Protein 4HGZ (pdb70)

Solvent-accessible surface area: 59975 Å² total; per-residue (Å²): 198,70,50,59,100,11,14,75,28,133,27,8,143,53,1,1,106,4,0,24,78,60,11,70,109,139,24,0,2,5,11,19,4,15,43,2,63,2,0,10,17,0,3,61,84,57,13,71,0,20,0,6,22,65,48,100,97,93,0,73,114,0,113,121,81,15,94,91,50,123,59,4,148,65,5,56,37,25,93,10,95,25,20,162,73,121,40,44,165,73,95,2,3,0,0,2,2,6,86,11,18,2,0,68,31,88,12,27,100,77,0,11,61,2,0,80,39,4,79,90,16,17,28,131,77,4,14,0,2,0,9,0,4,0,7,19,15,36,157,49,48,54,26,59,53,26,26,9,29,11,22,57,126,86,10,0,0,1,57,0,10,64,15,61,14,41,52,2,41,20,19,2,5,21,0,15,1,36,51,75,11,31,2,127,7,64,80,87,149,17,12,0,0,22,9,23,1,0,34,7,0,0,85,59,0,19,1,54,66,58,65,47,25,19,34,8,99,125,138,203,29,64,29,88,15,134,44,0,0,0,0,0,116,53,51,149,185,47,15,147,58,1,0,105,2,1,22,74,54,0,90,104,148,25,0,1,5,5,18,0,16,47,1,144,3,0,13,18,0,2,68,79,54,10,64,0,21,0,0,22,68,52,114,97,92,1,81,110,0,126,125,85,15,95,89,47,118,47,6,128,43,7,55,33,26,93,21,88,22,20,166,27,136,41,47,161,64,89,1,12,0,0,2,1,6,110,13,16,1,0,72,35,93,12,25,96,76,0,11,51,0,0,79,34,3,77,84,12,20,28,134,74,5,16,0,2,0,13,0,6,0,7,19,14,34,161,51,43,57,26,54,56,25,26,10,64,68,25,84,115,83,10,0,37,0,49,0,13,69,18,60,14,40,51,2,44,18,21,1,7,46,0,23,1,38,57,77,9,31,2,123,8,89,77,87,153,12,13,1,0,26,10,22,2,0,31,6,0,0,79,56,0,22,0,47,64,63,63,48,24,20,34,10,97,117,86,157,31,68,23,88,13,138,42,0,0,0,2,0,114,59,51,69,168,81,129,80,54,59,102,16,14,49,27,138,26,8,123,52,0,0,104,2,0,26,80,52,1,71,120,100,13,0,0,6,9,32,4,15,19,1,62,2,0,12,16,0,1,62,73,56,11,72,0,22,0,5,20,82,34,101,99,85,0,71,92,0,116,122,76,15,94,92,49,121,48,4,134,46,9,53,37,24,70,18,69,23,68,171,53,132,36,43,160,67,86,1,2,0,0,2,2,7,89,12,32,3,0,72,66,94,12,27,100,87,0,11,68,10,0,82,44,0,75,94,20,17,36,138,65,5,13,0,2,0,10,0,7,0,9,18,16,41,158,50,48,63,24,67,55,26,27,10,29,9,24,54,121,85,10,0,5,0,49,0,12,72,16,59,17,43,53,1,44,16,17,2,5,24,0,18,2,37,56,76,9,32,1,115,8,68,78,86,149,15,13,2,0,24,11,20,0,0,31,7,0,0,82,56,0,20,1,60,65,55,66,45,24,18,34,7,98,112,112,190,33,45,26,88,12,139,43,0,0,0,1,0,109,51,54,143,212,93,50,62,106,13,13,75,31,134,23,9,187,48,1,0,106,1,1,21,79,59,19,77,119,109,18,0,0,7,9,33,2,22,44,3,64,0,0,15,26,0,3,84,77,62,18,69,0,24,0,5,34,76,34,110,97,69,1,81,114,0,116,122,82,19,92,90,50,118,48,6,127,43,7,52,36,24,62,17,72,26,65,183,50,133,35,51,160,73,81,1,4,0,0,3,2,7,83,11,34,3,0,76,60,90,11,26,102,84,0,12,65,6,0,81,48,0,74,87,20,17,33,136,63,4,10,0,1,0,10,0,5,0,7,18,14,38,162,49,45,53,25,58,54,23,27,10,30,13,23,58,119,83,8,0,1,1,50,0,12,67,16,63,13,41,48,1,39,19,20,2,4,16,0,15,1,38,55,85,10,37,4,124,5,62,82,86,144,20,10,1,0,21,9,23,0,0,31,9,0,0,81,60,0,20,2,66,65,59,72,49,26,19,32,8,100,119,90,163,29,65,28,86,15,133,42,0,0,0,2,0,114,51,108,201,100,46,62,102,14,15,70,27,135,27,7,102,56,1,0,98,1,0,25,77,53,16,60,118,126,16,0,0,5,9,30,4,14,38,1,71,2,0,12,23,0,2,71,75,53,22,67,0,22,0,5,28,75,48,91,99,93,0,76,104,0,105,126,87,15,94,92,51,115,50,5,132,40,6,55,36,25,79,20,66,21,72,171,49,135,39,42,161,68,81,1,2,0,0,2,1,9,88,11,36,3,0,75,55,86,13,26,99,89,0,11,68,7,0,81,47,0,77,96,19,15,30,133,73,4,12,0,2,0,8,0,5,0,9,17,16,38,157,55,47,53,27,60,56,26,26,11,30,9,24,57,119,85,8,0,1,1,49,0,12,65,14,63,18,44,49,2,43,20,18,2,4,18,0,16,1,37,61,84,11,32,4,122,6,70,75,89,146,17,11,2,0,25,11,21,0,0,32,5,0,0,82,57,0,20,1,57,66,65,63,47,28,17,32,8,100,118,132,196,30,44,25,88,14,138,43,0,0,0,1,0,117,51,53,145,156,53,60,102,13,15,88,27,134,26,8,148,53,1,0,107,2,0,24,74,58,0,77,111,139,24,0,1,6,9,20,3,18,43,1,69,2,0,12,19,0,1,68,84,55,16,69,0,21,0,4,22,70,48,99,94,101,1,73,116,0,117,127,87,14,97,90,46,120,49,5,139,49,6,58,36,28,90,11,86,33,22,162,63,122,39,48,163,71,104,3,4,0,0,1,1,6,84,11,18,2,0,66,30,91,14,29,100,78,0,12,54,3,0,81,38,2,75,86,13,19,35,129,67,6,12,0,2,0,10,0,4,0,9,19,14,39,161,50,46,58,26,57,54,27,27,9,28,11,24,56,123,86,9,0,1,1,48,0,16,69,19,61,16,44,51,1,40,21,20,2,5,16,0,18,1,37,69,75,14,33,5,128,4,66,78,86,147,19,11,2,0,23,9,22,1,0,32,6,0,0,84,57,0,18,1,69,68,58,69,47,23,18,32,8,101,120,136,188,32,71,26,89,15,136,43,0,0,0,1,0,110,54,100

Organism: NCBI:txid36816

B-factor: mean 63.18, std 28.17, range [2.0, 191.21]

GO terms:
  GO:0008170 N-methyltransferase activity (F, IDA)

CATH classification: 3.40.50.150 (+1 more: 2.20.25.570)

InterPro domains:
  IPR029063 S-adenosyl-L-methionine-dependent methyltransferase superfamily [G3DSA:3.40.50.150] (1-256)
  IPR029063 S-adenosyl-L-methionine-dependent methyltransferase superfamily [SSF53335] (11-249)
  IPR041698 Methyltransferase domain 25 [PF13649] (46-144)

Structure (mmCIF, N/CA/C/O backbone):
data_4HGZ
#
_entry.id   4HGZ
#
_cell.length_a   168.020
_cell.length_b   244.550
_cell.length_c   117.850
_cell.angle_alpha   90.00
_cell.angle_beta   90.00
_cell.angle_gamma   90.00
#
_symmetry.space_group_name_H-M   'C 2 2 21'
#
loop_
_entity.id
_entity.type
_entity.pdbx_description
1 polymer CcbJ
2 non-polymer 'SULFATE ION'
3 non-polymer 1,2-ETHANEDIOL
4 non-polymer 'LITHIUM ION'
5 water water
#
loop_
_atom_site.group_PDB
_atom_site.id
_atom_site.type_symbol
_atom_site.label_atom_id
_atom_site.label_alt_id
_atom_site.label_comp_id
_atom_site.label_asym_id
_atom_site.label_entity_id
_atom_site.label_seq_id
_atom_site.pdbx_PDB_ins_code
_atom_site.Cartn_x
_atom_site.Cartn_y
_atom_site.Cartn_z
_atom_site.occupancy
_atom_site.B_iso_or_equiv
_atom_site.auth_seq_id
_atom_site.auth_comp_id
_atom_site.auth_asym_id
_atom_site.auth_atom_id
_atom_site.pdbx_PDB_model_num
ATOM 1 N N . GLU A 1 39 ? 49.109 -105.011 78.559 1.00 78.74 19 GLU A N 1
ATOM 2 C CA . GLU A 1 39 ? 48.581 -103.895 79.405 1.00 100.21 19 GLU A CA 1
ATOM 3 C C . GLU A 1 39 ? 47.939 -102.761 78.575 1.00 100.84 19 GLU A C 1
ATOM 4 O O . GLU A 1 39 ? 46.741 -102.509 78.684 1.00 95.46 19 GLU A O 1
ATOM 10 N N . TRP A 1 40 ? 48.737 -102.090 77.745 1.00 99.68 20 TRP A N 1
ATOM 11 C CA . TRP A 1 40 ? 48.263 -100.936 76.969 1.00 90.81 20 TRP A CA 1
ATOM 12 C C . TRP A 1 40 ? 48.026 -101.222 75.487 1.00 81.57 20 TRP A C 1
ATOM 13 O O . TRP A 1 40 ? 48.643 -102.115 74.909 1.00 83.65 20 TRP A O 1
ATOM 24 N N . PRO A 1 41 ? 47.169 -100.408 74.857 1.00 74.99 21 PRO A N 1
ATOM 25 C CA . PRO A 1 41 ? 46.790 -100.522 73.450 1.00 74.31 21 PRO A CA 1
ATOM 26 C C . PRO A 1 41 ? 47.902 -100.145 72.456 1.00 75.32 21 PRO A C 1
ATOM 27 O O . PRO A 1 41 ? 48.711 -99.250 72.723 1.00 69.48 21 PRO A O 1
ATOM 31 N N . GLY A 1 42 ? 47.929 -100.848 71.324 1.00 72.49 22 GLY A N 1
ATOM 32 C CA . GLY A 1 42 ? 48.745 -100.489 70.165 1.00 55.42 22 GLY A CA 1
ATOM 33 C C . GLY A 1 42 ? 50.205 -100.203 70.427 1.00 54.72 22 GLY A C 1
ATOM 34 O O . GLY A 1 42 ? 50.865 -100.951 71.133 1.00 62.04 22 GLY A O 1
ATOM 35 N N . ASP A 1 43 ? 50.716 -99.119 69.844 1.00 62.14 23 ASP A N 1
ATOM 36 C CA . ASP A 1 43 ? 52.144 -98.809 69.941 1.00 68.13 23 ASP A CA 1
ATOM 37 C C . ASP A 1 43 ? 52.546 -98.405 71.351 1.00 65.59 23 ASP A C 1
ATOM 38 O O . ASP A 1 43 ? 53.731 -98.282 71.637 1.00 57.94 23 ASP A O 1
ATOM 43 N N . ALA A 1 44 ? 51.552 -98.175 72.210 1.00 72.38 24 ALA A N 1
ATOM 44 C CA . ALA A 1 44 ? 51.776 -97.824 73.612 1.00 59.88 24 ALA A CA 1
ATOM 45 C C . ALA A 1 44 ? 52.143 -99.060 74.424 1.00 63.80 24 ALA A C 1
ATOM 46 O O . ALA A 1 44 ? 52.969 -98.992 75.330 1.00 72.49 24 ALA A O 1
ATOM 48 N N . GLY A 1 45 ? 51.514 -100.186 74.105 1.00 66.50 25 GLY A N 1
ATOM 49 C CA . GLY A 1 45 ? 51.839 -101.452 74.745 1.00 74.58 25 GLY A CA 1
ATOM 50 C C . GLY A 1 45 ? 53.225 -101.911 74.336 1.00 77.68 25 GLY A C 1
ATOM 51 O O . GLY A 1 45 ? 53.938 -101.195 73.627 1.00 74.35 25 GLY A O 1
ATOM 52 N N . PRO A 1 46 ? 53.624 -103.111 74.781 1.00 83.62 26 PRO A N 1
ATOM 53 C CA . PRO A 1 46 ? 54.930 -103.636 74.387 1.00 81.82 26 PRO A CA 1
ATOM 54 C C . PRO A 1 46 ? 54.856 -104.224 72.980 1.00 79.14 26 PRO A C 1
ATOM 55 O O . PRO A 1 46 ? 53.766 -104.555 72.506 1.00 83.51 26 PRO A O 1
ATOM 59 N N . PRO A 1 47 ? 56.009 -104.365 72.315 1.00 74.21 27 PRO A N 1
ATOM 60 C CA . PRO A 1 47 ? 56.015 -104.850 70.932 1.00 70.85 27 PRO A CA 1
ATOM 61 C C . PRO A 1 47 ? 55.334 -106.213 70.824 1.00 74.24 27 PRO A C 1
ATOM 62 O O . PRO A 1 47 ? 55.475 -107.049 71.720 1.00 72.45 27 PRO A O 1
ATOM 66 N N . PRO A 1 48 ? 54.601 -106.439 69.727 1.00 77.13 28 PRO A N 1
ATOM 67 C CA . PRO A 1 48 ? 53.771 -107.626 69.576 1.00 76.59 28 PRO A CA 1
ATOM 68 C C . PRO A 1 48 ? 54.506 -108.851 69.016 1.00 73.36 28 PRO A C 1
ATOM 69 O O . PRO A 1 48 ? 53.880 -109.688 68.372 1.00 80.34 28 PRO A O 1
ATOM 73 N N . ASP A 1 49 ? 55.809 -108.968 69.254 1.00 60.40 29 ASP A N 1
ATOM 74 C CA . ASP A 1 49 ? 56.575 -110.053 68.649 1.00 59.20 29 ASP A CA 1
ATOM 75 C C . ASP A 1 49 ? 56.965 -111.169 69.627 1.00 55.94 29 ASP A C 1
ATOM 76 O O . ASP A 1 49 ? 57.902 -111.934 69.374 1.00 45.96 29 ASP A O 1
ATOM 81 N N . GLY A 1 50 ? 56.224 -111.278 70.725 1.00 49.80 30 GLY A N 1
ATOM 82 C CA . GLY A 1 50 ? 56.438 -112.361 71.694 1.00 50.54 30 GLY A CA 1
ATOM 83 C C . GLY A 1 50 ? 56.552 -113.763 71.103 1.00 46.30 30 GLY A C 1
ATOM 84 O O . GLY A 1 50 ? 57.586 -114.427 71.237 1.00 44.50 30 GLY A O 1
ATOM 85 N N . ARG A 1 51 ? 55.490 -114.225 70.454 1.00 48.13 31 ARG A N 1
ATOM 86 C CA . ARG A 1 51 ? 55.517 -115.527 69.796 1.00 51.06 31 ARG A CA 1
ATOM 87 C C . ARG A 1 51 ? 56.762 -115.675 68.932 1.00 54.16 31 ARG A C 1
ATOM 88 O O . ARG A 1 51 ? 57.439 -116.705 68.964 1.00 59.28 31 ARG A O 1
ATOM 96 N N . GLU A 1 52 ? 57.049 -114.642 68.145 1.00 52.33 32 GLU A N 1
ATOM 97 C CA . GLU A 1 52 ? 58.097 -114.721 67.135 1.00 47.68 32 GLU A CA 1
ATOM 98 C C . GLU A 1 52 ? 59.466 -114.782 67.781 1.00 48.99 32 GLU A C 1
ATOM 99 O O . GLU A 1 52 ? 60.357 -115.482 67.301 1.00 52.37 32 GLU A O 1
ATOM 105 N N . ALA A 1 53 ? 59.631 -114.044 68.873 1.00 44.63 33 ALA A N 1
ATOM 106 C CA . ALA A 1 53 ? 60.877 -114.081 69.608 1.00 43.19 33 ALA A CA 1
ATOM 107 C C . ALA A 1 53 ? 61.047 -115.481 70.178 1.00 46.24 33 ALA A C 1
ATOM 108 O O . ALA A 1 53 ? 62.146 -116.047 70.140 1.00 47.96 33 ALA A O 1
ATOM 110 N N . ALA A 1 54 ? 59.952 -116.043 70.688 1.00 45.19 34 ALA A N 1
ATOM 111 C CA . ALA A 1 54 ? 59.980 -117.395 71.255 1.00 45.54 34 ALA A CA 1
ATOM 112 C C . ALA A 1 54 ? 60.411 -118.414 70.209 1.00 46.88 34 ALA A C 1
ATOM 113 O O . ALA A 1 54 ? 61.288 -119.239 70.467 1.00 51.42 34 ALA A O 1
ATOM 115 N N . LEU A 1 55 ? 59.807 -118.355 69.024 1.00 45.98 35 LEU A N 1
ATOM 116 C CA . LEU A 1 55 ? 60.166 -119.293 67.965 1.00 48.63 35 LEU A CA 1
ATOM 117 C C . LEU A 1 55 ? 61.641 -119.156 67.618 1.00 50.13 35 LEU A C 1
ATOM 118 O O . LEU A 1 55 ? 62.346 -120.152 67.433 1.00 52.11 35 LEU A O 1
ATOM 123 N N . PHE A 1 56 ? 62.108 -117.916 67.541 1.00 43.26 36 PHE A N 1
ATOM 124 C CA . PHE A 1 56 ? 63.493 -117.650 67.188 1.00 43.57 36 PHE A CA 1
ATOM 125 C C . PHE A 1 56 ? 64.415 -118.271 68.217 1.00 46.43 36 PHE A C 1
ATOM 126 O O . PHE A 1 56 ? 65.370 -118.969 67.865 1.00 51.15 36 PHE A O 1
ATOM 134 N N . VAL A 1 57 ? 64.119 -118.026 69.490 1.00 44.42 37 VAL A N 1
ATOM 135 C CA . VAL A 1 57 ? 64.950 -118.544 70.569 1.00 46.92 37 VAL A CA 1
ATOM 136 C C . VAL A 1 57 ? 64.900 -120.071 70.656 1.00 48.99 37 VAL A C 1
ATOM 137 O O . VAL A 1 57 ? 65.938 -120.734 70.775 1.00 50.99 37 VAL A O 1
ATOM 141 N N . ALA A 1 58 ? 63.698 -120.629 70.587 1.00 45.21 38 ALA A N 1
ATOM 142 C CA . ALA A 1 58 ? 63.543 -122.083 70.659 1.00 46.66 38 ALA A CA 1
ATOM 143 C C . ALA A 1 58 ? 64.320 -122.776 69.539 1.00 50.10 38 ALA A C 1
ATOM 144 O O . ALA A 1 58 ? 64.866 -123.860 69.734 1.00 52.70 38 ALA A O 1
ATOM 146 N N . ALA A 1 59 ? 64.385 -122.151 68.368 1.00 49.99 39 ALA A N 1
ATOM 147 C CA . ALA A 1 59 ? 65.141 -122.745 67.267 1.00 54.52 39 ALA A CA 1
ATOM 148 C C . ALA A 1 59 ? 66.621 -122.881 67.634 1.00 56.50 39 ALA A C 1
ATOM 149 O O . ALA A 1 59 ? 67.309 -123.774 67.145 1.00 63.60 39 ALA A O 1
ATOM 151 N N . LEU A 1 60 ? 67.102 -121.991 68.499 1.00 55.01 40 LEU A N 1
ATOM 152 C CA . LEU A 1 60 ? 68.500 -121.998 68.916 1.00 51.37 40 LEU A CA 1
ATOM 153 C C . LEU A 1 60 ? 68.700 -122.778 70.219 1.00 57.48 40 LEU A C 1
ATOM 154 O O . LEU A 1 60 ? 69.827 -123.105 70.590 1.00 58.65 40 LEU A O 1
ATOM 159 N N . ALA A 1 61 ? 67.606 -123.051 70.923 1.00 51.23 41 ALA A N 1
ATOM 160 C CA . ALA A 1 61 ? 67.679 -123.761 72.191 1.00 54.02 41 ALA A CA 1
ATOM 161 C C . ALA A 1 61 ? 67.643 -125.267 71.939 1.00 64.51 41 ALA A C 1
ATOM 162 O O . ALA A 1 61 ? 66.709 -125.777 71.325 1.00 78.32 41 ALA A O 1
ATOM 164 N N . ALA A 1 62 ? 68.644 -125.995 72.406 1.00 61.74 42 ALA A N 1
ATOM 165 C CA . ALA A 1 62 ? 68.715 -127.402 72.041 1.00 73.28 42 ALA A CA 1
ATOM 166 C C . ALA A 1 62 ? 67.940 -128.297 73.006 1.00 73.50 42 ALA A C 1
ATOM 167 O O . ALA A 1 62 ? 68.474 -129.287 73.508 1.00 73.47 42 ALA A O 1
ATOM 169 N N . ALA A 1 63 ? 66.679 -127.958 73.255 1.00 71.64 43 ALA A N 1
ATOM 170 C CA . ALA A 1 63 ? 65.898 -128.660 74.275 1.00 77.28 43 ALA A CA 1
ATOM 171 C C . ALA A 1 63 ? 66.575 -128.523 75.641 1.00 72.92 43 ALA A C 1
ATOM 172 O O . ALA A 1 63 ? 66.213 -129.208 76.601 1.00 68.73 43 ALA A O 1
ATOM 174 N N . ARG A 1 64 ? 67.575 -127.647 75.708 1.00 73.15 44 ARG A N 1
ATOM 175 C CA . ARG A 1 64 ? 68.198 -127.275 76.975 1.00 69.43 44 ARG A CA 1
ATOM 176 C C . ARG A 1 64 ? 67.639 -125.925 77.413 1.00 60.09 44 ARG A C 1
ATOM 177 O O . ARG A 1 64 ? 66.886 -125.304 76.664 1.00 51.65 44 ARG A O 1
ATOM 185 N N . PRO A 1 65 ? 67.983 -125.483 78.635 1.00 57.41 45 PRO A N 1
ATOM 186 C CA . PRO A 1 65 ? 67.360 -124.310 79.251 1.00 51.52 45 PRO A CA 1
ATOM 187 C C . PRO A 1 65 ? 67.895 -123.006 78.696 1.00 51.13 45 PRO A C 1
ATOM 188 O O . PRO A 1 65 ? 69.056 -122.935 78.297 1.00 56.75 45 PRO A O 1
ATOM 192 N N . VAL A 1 66 ? 67.052 -121.979 78.686 1.00 49.19 46 VAL A N 1
ATOM 193 C CA . VAL A 1 66 ? 67.469 -120.657 78.240 1.00 46.32 46 VAL A CA 1
ATOM 194 C C . VAL A 1 66 ? 67.297 -119.640 79.355 1.00 47.26 46 VAL A C 1
ATOM 195 O O . VAL A 1 66 ? 66.424 -119.785 80.201 1.00 50.17 46 VAL A O 1
ATOM 199 N N . LEU A 1 67 ? 68.131 -118.605 79.338 1.00 47.37 47 LEU A N 1
ATOM 200 C CA . LEU A 1 67 ? 68.074 -117.541 80.328 1.00 43.29 47 LEU A CA 1
ATOM 201 C C . LEU A 1 67 ? 67.643 -116.228 79.680 1.00 45.04 47 LEU A C 1
ATOM 202 O O . LEU A 1 67 ? 68.299 -115.745 78.756 1.00 48.80 47 LEU A O 1
ATOM 207 N N . GLU A 1 68 ? 66.541 -115.652 80.158 1.00 43.48 48 GLU A N 1
ATOM 208 C CA . GLU A 1 68 ? 66.100 -114.367 79.654 1.00 40.20 48 GLU A CA 1
ATOM 209 C C . GLU A 1 68 ? 66.429 -113.272 80.652 1.00 43.67 48 GLU A C 1
ATOM 210 O O . GLU A 1 68 ? 65.954 -113.307 81.779 1.00 51.23 48 GLU A O 1
ATOM 216 N N . LEU A 1 69 ? 67.255 -112.313 80.235 1.00 43.29 49 LEU A N 1
ATOM 217 C CA . LEU A 1 69 ? 67.528 -111.119 81.028 1.00 44.73 49 LEU A CA 1
ATOM 218 C C . LEU A 1 69 ? 66.395 -110.128 80.812 1.00 46.49 49 LEU A C 1
ATOM 219 O O . LEU A 1 69 ? 65.996 -109.885 79.676 1.00 51.06 49 LEU A O 1
ATOM 224 N N . GLY A 1 70 ? 65.874 -109.561 81.895 1.00 47.67 50 GLY A N 1
ATOM 225 C CA . GLY A 1 70 ? 64.729 -108.662 81.796 1.00 40.88 50 GLY A CA 1
ATOM 226 C C . GLY A 1 70 ? 63.476 -109.413 81.402 1.00 43.98 50 GLY A C 1
ATOM 227 O O . GLY A 1 70 ? 62.774 -109.025 80.476 1.00 49.76 50 GLY A O 1
ATOM 228 N N . VAL A 1 71 ? 63.197 -110.496 82.118 1.00 50.45 51 VAL A N 1
ATOM 229 C CA . VAL A 1 71 ? 62.052 -111.349 81.832 1.00 41.04 51 VAL A CA 1
ATOM 230 C C . VAL A 1 71 ? 60.729 -110.616 81.984 1.00 42.94 51 VAL A C 1
ATOM 231 O O . VAL A 1 71 ? 59.731 -111.026 81.404 1.00 53.71 51 VAL A O 1
ATOM 235 N N . GLY A 1 72 ? 60.714 -109.545 82.772 1.00 44.96 52 GLY A N 1
ATOM 236 C CA . GLY A 1 72 ? 59.513 -108.725 82.920 1.00 44.49 52 GLY A CA 1
ATOM 237 C C . GLY A 1 72 ? 58.289 -109.498 83.380 1.00 51.15 52 GLY A C 1
ATOM 238 O O . GLY A 1 72 ? 58.281 -110.054 84.475 1.00 56.01 52 GLY A O 1
ATOM 239 N N . THR A 1 73 ? 57.249 -109.532 82.549 1.00 53.12 53 THR A N 1
ATOM 240 C CA . THR A 1 73 ? 56.013 -110.255 82.878 1.00 54.98 53 THR A CA 1
ATOM 241 C C . THR A 1 73 ? 55.834 -111.508 82.026 1.00 49.50 53 THR A C 1
ATOM 242 O O . THR A 1 73 ? 54.751 -112.087 81.970 1.00 49.82 53 THR A O 1
ATOM 246 N N . GLY A 1 74 ? 56.896 -111.906 81.342 1.00 44.82 54 GLY A N 1
ATOM 247 C CA . GLY A 1 74 ? 56.882 -113.141 80.581 1.00 46.60 54 GLY A CA 1
ATOM 248 C C . GLY A 1 74 ? 56.293 -113.007 79.192 1.00 48.16 54 GLY A C 1
ATOM 249 O O . GLY A 1 74 ? 55.793 -113.980 78.635 1.00 57.43 54 GLY A O 1
ATOM 250 N N . ARG A 1 75 ? 56.361 -111.809 78.622 1.00 49.17 55 ARG A N 1
ATOM 251 C CA . ARG A 1 75 ? 55.866 -111.578 77.271 1.00 48.46 55 ARG A CA 1
ATOM 252 C C . ARG A 1 75 ? 56.506 -112.562 76.301 1.00 49.52 55 ARG A C 1
ATOM 253 O O . ARG A 1 75 ? 55.859 -113.011 75.349 1.00 52.26 55 ARG A O 1
ATOM 261 N N . VAL A 1 76 ? 57.774 -112.889 76.550 1.00 43.10 56 VAL A N 1
ATOM 262 C CA . VAL A 1 76 ? 58.486 -113.895 75.764 1.00 40.69 56 VAL A CA 1
ATOM 263 C C . VAL A 1 76 ? 58.575 -115.246 76.469 1.00 48.46 56 VAL A C 1
ATOM 264 O O . VAL A 1 76 ? 58.435 -116.297 75.829 1.00 51.90 56 VAL A O 1
ATOM 268 N N . ALA A 1 77 ? 58.820 -115.217 77.779 1.00 49.55 57 ALA A N 1
ATOM 269 C CA . ALA A 1 77 ? 59.003 -116.448 78.557 1.00 46.76 57 ALA A CA 1
ATOM 270 C C . ALA A 1 77 ? 57.832 -117.412 78.398 1.00 51.08 57 ALA A C 1
ATOM 271 O O . ALA A 1 77 ? 58.022 -118.586 78.072 1.00 53.67 57 ALA A O 1
ATOM 273 N N . PHE A 1 78 ? 56.620 -116.922 78.619 1.00 46.97 58 PHE A N 1
ATOM 274 C CA . PHE A 1 78 ? 55.463 -117.805 78.551 1.00 51.89 58 PHE A CA 1
ATOM 275 C C . PHE A 1 78 ? 55.303 -118.435 77.173 1.00 50.57 58 PHE A C 1
ATOM 276 O O . PHE A 1 78 ? 55.187 -119.656 77.055 1.00 55.88 58 PHE A O 1
ATOM 284 N N . PRO A 1 79 ? 55.302 -117.607 76.127 1.00 47.48 59 PRO A N 1
ATOM 285 C CA . PRO A 1 79 ? 55.313 -118.156 74.780 1.00 51.42 59 PRO A CA 1
ATOM 286 C C . PRO A 1 79 ? 56.378 -119.245 74.638 1.00 48.80 59 PRO A C 1
ATOM 287 O O . PRO A 1 79 ? 56.139 -120.263 73.988 1.00 53.18 59 PRO A O 1
ATOM 291 N N . LEU A 1 80 ? 57.537 -119.042 75.254 1.00 42.14 60 LEU A N 1
ATOM 292 C CA . LEU A 1 80 ? 58.590 -120.047 75.220 1.00 41.56 60 LEU A CA 1
ATOM 293 C C . LEU A 1 80 ? 58.144 -121.286 75.964 1.00 45.88 60 LEU A C 1
ATOM 294 O O . LEU A 1 80 ? 58.419 -122.407 75.546 1.00 54.13 60 LEU A O 1
ATOM 299 N N . ALA A 1 81 ? 57.463 -121.089 77.084 1.00 46.38 61 ALA A N 1
ATOM 300 C CA . ALA A 1 81 ? 56.959 -122.222 77.841 1.00 46.90 61 ALA A CA 1
ATOM 301 C C . ALA A 1 81 ? 55.981 -123.018 76.983 1.00 50.62 61 ALA A C 1
ATOM 302 O O . ALA A 1 81 ? 56.021 -124.243 76.963 1.00 53.61 61 ALA A O 1
ATOM 304 N N . ASP A 1 82 ? 55.115 -122.310 76.261 1.00 53.12 62 ASP A N 1
ATOM 305 C CA . ASP A 1 82 ? 54.156 -122.948 75.363 1.00 51.73 62 ASP A CA 1
ATOM 306 C C . ASP A 1 82 ? 54.849 -123.867 74.350 1.00 51.92 62 ASP A C 1
ATOM 307 O O . ASP A 1 82 ? 54.232 -124.791 73.823 1.00 53.51 62 ASP A O 1
ATOM 312 N N . LEU A 1 83 ? 56.125 -123.607 74.077 1.00 46.85 63 LEU A N 1
ATOM 313 C CA . LEU A 1 83 ? 56.869 -124.378 73.087 1.00 47.41 63 LEU A CA 1
ATOM 314 C C . LEU A 1 83 ? 57.643 -125.531 73.735 1.00 54.49 63 LEU A C 1
ATOM 315 O O . LEU A 1 83 ? 58.310 -126.315 73.058 1.00 55.39 63 LEU A O 1
ATOM 320 N N . GLY A 1 84 ? 57.545 -125.641 75.050 1.00 50.22 64 GLY A N 1
ATOM 321 C CA . GLY A 1 84 ? 58.205 -126.726 75.739 1.00 49.74 64 GLY A CA 1
ATOM 322 C C . GLY A 1 84 ? 59.605 -126.373 76.186 1.00 49.54 64 GLY A C 1
ATOM 323 O O . GLY A 1 84 ? 60.396 -127.251 76.541 1.00 59.04 64 GLY A O 1
ATOM 324 N N . VAL A 1 85 ? 59.914 -125.086 76.190 1.00 47.34 65 VAL A N 1
ATOM 325 C CA . VAL A 1 85 ? 61.256 -124.646 76.545 1.00 47.46 65 VAL A CA 1
ATOM 326 C C . VAL A 1 85 ? 61.335 -124.129 77.981 1.00 46.48 65 VAL A C 1
ATOM 327 O O . VAL A 1 85 ? 60.531 -123.302 78.393 1.00 50.23 65 VAL A O 1
ATOM 331 N N . GLU A 1 86 ? 62.296 -124.638 78.744 1.00 47.65 66 GLU A N 1
ATOM 332 C CA . GLU A 1 86 ? 62.513 -124.169 80.107 1.00 51.44 66 GLU A CA 1
ATOM 333 C C . GLU A 1 86 ? 63.140 -122.776 80.068 1.00 53.42 66 GLU A C 1
ATOM 334 O O . GLU A 1 86 ? 64.165 -122.572 79.410 1.00 50.46 66 GLU A O 1
ATOM 340 N N . VAL A 1 87 ? 62.523 -121.825 80.766 1.00 49.32 67 VAL A N 1
ATOM 341 C CA . VAL A 1 87 ? 63.041 -120.464 80.815 1.00 43.76 67 VAL A CA 1
ATOM 342 C C . VAL A 1 87 ? 63.364 -120.046 82.235 1.00 47.53 67 VAL A C 1
ATOM 343 O O . VAL A 1 87 ? 62.502 -120.086 83.116 1.00 52.54 67 VAL A O 1
ATOM 347 N N . HIS A 1 88 ? 64.605 -119.627 82.455 1.00 49.87 68 HIS A N 1
ATOM 348 C CA . HIS A 1 88 ? 64.991 -118.991 83.712 1.00 47.14 68 HIS A CA 1
ATOM 349 C C . HIS A 1 88 ? 65.008 -117.493 83.465 1.00 49.56 68 HIS A C 1
ATOM 350 O O . HIS A 1 88 ? 65.871 -116.999 82.744 1.00 56.72 68 HIS A O 1
ATOM 357 N N . GLY A 1 89 ? 64.046 -116.779 84.044 1.00 44.70 69 GLY A N 1
ATOM 358 C CA . GLY A 1 89 ? 63.887 -115.350 83.805 1.00 42.44 69 GLY A CA 1
ATOM 359 C C . GLY A 1 89 ? 64.431 -114.502 84.934 1.00 52.20 69 GLY A C 1
ATOM 360 O O . GLY A 1 89 ? 64.122 -114.735 86.107 1.00 54.90 69 GLY A O 1
ATOM 361 N N . VAL A 1 90 ? 65.236 -113.503 84.578 1.00 56.09 70 VAL A N 1
ATOM 362 C CA . VAL A 1 90 ? 65.893 -112.638 85.562 1.00 53.53 70 VAL A CA 1
ATOM 363 C C . VAL A 1 90 ? 65.313 -111.226 85.565 1.00 55.33 70 VAL A C 1
ATOM 364 O O . VAL A 1 90 ? 65.164 -110.605 84.511 1.00 54.99 70 VAL A O 1
ATOM 368 N N . GLU A 1 91 ? 64.982 -110.735 86.754 1.00 57.78 71 GLU A N 1
ATOM 369 C CA . GLU A 1 91 ? 64.642 -109.330 86.969 1.00 64.70 71 GLU A CA 1
ATOM 370 C C . GLU A 1 91 ? 65.428 -108.798 88.165 1.00 73.51 71 GLU A C 1
ATOM 371 O O . GLU A 1 91 ? 65.970 -109.571 88.954 1.00 79.18 71 GLU A O 1
ATOM 377 N N . SER A 1 92 ? 65.486 -107.478 88.301 1.00 82.52 72 SER A N 1
ATOM 378 C CA . SER A 1 92 ? 66.200 -106.865 89.416 1.00 90.67 72 SER A CA 1
ATOM 379 C C . SER A 1 92 ? 65.225 -106.539 90.532 1.00 91.22 72 SER A C 1
ATOM 380 O O . SER A 1 92 ? 65.594 -106.542 91.701 1.00 84.63 72 SER A O 1
ATOM 383 N N . SER A 1 93 ? 63.978 -106.266 90.156 1.00 94.66 73 SER A N 1
ATOM 384 C CA . SER A 1 93 ? 62.954 -105.846 91.114 1.00 105.57 73 SER A CA 1
ATOM 385 C C . SER A 1 93 ? 62.016 -106.975 91.544 1.00 106.87 73 SER A C 1
ATOM 386 O O . SER A 1 93 ? 61.256 -107.508 90.730 1.00 103.41 73 SER A O 1
ATOM 389 N N . GLU A 1 94 ? 62.070 -107.322 92.831 1.00 109.01 74 GLU A N 1
ATOM 390 C CA . GLU A 1 94 ? 61.190 -108.337 93.407 1.00 111.16 74 GLU A CA 1
ATOM 391 C C . GLU A 1 94 ? 59.734 -108.080 93.012 1.00 113.56 74 GLU A C 1
ATOM 392 O O . GLU A 1 94 ? 59.010 -109.012 92.658 1.00 112.98 74 GLU A O 1
ATOM 398 N N . PRO A 1 95 ? 59.297 -106.812 93.080 1.00 116.87 75 PRO A N 1
ATOM 399 C CA . PRO A 1 95 ? 57.963 -106.456 92.617 1.00 115.60 75 PRO A CA 1
ATOM 400 C C . PRO A 1 95 ? 57.566 -107.190 91.335 1.00 106.20 75 PRO A C 1
ATOM 401 O O . PRO A 1 95 ? 56.637 -107.996 91.352 1.00 105.86 75 PRO A O 1
ATOM 405 N N . MET A 1 96 ? 58.261 -106.919 90.234 1.00 102.35 76 MET A N 1
ATOM 406 C CA . MET A 1 96 ? 57.901 -107.523 88.948 1.00 96.99 76 MET A CA 1
ATOM 407 C C . MET A 1 96 ? 57.974 -109.049 88.952 1.00 90.69 76 MET A C 1
ATOM 408 O O . MET A 1 96 ? 57.160 -109.718 88.316 1.00 87.16 76 MET A O 1
ATOM 413 N N . LEU A 1 97 ? 58.948 -109.597 89.668 1.00 83.97 77 LEU A N 1
ATOM 414 C CA . LEU A 1 97 ? 59.044 -111.041 89.805 1.00 82.46 77 LEU A CA 1
ATOM 415 C C . LEU A 1 97 ? 57.779 -111.625 90.420 1.00 88.22 77 LEU A C 1
ATOM 416 O O . LEU A 1 97 ? 57.287 -112.657 89.965 1.00 88.64 77 LEU A O 1
ATOM 421 N N . ASP A 1 98 ? 57.259 -110.966 91.452 1.00 90.50 78 ASP A N 1
ATOM 422 C CA . ASP A 1 98 ? 56.035 -111.416 92.101 1.00 92.40 78 ASP A CA 1
ATOM 423 C C . ASP A 1 98 ? 54.891 -111.510 91.102 1.00 91.10 78 ASP A C 1
ATOM 424 O O . ASP A 1 98 ? 54.153 -112.498 91.084 1.00 94.10 78 ASP A O 1
ATOM 429 N N . LYS A 1 99 ? 54.746 -110.482 90.273 1.00 83.05 79 LYS A N 1
ATOM 430 C CA . LYS A 1 99 ? 53.670 -110.451 89.294 1.00 87.29 79 LYS A CA 1
ATOM 431 C C . LYS A 1 99 ? 53.887 -111.563 88.276 1.00 81.30 79 LYS A C 1
ATOM 432 O O . LYS A 1 99 ? 52.930 -112.162 87.776 1.00 84.51 79 LYS A O 1
ATOM 438 N N . LEU A 1 100 ? 55.153 -111.839 87.975 1.00 76.01 80 LEU A N 1
ATOM 439 C CA . LEU A 1 100 ? 55.508 -112.982 87.138 1.00 70.13 80 LEU A CA 1
ATOM 440 C C . LEU A 1 100 ? 55.091 -114.294 87.811 1.00 71.21 80 LEU A C 1
ATOM 441 O O . LEU A 1 100 ? 54.481 -115.158 87.179 1.00 66.01 80 LEU A O 1
ATOM 446 N N . ARG A 1 101 ? 55.422 -114.427 89.095 1.00 71.38 81 ARG A N 1
ATOM 447 C CA . ARG A 1 101 ? 55.097 -115.624 89.852 1.00 75.34 81 ARG A CA 1
ATOM 448 C C . ARG A 1 101 ? 53.598 -115.841 89.870 1.00 78.04 81 ARG A C 1
ATOM 449 O O . ARG A 1 101 ? 53.125 -116.963 90.075 1.00 79.03 81 ARG A O 1
ATOM 457 N N . GLU A 1 102 ? 52.849 -114.770 89.645 1.00 77.45 82 GLU A N 1
ATOM 458 C CA . GLU A 1 102 ? 51.401 -114.859 89.743 1.00 85.55 82 GLU A CA 1
ATOM 459 C C . GLU A 1 102 ? 50.781 -115.321 88.431 1.00 81.85 82 GLU A C 1
ATOM 460 O O . GLU A 1 102 ? 49.881 -116.166 88.427 1.00 83.91 82 GLU A O 1
ATOM 466 N N . LYS A 1 103 ? 51.263 -114.772 87.321 1.00 75.87 83 LYS A N 1
ATOM 467 C CA . LYS A 1 103 ? 50.794 -115.211 86.013 1.00 76.54 83 LYS A CA 1
ATOM 468 C C . LYS A 1 103 ? 51.229 -116.641 85.761 1.00 74.22 83 LYS A C 1
ATOM 469 O O . LYS A 1 103 ? 50.506 -117.418 85.142 1.00 80.01 83 LYS A O 1
ATOM 475 N N . ALA A 1 104 ? 52.415 -116.983 86.254 1.00 72.38 84 ALA A N 1
ATOM 476 C CA . ALA A 1 104 ? 52.917 -118.345 86.162 1.00 66.09 84 ALA A CA 1
ATOM 477 C C . ALA A 1 104 ? 51.920 -119.310 86.794 1.00 70.39 84 ALA A C 1
ATOM 478 O O . ALA A 1 104 ? 51.557 -120.321 86.195 1.00 77.05 84 ALA A O 1
ATOM 480 N N . ALA A 1 105 ? 51.467 -118.992 88.000 1.00 71.32 85 ALA A N 1
ATOM 481 C CA . ALA A 1 105 ? 50.564 -119.884 88.717 1.00 76.13 85 ALA A CA 1
ATOM 482 C C . ALA A 1 105 ? 49.219 -120.029 88.016 1.00 77.60 85 ALA A C 1
ATOM 483 O O . ALA A 1 105 ? 48.477 -120.970 88.281 1.00 84.03 85 ALA A O 1
ATOM 485 N N . ALA A 1 106 ? 48.910 -119.109 87.110 1.00 79.63 86 ALA A N 1
ATOM 486 C CA . ALA A 1 106 ? 47.632 -119.151 86.403 1.00 82.53 86 ALA A CA 1
ATOM 487 C C . ALA A 1 106 ? 47.788 -119.523 84.930 1.00 78.15 86 ALA A C 1
ATOM 488 O O . ALA A 1 106 ? 46.826 -119.474 84.165 1.00 78.36 86 ALA A O 1
ATOM 490 N N . HIS A 1 107 ? 49.002 -119.896 84.542 1.00 73.19 87 HIS A N 1
ATOM 491 C CA . HIS A 1 107 ? 49.308 -120.227 83.158 1.00 68.46 87 HIS A CA 1
ATOM 492 C C . HIS A 1 107 ? 49.467 -121.744 83.034 1.00 73.21 87 HIS A C 1
ATOM 493 O O . HIS A 1 107 ? 50.054 -122.382 83.909 1.00 73.46 87 HIS A O 1
ATOM 500 N N . PRO A 1 108 ? 48.930 -122.329 81.950 1.00 76.23 88 PRO A N 1
ATOM 501 C CA . PRO A 1 108 ? 48.941 -123.783 81.743 1.00 71.31 88 PRO A CA 1
ATOM 502 C C . PRO A 1 108 ? 50.357 -124.337 81.683 1.00 66.23 88 PRO A C 1
ATOM 503 O O . PRO A 1 108 ? 50.584 -125.520 81.951 1.00 68.73 88 PRO A O 1
ATOM 507 N N . ASN A 1 109 ? 51.308 -123.490 81.326 1.00 58.04 89 ASN A N 1
ATOM 508 C CA . ASN A 1 109 ? 52.682 -123.940 81.245 1.00 57.48 89 ASN A CA 1
ATOM 509 C C . ASN A 1 109 ? 53.629 -123.072 82.053 1.00 54.15 89 ASN A C 1
ATOM 510 O O . ASN A 1 109 ? 54.805 -122.951 81.720 1.00 48.19 89 ASN A O 1
ATOM 515 N N . GLY A 1 110 ? 53.106 -122.497 83.132 1.00 53.87 90 GLY A N 1
ATOM 516 C CA . GLY A 1 110 ? 53.871 -121.599 83.985 1.00 53.62 90 GLY A CA 1
ATOM 517 C C . GLY A 1 110 ? 55.012 -122.254 84.740 1.00 56.21 90 GLY A C 1
ATOM 518 O O . GLY A 1 110 ? 55.971 -121.595 85.138 1.00 59.10 90 GLY A O 1
ATOM 519 N N . ASN A 1 111 ? 54.921 -123.556 84.947 1.00 57.32 91 ASN A N 1
ATOM 520 C CA . ASN A 1 111 ? 55.955 -124.235 85.703 1.00 58.65 91 ASN A CA 1
ATOM 521 C C . ASN A 1 111 ? 57.308 -124.290 85.002 1.00 60.03 91 ASN A C 1
ATOM 522 O O . ASN A 1 111 ? 58.327 -124.534 85.650 1.00 56.60 91 ASN A O 1
ATOM 527 N N . LEU A 1 112 ? 57.311 -124.050 83.686 1.00 55.36 92 LEU A N 1
ATOM 528 C CA . LEU A 1 112 ? 58.544 -124.073 82.895 1.00 54.30 92 LEU A CA 1
ATOM 529 C C . LEU A 1 112 ? 59.297 -122.763 82.993 1.00 53.84 92 LEU A C 1
ATOM 530 O O . LEU A 1 112 ? 60.412 -122.640 82.482 1.00 55.71 92 LEU A O 1
ATOM 535 N N . VAL A 1 113 ? 58.675 -121.781 83.634 1.00 54.16 93 VAL A N 1
ATOM 536 C CA . VAL A 1 113 ? 59.261 -120.458 83.757 1.00 51.07 93 VAL A CA 1
ATOM 537 C C . VAL A 1 113 ? 59.803 -120.251 85.153 1.00 53.41 93 VAL A C 1
ATOM 538 O O . VAL A 1 113 ? 59.051 -120.012 86.091 1.00 58.20 93 VAL A O 1
ATOM 542 N N . VAL A 1 114 ? 61.118 -120.337 85.283 1.00 52.50 94 VAL A N 1
ATOM 543 C CA . VAL A 1 114 ? 61.762 -120.175 86.571 1.00 55.06 94 VAL A CA 1
ATOM 544 C C . VAL A 1 114 ? 62.188 -118.717 86.807 1.00 60.05 94 VAL A C 1
ATOM 545 O O . VAL A 1 114 ? 63.037 -118.177 86.100 1.00 55.62 94 VAL A O 1
ATOM 549 N N . PRO A 1 115 ? 61.580 -118.070 87.803 1.00 62.82 95 PRO A N 1
ATOM 550 C CA . PRO A 1 115 ? 61.950 -116.712 88.167 1.00 58.95 95 PRO A CA 1
ATOM 551 C C . PRO A 1 115 ? 63.251 -116.673 88.959 1.00 59.47 95 PRO A C 1
ATOM 552 O O . PRO A 1 115 ? 63.367 -117.328 89.978 1.00 68.06 95 PRO A O 1
ATOM 556 N N . VAL A 1 116 ? 64.215 -115.890 88.496 1.00 66.07 96 VAL A N 1
ATOM 557 C CA . VAL A 1 116 ? 65.470 -115.703 89.209 1.00 66.78 96 VAL A CA 1
ATOM 558 C C . VAL A 1 116 ? 65.649 -114.238 89.559 1.00 73.09 96 VAL A C 1
ATOM 559 O O . VAL A 1 116 ? 65.448 -113.365 88.716 1.00 72.62 96 VAL A O 1
ATOM 563 N N . LEU A 1 117 ? 66.045 -113.970 90.797 1.00 82.04 97 LEU A N 1
ATOM 564 C CA . LEU A 1 117 ? 66.319 -112.606 91.237 1.00 87.22 97 LEU A CA 1
ATOM 565 C C . LEU A 1 117 ? 67.820 -112.308 91.222 1.00 91.90 97 LEU A C 1
ATOM 566 O O . LEU A 1 117 ? 68.593 -112.959 91.932 1.00 89.37 97 LEU A O 1
ATOM 571 N N . GLY A 1 118 ? 68.230 -111.330 90.409 1.00 93.06 98 GLY A N 1
ATOM 572 C CA . GLY A 1 118 ? 69.641 -110.937 90.334 1.00 94.61 98 GLY A CA 1
ATOM 573 C C . GLY A 1 118 ? 69.982 -109.705 89.504 1.00 90.43 98 GLY A C 1
ATOM 574 O O . GLY A 1 118 ? 69.102 -108.959 89.069 1.00 86.41 98 GLY A O 1
ATOM 575 N N . ASN A 1 119 ? 71.278 -109.495 89.297 1.00 86.96 99 ASN A N 1
ATOM 576 C CA . ASN A 1 119 ? 71.772 -108.381 88.500 1.00 86.65 99 ASN A CA 1
ATOM 577 C C . ASN A 1 119 ? 72.388 -108.815 87.168 1.00 85.09 99 ASN A C 1
ATOM 578 O O . ASN A 1 119 ? 73.277 -109.679 87.133 1.00 72.51 99 ASN A O 1
ATOM 583 N N . PHE A 1 120 ? 71.920 -108.190 86.085 1.00 86.59 100 PHE A N 1
ATOM 584 C CA . PHE A 1 120 ? 72.323 -108.542 84.721 1.00 89.84 100 PHE A CA 1
ATOM 585 C C . PHE A 1 120 ? 73.827 -108.715 84.564 1.00 96.68 100 PHE A C 1
ATOM 586 O O . PHE A 1 120 ? 74.284 -109.676 83.941 1.00 101.75 100 PHE A O 1
ATOM 594 N N . ALA A 1 121 ? 74.591 -107.771 85.109 1.00 99.80 101 ALA A N 1
ATOM 595 C CA . ALA A 1 121 ? 76.050 -107.828 85.029 1.00 105.92 101 ALA A CA 1
ATOM 596 C C . ALA A 1 121 ? 76.661 -108.811 86.034 1.00 110.41 101 ALA A C 1
ATOM 597 O O . ALA A 1 121 ? 77.534 -109.609 85.682 1.00 106.74 101 ALA A O 1
ATOM 599 N N . LYS A 1 122 ? 76.196 -108.754 87.280 1.00 116.20 102 LYS A N 1
ATOM 600 C CA . LYS A 1 122 ? 76.777 -109.564 88.349 1.00 122.56 102 LYS A CA 1
ATOM 601 C C . LYS A 1 122 ? 75.733 -110.408 89.074 1.00 124.84 102 LYS A C 1
ATOM 602 O O . LYS A 1 122 ? 74.764 -109.878 89.621 1.00 128.19 102 LYS A O 1
ATOM 608 N N . LEU A 1 123 ? 75.939 -111.721 89.081 1.00 125.00 103 LEU A N 1
ATOM 609 C CA . LEU A 1 123 ? 75.126 -112.615 89.902 1.00 120.78 103 LEU A CA 1
ATOM 610 C C . LEU A 1 123 ? 75.585 -114.066 89.817 1.00 116.41 103 LEU A C 1
ATOM 611 O O . LEU A 1 123 ? 76.233 -114.476 88.851 1.00 111.91 103 LEU A O 1
ATOM 616 N N . ASP A 1 124 ? 75.217 -114.842 90.831 1.00 108.85 104 ASP A N 1
ATOM 617 C CA . ASP A 1 124 ? 75.718 -116.197 90.981 1.00 106.13 104 ASP A CA 1
ATOM 618 C C . ASP A 1 124 ? 74.672 -117.257 90.634 1.00 101.06 104 ASP A C 1
ATOM 619 O O . ASP A 1 124 ? 73.750 -117.524 91.411 1.00 101.33 104 ASP A O 1
ATOM 624 N N . LEU A 1 125 ? 74.822 -117.866 89.464 1.00 89.14 105 LEU A N 1
ATOM 625 C CA . LEU A 1 125 ? 73.981 -118.991 89.096 1.00 84.28 105 LEU A CA 1
ATOM 626 C C . LEU A 1 125 ? 74.795 -120.276 89.154 1.00 92.20 105 LEU A C 1
ATOM 627 O O . LEU A 1 125 ? 74.344 -121.339 88.723 1.00 95.25 105 LEU A O 1
ATOM 632 N N . GLY A 1 126 ? 76.000 -120.170 89.699 1.00 95.29 106 GLY A N 1
ATOM 633 C CA . GLY A 1 126 ? 76.848 -121.332 89.893 1.00 98.11 106 GLY A CA 1
ATOM 634 C C . GLY A 1 126 ? 77.114 -122.113 88.624 1.00 94.82 106 GLY A C 1
ATOM 635 O O . GLY A 1 126 ? 77.498 -121.552 87.602 1.00 91.12 106 GLY A O 1
ATOM 636 N N . GLU A 1 127 ? 76.902 -123.421 88.690 1.00 98.85 107 GLU A N 1
ATOM 637 C CA . GLU A 1 127 ? 77.333 -124.315 87.624 1.00 95.77 107 GLU A CA 1
ATOM 638 C C . GLU A 1 127 ? 76.306 -124.456 86.503 1.00 84.46 107 GLU A C 1
ATOM 639 O O . GLU A 1 127 ? 76.571 -125.080 85.480 1.00 83.17 107 GLU A O 1
ATOM 645 N N . GLN A 1 128 ? 75.135 -123.867 86.693 1.00 73.66 108 GLN A N 1
ATOM 646 C CA . GLN A 1 128 ? 74.103 -123.931 85.670 1.00 71.91 108 GLN A CA 1
ATOM 647 C C . GLN A 1 128 ? 74.551 -123.215 84.384 1.00 72.03 108 GLN A C 1
ATOM 648 O O . GLN A 1 128 ? 75.055 -122.096 84.435 1.00 72.79 108 GLN A O 1
ATOM 654 N N . ARG A 1 129 ? 74.379 -123.873 83.240 1.00 67.31 109 ARG A N 1
ATOM 655 C CA . ARG A 1 129 ? 74.730 -123.294 81.940 1.00 60.35 109 ARG A CA 1
ATOM 656 C C . ARG A 1 129 ? 73.498 -123.248 81.044 1.00 57.33 109 ARG A C 1
ATOM 657 O O . ARG A 1 129 ? 72.477 -123.859 81.359 1.00 58.46 109 ARG A O 1
ATOM 665 N N . TYR A 1 130 ? 73.596 -122.542 79.920 1.00 54.67 110 TYR A N 1
ATOM 666 C CA . TYR A 1 130 ? 72.440 -122.333 79.035 1.00 49.98 110 TYR A CA 1
ATOM 667 C C . TYR A 1 130 ? 72.769 -122.456 77.553 1.00 49.99 110 TYR A C 1
ATOM 668 O O . TYR A 1 130 ? 73.860 -122.101 77.114 1.00 55.68 110 TYR A O 1
ATOM 677 N N . SER A 1 131 ? 71.818 -122.949 76.775 1.00 46.30 111 SER A N 1
ATOM 678 C CA . SER A 1 131 ? 72.012 -122.993 75.335 1.00 50.90 111 SER A CA 1
ATOM 679 C C . SER A 1 131 ? 71.858 -121.594 74.742 1.00 47.93 111 SER A C 1
ATOM 680 O O . SER A 1 131 ? 72.577 -121.223 73.818 1.00 54.86 111 SER A O 1
ATOM 683 N N . VAL A 1 132 ? 70.928 -120.816 75.289 1.00 48.05 112 VAL A N 1
ATOM 684 C CA . VAL A 1 132 ? 70.713 -119.437 74.838 1.00 47.61 112 VAL A CA 1
ATOM 685 C C . VAL A 1 132 ? 70.584 -118.459 76.004 1.00 46.32 112 VAL A C 1
ATOM 686 O O . VAL A 1 132 ? 69.866 -118.718 76.967 1.00 48.51 112 VAL A O 1
ATOM 690 N N . VAL A 1 133 ? 71.284 -117.336 75.916 1.00 44.77 113 VAL A N 1
ATOM 691 C CA . VAL A 1 133 ? 71.043 -116.228 76.833 1.00 43.74 113 VAL A CA 1
ATOM 692 C C . VAL A 1 133 ? 70.561 -115.047 76.013 1.00 47.38 113 VAL A C 1
ATOM 693 O O . VAL A 1 133 ? 71.221 -114.660 75.043 1.00 53.56 113 VAL A O 1
ATOM 697 N N . PHE A 1 134 ? 69.414 -114.475 76.375 1.00 44.82 114 PHE A N 1
ATOM 698 C CA . PHE A 1 134 ? 68.875 -113.377 75.572 1.00 43.96 114 PHE A CA 1
ATOM 699 C C . PHE A 1 134 ? 68.287 -112.195 76.330 1.00 43.24 114 PHE A C 1
ATOM 700 O O . PHE A 1 134 ? 67.796 -112.320 77.448 1.00 50.38 114 PHE A O 1
ATOM 708 N N . ALA A 1 135 ? 68.353 -111.041 75.680 1.00 40.13 115 ALA A N 1
ATOM 709 C CA . ALA A 1 135 ? 67.765 -109.819 76.176 1.00 40.34 115 ALA A CA 1
ATOM 710 C C . ALA A 1 135 ? 66.972 -109.198 75.035 1.00 41.52 115 ALA A C 1
ATOM 711 O O . ALA A 1 135 ? 67.536 -108.771 74.030 1.00 46.35 115 ALA A O 1
ATOM 713 N N . ALA A 1 136 ? 65.656 -109.169 75.189 1.00 43.74 116 ALA A N 1
ATOM 714 C CA . ALA A 1 136 ? 64.785 -108.625 74.173 1.00 31.03 116 ALA A CA 1
ATOM 715 C C . ALA A 1 136 ? 64.459 -107.150 74.415 1.00 36.89 116 ALA A C 1
ATOM 716 O O . ALA A 1 136 ? 64.894 -106.533 75.386 1.00 34.94 116 ALA A O 1
ATOM 718 N N . PHE A 1 137 ? 63.684 -106.591 73.500 1.00 44.28 117 PHE A N 1
ATOM 719 C CA . PHE A 1 137 ? 63.342 -105.179 73.522 1.00 41.91 117 PHE A CA 1
ATOM 720 C C . PHE A 1 137 ? 64.232 -104.314 74.415 1.00 37.26 117 PHE A C 1
ATOM 721 O O . PHE A 1 137 ? 63.791 -103.810 75.440 1.00 41.47 117 PHE A O 1
ATOM 729 N N . ASN A 1 138 ? 65.478 -104.125 74.000 1.00 31.61 118 ASN A N 1
ATOM 730 C CA . ASN A 1 138 ? 66.328 -103.097 74.584 1.00 30.02 118 ASN A CA 1
ATOM 731 C C . ASN A 1 138 ? 66.843 -103.360 75.991 1.00 40.92 118 ASN A C 1
ATOM 732 O O . ASN A 1 138 ? 67.430 -102.469 76.617 1.00 49.79 118 ASN A O 1
ATOM 737 N N . THR A 1 139 ? 66.629 -104.568 76.500 1.00 37.80 119 THR A N 1
ATOM 738 C CA . THR A 1 139 ? 67.034 -104.856 77.861 1.00 41.35 119 THR A CA 1
ATOM 739 C C . THR A 1 139 ? 68.506 -104.532 78.117 1.00 40.48 119 THR A C 1
ATOM 740 O O . THR A 1 139 ? 68.840 -103.897 79.113 1.00 44.36 119 THR A O 1
ATOM 744 N N . LEU A 1 140 ? 69.375 -104.929 77.199 1.00 38.74 120 LEU A N 1
ATOM 745 C CA . LEU A 1 140 ? 70.797 -104.648 77.343 1.00 37.09 120 LEU A CA 1
ATOM 746 C C . LEU A 1 140 ? 71.047 -103.167 77.509 1.00 37.69 120 LEU A C 1
ATOM 747 O O . LEU A 1 140 ? 71.992 -102.772 78.195 1.00 45.47 120 LEU A O 1
ATOM 752 N N . PHE A 1 141 ? 70.210 -102.339 76.884 1.00 38.50 121 PHE A N 1
ATOM 753 C CA . PHE A 1 141 ? 70.452 -100.895 76.924 1.00 38.20 121 PHE A CA 1
ATOM 754 C C . PHE A 1 141 ? 69.883 -100.290 78.191 1.00 41.82 121 PHE A C 1
ATOM 755 O O . PHE A 1 141 ? 69.943 -99.077 78.399 1.00 46.64 121 PHE A O 1
ATOM 763 N N . CYS A 1 142 ? 69.336 -101.138 79.051 1.00 42.46 122 CYS A N 1
ATOM 764 C CA . CYS A 1 142 ? 68.851 -100.654 80.338 1.00 46.14 122 CYS A CA 1
ATOM 765 C C . CYS A 1 142 ? 69.991 -100.419 81.305 1.00 42.11 122 CYS A C 1
ATOM 766 O O . CYS A 1 142 ? 69.859 -99.641 82.232 1.00 46.33 122 CYS A O 1
ATOM 769 N N . LEU A 1 143 ? 71.120 -101.073 81.044 1.00 39.45 123 LEU A N 1
ATOM 770 C CA . LEU A 1 143 ? 72.378 -100.814 81.746 1.00 43.18 123 LEU A CA 1
ATOM 771 C C . LEU A 1 143 ? 73.006 -99.518 81.237 1.00 41.07 123 LEU A C 1
ATOM 772 O O . LEU A 1 143 ? 73.332 -99.397 80.057 1.00 42.93 123 LEU A O 1
ATOM 777 N N . LEU A 1 144 ? 73.190 -98.553 82.124 1.00 39.25 124 LEU A N 1
ATOM 778 C CA . LEU A 1 144 ? 73.489 -97.202 81.664 1.00 43.42 124 LEU A CA 1
ATOM 779 C C . LEU A 1 144 ? 74.960 -96.899 81.424 1.00 43.78 124 LEU A C 1
ATOM 780 O O . LEU A 1 144 ? 75.451 -95.867 81.862 1.00 53.75 124 LEU A O 1
ATOM 785 N N . GLY A 1 145 ? 75.655 -97.770 80.702 1.00 44.03 125 GLY A N 1
ATOM 786 C CA . GLY A 1 145 ? 77.020 -97.465 80.306 1.00 37.93 125 GLY A CA 1
ATOM 787 C C . GLY A 1 145 ? 77.670 -98.574 79.508 1.00 41.59 125 GLY A C 1
ATOM 788 O O . GLY A 1 145 ? 77.291 -99.733 79.616 1.00 48.03 125 GLY A O 1
ATOM 789 N N . GLN A 1 146 ? 78.663 -98.212 78.707 1.00 42.28 126 GLN A N 1
ATOM 790 C CA . GLN A 1 146 ? 79.383 -99.177 77.900 1.00 41.40 126 GLN A CA 1
ATOM 791 C C . GLN A 1 146 ? 79.989 -100.247 78.810 1.00 44.50 126 GLN A C 1
ATOM 792 O O . GLN A 1 146 ? 79.900 -101.447 78.532 1.00 44.77 126 GLN A O 1
ATOM 798 N N . ASP A 1 147 ? 80.598 -99.802 79.904 1.00 42.06 127 ASP A N 1
ATOM 799 C CA . ASP A 1 147 ? 81.224 -100.710 80.845 1.00 45.42 127 ASP A CA 1
ATOM 800 C C . ASP A 1 147 ? 80.256 -101.763 81.373 1.00 44.41 127 ASP A C 1
ATOM 801 O O . ASP A 1 147 ? 80.561 -102.955 81.338 1.00 46.90 127 ASP A O 1
ATOM 806 N N . GLU A 1 148 ? 79.094 -101.337 81.858 1.00 43.00 128 GLU A N 1
ATOM 807 C CA . GLU A 1 148 ? 78.152 -102.297 82.442 1.00 45.82 128 GLU A CA 1
ATOM 808 C C . GLU A 1 148 ? 77.609 -103.216 81.362 1.00 44.95 128 GLU A C 1
ATOM 809 O O . GLU A 1 148 ? 77.265 -104.360 81.631 1.00 47.84 128 GLU A O 1
ATOM 815 N N . GLN A 1 149 ? 77.538 -102.719 80.134 1.00 39.99 129 GLN A N 1
ATOM 816 C CA . GLN A 1 149 ? 77.032 -103.542 79.036 1.00 43.44 129 GLN A CA 1
ATOM 817 C C . GLN A 1 149 ? 78.019 -104.641 78.635 1.00 45.05 129 GLN A C 1
ATOM 818 O O . GLN A 1 149 ? 77.629 -105.786 78.385 1.00 47.94 129 GLN A O 1
ATOM 824 N N . ILE A 1 150 ? 79.297 -104.288 78.581 1.00 40.21 130 ILE A N 1
ATOM 825 C CA . ILE A 1 150 ? 80.326 -105.276 78.334 1.00 42.44 130 ILE A CA 1
ATOM 826 C C . ILE A 1 150 ? 80.287 -106.327 79.447 1.00 48.01 130 ILE A C 1
ATOM 827 O O . ILE A 1 150 ? 80.161 -107.520 79.180 1.00 49.15 130 ILE A O 1
ATOM 832 N N . ASP A 1 151 ? 80.370 -105.884 80.695 1.00 41.74 131 ASP A N 1
ATOM 833 C CA . ASP A 1 151 ? 80.291 -106.808 81.821 1.00 46.08 131 ASP A CA 1
ATOM 834 C C . ASP A 1 151 ? 79.126 -107.780 81.674 1.00 46.07 131 ASP A C 1
ATOM 835 O O . ASP A 1 151 ? 79.286 -108.987 81.863 1.00 53.13 131 ASP A O 1
ATOM 840 N N . CYS A 1 152 ? 77.952 -107.260 81.340 1.00 42.28 132 CYS A N 1
ATOM 841 C CA . CYS A 1 152 ? 76.783 -108.115 81.204 1.00 42.00 132 CYS A CA 1
ATOM 842 C C . CYS A 1 152 ? 76.968 -109.118 80.069 1.00 45.55 132 CYS A C 1
ATOM 843 O O . CYS A 1 152 ? 76.674 -110.311 80.228 1.00 46.41 132 CYS A O 1
ATOM 846 N N . MET A 1 153 ? 77.464 -108.641 78.929 1.00 36.34 133 MET A N 1
ATOM 847 C CA . MET A 1 153 ? 77.762 -109.535 77.816 1.00 39.12 133 MET A CA 1
ATOM 848 C C . MET A 1 153 ? 78.737 -110.627 78.237 1.00 45.51 133 MET A C 1
ATOM 849 O O . MET A 1 153 ? 78.597 -111.786 77.845 1.00 54.31 133 MET A O 1
ATOM 854 N N . ARG A 1 154 ? 79.730 -110.262 79.038 1.00 49.72 134 ARG A N 1
ATOM 855 C CA . ARG A 1 154 ? 80.702 -111.238 79.508 1.00 47.79 134 ARG A CA 1
ATOM 856 C C . ARG A 1 154 ? 80.054 -112.294 80.421 1.00 51.20 134 ARG A C 1
ATOM 857 O O . ARG A 1 154 ? 80.205 -113.494 80.186 1.00 58.77 134 ARG A O 1
ATOM 865 N N . GLN A 1 155 ? 79.341 -111.860 81.460 1.00 46.75 135 GLN A N 1
ATOM 866 C CA . GLN A 1 155 ? 78.613 -112.809 82.300 1.00 48.95 135 GLN A CA 1
ATOM 867 C C . GLN A 1 155 ? 77.807 -113.740 81.409 1.00 50.87 135 GLN A C 1
ATOM 868 O O . GLN A 1 155 ? 77.799 -114.953 81.609 1.00 57.09 135 GLN A O 1
ATOM 874 N N . ALA A 1 156 ? 77.125 -113.174 80.416 1.00 47.66 136 ALA A N 1
ATOM 875 C CA . ALA A 1 156 ? 76.330 -114.002 79.535 1.00 46.50 136 ALA A CA 1
ATOM 876 C C . ALA A 1 156 ? 77.228 -115.051 78.868 1.00 51.35 136 ALA A C 1
ATOM 877 O O . ALA A 1 156 ? 76.930 -116.253 78.890 1.00 49.17 136 ALA A O 1
ATOM 879 N N . ARG A 1 157 ? 78.336 -114.596 78.288 1.00 47.77 137 ARG A N 1
ATOM 880 C CA . ARG A 1 157 ? 79.230 -115.512 77.606 1.00 52.41 137 ARG A CA 1
ATOM 881 C C . ARG A 1 157 ? 79.575 -116.669 78.531 1.00 53.72 137 ARG A C 1
ATOM 882 O O . ARG A 1 157 ? 79.513 -117.835 78.132 1.00 57.63 137 ARG A O 1
ATOM 890 N N . GLU A 1 158 ? 79.922 -116.346 79.771 1.00 43.25 138 GLU A N 1
ATOM 891 C CA . GLU A 1 158 ? 80.373 -117.374 80.704 1.00 58.39 138 GLU A CA 1
ATOM 892 C C . GLU A 1 158 ? 79.268 -118.345 81.128 1.00 57.11 138 GLU A C 1
ATOM 893 O O . GLU A 1 158 ? 79.560 -119.439 81.604 1.00 67.27 138 GLU A O 1
ATOM 899 N N . LEU A 1 159 ? 78.010 -117.951 80.942 1.00 54.67 139 LEU A N 1
ATOM 900 C CA . LEU A 1 159 ? 76.886 -118.821 81.274 1.00 57.45 139 LEU A CA 1
ATOM 901 C C . LEU A 1 159 ? 76.472 -119.715 80.103 1.00 58.99 139 LEU A C 1
ATOM 902 O O . LEU A 1 159 ? 75.621 -120.598 80.252 1.00 54.95 139 LEU A O 1
ATOM 907 N N . LEU A 1 160 ? 77.075 -119.486 78.942 1.00 53.38 140 LEU A N 1
ATOM 908 C CA . LEU A 1 160 ? 76.758 -120.278 77.764 1.00 55.26 140 LEU A CA 1
ATOM 909 C C . LEU A 1 160 ? 77.414 -121.654 77.798 1.00 61.67 140 LEU A C 1
ATOM 910 O O . LEU A 1 160 ? 78.547 -121.803 78.251 1.00 65.10 140 LEU A O 1
ATOM 915 N N . GLU A 1 161 ? 76.696 -122.658 77.308 1.00 59.34 141 GLU A N 1
ATOM 916 C CA . GLU A 1 161 ? 77.279 -123.969 77.096 1.00 64.10 141 GLU A CA 1
ATOM 917 C C . GLU A 1 161 ? 78.085 -123.958 75.800 1.00 63.87 141 GLU A C 1
ATOM 918 O O . GLU A 1 161 ? 78.075 -122.968 75.073 1.00 69.70 141 GLU A O 1
ATOM 924 N N . PRO A 1 162 ? 78.798 -125.055 75.504 1.00 71.78 142 PRO A N 1
ATOM 925 C CA . PRO A 1 162 ? 79.521 -125.111 74.234 1.00 69.23 142 PRO A CA 1
ATOM 926 C C . PRO A 1 162 ? 78.575 -124.893 73.057 1.00 66.58 142 PRO A C 1
ATOM 927 O O . PRO A 1 162 ? 77.511 -125.507 73.000 1.00 66.26 142 PRO A O 1
ATOM 931 N N . GLY A 1 163 ? 78.953 -124.010 72.136 1.00 61.97 143 GLY A N 1
ATOM 932 C CA . GLY A 1 163 ? 78.099 -123.688 70.985 1.00 61.94 143 GLY A CA 1
ATOM 933 C C . GLY A 1 163 ? 76.847 -122.883 71.310 1.00 63.15 143 GLY A C 1
ATOM 934 O O . GLY A 1 163 ? 75.989 -122.680 70.447 1.00 66.03 143 GLY A O 1
ATOM 935 N N . GLY A 1 164 ? 76.736 -122.426 72.556 1.00 59.48 144 GLY A N 1
ATOM 936 C CA . GLY A 1 164 ? 75.588 -121.643 72.979 1.00 51.69 144 GLY A CA 1
ATOM 937 C C . GLY A 1 164 ? 75.639 -120.260 72.366 1.00 55.39 144 GLY A C 1
ATOM 938 O O . GLY A 1 164 ? 76.714 -119.785 72.008 1.00 58.66 144 GLY A O 1
ATOM 939 N N . THR A 1 165 ? 74.483 -119.613 72.251 1.00 50.34 145 THR A N 1
ATOM 940 C CA . THR A 1 165 ? 74.397 -118.279 71.661 1.00 49.45 145 THR A CA 1
ATOM 941 C C . THR A 1 165 ? 73.860 -117.229 72.640 1.00 46.75 145 THR A C 1
ATOM 942 O O . THR A 1 165 ? 73.095 -117.551 73.556 1.00 44.92 145 THR A O 1
ATOM 946 N N . PHE A 1 166 ? 74.270 -115.978 72.429 1.00 41.79 146 PHE A N 1
ATOM 947 C CA . PHE A 1 166 ? 73.763 -114.826 73.180 1.00 41.98 146 PHE A CA 1
ATOM 948 C C . PHE A 1 166 ? 73.045 -113.908 72.198 1.00 43.42 146 PHE A C 1
ATOM 949 O O . PHE A 1 166 ? 73.627 -113.459 71.208 1.00 44.11 146 PHE A O 1
ATOM 957 N N . VAL A 1 167 ? 71.774 -113.644 72.469 1.00 42.33 147 VAL A N 1
ATOM 958 C CA . VAL A 1 167 ? 70.913 -112.979 71.507 1.00 39.83 147 VAL A CA 1
ATOM 959 C C . VAL A 1 167 ? 70.373 -111.699 72.092 1.00 42.91 147 VAL A C 1
ATOM 960 O O . VAL A 1 167 ? 69.823 -111.719 73.192 1.00 46.37 147 VAL A O 1
ATOM 964 N N . VAL A 1 168 ? 70.525 -110.593 71.365 1.00 41.63 148 VAL A N 1
ATOM 965 C CA . VAL A 1 168 ? 69.965 -109.310 71.807 1.00 40.94 148 VAL A CA 1
ATOM 966 C C . VAL A 1 168 ? 69.143 -108.625 70.732 1.00 39.61 148 VAL A C 1
ATOM 967 O O . VAL A 1 168 ? 69.418 -108.729 69.527 1.00 41.93 148 VAL A O 1
ATOM 971 N N . GLN A 1 169 ? 68.132 -107.911 71.192 1.00 36.03 149 GLN A N 1
ATOM 972 C CA . GLN A 1 169 ? 67.314 -107.098 70.336 1.00 32.36 149 GLN A CA 1
ATOM 973 C C . GLN A 1 169 ? 67.440 -105.655 70.806 1.00 39.50 149 GLN A C 1
ATOM 974 O O . GLN A 1 169 ? 67.052 -105.329 71.935 1.00 45.74 149 GLN A O 1
ATOM 980 N N . CYS A 1 170 ? 67.963 -104.797 69.931 1.00 39.93 150 CYS A N 1
ATOM 981 C CA . CYS A 1 170 ? 68.293 -103.418 70.290 1.00 45.71 150 CYS A CA 1
ATOM 982 C C . CYS A 1 170 ? 67.844 -102.390 69.263 1.00 42.86 150 CYS A C 1
ATOM 983 O O . CYS A 1 170 ? 67.879 -102.642 68.059 1.00 46.12 150 CYS A O 1
ATOM 986 N N . LEU A 1 171 ? 67.451 -101.216 69.739 1.00 31.57 151 LEU A N 1
ATOM 987 C CA . LEU A 1 171 ? 67.159 -100.130 68.834 1.00 36.81 151 LEU A CA 1
ATOM 988 C C . LEU A 1 171 ? 68.409 -99.849 68.010 1.00 31.79 151 LEU A C 1
ATOM 989 O O . LEU A 1 171 ? 69.521 -99.921 68.512 1.00 37.30 151 LEU A O 1
ATOM 994 N N . ASN A 1 172 ? 68.217 -99.560 66.733 1.00 38.09 152 ASN A N 1
ATOM 995 C CA . ASN A 1 172 ? 69.316 -99.277 65.824 1.00 32.17 152 ASN A CA 1
ATOM 996 C C . ASN A 1 172 ? 69.321 -97.788 65.491 1.00 38.83 152 ASN A C 1
ATOM 997 O O . ASN A 1 172 ? 68.503 -97.318 64.697 1.00 44.73 152 ASN A O 1
ATOM 1002 N N . PRO A 1 173 ? 70.236 -97.030 66.104 1.00 40.84 153 PRO A N 1
ATOM 1003 C CA . PRO A 1 173 ? 70.201 -95.556 66.032 1.00 38.30 153 PRO A CA 1
ATOM 1004 C C . PRO A 1 173 ? 70.055 -94.979 64.602 1.00 35.51 153 PRO A C 1
ATOM 1005 O O . PRO A 1 173 ? 69.138 -94.207 64.350 1.00 45.24 153 PRO A O 1
ATOM 1009 N N . ALA A 1 174 ? 70.922 -95.354 63.674 1.00 35.03 154 ALA A N 1
ATOM 1010 C CA . ALA A 1 174 ? 70.754 -94.900 62.293 1.00 43.41 154 ALA A CA 1
ATOM 1011 C C . ALA A 1 174 ? 69.293 -94.960 61.833 1.00 51.64 154 ALA A C 1
ATOM 1012 O O . ALA A 1 174 ? 68.739 -93.965 61.346 1.00 66.68 154 ALA A O 1
ATOM 1014 N N . GLY A 1 175 ? 68.664 -96.120 61.988 1.00 50.56 155 GLY A N 1
ATOM 1015 C CA . GLY A 1 175 ? 67.308 -96.304 61.476 1.00 44.41 155 GLY A CA 1
ATOM 1016 C C . GLY A 1 175 ? 66.260 -95.576 62.288 1.00 40.44 155 GLY A C 1
ATOM 1017 O O . GLY A 1 175 ? 65.138 -95.378 61.833 1.00 57.07 155 GLY A O 1
ATOM 1018 N N . GLN A 1 176 ? 66.622 -95.181 63.501 1.00 42.68 156 GLN A N 1
ATOM 1019 C CA . GLN A 1 176 ? 65.668 -94.585 64.422 1.00 43.43 156 GLN A CA 1
ATOM 1020 C C . GLN A 1 176 ? 65.620 -93.063 64.240 1.00 47.33 156 GLN A C 1
ATOM 1021 O O . GLN A 1 176 ? 64.693 -92.393 64.707 1.00 48.77 156 GLN A O 1
ATOM 1027 N N . ARG A 1 177 ? 66.624 -92.527 63.554 1.00 55.58 157 ARG A N 1
ATOM 1028 C CA . ARG A 1 177 ? 66.685 -91.096 63.261 1.00 67.67 157 ARG A CA 1
ATOM 1029 C C . ARG A 1 177 ? 66.306 -90.266 64.478 1.00 60.92 157 ARG A C 1
ATOM 1030 O O . ARG A 1 177 ? 65.311 -89.550 64.463 1.00 62.19 157 ARG A O 1
ATOM 1038 N N . LEU A 1 178 ? 67.116 -90.370 65.525 1.00 53.86 158 LEU A N 1
ATOM 1039 C CA . LEU A 1 178 ? 66.887 -89.652 66.768 1.00 41.57 158 LEU A CA 1
ATOM 1040 C C . LEU A 1 178 ? 67.371 -88.217 66.680 1.00 48.72 158 LEU A C 1
ATOM 1041 O O . LEU A 1 178 ? 68.556 -87.958 66.478 1.00 57.90 158 LEU A O 1
ATOM 1046 N N . ALA A 1 179 ? 66.457 -87.280 66.860 1.00 50.38 159 ALA A N 1
ATOM 1047 C CA . ALA A 1 179 ? 66.824 -85.882 66.925 1.00 45.04 159 ALA A CA 1
ATOM 1048 C C . ALA A 1 179 ? 67.737 -85.608 68.122 1.00 45.26 159 ALA A C 1
ATOM 1049 O O . ALA A 1 179 ? 67.647 -86.255 69.159 1.00 46.18 159 ALA A O 1
ATOM 1051 N N . THR A 1 180 ? 68.623 -84.638 67.974 1.00 52.11 160 THR A N 1
ATOM 1052 C CA . THR A 1 180 ? 69.430 -84.220 69.095 1.00 53.17 160 THR A CA 1
ATOM 1053 C C . THR A 1 180 ? 68.563 -83.428 70.054 1.00 51.65 160 THR A C 1
ATOM 1054 O O . THR A 1 180 ? 67.637 -82.719 69.642 1.00 58.29 160 THR A O 1
ATOM 1058 N N . GLY A 1 181 ? 68.860 -83.543 71.338 1.00 47.25 161 GLY A N 1
ATOM 1059 C CA . GLY A 1 181 ? 68.166 -82.736 72.320 1.00 39.39 161 GLY A CA 1
ATOM 1060 C C . GLY A 1 181 ? 66.796 -83.294 72.632 1.00 44.50 161 GLY A C 1
ATOM 1061 O O . GLY A 1 181 ? 66.580 -84.513 72.631 1.00 36.67 161 GLY A O 1
ATOM 1062 N N . ASN A 1 182 ? 65.859 -82.393 72.888 1.00 41.85 162 ASN A N 1
ATOM 1063 C CA . ASN A 1 182 ? 64.576 -82.781 73.430 1.00 36.52 162 ASN A CA 1
ATOM 1064 C C . ASN A 1 182 ? 63.526 -82.983 72.341 1.00 36.65 162 ASN A C 1
ATOM 1065 O O . ASN A 1 182 ? 63.536 -82.292 71.332 1.00 43.62 162 ASN A O 1
ATOM 1070 N N . THR A 1 183 ? 62.617 -83.929 72.544 1.00 34.41 163 THR A N 1
ATOM 1071 C CA . THR A 1 183 ? 61.481 -84.090 71.638 1.00 34.44 163 THR A CA 1
ATOM 1072 C C . THR A 1 183 ? 60.190 -84.432 72.376 1.00 37.21 163 THR A C 1
ATOM 1073 O O . THR A 1 183 ? 60.207 -84.807 73.553 1.00 39.48 163 THR A O 1
ATOM 1077 N N . PHE A 1 184 ? 59.070 -84.306 71.671 1.00 36.48 164 PHE A N 1
ATOM 1078 C CA . PHE A 1 184 ? 57.760 -84.659 72.215 1.00 32.42 164 PHE A CA 1
ATOM 1079 C C . PHE A 1 184 ? 56.931 -85.261 71.106 1.00 33.11 164 PHE A C 1
ATOM 1080 O O . PHE A 1 184 ? 56.884 -84.729 69.992 1.00 33.50 164 PHE A O 1
ATOM 1088 N N . GLY A 1 185 ? 56.267 -86.366 71.405 1.00 25.22 165 GLY A N 1
ATOM 1089 C CA . GLY A 1 185 ? 55.607 -87.128 70.360 1.00 26.49 165 GLY A CA 1
ATOM 1090 C C . GLY A 1 185 ? 54.362 -87.837 70.839 1.00 34.03 165 GLY A C 1
ATOM 1091 O O . GLY A 1 185 ? 54.144 -88.002 72.044 1.00 33.66 165 GLY A O 1
ATOM 1092 N N . THR A 1 186 ? 53.537 -88.242 69.881 1.00 33.55 166 THR A N 1
ATOM 1093 C CA . THR A 1 186 ? 52.354 -89.009 70.170 1.00 27.13 166 THR A CA 1
ATOM 1094 C C . THR A 1 186 ? 52.702 -90.462 70.004 1.00 30.00 166 THR A C 1
ATOM 1095 O O . THR A 1 186 ? 53.148 -90.866 68.939 1.00 29.79 166 THR A O 1
ATOM 1099 N N . VAL A 1 187 ? 52.478 -91.261 71.036 1.00 34.78 167 VAL A N 1
ATOM 1100 C CA . VAL A 1 187 ? 52.761 -92.685 70.915 1.00 36.95 167 VAL A CA 1
ATOM 1101 C C . VAL A 1 187 ? 51.536 -93.461 70.446 1.00 38.79 167 VAL A C 1
ATOM 1102 O O . VAL A 1 187 ? 51.636 -94.304 69.570 1.00 42.69 167 VAL A O 1
ATOM 1106 N N . GLU A 1 188 ? 50.383 -93.188 71.045 1.00 38.17 168 GLU A N 1
ATOM 1107 C CA . GLU A 1 188 ? 49.176 -93.926 70.700 1.00 35.46 168 GLU A CA 1
ATOM 1108 C C . GLU A 1 188 ? 47.923 -93.198 71.147 1.00 40.18 168 GLU A C 1
ATOM 1109 O O . GLU A 1 188 ? 47.969 -92.386 72.080 1.00 38.12 168 GLU A O 1
ATOM 1115 N N . LEU A 1 189 ? 46.802 -93.497 70.491 1.00 36.59 169 LEU A N 1
ATOM 1116 C CA . LEU A 1 189 ? 45.518 -92.903 70.879 1.00 41.81 169 LEU A CA 1
ATOM 1117 C C . LEU A 1 189 ? 44.533 -93.962 71.327 1.00 43.17 169 LEU A C 1
ATOM 1118 O O . LEU A 1 189 ? 44.571 -95.095 70.841 1.00 50.45 169 LEU A O 1
ATOM 1123 N N . GLU A 1 190 ? 43.640 -93.566 72.236 1.00 44.92 170 GLU A N 1
ATOM 1124 C CA . GLU A 1 190 ? 42.544 -94.395 72.727 1.00 38.64 170 GLU A CA 1
ATOM 1125 C C . GLU A 1 190 ? 41.326 -93.498 72.797 1.00 47.18 170 GLU A C 1
ATOM 1126 O O . GLU A 1 190 ? 41.448 -92.274 72.784 1.00 43.29 170 GLU A O 1
ATOM 1132 N N . ASP A 1 191 ? 40.152 -94.095 72.932 1.00 49.48 171 ASP A N 1
ATOM 1133 C CA . ASP A 1 191 ? 38.925 -93.314 72.990 1.00 61.80 171 ASP A CA 1
ATOM 1134 C C . ASP A 1 191 ? 38.912 -92.344 74.169 1.00 55.75 171 ASP A C 1
ATOM 1135 O O . ASP A 1 191 ? 38.348 -91.256 74.083 1.00 57.53 171 ASP A O 1
ATOM 1140 N N . THR A 1 192 ? 39.520 -92.733 75.280 1.00 56.03 172 THR A N 1
ATOM 1141 C CA . THR A 1 192 ? 39.409 -91.913 76.481 1.00 53.00 172 THR A CA 1
ATOM 1142 C C . THR A 1 192 ? 40.747 -91.497 77.066 1.00 52.93 172 THR A C 1
ATOM 1143 O O . THR A 1 192 ? 40.802 -90.963 78.168 1.00 50.62 172 THR A O 1
ATOM 1147 N N . ALA A 1 193 ? 41.822 -91.717 76.319 1.00 49.92 173 ALA A N 1
ATOM 1148 C CA . ALA A 1 193 ? 43.144 -91.341 76.794 1.00 49.80 173 ALA A CA 1
ATOM 1149 C C . ALA A 1 193 ? 44.132 -91.291 75.639 1.00 43.85 173 ALA A C 1
ATOM 1150 O O . ALA A 1 193 ? 43.917 -91.930 74.611 1.00 48.21 173 ALA A O 1
ATOM 1152 N N . VAL A 1 194 ? 45.212 -90.536 75.823 1.00 35.63 174 VAL A N 1
ATOM 1153 C CA . VAL A 1 194 ? 46.273 -90.440 74.824 1.00 41.72 174 VAL A CA 1
ATOM 1154 C C . VAL A 1 194 ? 47.606 -90.736 75.478 1.00 42.16 174 VAL A C 1
ATOM 1155 O O . VAL A 1 194 ? 47.845 -90.348 76.629 1.00 41.16 174 VAL A O 1
ATOM 1159 N N . HIS A 1 195 ? 48.460 -91.431 74.732 1.00 39.26 175 HIS A N 1
ATOM 1160 C CA . HIS A 1 195 ? 49.810 -91.768 75.158 1.00 34.05 175 HIS A CA 1
ATOM 1161 C C . HIS A 1 195 ? 50.820 -90.923 74.393 1.00 39.99 175 HIS A C 1
ATOM 1162 O O . HIS A 1 195 ? 50.899 -90.985 73.152 1.00 42.31 175 HIS A O 1
ATOM 1169 N N . LEU A 1 196 ? 51.593 -90.138 75.133 1.00 38.67 176 LEU A N 1
ATOM 1170 C CA . LEU A 1 196 ? 52.603 -89.283 74.534 1.00 36.68 176 LEU A CA 1
ATOM 1171 C C . LEU A 1 196 ? 53.969 -89.605 75.123 1.00 39.44 176 LEU A C 1
ATOM 1172 O O . LEU A 1 196 ? 54.072 -90.280 76.149 1.00 39.63 176 LEU A O 1
ATOM 1177 N N . GLU A 1 197 ? 55.020 -89.103 74.485 1.00 41.63 177 GLU A N 1
ATOM 1178 C CA . GLU A 1 197 ? 56.368 -89.342 74.970 1.00 38.06 177 GLU A CA 1
ATOM 1179 C C . GLU A 1 197 ? 57.175 -88.063 74.963 1.00 35.79 177 GLU A C 1
ATOM 1180 O O . GLU A 1 197 ? 57.248 -87.377 73.950 1.00 43.93 177 GLU A O 1
ATOM 1186 N N . ALA A 1 198 ? 57.782 -87.751 76.100 1.00 34.30 178 ALA A N 1
ATOM 1187 C CA . ALA A 1 198 ? 58.661 -86.606 76.221 1.00 36.97 178 ALA A CA 1
ATOM 1188 C C . ALA A 1 198 ? 60.057 -87.147 76.476 1.00 41.13 178 ALA A C 1
ATOM 1189 O O . ALA A 1 198 ? 60.274 -87.852 77.465 1.00 45.06 178 ALA A O 1
ATOM 1191 N N . SER A 1 199 ? 61.012 -86.837 75.600 1.00 34.60 179 SER A N 1
ATOM 1192 C CA . SER A 1 199 ? 62.344 -87.407 75.789 1.00 42.00 179 SER A CA 1
ATOM 1193 C C . SER A 1 199 ? 63.482 -86.406 75.657 1.00 34.85 179 SER A C 1
ATOM 1194 O O . SER A 1 199 ? 63.323 -85.336 75.060 1.00 44.01 179 SER A O 1
ATOM 1197 N N . LYS A 1 200 ? 64.613 -86.767 76.261 1.00 33.75 180 LYS A N 1
ATOM 1198 C CA . LYS A 1 200 ? 65.859 -86.028 76.171 1.00 34.71 180 LYS A CA 1
ATOM 1199 C C . LYS A 1 200 ? 66.917 -86.961 75.594 1.00 36.25 180 LYS A C 1
ATOM 1200 O O . LYS A 1 200 ? 67.220 -87.999 76.175 1.00 41.43 180 LYS A O 1
ATOM 1206 N N . HIS A 1 201 ? 67.478 -86.601 74.449 1.00 38.37 181 HIS A N 1
ATOM 1207 C CA . HIS A 1 201 ? 68.507 -87.424 73.833 1.00 34.79 181 HIS A CA 1
ATOM 1208 C C . HIS A 1 201 ? 69.842 -86.732 73.864 1.00 40.77 181 HIS A C 1
ATOM 1209 O O . HIS A 1 201 ? 69.984 -85.627 73.338 1.00 47.03 181 HIS A O 1
ATOM 1216 N N . ASP A 1 202 ? 70.821 -87.393 74.475 1.00 44.46 182 ASP A N 1
ATOM 1217 C CA . ASP A 1 202 ? 72.202 -86.908 74.489 1.00 46.27 182 ASP A CA 1
ATOM 1218 C C . ASP A 1 202 ? 73.065 -87.788 73.575 1.00 44.69 182 ASP A C 1
ATOM 1219 O O . ASP A 1 202 ? 73.530 -88.861 73.979 1.00 49.59 182 ASP A O 1
ATOM 1224 N N . PRO A 1 203 ? 73.292 -87.330 72.340 1.00 43.17 183 PRO A N 1
ATOM 1225 C CA . PRO A 1 203 ? 73.873 -88.201 71.328 1.00 41.26 183 PRO A CA 1
ATOM 1226 C C . PRO A 1 203 ? 75.351 -88.463 71.602 1.00 42.04 183 PRO A C 1
ATOM 1227 O O . PRO A 1 203 ? 75.971 -89.290 70.931 1.00 46.08 183 PRO A O 1
ATOM 1231 N N . LEU A 1 204 ? 75.904 -87.764 72.586 1.00 41.63 184 LEU A N 1
ATOM 1232 C CA . LEU A 1 204 ? 77.312 -87.919 72.935 1.00 44.07 184 LEU A CA 1
ATOM 1233 C C . LEU A 1 204 ? 77.507 -88.987 74.021 1.00 40.47 184 LEU A C 1
ATOM 1234 O O . LEU A 1 204 ? 78.319 -89.900 73.883 1.00 48.57 184 LEU A O 1
ATOM 1239 N N . ALA A 1 205 ? 76.750 -88.873 75.098 1.00 42.57 185 ALA A N 1
ATOM 1240 C CA . ALA A 1 205 ? 76.691 -89.932 76.090 1.00 40.48 185 ALA A CA 1
ATOM 1241 C C . ALA A 1 205 ? 75.872 -91.113 75.548 1.00 41.20 185 ALA A C 1
ATOM 1242 O O . ALA A 1 205 ? 75.769 -92.156 76.183 1.00 47.19 185 ALA A O 1
ATOM 1244 N N . GLN A 1 206 ? 75.269 -90.930 74.379 1.00 36.08 186 GLN A N 1
ATOM 1245 C CA . GLN A 1 206 ? 74.408 -91.957 73.798 1.00 36.59 186 GLN A CA 1
ATOM 1246 C C . GLN A 1 206 ? 73.322 -92.436 74.756 1.00 37.42 186 GLN A C 1
ATOM 1247 O O . GLN A 1 206 ? 73.095 -93.636 74.899 1.00 39.97 186 GLN A O 1
ATOM 1253 N N . THR A 1 207 ? 72.635 -91.492 75.394 1.00 33.85 187 THR A N 1
ATOM 1254 C CA . THR A 1 207 ? 71.541 -91.840 76.296 1.00 34.81 187 THR A CA 1
ATOM 1255 C C . THR A 1 207 ? 70.218 -91.263 75.847 1.00 37.05 187 THR A C 1
ATOM 1256 O O . THR A 1 207 ? 70.162 -90.253 75.147 1.00 42.66 187 THR A O 1
ATOM 1260 N N . LEU A 1 208 ? 69.153 -91.925 76.272 1.00 39.23 188 LEU A N 1
ATOM 1261 C CA . LEU A 1 208 ? 67.804 -91.460 76.058 1.00 36.47 188 LEU A CA 1
ATOM 1262 C C . LEU A 1 208 ? 67.102 -91.457 77.406 1.00 38.24 188 LEU A C 1
ATOM 1263 O O . LEU A 1 208 ? 67.126 -92.442 78.144 1.00 45.77 188 LEU A O 1
ATOM 1268 N N . SER A 1 209 ? 66.482 -90.340 77.737 1.00 39.46 189 SER A N 1
ATOM 1269 C CA . SER A 1 209 ? 65.781 -90.240 78.996 1.00 42.28 189 SER A CA 1
ATOM 1270 C C . SER A 1 209 ? 64.364 -89.740 78.715 1.00 43.61 189 SER A C 1
ATOM 1271 O O . SER A 1 209 ? 64.160 -88.615 78.256 1.00 40.53 189 SER A O 1
ATOM 1274 N N . ALA A 1 210 ? 63.382 -90.593 78.976 1.00 45.05 190 ALA A N 1
ATOM 1275 C CA . ALA A 1 210 ? 62.013 -90.298 78.557 1.00 46.05 190 ALA A CA 1
ATOM 1276 C C . ALA A 1 210 ? 60.984 -90.474 79.666 1.00 43.50 190 ALA A C 1
ATOM 1277 O O . ALA A 1 210 ? 61.235 -91.146 80.664 1.00 48.86 190 ALA A O 1
ATOM 1279 N N . HIS A 1 211 ? 59.831 -89.848 79.473 1.00 40.36 191 HIS A N 1
ATOM 1280 C CA . HIS A 1 211 ? 58.626 -90.199 80.203 1.00 41.40 191 HIS A CA 1
ATOM 1281 C C . HIS A 1 211 ? 57.609 -90.689 79.189 1.00 42.51 191 HIS A C 1
ATOM 1282 O O . HIS A 1 211 ? 57.351 -90.018 78.192 1.00 39.73 191 HIS A O 1
ATOM 1289 N N . HIS A 1 212 ? 57.061 -91.874 79.419 1.00 40.48 192 HIS A N 1
ATOM 1290 C CA . HIS A 1 212 ? 55.831 -92.244 78.762 1.00 39.10 192 HIS A CA 1
ATOM 1291 C C . HIS A 1 212 ? 54.722 -91.563 79.562 1.00 38.90 192 HIS A C 1
ATOM 1292 O O . HIS A 1 212 ? 54.636 -91.738 80.781 1.00 44.26 192 HIS A O 1
ATOM 1299 N N . ILE A 1 213 ? 53.893 -90.782 78.876 1.00 34.58 193 ILE A N 1
ATOM 1300 C CA . ILE A 1 213 ? 52.821 -89.992 79.489 1.00 35.08 193 ILE A CA 1
ATOM 1301 C C . ILE A 1 213 ? 51.446 -90.479 79.026 1.00 36.52 193 ILE A C 1
ATOM 1302 O O . ILE A 1 213 ? 51.218 -90.637 77.824 1.00 45.57 193 ILE A O 1
ATOM 1307 N N . VAL A 1 214 ? 50.534 -90.717 79.965 1.00 38.20 194 VAL A N 1
ATOM 1308 C CA . VAL A 1 214 ? 49.148 -91.064 79.627 1.00 36.07 194 VAL A CA 1
ATOM 1309 C C . VAL A 1 214 ? 48.229 -89.983 80.164 1.00 43.14 194 VAL A C 1
ATOM 1310 O O . VAL A 1 214 ? 48.083 -89.846 81.385 1.00 46.58 194 VAL A O 1
ATOM 1314 N N . LEU A 1 215 ? 47.611 -89.214 79.270 1.00 41.59 195 LEU A N 1
ATOM 1315 C CA . LEU A 1 215 ? 46.600 -88.242 79.692 1.00 38.84 195 LEU A CA 1
ATOM 1316 C C . LEU A 1 215 ? 45.213 -88.860 79.560 1.00 43.04 195 LEU A C 1
ATOM 1317 O O . LEU A 1 215 ? 44.918 -89.515 78.551 1.00 46.44 195 LEU A O 1
ATOM 1322 N N . SER A 1 216 ? 44.364 -88.663 80.571 1.00 43.30 196 SER A N 1
ATOM 1323 C CA . SER A 1 216 ? 43.005 -89.240 80.532 1.00 45.84 196 SER A CA 1
ATOM 1324 C C . SER A 1 216 ? 41.859 -88.223 80.552 1.00 42.92 196 SER A C 1
ATOM 1325 O O . SER A 1 216 ? 41.956 -87.149 81.159 1.00 44.47 196 SER A O 1
ATOM 1328 N N . GLU A 1 217 ? 40.769 -88.586 79.881 1.00 50.77 197 GLU A N 1
ATOM 1329 C CA . GLU A 1 217 ? 39.569 -87.763 79.854 1.00 57.51 197 GLU A CA 1
ATOM 1330 C C . GLU A 1 217 ? 39.192 -87.302 81.265 1.00 58.78 197 GLU A C 1
ATOM 1331 O O . GLU A 1 217 ? 38.741 -86.184 81.470 1.00 62.02 197 GLU A O 1
ATOM 1337 N N . GLY A 1 218 ? 39.394 -88.147 82.257 1.00 54.08 198 GLY A N 1
ATOM 1338 C CA . GLY A 1 218 ? 39.177 -87.669 83.616 1.00 72.29 198 GLY A CA 1
ATOM 1339 C C . GLY A 1 218 ? 39.867 -86.328 83.856 1.00 70.44 198 GLY A C 1
ATOM 1340 O O . GLY A 1 218 ? 39.230 -85.325 84.189 1.00 64.58 198 GLY A O 1
ATOM 1341 N N . GLY A 1 219 ? 41.181 -86.317 83.658 1.00 67.52 199 GLY A N 1
ATOM 1342 C CA . GLY A 1 219 ? 42.029 -85.200 84.050 1.00 53.44 199 GLY A CA 1
ATOM 1343 C C . GLY A 1 219 ? 43.238 -85.822 84.726 1.00 59.08 199 GLY A C 1
ATOM 1344 O O . GLY A 1 219 ? 44.120 -85.127 85.230 1.00 55.76 199 GLY A O 1
ATOM 1345 N N . GLY A 1 220 ? 43.262 -87.152 84.748 1.00 52.56 200 GLY A N 1
ATOM 1346 C CA . GLY A 1 220 ? 44.378 -87.877 85.310 1.00 41.43 200 GLY A CA 1
ATOM 1347 C C . GLY A 1 220 ? 45.601 -87.824 84.411 1.00 53.57 200 GLY A C 1
ATOM 1348 O O . GLY A 1 220 ? 45.493 -87.783 83.176 1.00 47.18 200 GLY A O 1
ATOM 1349 N N . ILE A 1 221 ? 46.769 -87.833 85.046 1.00 45.35 201 ILE A N 1
ATOM 1350 C CA . ILE A 1 221 ? 48.033 -87.850 84.353 1.00 43.04 201 ILE A CA 1
ATOM 1351 C C . ILE A 1 221 ? 48.945 -88.890 85.005 1.00 48.29 201 ILE A C 1
ATOM 1352 O O . ILE A 1 221 ? 49.203 -88.828 86.206 1.00 45.14 201 ILE A O 1
ATOM 1357 N N . ARG A 1 222 ? 49.437 -89.837 84.211 1.00 46.88 202 ARG A N 1
ATOM 1358 C CA . ARG A 1 222 ? 50.374 -90.843 84.701 1.00 45.82 202 ARG A CA 1
ATOM 1359 C C . ARG A 1 222 ? 51.704 -90.730 83.959 1.00 46.08 202 ARG A C 1
ATOM 1360 O O . ARG A 1 222 ? 51.744 -90.673 82.728 1.00 51.99 202 ARG A O 1
ATOM 1368 N N . LEU A 1 223 ? 52.796 -90.690 84.708 1.00 44.24 203 LEU A N 1
ATOM 1369 C CA . LEU A 1 223 ? 54.109 -90.564 84.098 1.00 44.56 203 LEU A CA 1
ATOM 1370 C C . LEU A 1 223 ? 54.887 -91.840 84.353 1.00 45.97 203 LEU A C 1
ATOM 1371 O O . LEU A 1 223 ? 54.892 -92.340 85.468 1.00 57.54 203 LEU A O 1
ATOM 1376 N N . PHE A 1 224 ? 55.543 -92.363 83.327 1.00 47.97 204 PHE A N 1
ATOM 1377 C CA . PHE A 1 224 ? 56.352 -93.568 83.475 1.00 48.07 204 PHE A CA 1
ATOM 1378 C C . PHE A 1 224 ? 57.759 -93.343 82.924 1.00 48.32 204 PHE A C 1
ATOM 1379 O O . PHE A 1 224 ? 57.988 -93.441 81.724 1.00 48.72 204 PHE A O 1
ATOM 1387 N N . PRO A 1 225 ? 58.712 -93.034 83.804 1.00 55.41 205 PRO A N 1
ATOM 1388 C CA . PRO A 1 225 ? 60.079 -92.706 83.377 1.00 49.91 205 PRO A CA 1
ATOM 1389 C C . PRO A 1 225 ? 60.870 -93.904 82.872 1.00 47.40 205 PRO A C 1
ATOM 1390 O O . PRO A 1 225 ? 60.567 -95.042 83.204 1.00 55.51 205 PRO A O 1
ATOM 1394 N N . TYR A 1 226 ? 61.885 -93.647 82.067 1.00 45.99 206 TYR A N 1
ATOM 1395 C CA . TYR A 1 226 ? 62.813 -94.693 81.697 1.00 40.48 206 TYR A CA 1
ATOM 1396 C C . TYR A 1 226 ? 64.039 -94.105 81.025 1.00 39.63 206 TYR A C 1
ATOM 1397 O O . TYR A 1 226 ? 63.966 -93.041 80.403 1.00 44.30 206 TYR A O 1
ATOM 1406 N N . ARG A 1 227 ? 65.164 -94.794 81.188 1.00 42.49 207 ARG A N 1
ATOM 1407 C CA . ARG A 1 227 ? 66.445 -94.384 80.634 1.00 39.94 207 ARG A CA 1
ATOM 1408 C C . ARG A 1 227 ? 67.046 -95.497 79.778 1.00 41.28 207 ARG A C 1
ATOM 1409 O O . ARG A 1 227 ? 66.839 -96.668 80.042 1.00 43.11 207 ARG A O 1
ATOM 1417 N N . LEU A 1 228 ? 67.802 -95.127 78.753 1.00 42.77 208 LEU A N 1
ATOM 1418 C CA . LEU A 1 228 ? 68.530 -96.102 77.966 1.00 39.23 208 LEU A CA 1
ATOM 1419 C C . LEU A 1 228 ? 69.896 -95.537 77.653 1.00 40.47 208 LEU A C 1
ATOM 1420 O O . LEU A 1 228 ? 70.043 -94.320 77.547 1.00 43.65 208 LEU A O 1
ATOM 1425 N N . ARG A 1 229 ? 70.894 -96.410 77.527 1.00 33.59 209 ARG A N 1
ATOM 1426 C CA . ARG A 1 229 ? 72.124 -96.037 76.849 1.00 38.77 209 ARG A CA 1
ATOM 1427 C C . ARG A 1 229 ? 72.273 -96.953 75.679 1.00 35.43 209 ARG A C 1
ATOM 1428 O O . ARG A 1 229 ? 72.377 -98.161 75.870 1.00 39.94 209 ARG A O 1
ATOM 1436 N N . TYR A 1 230 ? 72.298 -96.405 74.468 1.00 34.24 210 TYR A N 1
ATOM 1437 C CA . TYR A 1 230 ? 72.366 -97.282 73.305 1.00 35.88 210 TYR A CA 1
ATOM 1438 C C . TYR A 1 230 ? 73.785 -97.406 72.802 1.00 40.90 210 TYR A C 1
ATOM 1439 O O . TYR A 1 230 ? 74.670 -96.649 73.197 1.00 31.10 210 TYR A O 1
ATOM 1448 N N . ALA A 1 231 ? 74.003 -98.391 71.942 1.00 39.84 211 ALA A N 1
ATOM 1449 C CA . ALA A 1 231 ? 75.275 -98.515 71.259 1.00 37.21 211 ALA A CA 1
ATOM 1450 C C . ALA A 1 231 ? 74.989 -98.672 69.789 1.00 27.98 211 ALA A C 1
ATOM 1451 O O . ALA A 1 231 ? 74.008 -99.301 69.406 1.00 35.45 211 ALA A O 1
ATOM 1453 N N . TYR A 1 232 ? 75.838 -98.084 68.964 1.00 33.49 212 TYR A N 1
ATOM 1454 C CA . TYR A 1 232 ? 75.792 -98.349 67.537 1.00 37.39 212 TYR A CA 1
ATOM 1455 C C . TYR A 1 232 ? 76.266 -99.784 67.289 1.00 36.59 212 TYR A C 1
ATOM 1456 O O . TYR A 1 232 ? 77.020 -100.349 68.076 1.00 36.99 212 TYR A O 1
ATOM 1465 N N . PRO A 1 233 ? 75.817 -100.381 66.192 1.00 40.02 213 PRO A N 1
ATOM 1466 C CA . PRO A 1 233 ? 76.229 -101.733 65.820 1.00 37.78 213 PRO A CA 1
ATOM 1467 C C . PRO A 1 233 ? 77.749 -101.960 65.832 1.00 41.05 213 PRO A C 1
ATOM 1468 O O . PRO A 1 233 ? 78.223 -102.923 66.429 1.00 40.75 213 PRO A O 1
ATOM 1472 N N . ALA A 1 234 ? 78.520 -101.091 65.197 1.00 37.58 214 ALA A N 1
ATOM 1473 C CA . ALA A 1 234 ? 79.965 -101.311 65.175 1.00 33.10 214 ALA A CA 1
ATOM 1474 C C . ALA A 1 234 ? 80.578 -101.268 66.574 1.00 37.42 214 ALA A C 1
ATOM 1475 O O . ALA A 1 234 ? 81.546 -101.969 66.850 1.00 48.65 214 ALA A O 1
ATOM 1477 N N . GLU A 1 235 ? 80.034 -100.420 67.441 1.00 40.43 215 GLU A N 1
ATOM 1478 C CA . GLU A 1 235 ? 80.500 -100.327 68.814 1.00 36.35 215 GLU A CA 1
ATOM 1479 C C . GLU A 1 235 ? 80.108 -101.610 69.539 1.00 38.60 215 GLU A C 1
ATOM 1480 O O . GLU A 1 235 ? 80.915 -102.237 70.227 1.00 37.14 215 GLU A O 1
ATOM 1486 N N . LEU A 1 236 ? 78.852 -101.994 69.361 1.00 34.41 216 LEU A N 1
ATOM 1487 C CA . LEU A 1 236 ? 78.309 -103.196 69.968 1.00 36.61 216 LEU A CA 1
ATOM 1488 C C . LEU A 1 236 ? 79.148 -104.439 69.652 1.00 44.21 216 LEU A C 1
ATOM 1489 O O . LEU A 1 236 ? 79.446 -105.230 70.540 1.00 47.20 216 LEU A O 1
ATOM 1494 N N . ASP A 1 237 ? 79.529 -104.615 68.392 1.00 37.77 217 ASP A N 1
ATOM 1495 C CA . ASP A 1 237 ? 80.274 -105.807 68.003 1.00 38.38 217 ASP A CA 1
ATOM 1496 C C . ASP A 1 237 ? 81.657 -105.801 68.636 1.00 46.28 217 ASP A C 1
ATOM 1497 O O . ASP A 1 237 ? 82.239 -106.869 68.916 1.00 47.26 217 ASP A O 1
ATOM 1502 N N . LEU A 1 238 ? 82.189 -104.600 68.851 1.00 34.59 218 LEU A N 1
ATOM 1503 C CA . LEU A 1 238 ? 83.508 -104.480 69.438 1.00 37.40 218 LEU A CA 1
ATOM 1504 C C . LEU A 1 238 ? 83.402 -104.786 70.924 1.00 41.06 218 LEU A C 1
ATOM 1505 O O . LEU A 1 238 ? 84.265 -105.449 71.488 1.00 49.36 218 LEU A O 1
ATOM 1510 N N . MET A 1 239 ? 82.327 -104.314 71.545 1.00 34.66 219 MET A N 1
ATOM 1511 C CA . MET A 1 239 ? 82.026 -104.640 72.932 1.00 41.47 219 MET A CA 1
ATOM 1512 C C . MET A 1 239 ? 81.942 -106.153 73.115 1.00 45.68 219 MET A C 1
ATOM 1513 O O . MET A 1 239 ? 82.576 -106.720 74.000 1.00 50.13 219 MET A O 1
ATOM 1518 N N . ALA A 1 240 ? 81.164 -106.800 72.256 1.00 45.76 220 ALA A N 1
ATOM 1519 C CA . ALA A 1 240 ? 81.048 -108.249 72.262 1.00 44.26 220 ALA A CA 1
ATOM 1520 C C . ALA A 1 240 ? 82.421 -108.913 72.158 1.00 47.45 220 ALA A C 1
ATOM 1521 O O . ALA A 1 240 ? 82.714 -109.872 72.872 1.00 47.62 220 ALA A O 1
ATOM 1523 N N . ASN A 1 241 ? 83.257 -108.409 71.255 1.00 42.58 221 ASN A N 1
ATOM 1524 C CA . ASN A 1 241 ? 84.603 -108.948 71.110 1.00 47.02 221 ASN A CA 1
ATOM 1525 C C . ASN A 1 241 ? 85.377 -108.853 72.420 1.00 48.12 221 ASN A C 1
ATOM 1526 O O . ASN A 1 241 ? 86.061 -109.789 72.824 1.00 45.93 221 ASN A O 1
ATOM 1531 N N . VAL A 1 242 ? 85.268 -107.705 73.076 1.00 46.35 222 VAL A N 1
ATOM 1532 C CA . VAL A 1 242 ? 85.993 -107.474 74.306 1.00 46.58 222 VAL A CA 1
ATOM 1533 C C . VAL A 1 242 ? 85.473 -108.422 75.378 1.00 47.08 222 VAL A C 1
ATOM 1534 O O . VAL A 1 242 ? 86.185 -108.754 76.322 1.00 53.95 222 VAL A O 1
ATOM 1538 N N . ALA A 1 243 ? 84.238 -108.878 75.199 1.00 45.83 223 ALA A N 1
ATOM 1539 C CA . ALA A 1 243 ? 83.593 -109.771 76.156 1.00 48.19 223 ALA A CA 1
ATOM 1540 C C . ALA A 1 243 ? 83.728 -111.246 75.778 1.00 48.21 223 ALA A C 1
ATOM 1541 O O . ALA A 1 243 ? 83.168 -112.114 76.451 1.00 51.56 223 ALA A O 1
ATOM 1543 N N . GLY A 1 244 ? 84.451 -111.525 74.697 1.00 43.75 224 GLY A N 1
ATOM 1544 C CA . GLY A 1 244 ? 84.657 -112.903 74.246 1.00 43.69 224 GLY A CA 1
ATOM 1545 C C . GLY A 1 244 ? 83.613 -113.455 73.283 1.00 53.03 224 GLY A C 1
ATOM 1546 O O . GLY A 1 244 ? 83.550 -114.659 73.057 1.00 54.47 224 GLY A O 1
ATOM 1547 N N . LEU A 1 245 ? 82.788 -112.585 72.705 1.00 50.29 225 LEU A N 1
ATOM 1548 C CA . LEU A 1 245 ? 81.781 -113.039 71.746 1.00 47.24 225 LEU A CA 1
ATOM 1549 C C . LEU A 1 245 ? 82.119 -112.609 70.323 1.00 48.93 225 LEU A C 1
ATOM 1550 O O . LEU A 1 245 ? 82.823 -111.623 70.110 1.00 52.91 225 LEU A O 1
ATOM 1555 N N . GLU A 1 246 ? 81.622 -113.354 69.345 1.00 49.89 226 GLU A N 1
ATOM 1556 C CA . GLU A 1 246 ? 81.703 -112.908 67.959 1.00 53.21 226 GLU A CA 1
ATOM 1557 C C . GLU A 1 246 ? 80.332 -112.972 67.316 1.00 49.19 226 GLU A C 1
ATOM 1558 O O . GLU A 1 246 ? 79.556 -113.887 67.589 1.00 59.76 226 GLU A O 1
ATOM 1564 N N . LEU A 1 247 ? 80.034 -111.990 66.473 1.00 50.80 227 LEU A N 1
ATOM 1565 C CA . LEU A 1 247 ? 78.749 -111.932 65.796 1.00 48.04 227 LEU A CA 1
ATOM 1566 C C . LEU A 1 247 ? 78.631 -113.058 64.789 1.00 47.03 227 LEU A C 1
ATOM 1567 O O . LEU A 1 247 ? 79.548 -113.289 64.009 1.00 44.84 227 LEU A O 1
ATOM 1572 N N . VAL A 1 248 ? 77.507 -113.765 64.805 1.00 45.26 228 VAL A N 1
ATOM 1573 C CA . VAL A 1 248 ? 77.289 -114.810 63.807 1.00 52.10 228 VAL A CA 1
ATOM 1574 C C . VAL A 1 248 ? 76.123 -114.487 62.881 1.00 50.03 228 VAL A C 1
ATOM 1575 O O . VAL A 1 248 ? 76.129 -114.887 61.728 1.00 52.32 228 VAL A O 1
ATOM 1579 N N . GLU A 1 249 ? 75.120 -113.771 63.378 1.00 48.83 229 GLU A N 1
ATOM 1580 C CA . GLU A 1 249 ? 74.060 -113.298 62.494 1.00 51.34 229 GLU A CA 1
ATOM 1581 C C . GLU A 1 249 ? 73.376 -112.040 63.015 1.00 47.32 229 GLU A C 1
ATOM 1582 O O . GLU A 1 249 ? 73.385 -111.783 64.222 1.00 55.14 229 GLU A O 1
ATOM 1588 N N . ARG A 1 250 ? 72.840 -111.234 62.096 1.00 45.08 230 ARG A N 1
ATOM 1589 C CA . ARG A 1 250 ? 72.097 -110.022 62.459 1.00 41.67 230 ARG A CA 1
ATOM 1590 C C . ARG A 1 250 ? 70.857 -109.842 61.591 1.00 45.78 230 ARG A C 1
ATOM 1591 O O . ARG A 1 250 ? 70.939 -109.900 60.372 1.00 48.05 230 ARG A O 1
ATOM 1599 N N . HIS A 1 251 ? 69.712 -109.613 62.218 1.00 45.19 231 HIS A N 1
ATOM 1600 C CA . HIS A 1 251 ? 68.478 -109.419 61.475 1.00 39.74 231 HIS A CA 1
ATOM 1601 C C . HIS A 1 251 ? 67.798 -108.131 61.903 1.00 44.52 231 HIS A C 1
ATOM 1602 O O . HIS A 1 251 ? 68.222 -107.473 62.858 1.00 48.78 231 HIS A O 1
ATOM 1609 N N . ALA A 1 252 ? 66.725 -107.782 61.209 1.00 43.37 232 ALA A N 1
ATOM 1610 C CA . ALA A 1 252 ? 65.937 -106.623 61.587 1.00 45.27 232 ALA A CA 1
ATOM 1611 C C . ALA A 1 252 ? 65.007 -106.991 62.735 1.00 41.09 232 ALA A C 1
ATOM 1612 O O . ALA A 1 252 ? 64.764 -106.201 63.643 1.00 52.18 232 ALA A O 1
ATOM 1614 N N . ASP A 1 253 ? 64.484 -108.203 62.687 1.00 33.45 233 ASP A N 1
ATOM 1615 C CA . ASP A 1 253 ? 63.514 -108.634 63.674 1.00 45.01 233 ASP A CA 1
ATOM 1616 C C . ASP A 1 253 ? 63.640 -110.136 63.885 1.00 40.32 233 ASP A C 1
ATOM 1617 O O . ASP A 1 253 ? 64.507 -110.765 63.290 1.00 43.67 233 ASP A O 1
ATOM 1622 N N . PHE A 1 254 ? 62.784 -110.708 64.729 1.00 48.43 234 PHE A N 1
ATOM 1623 C CA . PHE A 1 254 ? 62.832 -112.154 65.020 1.00 45.14 234 PHE A CA 1
ATOM 1624 C C . PHE A 1 254 ? 62.247 -113.014 63.916 1.00 47.74 234 PHE A C 1
ATOM 1625 O O . PHE A 1 254 ? 62.160 -114.236 64.052 1.00 51.76 234 PHE A O 1
ATOM 1633 N N . GLU A 1 255 ? 61.827 -112.382 62.826 1.00 50.08 235 GLU A N 1
ATOM 1634 C CA . GLU A 1 255 ? 61.356 -113.147 61.678 1.00 48.88 235 GLU A CA 1
ATOM 1635 C C . GLU A 1 255 ? 62.445 -113.211 60.614 1.00 47.03 235 GLU A C 1
ATOM 1636 O O . GLU A 1 255 ? 62.221 -113.692 59.513 1.00 46.21 235 GLU A O 1
ATOM 1642 N N . ARG A 1 256 ? 63.627 -112.712 60.963 1.00 42.64 236 ARG A N 1
ATOM 1643 C CA . ARG A 1 256 ? 64.802 -112.790 60.099 1.00 50.39 236 ARG A CA 1
ATOM 1644 C C . ARG A 1 256 ? 64.732 -111.922 58.836 1.00 54.46 236 ARG A C 1
ATOM 1645 O O . ARG A 1 256 ? 65.322 -112.272 57.814 1.00 53.06 236 ARG A O 1
ATOM 1653 N N . ARG A 1 257 ? 64.027 -110.796 58.904 1.00 49.04 237 ARG A N 1
ATOM 1654 C CA . ARG A 1 257 ? 64.027 -109.862 57.779 1.00 50.27 237 ARG A CA 1
ATOM 1655 C C . ARG A 1 257 ? 65.385 -109.200 57.660 1.00 48.58 237 ARG A C 1
ATOM 1656 O O . ARG A 1 257 ? 66.103 -109.077 58.650 1.00 51.33 237 ARG A O 1
ATOM 1664 N N . ARG A 1 258 ? 65.738 -108.784 56.447 1.00 50.09 238 ARG A N 1
ATOM 1665 C CA . ARG A 1 258 ? 67.050 -108.210 56.194 1.00 55.61 238 ARG A CA 1
ATOM 1666 C C . ARG A 1 258 ? 67.303 -106.999 57.072 1.00 53.20 238 ARG A C 1
ATOM 1667 O O . ARG A 1 258 ? 66.438 -106.146 57.233 1.00 57.70 238 ARG A O 1
ATOM 1675 N N . PHE A 1 259 ? 68.499 -106.931 57.636 1.00 49.79 239 PHE A N 1
ATOM 1676 C CA . PHE A 1 259 ? 68.914 -105.768 58.393 1.00 47.59 239 PHE A CA 1
ATOM 1677 C C . PHE A 1 259 ? 69.604 -104.751 57.495 1.00 51.31 239 PHE A C 1
ATOM 1678 O O . PHE A 1 259 ? 70.491 -105.107 56.727 1.00 51.19 239 PHE A O 1
ATOM 1686 N N . ASP A 1 260 ? 69.198 -103.488 57.594 1.00 50.12 240 ASP A N 1
ATOM 1687 C CA . ASP A 1 260 ? 69.934 -102.411 56.939 1.00 52.64 240 ASP A CA 1
ATOM 1688 C C . ASP A 1 260 ? 69.786 -101.080 57.667 1.00 53.95 240 ASP A C 1
ATOM 1689 O O . ASP A 1 260 ? 69.164 -100.991 58.735 1.00 51.14 240 ASP A O 1
ATOM 1694 N N . ALA A 1 261 ? 70.359 -100.044 57.070 1.00 55.46 241 ALA A N 1
ATOM 1695 C CA . ALA A 1 261 ? 70.480 -98.753 57.726 1.00 49.06 241 ALA A CA 1
ATOM 1696 C C . ALA A 1 261 ? 69.141 -98.196 58.182 1.00 49.07 241 ALA A C 1
ATOM 1697 O O . ALA A 1 261 ? 69.082 -97.368 59.084 1.00 59.74 241 ALA A O 1
ATOM 1699 N N . SER A 1 262 ? 68.061 -98.649 57.565 1.00 48.51 242 SER A N 1
ATOM 1700 C CA . SER A 1 262 ? 66.750 -98.082 57.860 1.00 51.25 242 SER A CA 1
ATOM 1701 C C . SER A 1 262 ? 65.926 -98.932 58.827 1.00 47.66 242 SER A C 1
ATOM 1702 O O . SER A 1 262 ? 64.790 -98.585 59.142 1.00 56.48 242 SER A O 1
ATOM 1705 N N . SER A 1 263 ? 66.487 -100.043 59.290 1.00 37.75 243 SER A N 1
ATOM 1706 C CA . SER A 1 263 ? 65.821 -100.865 60.297 1.00 32.32 243 SER A CA 1
ATOM 1707 C C . SER A 1 263 ? 65.802 -100.130 61.642 1.00 43.11 243 SER A C 1
ATOM 1708 O O . SER A 1 263 ? 66.846 -99.662 62.126 1.00 41.09 243 SER A O 1
ATOM 1711 N N . ARG A 1 264 ? 64.621 -100.012 62.245 1.00 42.57 244 ARG A N 1
ATOM 1712 C CA . ARG A 1 264 ? 64.524 -99.369 63.554 1.00 40.43 244 ARG A CA 1
ATOM 1713 C C . ARG A 1 264 ? 65.180 -100.216 64.645 1.00 37.42 244 ARG A C 1
ATOM 1714 O O . ARG A 1 264 ? 65.608 -99.686 65.663 1.00 42.99 244 ARG A O 1
ATOM 1722 N N . TYR A 1 265 ? 65.267 -101.527 64.424 1.00 37.69 245 TYR A N 1
ATOM 1723 C CA . TYR A 1 265 ? 65.886 -102.455 65.397 1.00 35.96 245 TYR A CA 1
ATOM 1724 C C . TYR A 1 265 ? 66.793 -103.494 64.736 1.00 32.64 245 TYR A C 1
ATOM 1725 O O . TYR A 1 265 ? 66.719 -103.717 63.528 1.00 47.26 245 TYR A O 1
ATOM 1734 N N . HIS A 1 266 ? 67.667 -104.110 65.523 1.00 37.63 246 HIS A N 1
ATOM 1735 C CA . HIS A 1 266 ? 68.327 -105.341 65.087 1.00 39.80 246 HIS A CA 1
ATOM 1736 C C . HIS A 1 266 ? 68.190 -106.447 66.122 1.00 39.55 246 HIS A C 1
ATOM 1737 O O . HIS A 1 266 ? 68.041 -106.178 67.321 1.00 36.58 246 HIS A O 1
ATOM 1744 N N . VAL A 1 267 ? 68.166 -107.683 65.628 1.00 38.78 247 VAL A N 1
ATOM 1745 C CA . VAL A 1 267 ? 68.292 -108.870 66.455 1.00 38.05 247 VAL A CA 1
ATOM 1746 C C . VAL A 1 267 ? 69.648 -109.474 66.121 1.00 41.29 247 VAL A C 1
ATOM 1747 O O . VAL A 1 267 ? 69.886 -109.922 64.986 1.00 44.96 247 VAL A O 1
ATOM 1751 N N . SER A 1 268 ? 70.553 -109.457 67.088 1.00 33.39 248 SER A N 1
ATOM 1752 C CA . SER A 1 268 ? 71.906 -109.940 66.839 1.00 37.19 248 SER A CA 1
ATOM 1753 C C . SER A 1 268 ? 72.154 -111.233 67.591 1.00 43.22 248 SER A C 1
ATOM 1754 O O . SER A 1 268 ? 71.696 -111.399 68.732 1.00 46.09 248 SER A O 1
ATOM 1757 N N . VAL A 1 269 ? 72.882 -112.144 66.949 1.00 41.33 249 VAL A N 1
ATOM 1758 C CA . VAL A 1 269 ? 73.214 -113.428 67.552 1.00 39.89 249 VAL A CA 1
ATOM 1759 C C . VAL A 1 269 ? 74.722 -113.586 67.692 1.00 43.98 249 VAL A C 1
ATOM 1760 O O . VAL A 1 269 ? 75.457 -113.552 66.695 1.00 44.55 249 VAL A O 1
ATOM 1764 N N . TYR A 1 270 ? 75.178 -113.749 68.932 1.00 42.33 250 TYR A N 1
ATOM 1765 C CA . TYR A 1 270 ? 76.602 -113.932 69.215 1.00 41.27 250 TYR A CA 1
ATOM 1766 C C . TYR A 1 270 ? 76.888 -115.338 69.720 1.00 46.51 250 TYR A C 1
ATOM 1767 O O . TYR A 1 270 ? 76.025 -115.995 70.308 1.00 50.62 250 TYR A O 1
ATOM 1776 N N . ARG A 1 271 ? 78.109 -115.796 69.490 1.00 45.89 251 ARG A N 1
ATOM 1777 C CA . ARG A 1 271 ? 78.581 -117.025 70.098 1.00 46.16 251 ARG A CA 1
ATOM 1778 C C . ARG A 1 271 ? 79.993 -116.768 70.630 1.00 47.37 251 ARG A C 1
ATOM 1779 O O . ARG A 1 271 ? 80.674 -115.859 70.164 1.00 56.16 251 ARG A O 1
ATOM 1787 N N . ALA A 1 272 ? 80.427 -117.571 71.599 1.00 58.65 252 ALA A N 1
ATOM 1788 C CA . ALA A 1 272 ? 81.772 -117.458 72.171 1.00 56.52 252 ALA A CA 1
ATOM 1789 C C . ALA A 1 272 ? 82.866 -117.588 71.107 1.00 59.52 252 ALA A C 1
ATOM 1790 O O . ALA A 1 272 ? 82.814 -118.481 70.254 1.00 64.06 252 ALA A O 1
ATOM 1792 N N . ALA A 1 273 ? 83.864 -116.709 71.189 1.00 61.73 253 ALA A N 1
ATOM 1793 C CA . ALA A 1 273 ? 84.908 -116.595 70.174 1.00 66.41 253 ALA A CA 1
ATOM 1794 C C . ALA A 1 273 ? 85.910 -117.748 70.166 1.00 79.14 253 ALA A C 1
ATOM 1795 O O . ALA A 1 273 ? 86.075 -118.458 71.161 1.00 79.07 253 ALA A O 1
ATOM 1797 N N . ALA A 1 274 ? 86.587 -117.913 69.031 1.00 95.64 254 ALA A N 1
ATOM 1798 C CA . ALA A 1 274 ? 87.655 -118.905 68.892 1.00 105.79 254 ALA A CA 1
ATOM 1799 C C . ALA A 1 274 ? 88.442 -119.073 70.192 1.00 104.54 254 ALA A C 1
ATOM 1800 O O . ALA A 1 274 ? 88.358 -120.109 70.852 1.00 102.89 254 ALA A O 1
ATOM 1802 N N . PRO B 1 48 ? 36.617 -69.800 61.977 1.00 53.59 28 PRO B N 1
ATOM 1803 C CA . PRO B 1 48 ? 35.978 -68.498 62.276 1.00 53.13 28 PRO B CA 1
ATOM 1804 C C . PRO B 1 48 ? 35.488 -67.778 61.001 1.00 52.47 28 PRO B C 1
ATOM 1805 O O . PRO B 1 48 ? 35.401 -66.533 60.972 1.00 57.79 28 PRO B O 1
ATOM 1809 N N . ASP B 1 49 ? 35.192 -68.543 59.956 1.00 90.93 29 ASP B N 1
ATOM 1810 C CA . ASP B 1 49 ? 34.735 -67.936 58.717 1.00 87.49 29 ASP B CA 1
ATOM 1811 C C . ASP B 1 49 ? 33.235 -68.144 58.499 1.00 83.20 29 ASP B C 1
ATOM 1812 O O . ASP B 1 49 ? 32.730 -67.990 57.379 1.00 73.56 29 ASP B O 1
ATOM 1817 N N . GLY B 1 50 ? 32.529 -68.482 59.579 1.00 80.31 30 GLY B N 1
ATOM 1818 C CA . GLY B 1 50 ? 31.088 -68.721 59.510 1.00 75.14 30 GLY B CA 1
ATOM 1819 C C . GLY B 1 50 ? 30.391 -67.739 58.586 1.00 71.37 30 GLY B C 1
ATOM 1820 O O . GLY B 1 50 ? 29.843 -68.127 57.556 1.00 67.11 30 GLY B O 1
ATOM 1821 N N . ARG B 1 51 ? 30.409 -66.466 58.966 1.00 73.21 31 ARG B N 1
ATOM 1822 C CA . ARG B 1 51 ? 29.912 -65.391 58.118 1.00 77.30 31 ARG B CA 1
ATOM 1823 C C . ARG B 1 51 ? 30.374 -65.555 56.671 1.00 78.07 31 ARG B C 1
ATOM 1824 O O . ARG B 1 51 ? 29.558 -65.587 55.747 1.00 80.81 31 ARG B O 1
ATOM 1832 N N . GLU B 1 52 ? 31.689 -65.648 56.476 1.00 75.98 32 GLU B N 1
ATOM 1833 C CA . GLU B 1 52 ? 32.254 -65.648 55.128 1.00 69.25 32 GLU B CA 1
ATOM 1834 C C . GLU B 1 52 ? 31.788 -66.821 54.279 1.00 65.06 32 GLU B C 1
ATOM 1835 O O . GLU B 1 52 ? 31.547 -66.667 53.085 1.00 66.67 32 GLU B O 1
ATOM 1841 N N . ALA B 1 53 ? 31.675 -67.993 54.895 1.00 59.24 33 ALA B N 1
ATOM 1842 C CA . ALA B 1 53 ? 31.140 -69.157 54.208 1.00 55.95 33 ALA B CA 1
ATOM 1843 C C . ALA B 1 53 ? 29.699 -68.886 53.790 1.00 59.53 33 ALA B C 1
ATOM 1844 O O . ALA B 1 53 ? 29.271 -69.261 52.693 1.00 59.15 33 ALA B O 1
ATOM 1846 N N . ALA B 1 54 ? 28.961 -68.222 54.673 1.00 60.87 34 ALA B N 1
ATOM 1847 C CA . ALA B 1 54 ? 27.584 -67.858 54.404 1.00 59.49 34 ALA B CA 1
ATOM 1848 C C . ALA B 1 54 ? 27.502 -66.896 53.233 1.00 59.32 34 ALA B C 1
ATOM 1849 O O . ALA B 1 54 ? 26.692 -67.081 52.333 1.00 60.91 34 ALA B O 1
ATOM 1851 N N . LEU B 1 55 ? 28.332 -65.860 53.250 1.00 62.35 35 LEU B N 1
ATOM 1852 C CA . LEU B 1 55 ? 28.365 -64.919 52.141 1.00 65.27 35 LEU B CA 1
ATOM 1853 C C . LEU B 1 55 ? 28.680 -65.652 50.837 1.00 65.38 35 LEU B C 1
ATOM 1854 O O . LEU B 1 55 ? 28.082 -65.378 49.791 1.00 61.20 35 LEU B O 1
ATOM 1859 N N . PHE B 1 56 ? 29.621 -66.590 50.910 1.00 54.90 36 PHE B N 1
ATOM 1860 C CA . PHE B 1 56 ? 30.041 -67.327 49.741 1.00 52.39 36 PHE B CA 1
ATOM 1861 C C . PHE B 1 56 ? 28.863 -68.116 49.198 1.00 54.01 36 PHE B C 1
ATOM 1862 O O . PHE B 1 56 ? 28.503 -67.987 48.031 1.00 60.37 36 PHE B O 1
ATOM 1870 N N . VAL B 1 57 ? 28.259 -68.928 50.053 1.00 51.86 37 VAL B N 1
ATOM 1871 C CA . VAL B 1 57 ? 27.120 -69.735 49.645 1.00 53.14 37 VAL B CA 1
ATOM 1872 C C . VAL B 1 57 ? 25.923 -68.891 49.216 1.00 55.09 37 VAL B C 1
ATOM 1873 O O . VAL B 1 57 ? 25.258 -69.194 48.232 1.00 57.92 37 VAL B O 1
ATOM 1877 N N . ALA B 1 58 ? 25.651 -67.835 49.965 1.00 54.45 38 ALA B N 1
ATOM 1878 C CA . ALA B 1 58 ? 24.552 -66.937 49.646 1.00 55.99 38 ALA B CA 1
ATOM 1879 C C . ALA B 1 58 ? 24.710 -66.344 48.251 1.00 56.90 38 ALA B C 1
ATOM 1880 O O . ALA B 1 58 ? 23.735 -66.178 47.537 1.00 61.51 38 ALA B O 1
ATOM 1882 N N . ALA B 1 59 ? 25.938 -66.025 47.863 1.00 59.85 39 ALA B N 1
ATOM 1883 C CA . ALA B 1 59 ? 26.160 -65.390 46.573 1.00 61.32 39 ALA B CA 1
ATOM 1884 C C . ALA B 1 59 ? 25.833 -66.369 45.462 1.00 62.77 39 ALA B C 1
ATOM 1885 O O . ALA B 1 59 ? 25.455 -65.966 44.359 1.00 70.87 39 ALA B O 1
ATOM 1887 N N . LEU B 1 60 ? 25.958 -67.657 45.760 1.00 56.86 40 LEU B N 1
ATOM 1888 C CA . LEU B 1 60 ? 25.670 -68.684 44.773 1.00 51.91 40 LEU B CA 1
ATOM 1889 C C . LEU B 1 60 ? 24.208 -69.112 44.802 1.00 56.93 40 LEU B C 1
ATOM 1890 O O . LEU B 1 60 ? 23.721 -69.680 43.834 1.00 60.69 40 LEU B O 1
ATOM 1895 N N . ALA B 1 61 ? 23.507 -68.835 45.901 1.00 51.92 41 ALA B N 1
ATOM 1896 C CA . ALA B 1 61 ? 22.174 -69.412 46.126 1.00 52.75 41 ALA B CA 1
ATOM 1897 C C . ALA B 1 61 ? 21.002 -68.635 45.529 1.00 63.13 41 ALA B C 1
ATOM 1898 O O . ALA B 1 61 ? 19.887 -69.154 45.463 1.00 71.17 41 ALA B O 1
ATOM 1900 N N . ALA B 1 62 ? 21.235 -67.402 45.097 1.00 64.66 42 ALA B N 1
ATOM 1901 C CA . ALA B 1 62 ? 20.136 -66.569 44.637 1.00 74.01 42 ALA B CA 1
ATOM 1902 C C . ALA B 1 62 ? 19.031 -66.559 45.691 1.00 75.60 42 ALA B C 1
ATOM 1903 O O . ALA B 1 62 ? 19.278 -66.255 46.855 1.00 72.30 42 ALA B O 1
ATOM 1905 N N . ALA B 1 63 ? 17.813 -66.898 45.288 1.00 76.28 43 ALA B N 1
ATOM 1906 C CA . ALA B 1 63 ? 16.689 -66.891 46.219 1.00 80.03 43 ALA B CA 1
ATOM 1907 C C . ALA B 1 63 ? 16.093 -68.276 46.378 1.00 71.31 43 ALA B C 1
ATOM 1908 O O . ALA B 1 63 ? 14.962 -68.427 46.821 1.00 73.11 43 ALA B O 1
ATOM 1910 N N . ARG B 1 64 ? 16.858 -69.290 46.011 1.00 69.22 44 ARG B N 1
ATOM 1911 C CA . ARG B 1 64 ? 16.419 -70.653 46.225 1.00 67.90 44 ARG B CA 1
ATOM 1912 C C . ARG B 1 64 ? 17.152 -71.309 47.405 1.00 69.62 44 ARG B C 1
ATOM 1913 O O . ARG B 1 64 ? 18.158 -70.783 47.908 1.00 54.93 44 ARG B O 1
ATOM 1921 N N . PRO B 1 65 ? 16.633 -72.457 47.860 1.00 64.23 45 PRO B N 1
ATOM 1922 C CA . PRO B 1 65 ? 17.108 -73.119 49.070 1.00 62.22 45 PRO B CA 1
ATOM 1923 C C . PRO B 1 65 ? 18.417 -73.859 48.852 1.00 58.43 45 PRO B C 1
ATOM 1924 O O . PRO B 1 65 ? 18.700 -74.309 47.741 1.00 55.55 45 PRO B O 1
ATOM 1928 N N . VAL B 1 66 ? 19.202 -73.971 49.919 1.00 54.03 46 VAL B N 1
ATOM 1929 C CA . VAL B 1 66 ? 20.462 -74.679 49.886 1.00 50.94 46 VAL B CA 1
ATOM 1930 C C . VAL B 1 66 ? 20.445 -75.838 50.876 1.00 56.27 46 VAL B C 1
ATOM 1931 O O . VAL B 1 66 ? 19.630 -75.861 51.801 1.00 61.54 46 VAL B O 1
ATOM 1935 N N . LEU B 1 67 ? 21.351 -76.795 50.688 1.00 53.17 47 LEU B N 1
ATOM 1936 C CA . LEU B 1 67 ? 21.416 -77.972 51.554 1.00 51.22 47 LEU B CA 1
ATOM 1937 C C . LEU B 1 67 ? 22.790 -78.118 52.182 1.00 49.06 47 LEU B C 1
ATOM 1938 O O . LEU B 1 67 ? 23.747 -78.405 51.476 1.00 54.31 47 LEU B O 1
ATOM 1943 N N . GLU B 1 68 ? 22.900 -77.916 53.496 1.00 50.40 48 GLU B N 1
ATOM 1944 C CA . GLU B 1 68 ? 24.191 -78.094 54.161 1.00 50.99 48 GLU B CA 1
ATOM 1945 C C . GLU B 1 68 ? 24.368 -79.488 54.721 1.00 52.81 48 GLU B C 1
ATOM 1946 O O . GLU B 1 68 ? 23.616 -79.914 55.593 1.00 59.76 48 GLU B O 1
ATOM 1952 N N . LEU B 1 69 ? 25.371 -80.197 54.213 1.00 52.44 49 LEU B N 1
ATOM 1953 C CA . LEU B 1 69 ? 25.765 -81.468 54.799 1.00 54.27 49 LEU B CA 1
ATOM 1954 C C . LEU B 1 69 ? 26.555 -81.180 56.063 1.00 56.12 49 LEU B C 1
ATOM 1955 O O . LEU B 1 69 ? 27.475 -80.357 56.062 1.00 56.20 49 LEU B O 1
ATOM 1960 N N . GLY B 1 70 ? 26.186 -81.849 57.146 1.00 59.58 50 GLY B N 1
ATOM 1961 C CA . GLY B 1 70 ? 26.876 -81.663 58.406 1.00 59.63 50 GLY B CA 1
ATOM 1962 C C . GLY B 1 70 ? 26.595 -80.297 58.983 1.00 61.35 50 GLY B C 1
ATOM 1963 O O . GLY B 1 70 ? 27.516 -79.562 59.340 1.00 64.00 50 GLY B O 1
ATOM 1964 N N . VAL B 1 71 ? 25.315 -79.945 59.048 1.00 61.49 51 VAL B N 1
ATOM 1965 C CA . VAL B 1 71 ? 24.906 -78.740 59.733 1.00 60.54 51 VAL B CA 1
ATOM 1966 C C . VAL B 1 71 ? 25.306 -79.044 61.154 1.00 71.32 51 VAL B C 1
ATOM 1967 O O . VAL B 1 71 ? 25.171 -80.178 61.607 1.00 85.46 51 VAL B O 1
ATOM 1971 N N . GLY B 1 72 ? 25.845 -78.072 61.868 1.00 75.30 52 GLY B N 1
ATOM 1972 C CA . GLY B 1 72 ? 26.326 -78.379 63.213 1.00 77.31 52 GLY B CA 1
ATOM 1973 C C . GLY B 1 72 ? 25.343 -77.883 64.241 1.00 83.27 52 GLY B C 1
ATOM 1974 O O . GLY B 1 72 ? 24.186 -78.298 64.270 1.00 82.33 52 GLY B O 1
ATOM 1975 N N . THR B 1 73 ? 25.826 -76.996 65.098 1.00 88.76 53 THR B N 1
ATOM 1976 C CA . THR B 1 73 ? 24.968 -76.156 65.897 1.00 94.88 53 THR B CA 1
ATOM 1977 C C . THR B 1 73 ? 24.588 -74.994 64.993 1.00 89.17 53 THR B C 1
ATOM 1978 O O . THR B 1 73 ? 24.099 -73.959 65.452 1.00 90.87 53 THR B O 1
ATOM 1982 N N . GLY B 1 74 ? 24.859 -75.175 63.702 1.00 76.74 54 GLY B N 1
ATOM 1983 C CA . GLY B 1 74 ? 24.506 -74.205 62.677 1.00 78.11 54 GLY B CA 1
ATOM 1984 C C . GLY B 1 74 ? 25.429 -73.008 62.571 1.00 76.53 54 GLY B C 1
ATOM 1985 O O . GLY B 1 74 ? 24.966 -71.879 62.426 1.00 82.19 54 GLY B O 1
ATOM 1986 N N . ARG B 1 75 ? 26.737 -73.233 62.618 1.00 77.25 55 ARG B N 1
ATOM 1987 C CA . ARG B 1 75 ? 27.645 -72.097 62.557 1.00 79.67 55 ARG B CA 1
ATOM 1988 C C . ARG B 1 75 ? 27.689 -71.463 61.170 1.00 75.29 55 ARG B C 1
ATOM 1989 O O . ARG B 1 75 ? 28.105 -70.314 61.026 1.00 79.12 55 ARG B O 1
ATOM 1997 N N . VAL B 1 76 ? 27.251 -72.207 60.158 1.00 67.59 56 VAL B N 1
ATOM 1998 C CA . VAL B 1 76 ? 27.104 -71.654 58.821 1.00 60.78 56 VAL B CA 1
ATOM 1999 C C . VAL B 1 76 ? 25.635 -71.341 58.559 1.00 70.29 56 VAL B C 1
ATOM 2000 O O . VAL B 1 76 ? 25.299 -70.277 58.033 1.00 76.05 56 VAL B O 1
ATOM 2004 N N . ALA B 1 77 ? 24.761 -72.264 58.949 1.00 71.93 57 ALA B N 1
ATOM 2005 C CA . ALA B 1 77 ? 23.321 -72.124 58.704 1.00 70.49 57 ALA B CA 1
ATOM 2006 C C . ALA B 1 77 ? 22.717 -70.791 59.174 1.00 74.93 57 ALA B C 1
ATOM 2007 O O . ALA B 1 77 ? 21.988 -70.132 58.427 1.00 77.55 57 ALA B O 1
ATOM 2009 N N . PHE B 1 78 ? 23.014 -70.392 60.403 1.00 72.64 58 PHE B N 1
ATOM 2010 C CA . PHE B 1 78 ? 22.399 -69.184 60.946 1.00 81.94 58 PHE B CA 1
ATOM 2011 C C . PHE B 1 78 ? 22.824 -67.894 60.251 1.00 81.82 58 PHE B C 1
ATOM 2012 O O . PHE B 1 78 ? 21.976 -67.070 59.902 1.00 85.27 58 PHE B O 1
ATOM 2020 N N . PRO B 1 79 ? 24.136 -67.706 60.057 1.00 80.82 59 PRO B N 1
ATOM 2021 C CA . PRO B 1 79 ? 24.567 -66.556 59.279 1.00 80.08 59 PRO B CA 1
ATOM 2022 C C . PRO B 1 79 ? 23.902 -66.565 57.900 1.00 73.80 59 PRO B C 1
ATOM 2023 O O . PRO B 1 79 ? 23.658 -65.504 57.329 1.00 74.61 59 PRO B O 1
ATOM 2027 N N . LEU B 1 80 ? 23.601 -67.754 57.383 1.00 62.98 60 LEU B N 1
ATOM 2028 C CA . LEU B 1 80 ? 22.871 -67.876 56.122 1.00 64.18 60 LEU B CA 1
ATOM 2029 C C . LEU B 1 80 ? 21.458 -67.317 56.245 1.00 69.40 60 LEU B C 1
ATOM 2030 O O . LEU B 1 80 ? 21.019 -66.518 55.416 1.00 74.25 60 LEU B O 1
ATOM 2035 N N . ALA B 1 81 ? 20.747 -67.749 57.279 1.00 69.74 61 ALA B N 1
ATOM 2036 C CA . ALA B 1 81 ? 19.415 -67.238 57.553 1.00 70.84 61 ALA B CA 1
ATOM 2037 C C . ALA B 1 81 ? 19.426 -65.712 57.672 1.00 78.40 61 ALA B C 1
ATOM 2038 O O . ALA B 1 81 ? 18.626 -65.023 57.038 1.00 79.50 61 ALA B O 1
ATOM 2040 N N . ASP B 1 82 ? 20.332 -65.185 58.490 1.00 83.53 62 ASP B N 1
ATOM 2041 C CA . ASP B 1 82 ? 20.468 -63.739 58.630 1.00 83.84 62 ASP B CA 1
ATOM 2042 C C . ASP B 1 82 ? 20.654 -63.082 57.263 1.00 79.78 62 ASP B C 1
ATOM 2043 O O . ASP B 1 82 ? 20.452 -61.885 57.114 1.00 83.72 62 ASP B O 1
ATOM 2048 N N . LEU B 1 83 ? 21.053 -63.860 56.265 1.00 71.57 63 LEU B N 1
ATOM 2049 C CA . LEU B 1 83 ? 21.188 -63.318 54.918 1.00 74.67 63 LEU B CA 1
ATOM 2050 C C . LEU B 1 83 ? 19.933 -63.587 54.093 1.00 75.97 63 LEU B C 1
ATOM 2051 O O . LEU B 1 83 ? 19.865 -63.228 52.918 1.00 75.44 63 LEU B O 1
ATOM 2056 N N . GLY B 1 84 ? 18.946 -64.224 54.717 1.00 72.93 64 GLY B N 1
ATOM 2057 C CA . GLY B 1 84 ? 17.677 -64.507 54.062 1.00 74.87 64 GLY B CA 1
ATOM 2058 C C . GLY B 1 84 ? 17.665 -65.799 53.269 1.00 70.83 64 GLY B C 1
ATOM 2059 O O . GLY B 1 84 ? 16.734 -66.057 52.513 1.00 78.45 64 GLY B O 1
ATOM 2060 N N . VAL B 1 85 ? 18.696 -66.617 53.440 1.00 68.87 65 VAL B N 1
ATOM 2061 C CA . VAL B 1 85 ? 18.789 -67.884 52.723 1.00 61.48 65 VAL B CA 1
ATOM 2062 C C . VAL B 1 85 ? 18.154 -69.020 53.514 1.00 63.61 65 VAL B C 1
ATOM 2063 O O . VAL B 1 85 ? 18.348 -69.138 54.719 1.00 68.78 65 VAL B O 1
ATOM 2067 N N . GLU B 1 86 ? 17.377 -69.847 52.829 1.00 64.05 66 GLU B N 1
ATOM 2068 C CA . GLU B 1 86 ? 16.721 -70.974 53.468 1.00 67.80 66 GLU B CA 1
ATOM 2069 C C . GLU B 1 86 ? 17.678 -72.151 53.453 1.00 67.16 66 GLU B C 1
ATOM 2070 O O . GLU B 1 86 ? 18.118 -72.586 52.390 1.00 67.99 66 GLU B O 1
ATOM 2076 N N . VAL B 1 87 ? 18.011 -72.659 54.633 1.00 66.76 67 VAL B N 1
ATOM 2077 C CA . VAL B 1 87 ? 18.980 -73.739 54.741 1.00 62.20 67 VAL B CA 1
ATOM 2078 C C . VAL B 1 87 ? 18.333 -75.014 55.235 1.00 64.05 67 VAL B C 1
ATOM 2079 O O . VAL B 1 87 ? 17.744 -75.040 56.311 1.00 71.87 67 VAL B O 1
ATOM 2083 N N . HIS B 1 88 ? 18.450 -76.073 54.445 1.00 63.94 68 HIS B N 1
ATOM 2084 C CA . HIS B 1 88 ? 18.085 -77.406 54.899 1.00 63.62 68 HIS B CA 1
ATOM 2085 C C . HIS B 1 88 ? 19.370 -78.072 55.371 1.00 65.39 68 HIS B C 1
ATOM 2086 O O . HIS B 1 88 ? 20.301 -78.248 54.587 1.00 66.86 68 HIS B O 1
ATOM 2093 N N . GLY B 1 89 ? 19.427 -78.428 56.650 1.00 62.99 69 GLY B N 1
ATOM 2094 C CA . GLY B 1 89 ? 20.649 -78.960 57.234 1.00 63.04 69 GLY B CA 1
ATOM 2095 C C . GLY B 1 89 ? 20.560 -80.422 57.619 1.00 69.03 69 GLY B C 1
ATOM 2096 O O . GLY B 1 89 ? 19.695 -80.812 58.391 1.00 73.28 69 GLY B O 1
ATOM 2097 N N . VAL B 1 90 ? 21.474 -81.229 57.089 1.00 68.72 70 VAL B N 1
ATOM 2098 C CA . VAL B 1 90 ? 21.476 -82.665 57.359 1.00 70.82 70 VAL B CA 1
ATOM 2099 C C . VAL B 1 90 ? 22.437 -83.058 58.480 1.00 75.48 70 VAL B C 1
ATOM 2100 O O . VAL B 1 90 ? 23.482 -82.433 58.669 1.00 71.92 70 VAL B O 1
ATOM 2104 N N . GLU B 1 91 ? 22.067 -84.101 59.219 1.00 83.08 71 GLU B N 1
ATOM 2105 C CA . GLU B 1 91 ? 22.902 -84.653 60.282 1.00 89.72 71 GLU B CA 1
ATOM 2106 C C . GLU B 1 91 ? 22.414 -86.057 60.635 1.00 100.86 71 GLU B C 1
ATOM 2107 O O . GLU B 1 91 ? 21.267 -86.414 60.357 1.00 102.51 71 GLU B O 1
ATOM 2113 N N . SER B 1 92 ? 23.290 -86.853 61.239 1.00 110.59 72 SER B N 1
ATOM 2114 C CA . SER B 1 92 ? 22.959 -88.234 61.576 1.00 119.77 72 SER B CA 1
ATOM 2115 C C . SER B 1 92 ? 22.724 -88.409 63.069 1.00 126.54 72 SER B C 1
ATOM 2116 O O . SER B 1 92 ? 22.095 -89.374 63.494 1.00 123.01 72 SER B O 1
ATOM 2119 N N . SER B 1 93 ? 23.230 -87.467 63.856 1.00 130.79 73 SER B N 1
ATOM 2120 C CA . SER B 1 93 ? 23.066 -87.497 65.304 1.00 143.12 73 SER B CA 1
ATOM 2121 C C . SER B 1 93 ? 21.816 -86.737 65.736 1.00 147.48 73 SER B C 1
ATOM 2122 O O . SER B 1 93 ? 21.774 -85.508 65.658 1.00 143.91 73 SER B O 1
ATOM 2125 N N . GLU B 1 94 ? 20.804 -87.471 66.193 1.00 153.91 74 GLU B N 1
ATOM 2126 C CA . GLU B 1 94 ? 19.566 -86.858 66.668 1.00 157.52 74 GLU B CA 1
ATOM 2127 C C . GLU B 1 94 ? 19.812 -85.847 67.781 1.00 162.49 74 GLU B C 1
ATOM 2128 O O . GLU B 1 94 ? 19.036 -84.906 67.953 1.00 163.03 74 GLU B O 1
ATOM 2134 N N . PRO B 1 95 ? 20.886 -86.053 68.555 1.00 166.56 75 PRO B N 1
ATOM 2135 C CA . PRO B 1 95 ? 21.282 -85.138 69.623 1.00 168.81 75 PRO B CA 1
ATOM 2136 C C . PRO B 1 95 ? 21.718 -83.768 69.100 1.00 156.44 75 PRO B C 1
ATOM 2137 O O . PRO B 1 95 ? 21.209 -82.741 69.552 1.00 154.13 75 PRO B O 1
ATOM 2141 N N . MET B 1 96 ? 22.651 -83.751 68.154 1.00 148.70 76 MET B N 1
ATOM 2142 C CA . MET B 1 96 ? 23.182 -82.489 67.650 1.00 140.70 76 MET B CA 1
ATOM 2143 C C . MET B 1 96 ? 22.122 -81.685 66.893 1.00 133.53 76 MET B C 1
ATOM 2144 O O . MET B 1 96 ? 22.193 -80.456 66.822 1.00 128.95 76 MET B O 1
ATOM 2149 N N . LEU B 1 97 ? 21.138 -82.383 66.334 1.00 127.07 77 LEU B N 1
ATOM 2150 C CA . LEU B 1 97 ? 20.001 -81.722 65.703 1.00 122.28 77 LEU B CA 1
ATOM 2151 C C . LEU B 1 97 ? 19.205 -80.919 66.724 1.00 130.51 77 LEU B C 1
ATOM 2152 O O . LEU B 1 97 ? 18.757 -79.807 66.442 1.00 128.02 77 LEU B O 1
ATOM 2157 N N . ASP B 1 98 ? 19.032 -81.491 67.913 1.00 138.54 78 ASP B N 1
ATOM 2158 C CA . ASP B 1 98 ? 18.286 -80.837 68.981 1.00 143.98 78 ASP B CA 1
ATOM 2159 C C . ASP B 1 98 ? 18.881 -79.479 69.322 1.00 142.18 78 ASP B C 1
ATOM 2160 O O . ASP B 1 98 ? 18.180 -78.467 69.314 1.00 143.99 78 ASP B O 1
ATOM 2165 N N . LYS B 1 99 ? 20.173 -79.460 69.631 1.00 138.62 79 LYS B N 1
ATOM 2166 C CA . LYS B 1 99 ? 20.852 -78.213 69.955 1.00 141.00 79 LYS B CA 1
ATOM 2167 C C . LYS B 1 99 ? 20.572 -77.177 68.865 1.00 131.58 79 LYS B C 1
ATOM 2168 O O . LYS B 1 99 ? 20.447 -75.982 69.139 1.00 134.74 79 LYS B O 1
ATOM 2174 N N . LEU B 1 100 ? 20.463 -77.646 67.627 1.00 121.54 80 LEU B N 1
ATOM 2175 C CA . LEU B 1 100 ? 20.107 -76.774 66.516 1.00 112.79 80 LEU B CA 1
ATOM 2176 C C . LEU B 1 100 ? 18.680 -76.239 66.687 1.00 116.13 80 LEU B C 1
ATOM 2177 O O . LEU B 1 100 ? 18.458 -75.027 66.716 1.00 114.84 80 LEU B O 1
ATOM 2182 N N . ARG B 1 101 ? 17.718 -77.147 66.819 1.00 117.82 81 ARG B N 1
ATOM 2183 C CA . ARG B 1 101 ? 16.320 -76.755 66.976 1.00 123.23 81 ARG B CA 1
ATOM 2184 C C . ARG B 1 101 ? 16.112 -75.739 68.099 1.00 129.69 81 ARG B C 1
ATOM 2185 O O . ARG B 1 101 ? 15.280 -74.837 67.984 1.00 129.60 81 ARG B O 1
ATOM 2193 N N . GLU B 1 102 ? 16.866 -75.893 69.183 1.00 135.09 82 GLU B N 1
ATOM 2194 C CA . GLU B 1 102 ? 16.767 -74.977 70.312 1.00 143.35 82 GLU B CA 1
ATOM 2195 C C . GLU B 1 102 ? 17.248 -73.576 69.941 1.00 139.48 82 GLU B C 1
ATOM 2196 O O . GLU B 1 102 ? 16.621 -72.585 70.308 1.00 143.21 82 GLU B O 1
ATOM 2202 N N . LYS B 1 103 ? 18.362 -73.492 69.217 1.00 132.17 83 LYS B N 1
ATOM 2203 C CA . LYS B 1 103 ? 18.891 -72.196 68.810 1.00 129.33 83 LYS B CA 1
ATOM 2204 C C . LYS B 1 103 ? 17.999 -71.557 67.756 1.00 124.92 83 LYS B C 1
ATOM 2205 O O . LYS B 1 103 ? 17.813 -70.340 67.741 1.00 129.68 83 LYS B O 1
ATOM 2211 N N . ALA B 1 104 ? 17.437 -72.386 66.884 1.00 119.57 84 ALA B N 1
ATOM 2212 C CA . ALA B 1 104 ? 16.557 -71.903 65.825 1.00 113.22 84 ALA B CA 1
ATOM 2213 C C . ALA B 1 104 ? 15.319 -71.210 66.399 1.00 120.95 84 ALA B C 1
ATOM 2214 O O . ALA B 1 104 ? 14.866 -70.187 65.881 1.00 124.60 84 ALA B O 1
ATOM 2216 N N . ALA B 1 105 ? 14.775 -71.772 67.472 1.00 125.53 85 ALA B N 1
ATOM 2217 C CA . ALA B 1 105 ? 13.588 -71.211 68.104 1.00 132.38 85 ALA B CA 1
ATOM 2218 C C . ALA B 1 105 ? 13.870 -69.829 68.688 1.00 136.46 85 ALA B C 1
ATOM 2219 O O . ALA B 1 105 ? 12.980 -68.981 68.761 1.00 141.81 85 ALA B O 1
ATOM 2221 N N . ALA B 1 106 ? 15.115 -69.609 69.098 1.00 140.07 86 ALA B N 1
ATOM 2222 C CA . ALA B 1 106 ? 15.507 -68.353 69.736 1.00 144.80 86 ALA B CA 1
ATOM 2223 C C . ALA B 1 106 ? 16.134 -67.372 68.746 1.00 139.16 86 ALA B C 1
ATOM 2224 O O . ALA B 1 106 ? 16.479 -66.247 69.117 1.00 142.29 86 ALA B O 1
ATOM 2226 N N . HIS B 1 107 ? 16.279 -67.796 67.493 1.00 126.93 87 HIS B N 1
ATOM 2227 C CA . HIS B 1 107 ? 16.865 -66.934 66.473 1.00 121.80 87 HIS B CA 1
ATOM 2228 C C . HIS B 1 107 ? 15.796 -66.181 65.692 1.00 123.15 87 HIS B C 1
ATOM 2229 O O . HIS B 1 107 ? 14.803 -66.769 65.271 1.00 121.72 87 HIS B O 1
ATOM 2236 N N . PRO B 1 108 ? 16.002 -64.870 65.494 1.00 126.24 88 PRO B N 1
ATOM 2237 C CA . PRO B 1 108 ? 15.042 -64.029 64.785 1.00 123.19 88 PRO B CA 1
ATOM 2238 C C . PRO B 1 108 ? 14.823 -64.487 63.345 1.00 114.18 88 PRO B C 1
ATOM 2239 O O . PRO B 1 108 ? 14.015 -63.902 62.633 1.00 113.50 88 PRO B O 1
ATOM 2243 N N . ASN B 1 109 ? 15.537 -65.524 62.921 1.00 106.26 89 ASN B N 1
ATOM 2244 C CA . ASN B 1 109 ? 15.372 -66.052 61.574 1.00 95.80 89 ASN B CA 1
ATOM 2245 C C . ASN B 1 109 ? 15.493 -67.571 61.538 1.00 92.54 89 ASN B C 1
ATOM 2246 O O . ASN B 1 109 ? 15.768 -68.161 60.495 1.00 87.17 89 ASN B O 1
ATOM 2251 N N . GLY B 1 110 ? 15.286 -68.200 62.688 1.00 97.43 90 GLY B N 1
ATOM 2252 C CA . GLY B 1 110 ? 15.358 -69.653 62.793 1.00 96.87 90 GLY B CA 1
ATOM 2253 C C . GLY B 1 110 ? 14.345 -70.396 61.937 1.00 95.55 90 GLY B C 1
ATOM 2254 O O . GLY B 1 110 ? 14.475 -71.596 61.700 1.00 95.78 90 GLY B O 1
ATOM 2255 N N . ASN B 1 111 ? 13.324 -69.693 61.470 1.00 92.71 91 ASN B N 1
ATOM 2256 C CA . ASN B 1 111 ? 12.340 -70.328 60.607 1.00 96.97 91 ASN B CA 1
ATOM 2257 C C . ASN B 1 111 ? 12.944 -70.671 59.250 1.00 93.09 91 ASN B C 1
ATOM 2258 O O . ASN B 1 111 ? 12.391 -71.472 58.496 1.00 95.06 91 ASN B O 1
ATOM 2263 N N . LEU B 1 112 ? 14.081 -70.061 58.937 1.00 86.09 92 LEU B N 1
ATOM 2264 C CA . LEU B 1 112 ? 14.734 -70.314 57.664 1.00 80.96 92 LEU B CA 1
ATOM 2265 C C . LEU B 1 112 ? 15.608 -71.564 57.712 1.00 80.59 92 LEU B C 1
ATOM 2266 O O . LEU B 1 112 ? 16.028 -72.080 56.674 1.00 78.93 92 LEU B O 1
ATOM 2271 N N . VAL B 1 113 ? 15.877 -72.050 58.920 1.00 82.49 93 VAL B N 1
ATOM 2272 C CA . VAL B 1 113 ? 16.731 -73.223 59.093 1.00 78.93 93 VAL B CA 1
ATOM 2273 C C . VAL B 1 113 ? 15.893 -74.492 59.260 1.00 82.61 93 VAL B C 1
ATOM 2274 O O . VAL B 1 113 ? 15.163 -74.646 60.242 1.00 88.09 93 VAL B O 1
ATOM 2278 N N . VAL B 1 114 ? 16.004 -75.400 58.296 1.00 78.80 94 VAL B N 1
ATOM 2279 C CA . VAL B 1 114 ? 15.214 -76.632 58.309 1.00 82.30 94 VAL B CA 1
ATOM 2280 C C . VAL B 1 114 ? 16.085 -77.866 58.542 1.00 84.38 94 VAL B C 1
ATOM 2281 O O . VAL B 1 114 ? 16.774 -78.331 57.633 1.00 77.29 94 VAL B O 1
ATOM 2285 N N . PRO B 1 115 ? 16.044 -78.402 59.767 1.00 88.61 95 PRO B N 1
ATOM 2286 C CA . PRO B 1 115 ? 16.797 -79.581 60.197 1.00 87.57 95 PRO B CA 1
ATOM 2287 C C . PRO B 1 115 ? 16.323 -80.867 59.524 1.00 86.74 95 PRO B C 1
ATOM 2288 O O . PRO B 1 115 ? 15.142 -81.178 59.550 1.00 95.59 95 PRO B O 1
ATOM 2292 N N . VAL B 1 116 ? 17.250 -81.615 58.942 1.00 88.68 96 VAL B N 1
ATOM 2293 C CA . VAL B 1 116 ? 16.933 -82.899 58.331 1.00 91.37 96 VAL B CA 1
ATOM 2294 C C . VAL B 1 116 ? 17.804 -84.002 58.920 1.00 99.53 96 VAL B C 1
ATOM 2295 O O . VAL B 1 116 ? 19.006 -83.814 59.114 1.00 98.49 96 VAL B O 1
ATOM 2299 N N . LEU B 1 117 ? 17.196 -85.152 59.199 1.00 110.61 97 LEU B N 1
ATOM 2300 C CA . LEU B 1 117 ? 17.925 -86.314 59.708 1.00 115.43 97 LEU B CA 1
ATOM 2301 C C . LEU B 1 117 ? 18.108 -87.386 58.625 1.00 117.96 97 LEU B C 1
ATOM 2302 O O . LEU B 1 117 ? 17.134 -87.885 58.067 1.00 117.01 97 LEU B O 1
ATOM 2307 N N . GLY B 1 118 ? 19.356 -87.738 58.327 1.00 118.10 98 GLY B N 1
ATOM 2308 C CA . GLY B 1 118 ? 19.638 -88.732 57.290 1.00 116.91 98 GLY B CA 1
ATOM 2309 C C . GLY B 1 118 ? 21.117 -89.008 57.082 1.00 110.35 98 GLY B C 1
ATOM 2310 O O . GLY B 1 118 ? 21.957 -88.567 57.868 1.00 106.54 98 GLY B O 1
ATOM 2311 N N . ASN B 1 119 ? 21.435 -89.745 56.020 1.00 104.93 99 ASN B N 1
ATOM 2312 C CA . ASN B 1 119 ? 22.827 -90.046 55.686 1.00 103.07 99 ASN B CA 1
ATOM 2313 C C . ASN B 1 119 ? 23.332 -89.426 54.387 1.00 95.58 99 ASN B C 1
ATOM 2314 O O . ASN B 1 119 ? 22.779 -89.669 53.313 1.00 79.98 99 ASN B O 1
ATOM 2319 N N . PHE B 1 120 ? 24.401 -88.639 54.519 1.00 99.00 100 PHE B N 1
ATOM 2320 C CA . PHE B 1 120 ? 25.097 -87.983 53.406 1.00 98.15 100 PHE B CA 1
ATOM 2321 C C . PHE B 1 120 ? 25.046 -88.776 52.104 1.00 104.20 100 PHE B C 1
ATOM 2322 O O . PHE B 1 120 ? 24.502 -88.311 51.100 1.00 108.52 100 PHE B O 1
ATOM 2330 N N . ALA B 1 121 ? 25.636 -89.968 52.124 1.00 108.02 101 ALA B N 1
ATOM 2331 C CA . ALA B 1 121 ? 25.684 -90.826 50.944 1.00 110.92 101 ALA B CA 1
ATOM 2332 C C . ALA B 1 121 ? 24.305 -91.326 50.505 1.00 117.50 101 ALA B C 1
ATOM 2333 O O . ALA B 1 121 ? 24.036 -91.425 49.308 1.00 113.54 101 ALA B O 1
ATOM 2335 N N . LYS B 1 122 ? 23.433 -91.635 51.466 1.00 125.27 102 LYS B N 1
ATOM 2336 C CA . LYS B 1 122 ? 22.140 -92.255 51.148 1.00 132.06 102 LYS B CA 1
ATOM 2337 C C . LYS B 1 122 ? 20.942 -91.544 51.780 1.00 135.56 102 LYS B C 1
ATOM 2338 O O . LYS B 1 122 ? 20.597 -91.789 52.940 1.00 143.35 102 LYS B O 1
ATOM 2344 N N . LEU B 1 123 ? 20.297 -90.687 50.990 1.00 132.86 103 LEU B N 1
ATOM 2345 C CA . LEU B 1 123 ? 19.228 -89.810 51.477 1.00 129.70 103 LEU B CA 1
ATOM 2346 C C . LEU B 1 123 ? 17.968 -89.854 50.619 1.00 126.45 103 LEU B C 1
ATOM 2347 O O . LEU B 1 123 ? 18.043 -90.009 49.403 1.00 125.48 103 LEU B O 1
ATOM 2352 N N . ASP B 1 124 ? 16.811 -89.688 51.249 1.00 121.15 104 ASP B N 1
ATOM 2353 C CA . ASP B 1 124 ? 15.570 -89.585 50.491 1.00 118.69 104 ASP B CA 1
ATOM 2354 C C . ASP B 1 124 ? 14.843 -88.269 50.759 1.00 114.32 104 ASP B C 1
ATOM 2355 O O . ASP B 1 124 ? 13.944 -88.204 51.600 1.00 117.09 104 ASP B O 1
ATOM 2360 N N . LEU B 1 125 ? 15.234 -87.225 50.035 1.00 100.13 105 LEU B N 1
ATOM 2361 C CA . LEU B 1 125 ? 14.578 -85.930 50.151 1.00 96.03 105 LEU B CA 1
ATOM 2362 C C . LEU B 1 125 ? 13.486 -85.757 49.099 1.00 101.22 105 LEU B C 1
ATOM 2363 O O . LEU B 1 125 ? 12.839 -84.714 49.018 1.00 102.01 105 LEU B O 1
ATOM 2368 N N . GLY B 1 126 ? 13.289 -86.795 48.297 1.00 105.25 106 GLY B N 1
ATOM 2369 C CA . GLY B 1 126 ? 12.198 -86.829 47.340 1.00 108.75 106 GLY B CA 1
ATOM 2370 C C . GLY B 1 126 ? 12.390 -85.940 46.131 1.00 103.85 106 GLY B C 1
ATOM 2371 O O . GLY B 1 126 ? 13.350 -86.092 45.383 1.00 98.18 106 GLY B O 1
ATOM 2372 N N . GLU B 1 127 ? 11.457 -85.011 45.943 1.00 106.57 107 GLU B N 1
ATOM 2373 C CA . GLU B 1 127 ? 11.428 -84.150 44.766 1.00 101.58 107 GLU B CA 1
ATOM 2374 C C . GLU B 1 127 ? 12.242 -82.873 44.963 1.00 91.06 107 GLU B C 1
ATOM 2375 O O . GLU B 1 127 ? 12.513 -82.145 44.011 1.00 89.05 107 GLU B O 1
ATOM 2381 N N . GLN B 1 128 ? 12.624 -82.598 46.201 1.00 80.27 108 GLN B N 1
ATOM 2382 C CA . GLN B 1 128 ? 13.295 -81.353 46.525 1.00 76.12 108 GLN B CA 1
ATOM 2383 C C . GLN B 1 128 ? 14.651 -81.206 45.821 1.00 77.03 108 GLN B C 1
ATOM 2384 O O . GLN B 1 128 ? 15.472 -82.129 45.805 1.00 75.03 108 GLN B O 1
ATOM 2390 N N . ARG B 1 129 ? 14.877 -80.035 45.234 1.00 71.06 109 ARG B N 1
ATOM 2391 C CA . ARG B 1 129 ? 16.157 -79.719 44.618 1.00 60.08 109 ARG B CA 1
ATOM 2392 C C . ARG B 1 129 ? 16.700 -78.442 45.232 1.00 57.80 109 ARG B C 1
ATOM 2393 O O . ARG B 1 129 ? 15.960 -77.702 45.887 1.00 59.50 109 ARG B O 1
ATOM 2401 N N . TYR B 1 130 ? 17.991 -78.188 45.033 1.00 51.12 110 TYR B N 1
ATOM 2402 C CA . TYR B 1 130 ? 18.654 -77.033 45.647 1.00 49.38 110 TYR B CA 1
ATOM 2403 C C . TYR B 1 130 ? 19.529 -76.285 44.646 1.00 47.58 110 TYR B C 1
ATOM 2404 O O . TYR B 1 130 ? 19.973 -76.851 43.648 1.00 52.30 110 TYR B O 1
ATOM 2413 N N . SER B 1 131 ? 19.777 -75.011 44.921 1.00 42.88 111 SER B N 1
ATOM 2414 C CA . SER B 1 131 ? 20.686 -74.229 44.101 1.00 47.62 111 SER B CA 1
ATOM 2415 C C . SER B 1 131 ? 22.113 -74.495 44.534 1.00 48.46 111 SER B C 1
ATOM 2416 O O . SER B 1 131 ? 23.047 -74.382 43.740 1.00 54.65 111 SER B O 1
ATOM 2419 N N . VAL B 1 132 ? 22.272 -74.844 45.809 1.00 46.82 112 VAL B N 1
ATOM 2420 C CA . VAL B 1 132 ? 23.578 -75.148 46.369 1.00 47.65 112 VAL B CA 1
ATOM 2421 C C . VAL B 1 132 ? 23.539 -76.296 47.379 1.00 48.02 112 VAL B C 1
ATOM 2422 O O . VAL B 1 132 ? 22.751 -76.286 48.318 1.00 48.80 112 VAL B O 1
ATOM 2426 N N . VAL B 1 133 ? 24.396 -77.285 47.176 1.00 44.08 113 VAL B N 1
ATOM 2427 C CA . VAL B 1 133 ? 24.639 -78.278 48.202 1.00 45.24 113 VAL B CA 1
ATOM 2428 C C . VAL B 1 133 ? 26.079 -78.072 48.644 1.00 45.58 113 VAL B C 1
ATOM 2429 O O . VAL B 1 133 ? 26.984 -78.052 47.818 1.00 49.72 113 VAL B O 1
ATOM 2433 N N . PHE B 1 134 ? 26.299 -77.884 49.936 1.00 45.72 114 PHE B N 1
ATOM 2434 C CA . PHE B 1 134 ? 27.663 -77.660 50.396 1.00 45.99 114 PHE B CA 1
ATOM 2435 C C . PHE B 1 134 ? 28.074 -78.456 51.630 1.00 47.49 114 PHE B C 1
ATOM 2436 O O . PHE B 1 134 ? 27.246 -78.940 52.409 1.00 55.49 114 PHE B O 1
ATOM 2444 N N . ALA B 1 135 ? 29.380 -78.585 51.782 1.00 42.52 115 ALA B N 1
ATOM 2445 C CA . ALA B 1 135 ? 29.960 -79.319 52.877 1.00 43.36 115 ALA B CA 1
ATOM 2446 C C . ALA B 1 135 ? 31.220 -78.586 53.342 1.00 44.44 115 ALA B C 1
ATOM 2447 O O . ALA B 1 135 ? 32.285 -78.674 52.719 1.00 48.48 115 ALA B O 1
ATOM 2449 N N . ALA B 1 136 ? 31.078 -77.855 54.441 1.00 47.87 116 ALA B N 1
ATOM 2450 C CA . ALA B 1 136 ? 32.153 -77.037 54.970 1.00 41.91 116 ALA B CA 1
ATOM 2451 C C . ALA B 1 136 ? 33.064 -77.754 55.978 1.00 47.76 116 ALA B C 1
ATOM 2452 O O . ALA B 1 136 ? 32.816 -78.886 56.391 1.00 44.78 116 ALA B O 1
ATOM 2454 N N . PHE B 1 137 ? 34.118 -77.052 56.374 1.00 53.32 117 PHE B N 1
ATOM 2455 C CA . PHE B 1 137 ? 35.153 -77.581 57.240 1.00 51.60 117 PHE B CA 1
ATOM 2456 C C . PHE B 1 137 ? 35.215 -79.107 57.290 1.00 48.15 117 PHE B C 1
ATOM 2457 O O . PHE B 1 137 ? 34.925 -79.720 58.307 1.00 53.19 117 PHE B O 1
ATOM 2465 N N . ASN B 1 138 ? 35.616 -79.711 56.176 1.00 41.32 118 ASN B N 1
ATOM 2466 C CA . ASN B 1 138 ? 36.051 -81.111 56.173 1.00 44.05 118 ASN B CA 1
ATOM 2467 C C . ASN B 1 138 ? 34.952 -82.154 56.282 1.00 47.91 118 ASN B C 1
ATOM 2468 O O . ASN B 1 138 ? 35.223 -83.353 56.381 1.00 57.84 118 ASN B O 1
ATOM 2473 N N . THR B 1 139 ? 33.712 -81.697 56.263 1.00 48.80 119 THR B N 1
ATOM 2474 C CA . THR B 1 139 ? 32.576 -82.590 56.390 1.00 51.70 119 THR B CA 1
ATOM 2475 C C . THR B 1 139 ? 32.675 -83.790 55.459 1.00 49.41 119 THR B C 1
ATOM 2476 O O . THR B 1 139 ? 32.520 -84.935 55.892 1.00 51.54 119 THR B O 1
ATOM 2480 N N . LEU B 1 140 ? 32.955 -83.534 54.188 1.00 42.16 120 LEU B N 1
ATOM 2481 C CA . LEU B 1 140 ? 33.081 -84.618 53.225 1.00 38.59 120 LEU B CA 1
ATOM 2482 C C . LEU B 1 140 ? 34.128 -85.653 53.636 1.00 41.60 120 LEU B C 1
ATOM 2483 O O . LEU B 1 140 ? 33.962 -86.839 53.363 1.00 49.01 120 LEU B O 1
ATOM 2488 N N . PHE B 1 141 ? 35.195 -85.220 54.308 1.00 43.99 121 PHE B N 1
ATOM 2489 C CA . PHE B 1 141 ? 36.250 -86.155 54.707 1.00 40.22 121 PHE B CA 1
ATOM 2490 C C . PHE B 1 141 ? 35.905 -86.899 55.991 1.00 48.56 121 PHE B C 1
ATOM 2491 O O . PHE B 1 141 ? 36.724 -87.639 56.545 1.00 54.12 121 PHE B O 1
ATOM 2499 N N . CYS B 1 142 ? 34.683 -86.711 56.466 1.00 50.18 122 CYS B N 1
ATOM 2500 C CA . CYS B 1 142 ? 34.209 -87.464 57.618 1.00 54.97 122 CYS B CA 1
ATOM 2501 C C . CYS B 1 142 ? 33.769 -88.856 57.192 1.00 53.06 122 CYS B C 1
ATOM 2502 O O . CYS B 1 142 ? 33.742 -89.786 57.985 1.00 61.74 122 CYS B O 1
ATOM 2505 N N . LEU B 1 143 ? 33.432 -88.985 55.917 1.00 44.66 123 LEU B N 1
ATOM 2506 C CA . LEU B 1 143 ? 33.156 -90.275 55.298 1.00 45.54 123 LEU B CA 1
ATOM 2507 C C . LEU B 1 143 ? 34.476 -91.002 55.073 1.00 45.56 123 LEU B C 1
ATOM 2508 O O . LEU B 1 143 ? 35.325 -90.528 54.322 1.00 48.30 123 LEU B O 1
ATOM 2513 N N . LEU B 1 144 ? 34.656 -92.148 55.720 1.00 47.15 124 LEU B N 1
ATOM 2514 C CA . LEU B 1 144 ? 35.981 -92.758 55.807 1.00 46.88 124 LEU B CA 1
ATOM 2515 C C . LEU B 1 144 ? 36.352 -93.683 54.650 1.00 47.08 124 LEU B C 1
ATOM 2516 O O . LEU B 1 144 ? 36.890 -94.768 54.854 1.00 57.61 124 LEU B O 1
ATOM 2521 N N . GLY B 1 145 ? 36.090 -93.232 53.431 1.00 49.33 125 GLY B N 1
ATOM 2522 C CA . GLY B 1 145 ? 36.427 -94.007 52.242 1.00 44.12 125 GLY B CA 1
ATOM 2523 C C . GLY B 1 145 ? 36.145 -93.255 50.953 1.00 43.98 125 GLY B C 1
ATOM 2524 O O . GLY B 1 145 ? 35.235 -92.432 50.887 1.00 48.02 125 GLY B O 1
ATOM 2525 N N . GLN B 1 146 ? 36.935 -93.542 49.927 1.00 43.53 126 GLN B N 1
ATOM 2526 C CA . GLN B 1 146 ? 36.767 -92.910 48.632 1.00 39.25 126 GLN B CA 1
ATOM 2527 C C . GLN B 1 146 ? 35.367 -93.184 48.079 1.00 39.73 126 GLN B C 1
ATOM 2528 O O . GLN B 1 146 ? 34.700 -92.278 47.579 1.00 40.01 126 GLN B O 1
ATOM 2534 N N . ASP B 1 147 ? 34.930 -94.436 48.178 1.00 39.57 127 ASP B N 1
ATOM 2535 C CA . ASP B 1 147 ? 33.626 -94.837 47.664 1.00 43.06 127 ASP B CA 1
ATOM 2536 C C . ASP B 1 147 ? 32.482 -94.067 48.322 1.00 43.08 127 ASP B C 1
ATOM 2537 O O . ASP B 1 147 ? 31.585 -93.570 47.638 1.00 45.02 127 ASP B O 1
ATOM 2542 N N . GLU B 1 148 ? 32.490 -93.988 49.649 1.00 43.74 128 GLU B N 1
ATOM 2543 C CA . GLU B 1 148 ? 31.421 -93.284 50.325 1.00 44.42 128 GLU B CA 1
ATOM 2544 C C . GLU B 1 148 ? 31.451 -91.849 49.828 1.00 44.63 128 GLU B C 1
ATOM 2545 O O . GLU B 1 148 ? 30.423 -91.260 49.525 1.00 44.86 128 GLU B O 1
ATOM 2551 N N . GLN B 1 149 ? 32.647 -91.292 49.713 1.00 39.03 129 GLN B N 1
ATOM 2552 C CA . GLN B 1 149 ? 32.759 -89.905 49.327 1.00 39.50 129 GLN B CA 1
ATOM 2553 C C . GLN B 1 149 ? 32.199 -89.687 47.919 1.00 42.31 129 GLN B C 1
ATOM 2554 O O . GLN B 1 149 ? 31.455 -88.739 47.679 1.00 44.29 129 GLN B O 1
ATOM 2560 N N . ILE B 1 150 ? 32.542 -90.573 46.992 1.00 37.33 130 ILE B N 1
ATOM 2561 C CA . ILE B 1 150 ? 32.003 -90.480 45.651 1.00 35.51 130 ILE B CA 1
ATOM 2562 C C . ILE B 1 150 ? 30.481 -90.577 45.710 1.00 43.05 130 ILE B C 1
ATOM 2563 O O . ILE B 1 150 ? 29.768 -89.789 45.078 1.00 40.67 130 ILE B O 1
ATOM 2568 N N . ASP B 1 151 ? 29.977 -91.529 46.489 1.00 39.54 131 ASP B N 1
ATOM 2569 C CA . ASP B 1 151 ? 28.532 -91.706 46.591 1.00 41.27 131 ASP B CA 1
ATOM 2570 C C . ASP B 1 151 ? 27.876 -90.431 47.104 1.00 40.11 131 ASP B C 1
ATOM 2571 O O . ASP B 1 151 ? 26.849 -89.993 46.594 1.00 52.26 131 ASP B O 1
ATOM 2576 N N . CYS B 1 152 ? 28.482 -89.831 48.114 1.00 39.59 132 CYS B N 1
ATOM 2577 C CA . CYS B 1 152 ? 28.009 -88.565 48.643 1.00 36.79 132 CYS B CA 1
ATOM 2578 C C . CYS B 1 152 ? 27.962 -87.491 47.564 1.00 41.53 132 CYS B C 1
ATOM 2579 O O . CYS B 1 152 ? 26.977 -86.769 47.447 1.00 45.17 132 CYS B O 1
ATOM 2582 N N . MET B 1 153 ? 29.029 -87.380 46.779 1.00 33.43 133 MET B N 1
ATOM 2583 C CA . MET B 1 153 ? 29.087 -86.362 45.736 1.00 37.11 133 MET B CA 1
ATOM 2584 C C . MET B 1 153 ? 28.021 -86.602 44.689 1.00 38.28 133 MET B C 1
ATOM 2585 O O . MET B 1 153 ? 27.444 -85.655 44.168 1.00 47.77 133 MET B O 1
ATOM 2590 N N . ARG B 1 154 ? 27.746 -87.867 44.388 1.00 42.26 134 ARG B N 1
ATOM 2591 C CA . ARG B 1 154 ? 26.701 -88.178 43.415 1.00 40.43 134 ARG B CA 1
ATOM 2592 C C . ARG B 1 154 ? 25.316 -87.786 43.927 1.00 43.74 134 ARG B C 1
ATOM 2593 O O . ARG B 1 154 ? 24.513 -87.230 43.176 1.00 51.47 134 ARG B O 1
ATOM 2601 N N . GLN B 1 155 ? 25.027 -88.056 45.198 1.00 44.67 135 GLN B N 1
ATOM 2602 C CA . GLN B 1 155 ? 23.734 -87.641 45.744 1.00 48.32 135 GLN B CA 1
ATOM 2603 C C . GLN B 1 155 ? 23.603 -86.138 45.599 1.00 47.47 135 GLN B C 1
ATOM 2604 O O . GLN B 1 155 ? 22.591 -85.640 45.112 1.00 54.82 135 GLN B O 1
ATOM 2610 N N . ALA B 1 156 ? 24.642 -85.417 46.004 1.00 40.47 136 ALA B N 1
ATOM 2611 C CA . ALA B 1 156 ? 24.608 -83.971 45.944 1.00 37.54 136 ALA B CA 1
ATOM 2612 C C . ALA B 1 156 ? 24.311 -83.527 44.512 1.00 40.14 136 ALA B C 1
ATOM 2613 O O . ALA B 1 156 ? 23.428 -82.699 44.288 1.00 43.79 136 ALA B O 1
ATOM 2615 N N . ARG B 1 157 ? 25.022 -84.099 43.542 1.00 37.92 137 ARG B N 1
ATOM 2616 C CA . ARG B 1 157 ? 24.753 -83.794 42.139 1.00 44.40 137 ARG B CA 1
ATOM 2617 C C . ARG B 1 157 ? 23.284 -84.016 41.759 1.00 46.15 137 ARG B C 1
ATOM 2618 O O . ARG B 1 157 ? 22.675 -83.171 41.112 1.00 44.45 137 ARG B O 1
ATOM 2626 N N . GLU B 1 158 ? 22.735 -85.163 42.154 1.00 41.63 138 GLU B N 1
ATOM 2627 C CA . GLU B 1 158 ? 21.360 -85.523 41.829 1.00 45.91 138 GLU B CA 1
ATOM 2628 C C . GLU B 1 158 ? 20.336 -84.636 42.525 1.00 46.76 138 GLU B C 1
ATOM 2629 O O . GLU B 1 158 ? 19.169 -84.642 42.151 1.00 58.63 138 GLU B O 1
ATOM 2635 N N . LEU B 1 159 ? 20.763 -83.880 43.533 1.00 46.19 139 LEU B N 1
ATOM 2636 C CA . LEU B 1 159 ? 19.850 -82.974 44.232 1.00 48.61 139 LEU B CA 1
ATOM 2637 C C . LEU B 1 159 ? 19.920 -81.518 43.748 1.00 51.47 139 LEU B C 1
ATOM 2638 O O . LEU B 1 159 ? 19.142 -80.666 44.193 1.00 49.91 139 LEU B O 1
ATOM 2643 N N . LEU B 1 160 ? 20.855 -81.234 42.850 1.00 43.32 140 LEU B N 1
ATOM 2644 C CA . LEU B 1 160 ? 20.994 -79.894 42.301 1.00 44.67 140 LEU B CA 1
ATOM 2645 C C . LEU B 1 160 ? 19.988 -79.650 41.183 1.00 51.29 140 LEU B C 1
ATOM 2646 O O . LEU B 1 160 ? 19.775 -80.510 40.331 1.00 54.76 140 LEU B O 1
ATOM 2651 N N . GLU B 1 161 ? 19.380 -78.472 41.175 1.00 48.37 141 GLU B N 1
ATOM 2652 C CA . GLU B 1 161 ? 18.608 -78.053 40.019 1.00 56.33 141 GLU B CA 1
ATOM 2653 C C . GLU B 1 161 ? 19.562 -77.596 38.935 1.00 53.09 141 GLU B C 1
ATOM 2654 O O . GLU B 1 161 ? 20.770 -77.605 39.123 1.00 51.74 141 GLU B O 1
ATOM 2660 N N . PRO B 1 162 ? 19.021 -77.208 37.779 1.00 58.34 142 PRO B N 1
ATOM 2661 C CA . PRO B 1 162 ? 19.875 -76.702 36.716 1.00 57.90 142 PRO B CA 1
ATOM 2662 C C . PRO B 1 162 ? 20.720 -75.512 37.187 1.00 56.14 142 PRO B C 1
ATOM 2663 O O . PRO B 1 162 ? 20.233 -74.639 37.913 1.00 54.02 142 PRO B O 1
ATOM 2667 N N . GLY B 1 163 ? 21.988 -75.498 36.795 1.00 51.95 143 GLY B N 1
ATOM 2668 C CA . GLY B 1 163 ? 22.911 -74.445 37.217 1.00 51.62 143 GLY B CA 1
ATOM 2669 C C . GLY B 1 163 ? 23.379 -74.560 38.660 1.00 50.74 143 GLY B C 1
ATOM 2670 O O . GLY B 1 163 ? 24.266 -73.835 39.090 1.00 56.94 143 GLY B O 1
ATOM 2671 N N . GLY B 1 164 ? 22.787 -75.469 39.422 1.00 50.46 144 GLY B N 1
ATOM 2672 C CA . GLY B 1 164 ? 23.164 -75.634 40.823 1.00 42.38 144 GLY B CA 1
ATOM 2673 C C . GLY B 1 164 ? 24.628 -76.004 41.002 1.00 49.09 144 GLY B C 1
ATOM 2674 O O . GLY B 1 164 ? 25.243 -76.618 40.119 1.00 42.10 144 GLY B O 1
ATOM 2675 N N . THR B 1 165 ? 25.185 -75.644 42.156 1.00 45.00 145 THR B N 1
ATOM 2676 C CA . THR B 1 165 ? 26.583 -75.941 42.455 1.00 42.82 145 THR B CA 1
ATOM 2677 C C . THR B 1 165 ? 26.788 -76.751 43.740 1.00 41.74 145 THR B C 1
ATOM 2678 O O . THR B 1 165 ? 26.074 -76.580 44.732 1.00 45.47 145 THR B O 1
ATOM 2682 N N . PHE B 1 166 ? 27.775 -77.638 43.704 1.00 37.58 146 PHE B N 1
ATOM 2683 C CA . PHE B 1 166 ? 28.196 -78.389 44.882 1.00 37.45 146 PHE B CA 1
ATOM 2684 C C . PHE B 1 166 ? 29.516 -77.784 45.383 1.00 39.88 146 PHE B C 1
ATOM 2685 O O . PHE B 1 166 ? 30.485 -77.679 44.628 1.00 41.08 146 PHE B O 1
ATOM 2693 N N . VAL B 1 167 ? 29.535 -77.361 46.644 1.00 38.30 147 VAL B N 1
ATOM 2694 C CA . VAL B 1 167 ? 30.689 -76.689 47.229 1.00 35.96 147 VAL B CA 1
ATOM 2695 C C . VAL B 1 167 ? 31.261 -77.483 48.402 1.00 40.14 147 VAL B C 1
ATOM 2696 O O . VAL B 1 167 ? 30.516 -77.942 49.262 1.00 43.11 147 VAL B O 1
ATOM 2700 N N . VAL B 1 168 ? 32.582 -77.638 48.447 1.00 40.68 148 VAL B N 1
ATOM 2701 C CA . VAL B 1 168 ? 33.219 -78.317 49.571 1.00 39.29 148 VAL B CA 1
ATOM 2702 C C . VAL B 1 168 ? 34.408 -77.526 50.069 1.00 40.39 148 VAL B C 1
ATOM 2703 O O . VAL B 1 168 ? 35.139 -76.934 49.275 1.00 47.28 148 VAL B O 1
ATOM 2707 N N . GLN B 1 169 ? 34.601 -77.527 51.384 1.00 39.40 149 GLN B N 1
ATOM 2708 C CA . GLN B 1 169 ? 35.821 -77.006 51.992 1.00 38.18 149 GLN B CA 1
ATOM 2709 C C . GLN B 1 169 ? 36.586 -78.159 52.657 1.00 42.26 149 GLN B C 1
ATOM 2710 O O . GLN B 1 169 ? 36.054 -78.856 53.526 1.00 53.35 149 GLN B O 1
ATOM 2716 N N . CYS B 1 170 ? 37.834 -78.342 52.240 1.00 43.06 150 CYS B N 1
ATOM 2717 C CA . CYS B 1 170 ? 38.632 -79.522 52.555 1.00 43.18 150 CYS B CA 1
ATOM 2718 C C . CYS B 1 170 ? 40.075 -79.143 52.827 1.00 43.12 150 CYS B C 1
ATOM 2719 O O . CYS B 1 170 ? 40.617 -78.258 52.173 1.00 48.82 150 CYS B O 1
ATOM 2722 N N . LEU B 1 171 ? 40.711 -79.829 53.769 1.00 41.37 151 LEU B N 1
ATOM 2723 C CA . LEU B 1 171 ? 42.120 -79.601 54.023 1.00 39.98 151 LEU B CA 1
ATOM 2724 C C . LEU B 1 171 ? 42.865 -80.017 52.774 1.00 36.12 151 LEU B C 1
ATOM 2725 O O . LEU B 1 171 ? 42.471 -80.968 52.107 1.00 34.02 151 LEU B O 1
ATOM 2730 N N . ASN B 1 172 ? 43.932 -79.287 52.466 1.00 44.62 152 ASN B N 1
ATOM 2731 C CA . ASN B 1 172 ? 44.764 -79.521 51.294 1.00 34.03 152 ASN B CA 1
ATOM 2732 C C . ASN B 1 172 ? 46.055 -80.201 51.717 1.00 43.44 152 ASN B C 1
ATOM 2733 O O . ASN B 1 172 ? 46.903 -79.586 52.361 1.00 50.91 152 ASN B O 1
ATOM 2738 N N . PRO B 1 173 ? 46.212 -81.483 51.375 1.00 45.38 153 PRO B N 1
ATOM 2739 C CA . PRO B 1 173 ? 47.366 -82.267 51.863 1.00 41.59 153 PRO B CA 1
ATOM 2740 C C . PRO B 1 173 ? 48.754 -81.658 51.571 1.00 42.53 153 PRO B C 1
ATOM 2741 O O . PRO B 1 173 ? 49.594 -81.618 52.468 1.00 48.86 153 PRO B O 1
ATOM 2745 N N . ALA B 1 174 ? 49.004 -81.190 50.350 1.00 41.78 154 ALA B N 1
ATOM 2746 C CA . ALA B 1 174 ? 50.292 -80.551 50.047 1.00 46.35 154 ALA B CA 1
ATOM 2747 C C . ALA B 1 174 ? 50.627 -79.448 51.044 1.00 56.00 154 ALA B C 1
ATOM 2748 O O . ALA B 1 174 ? 51.739 -79.389 51.577 1.00 72.09 154 ALA B O 1
ATOM 2750 N N . GLY B 1 175 ? 49.657 -78.574 51.291 1.00 57.53 155 GLY B N 1
ATOM 2751 C CA . GLY B 1 175 ? 49.880 -77.391 52.102 1.00 53.00 155 GLY B CA 1
ATOM 2752 C C . GLY B 1 175 ? 49.763 -77.674 53.577 1.00 44.89 155 GLY B C 1
ATOM 2753 O O . GLY B 1 175 ? 50.128 -76.852 54.411 1.00 60.27 155 GLY B O 1
ATOM 2754 N N . GLN B 1 176 ? 49.235 -78.834 53.917 1.00 48.19 156 GLN B N 1
ATOM 2755 C CA . GLN B 1 176 ? 49.097 -79.175 55.322 1.00 48.35 156 GLN B CA 1
ATOM 2756 C C . GLN B 1 176 ? 50.434 -79.725 55.780 1.00 53.30 156 GLN B C 1
ATOM 2757 O O . GLN B 1 176 ? 50.736 -79.731 56.971 1.00 58.02 156 GLN B O 1
ATOM 2763 N N . ARG B 1 177 ? 51.232 -80.182 54.812 1.00 66.50 157 ARG B N 1
ATOM 2764 C CA . ARG B 1 177 ? 52.599 -80.642 55.058 1.00 71.52 157 ARG B CA 1
ATOM 2765 C C . ARG B 1 177 ? 52.579 -81.651 56.205 1.00 63.99 157 ARG B C 1
ATOM 2766 O O . ARG B 1 177 ? 53.207 -81.460 57.251 1.00 60.34 157 ARG B O 1
ATOM 2774 N N . LEU B 1 178 ? 51.833 -82.726 55.984 1.00 58.28 158 LEU B N 1
ATOM 2775 C CA . LEU B 1 178 ? 51.562 -83.731 57.002 1.00 45.57 158 LEU B CA 1
ATOM 2776 C C . LEU B 1 178 ? 52.664 -84.771 57.098 1.00 50.02 158 LEU B C 1
ATOM 2777 O O . LEU B 1 178 ? 52.909 -85.516 56.151 1.00 56.87 158 LEU B O 1
ATOM 2782 N N . ALA B 1 179 ? 53.317 -84.852 58.247 1.00 54.71 159 ALA B N 1
ATOM 2783 C CA . ALA B 1 179 ? 54.349 -85.875 58.424 1.00 54.38 159 ALA B CA 1
ATOM 2784 C C . ALA B 1 179 ? 53.743 -87.281 58.424 1.00 46.01 159 ALA B C 1
ATOM 2785 O O . ALA B 1 179 ? 52.609 -87.479 58.841 1.00 49.53 159 ALA B O 1
ATOM 2787 N N . THR B 1 180 ? 54.496 -88.262 57.958 1.00 47.99 160 THR B N 1
ATOM 2788 C CA . THR B 1 180 ? 54.035 -89.627 58.102 1.00 55.26 160 THR B CA 1
ATOM 2789 C C . THR B 1 180 ? 54.062 -90.065 59.566 1.00 54.93 160 THR B C 1
ATOM 2790 O O . THR B 1 180 ? 54.936 -89.670 60.340 1.00 61.86 160 THR B O 1
ATOM 2794 N N . GLY B 1 181 ? 53.105 -90.890 59.948 1.00 48.20 161 GLY B N 1
ATOM 2795 C CA . GLY B 1 181 ? 53.090 -91.396 61.301 1.00 44.32 161 GLY B CA 1
ATOM 2796 C C . GLY B 1 181 ? 52.449 -90.436 62.270 1.00 44.52 161 GLY B C 1
ATOM 2797 O O . GLY B 1 181 ? 51.523 -89.711 61.925 1.00 40.61 161 GLY B O 1
ATOM 2798 N N . ASN B 1 182 ? 52.946 -90.437 63.496 1.00 46.25 162 ASN B N 1
ATOM 2799 C CA . ASN B 1 182 ? 52.313 -89.685 64.561 1.00 41.36 162 ASN B CA 1
ATOM 2800 C C . ASN B 1 182 ? 52.907 -88.289 64.669 1.00 42.10 162 ASN B C 1
ATOM 2801 O O . ASN B 1 182 ? 54.089 -88.101 64.366 1.00 44.36 162 ASN B O 1
ATOM 2806 N N . THR B 1 183 ? 52.089 -87.318 65.090 1.00 33.09 163 THR B N 1
ATOM 2807 C CA . THR B 1 183 ? 52.574 -85.977 65.411 1.00 36.03 163 THR B CA 1
ATOM 2808 C C . THR B 1 183 ? 51.839 -85.422 66.620 1.00 34.51 163 THR B C 1
ATOM 2809 O O . THR B 1 183 ? 50.753 -85.870 66.962 1.00 33.60 163 THR B O 1
ATOM 2813 N N . PHE B 1 184 ? 52.454 -84.443 67.268 1.00 39.54 164 PHE B N 1
ATOM 2814 C CA . PHE B 1 184 ? 51.826 -83.712 68.350 1.00 37.24 164 PHE B CA 1
ATOM 2815 C C . PHE B 1 184 ? 52.097 -82.240 68.094 1.00 36.35 164 PHE B C 1
ATOM 2816 O O . PHE B 1 184 ? 53.212 -81.867 67.738 1.00 41.36 164 PHE B O 1
ATOM 2824 N N . GLY B 1 185 ? 51.085 -81.399 68.268 1.00 32.19 165 GLY B N 1
ATOM 2825 C CA . GLY B 1 185 ? 51.257 -79.975 68.000 1.00 33.30 165 GLY B CA 1
ATOM 2826 C C . GLY B 1 185 ? 50.388 -79.076 68.856 1.00 39.59 165 GLY B C 1
ATOM 2827 O O . GLY B 1 185 ? 49.456 -79.536 69.534 1.00 39.68 165 GLY B O 1
ATOM 2828 N N . THR B 1 186 ? 50.704 -77.785 68.819 1.00 38.77 166 THR B N 1
ATOM 2829 C CA . THR B 1 186 ? 49.945 -76.772 69.530 1.00 28.96 166 THR B CA 1
ATOM 2830 C C . THR B 1 186 ? 48.920 -76.158 68.597 1.00 38.41 166 THR B C 1
ATOM 2831 O O . THR B 1 186 ? 49.260 -75.671 67.518 1.00 33.70 166 THR B O 1
ATOM 2835 N N . VAL B 1 187 ? 47.665 -76.149 69.022 1.00 41.48 167 VAL B N 1
ATOM 2836 C CA . VAL B 1 187 ? 46.616 -75.561 68.218 1.00 38.86 167 VAL B CA 1
ATOM 2837 C C . VAL B 1 187 ? 46.308 -74.122 68.620 1.00 46.85 167 VAL B C 1
ATOM 2838 O O . VAL B 1 187 ? 46.144 -73.258 67.762 1.00 46.71 167 VAL B O 1
ATOM 2842 N N . GLU B 1 188 ? 46.210 -73.864 69.920 1.00 45.33 168 GLU B N 1
ATOM 2843 C CA . GLU B 1 188 ? 45.892 -72.516 70.379 1.00 42.93 168 GLU B CA 1
ATOM 2844 C C . GLU B 1 188 ? 46.179 -72.290 71.872 1.00 43.45 168 GLU B C 1
ATOM 2845 O O . GLU B 1 188 ? 46.236 -73.243 72.648 1.00 42.78 168 GLU B O 1
ATOM 2851 N N . LEU B 1 189 ? 46.361 -71.028 72.262 1.00 40.81 169 LEU B N 1
ATOM 2852 C CA . LEU B 1 189 ? 46.642 -70.689 73.658 1.00 49.54 169 LEU B CA 1
ATOM 2853 C C . LEU B 1 189 ? 45.558 -69.794 74.247 1.00 48.09 169 LEU B C 1
ATOM 2854 O O . LEU B 1 189 ? 45.068 -68.901 73.576 1.00 47.43 169 LEU B O 1
ATOM 2859 N N . GLU B 1 190 ? 45.186 -70.057 75.499 1.00 54.41 170 GLU B N 1
ATOM 2860 C CA . GLU B 1 190 ? 44.343 -69.153 76.281 1.00 52.50 170 GLU B CA 1
ATOM 2861 C C . GLU B 1 190 ? 45.070 -68.876 77.585 1.00 56.95 170 GLU B C 1
ATOM 2862 O O . GLU B 1 190 ? 46.094 -69.496 77.872 1.00 58.72 170 GLU B O 1
ATOM 2868 N N . ASP B 1 191 ? 44.518 -67.986 78.400 1.00 61.45 171 ASP B N 1
ATOM 2869 C CA . ASP B 1 191 ? 45.131 -67.651 79.683 1.00 69.77 171 ASP B CA 1
ATOM 2870 C C . ASP B 1 191 ? 45.197 -68.837 80.630 1.00 63.37 171 ASP B C 1
ATOM 2871 O O . ASP B 1 191 ? 46.196 -69.021 81.314 1.00 65.43 171 ASP B O 1
ATOM 2876 N N . THR B 1 192 ? 44.128 -69.627 80.687 1.00 65.57 172 THR B N 1
ATOM 2877 C CA . THR B 1 192 ? 44.044 -70.701 81.677 1.00 62.20 172 THR B CA 1
ATOM 2878 C C . THR B 1 192 ? 43.824 -72.067 81.046 1.00 60.79 172 THR B C 1
ATOM 2879 O O . THR B 1 192 ? 43.348 -72.993 81.709 1.00 59.26 172 THR B O 1
ATOM 2883 N N . ALA B 1 193 ? 44.179 -72.188 79.768 1.00 55.81 173 ALA B N 1
ATOM 2884 C CA . ALA B 1 193 ? 44.126 -73.474 79.069 1.00 53.63 173 ALA B CA 1
ATOM 2885 C C . ALA B 1 193 ? 44.928 -73.471 77.766 1.00 47.72 173 ALA B C 1
ATOM 2886 O O . ALA B 1 193 ? 45.075 -72.431 77.117 1.00 50.64 173 ALA B O 1
ATOM 2888 N N . VAL B 1 194 ? 45.442 -74.637 77.387 1.00 40.41 174 VAL B N 1
ATOM 2889 C CA . VAL B 1 194 ? 46.024 -74.806 76.057 1.00 46.32 174 VAL B CA 1
ATOM 2890 C C . VAL B 1 194 ? 45.266 -75.848 75.243 1.00 49.39 174 VAL B C 1
ATOM 2891 O O . VAL B 1 194 ? 44.764 -76.844 75.791 1.00 47.05 174 VAL B O 1
ATOM 2895 N N . HIS B 1 195 ? 45.187 -75.602 73.934 1.00 44.69 175 HIS B N 1
ATOM 2896 C CA . HIS B 1 195 ? 44.599 -76.547 72.999 1.00 42.56 175 HIS B CA 1
ATOM 2897 C C . HIS B 1 195 ? 45.678 -77.205 72.156 1.00 42.15 175 HIS B C 1
ATOM 2898 O O . HIS B 1 195 ? 46.355 -76.545 71.377 1.00 46.30 175 HIS B O 1
ATOM 2905 N N . LEU B 1 196 ? 45.829 -78.511 72.324 1.00 37.82 176 LEU B N 1
ATOM 2906 C CA . LEU B 1 196 ? 46.852 -79.257 71.619 1.00 40.91 176 LEU B CA 1
ATOM 2907 C C . LEU B 1 196 ? 46.183 -80.295 70.724 1.00 39.87 176 LEU B C 1
ATOM 2908 O O . LEU B 1 196 ? 44.971 -80.500 70.785 1.00 41.98 176 LEU B O 1
ATOM 2913 N N . GLU B 1 197 ? 46.975 -80.945 69.885 1.00 40.27 177 GLU B N 1
ATOM 2914 C CA . GLU B 1 197 ? 46.457 -82.008 69.050 1.00 37.71 177 GLU B CA 1
ATOM 2915 C C . GLU B 1 197 ? 47.466 -83.136 68.930 1.00 40.70 177 GLU B C 1
ATOM 2916 O O . GLU B 1 197 ? 48.653 -82.899 68.660 1.00 42.14 177 GLU B O 1
ATOM 2922 N N . ALA B 1 198 ? 46.989 -84.358 69.149 1.00 38.24 178 ALA B N 1
ATOM 2923 C CA . ALA B 1 198 ? 47.792 -85.551 68.945 1.00 39.00 178 ALA B CA 1
ATOM 2924 C C . ALA B 1 198 ? 47.156 -86.293 67.789 1.00 39.22 178 ALA B C 1
ATOM 2925 O O . ALA B 1 198 ? 45.939 -86.480 67.784 1.00 43.06 178 ALA B O 1
ATOM 2927 N N . SER B 1 199 ? 47.952 -86.713 66.807 1.00 30.65 179 SER B N 1
ATOM 2928 C CA . SER B 1 199 ? 47.369 -87.390 65.646 1.00 39.24 179 SER B CA 1
ATOM 2929 C C . SER B 1 199 ? 48.213 -88.504 65.043 1.00 32.14 179 SER B C 1
ATOM 2930 O O . SER B 1 199 ? 49.433 -88.516 65.156 1.00 41.62 179 SER B O 1
ATOM 2933 N N . LYS B 1 200 ? 47.530 -89.434 64.387 1.00 35.34 180 LYS B N 1
ATOM 2934 C CA . LYS B 1 200 ? 48.171 -90.495 63.631 1.00 38.21 180 LYS B CA 1
ATOM 2935 C C . LYS B 1 200 ? 47.795 -90.334 62.172 1.00 33.77 180 LYS B C 1
ATOM 2936 O O . LYS B 1 200 ? 46.635 -90.157 61.839 1.00 40.45 180 LYS B O 1
ATOM 2942 N N . HIS B 1 201 ? 48.780 -90.394 61.295 1.00 40.38 181 HIS B N 1
ATOM 2943 C CA . HIS B 1 201 ? 48.525 -90.183 59.889 1.00 34.83 181 HIS B CA 1
ATOM 2944 C C . HIS B 1 201 ? 48.982 -91.381 59.093 1.00 37.98 181 HIS B C 1
ATOM 2945 O O . HIS B 1 201 ? 50.139 -91.770 59.157 1.00 52.39 181 HIS B O 1
ATOM 2952 N N . ASP B 1 202 ? 48.067 -91.974 58.346 1.00 40.65 182 ASP B N 1
ATOM 2953 C CA . ASP B 1 202 ? 48.421 -93.054 57.448 1.00 42.27 182 ASP B CA 1
ATOM 2954 C C . ASP B 1 202 ? 48.328 -92.549 56.012 1.00 44.18 182 ASP B C 1
ATOM 2955 O O . ASP B 1 202 ? 47.237 -92.396 55.467 1.00 49.74 182 ASP B O 1
ATOM 2960 N N . PRO B 1 203 ? 49.480 -92.271 55.400 1.00 45.56 183 PRO B N 1
ATOM 2961 C CA . PRO B 1 203 ? 49.538 -91.644 54.072 1.00 42.07 183 PRO B CA 1
ATOM 2962 C C . PRO B 1 203 ? 49.096 -92.563 52.941 1.00 42.07 183 PRO B C 1
ATOM 2963 O O . PRO B 1 203 ? 48.934 -92.108 51.816 1.00 47.57 183 PRO B O 1
ATOM 2967 N N . LEU B 1 204 ? 48.901 -93.844 53.229 1.00 46.77 184 LEU B N 1
ATOM 2968 C CA . LEU B 1 204 ? 48.438 -94.770 52.200 1.00 45.39 184 LEU B CA 1
ATOM 2969 C C . LEU B 1 204 ? 46.927 -94.757 52.135 1.00 44.44 184 LEU B C 1
ATOM 2970 O O . LEU B 1 204 ? 46.334 -94.425 51.105 1.00 54.02 184 LEU B O 1
ATOM 2975 N N . ALA B 1 205 ? 46.314 -95.133 53.250 1.00 45.35 185 ALA B N 1
ATOM 2976 C CA . ALA B 1 205 ? 44.871 -95.063 53.418 1.00 39.12 185 ALA B CA 1
ATOM 2977 C C . ALA B 1 205 ? 44.389 -93.609 53.368 1.00 38.49 185 ALA B C 1
ATOM 2978 O O . ALA B 1 205 ? 43.198 -93.350 53.319 1.00 46.37 185 ALA B O 1
ATOM 2980 N N . GLN B 1 206 ? 45.324 -92.662 53.403 1.00 40.04 186 GLN B N 1
ATOM 2981 C CA . GLN B 1 206 ? 44.985 -91.238 53.498 1.00 40.79 186 GLN B CA 1
ATOM 2982 C C . GLN B 1 206 ? 44.014 -90.943 54.638 1.00 40.77 186 GLN B C 1
ATOM 2983 O O . GLN B 1 206 ? 43.003 -90.253 54.447 1.00 43.66 186 GLN B O 1
ATOM 2989 N N . THR B 1 207 ? 44.330 -91.457 55.825 1.00 34.43 187 THR B N 1
ATOM 2990 C CA . THR B 1 207 ? 43.479 -91.239 56.997 1.00 34.70 187 THR B CA 1
ATOM 2991 C C . THR B 1 207 ? 44.214 -90.437 58.054 1.00 34.11 187 THR B C 1
ATOM 2992 O O . THR B 1 207 ? 45.438 -90.510 58.173 1.00 39.27 187 THR B O 1
ATOM 2996 N N . LEU B 1 208 ? 43.458 -89.653 58.807 1.00 41.47 188 LEU B N 1
ATOM 2997 C CA . LEU B 1 208 ? 43.979 -88.950 59.973 1.00 42.13 188 LEU B CA 1
ATOM 2998 C C . LEU B 1 208 ? 43.107 -89.330 61.149 1.00 39.31 188 LEU B C 1
ATOM 2999 O O . LEU B 1 208 ? 41.888 -89.192 61.096 1.00 51.82 188 LEU B O 1
ATOM 3004 N N . SER B 1 209 ? 43.720 -89.829 62.205 1.00 42.59 189 SER B N 1
ATOM 3005 C CA . SER B 1 209 ? 42.990 -90.079 63.429 1.00 41.55 189 SER B CA 1
ATOM 3006 C C . SER B 1 209 ? 43.597 -89.183 64.496 1.00 43.64 189 SER B C 1
ATOM 3007 O O . SER B 1 209 ? 44.810 -89.202 64.707 1.00 42.89 189 SER B O 1
ATOM 3010 N N . ALA B 1 210 ? 42.773 -88.381 65.163 1.00 43.52 190 ALA B N 1
ATOM 3011 C CA . ALA B 1 210 ? 43.329 -87.429 66.121 1.00 42.28 190 ALA B CA 1
ATOM 3012 C C . ALA B 1 210 ? 42.505 -87.212 67.376 1.00 41.63 190 ALA B C 1
ATOM 3013 O O . ALA B 1 210 ? 41.334 -87.565 67.441 1.00 48.13 190 ALA B O 1
ATOM 3015 N N . HIS B 1 211 ? 43.151 -86.627 68.374 1.00 38.31 191 HIS B N 1
ATOM 3016 C CA . HIS B 1 211 ? 42.465 -86.062 69.512 1.00 36.98 191 HIS B CA 1
ATOM 3017 C C . HIS B 1 211 ? 42.760 -84.574 69.540 1.00 43.82 191 HIS B C 1
ATOM 3018 O O . HIS B 1 211 ? 43.922 -84.156 69.433 1.00 42.41 191 HIS B O 1
ATOM 3025 N N . HIS B 1 212 ? 41.713 -83.767 69.655 1.00 40.33 192 HIS B N 1
ATOM 3026 C CA . HIS B 1 212 ? 41.914 -82.400 70.081 1.00 41.10 192 HIS B CA 1
ATOM 3027 C C . HIS B 1 212 ? 41.987 -82.453 71.596 1.00 41.81 192 HIS B C 1
ATOM 3028 O O . HIS B 1 212 ? 41.098 -83.008 72.251 1.00 48.54 192 HIS B O 1
ATOM 3035 N N . ILE B 1 213 ? 43.047 -81.887 72.152 1.00 35.58 193 ILE B N 1
ATOM 3036 C CA . ILE B 1 213 ? 43.265 -81.930 73.587 1.00 38.29 193 ILE B CA 1
ATOM 3037 C C . ILE B 1 213 ? 43.187 -80.534 74.202 1.00 37.90 193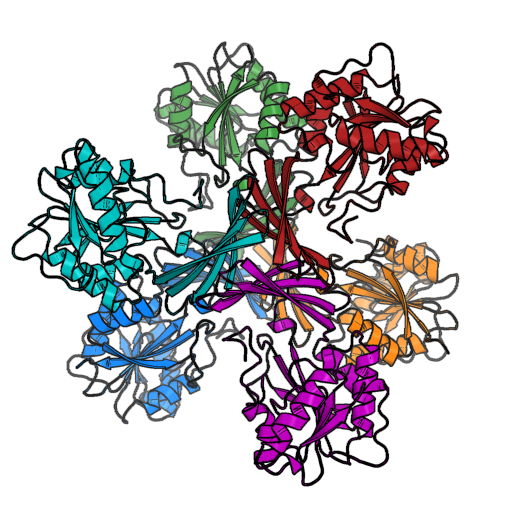 ILE B C 1
ATOM 3038 O O . ILE B 1 213 ? 43.816 -79.597 73.710 1.00 42.92 193 ILE B O 1
ATOM 3043 N N . VAL B 1 214 ? 42.418 -80.404 75.280 1.00 44.84 194 VAL B N 1
ATOM 3044 C CA . VAL B 1 214 ? 42.364 -79.168 76.064 1.00 38.62 194 VAL B CA 1
ATOM 3045 C C . VAL B 1 214 ? 42.911 -79.419 77.462 1.00 40.64 194 VAL B C 1
ATOM 3046 O O . VAL B 1 214 ? 42.354 -80.212 78.209 1.00 53.25 194 VAL B O 1
ATOM 3050 N N . LEU B 1 215 ? 43.999 -78.749 77.819 1.00 43.68 195 LEU B N 1
ATOM 3051 C CA . LEU B 1 215 ? 44.529 -78.830 79.181 1.00 44.29 195 LEU B CA 1
ATOM 3052 C C . LEU B 1 215 ? 44.246 -77.529 79.947 1.00 47.85 195 LEU B C 1
ATOM 3053 O O . LEU B 1 215 ? 44.465 -76.434 79.425 1.00 48.64 195 LEU B O 1
ATOM 3058 N N . SER B 1 216 ? 43.775 -77.649 81.187 1.00 47.45 196 SER B N 1
ATOM 3059 C CA . SER B 1 216 ? 43.384 -76.472 81.964 1.00 46.55 196 SER B CA 1
ATOM 3060 C C . SER B 1 216 ? 44.129 -76.383 83.298 1.00 47.84 196 SER B C 1
ATOM 3061 O O . SER B 1 216 ? 44.426 -77.409 83.910 1.00 54.90 196 SER B O 1
ATOM 3064 N N . GLU B 1 217 ? 44.419 -75.159 83.749 1.00 58.08 197 GLU B N 1
ATOM 3065 C CA . GLU B 1 217 ? 44.985 -74.906 85.095 1.00 62.58 197 GLU B CA 1
ATOM 3066 C C . GLU B 1 217 ? 44.475 -75.828 86.212 1.00 65.41 197 GLU B C 1
ATOM 3067 O O . GLU B 1 217 ? 45.230 -76.211 87.105 1.00 66.99 197 GLU B O 1
ATOM 3073 N N . GLY B 1 218 ? 43.193 -76.164 86.195 1.00 58.56 198 GLY B N 1
ATOM 3074 C CA . GLY B 1 218 ? 42.701 -77.119 87.190 1.00 75.20 198 GLY B CA 1
ATOM 3075 C C . GLY B 1 218 ? 43.540 -78.395 87.267 1.00 69.97 198 GLY B C 1
ATOM 3076 O O . GLY B 1 218 ? 43.875 -78.874 88.348 1.00 63.09 198 GLY B O 1
ATOM 3077 N N . GLY B 1 219 ? 43.898 -78.928 86.101 1.00 65.56 199 GLY B N 1
ATOM 3078 C CA . GLY B 1 219 ? 44.435 -80.274 85.994 1.00 54.52 199 GLY B CA 1
ATOM 3079 C C . GLY B 1 219 ? 43.427 -81.065 85.186 1.00 57.99 199 GLY B C 1
ATOM 3080 O O . GLY B 1 219 ? 43.563 -82.275 84.997 1.00 57.57 199 GLY B O 1
ATOM 3081 N N . GLY B 1 220 ? 42.399 -80.362 84.719 1.00 52.65 200 GLY B N 1
ATOM 3082 C CA . GLY B 1 220 ? 41.376 -80.960 83.875 1.00 48.50 200 GLY B CA 1
ATOM 3083 C C . GLY B 1 220 ? 41.900 -81.222 82.476 1.00 55.87 200 GLY B C 1
ATOM 3084 O O . GLY B 1 220 ? 42.735 -80.471 81.955 1.00 49.48 200 GLY B O 1
ATOM 3085 N N . ILE B 1 221 ? 41.415 -82.303 81.876 1.00 49.77 201 ILE B N 1
ATOM 3086 C CA . ILE B 1 221 ? 41.775 -82.666 80.524 1.00 42.72 201 ILE B CA 1
ATOM 3087 C C . ILE B 1 221 ? 40.517 -83.087 79.787 1.00 48.18 201 ILE B C 1
ATOM 3088 O O . ILE B 1 221 ? 39.773 -83.940 80.264 1.00 48.13 201 ILE B O 1
ATOM 3093 N N . ARG B 1 222 ? 40.270 -82.488 78.628 1.00 49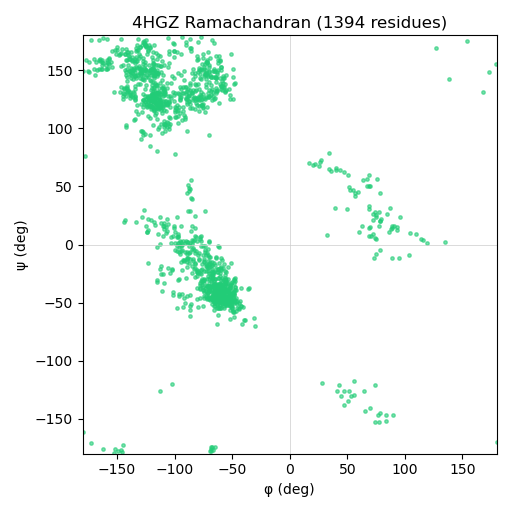.49 202 ARG B N 1
ATOM 3094 C CA . ARG B 1 222 ? 39.198 -82.969 77.756 1.00 52.89 202 ARG B CA 1
ATOM 3095 C C . ARG B 1 222 ? 39.814 -83.475 76.461 1.00 52.15 202 ARG B C 1
ATOM 3096 O O . ARG B 1 222 ? 40.727 -82.845 75.920 1.00 51.24 202 ARG B O 1
ATOM 3104 N N . LEU B 1 223 ? 39.328 -84.618 75.977 1.00 50.95 203 LEU B N 1
ATOM 3105 C CA . LEU B 1 223 ? 39.809 -85.188 74.716 1.00 45.90 203 LEU B CA 1
ATOM 3106 C C . LEU B 1 223 ? 38.668 -85.273 73.710 1.00 48.83 203 LEU B C 1
ATOM 3107 O O . LEU B 1 223 ? 37.610 -85.816 74.019 1.00 57.66 203 LEU B O 1
ATOM 3112 N N . PHE B 1 224 ? 38.881 -84.742 72.511 1.00 53.11 204 PHE B N 1
ATOM 3113 C CA . PHE B 1 224 ? 37.862 -84.790 71.462 1.00 52.29 204 PHE B CA 1
ATOM 3114 C C . PHE B 1 224 ? 38.398 -85.510 70.232 1.00 48.88 204 PHE B C 1
ATOM 3115 O O . PHE B 1 224 ? 39.048 -84.909 69.391 1.00 47.02 204 PHE B O 1
ATOM 3123 N N . PRO B 1 225 ? 38.130 -86.814 70.131 1.00 55.99 205 PRO B N 1
ATOM 3124 C CA . PRO B 1 225 ? 38.644 -87.601 69.013 1.00 49.43 205 PRO B CA 1
ATOM 3125 C C . PRO B 1 225 ? 37.905 -87.319 67.720 1.00 49.61 205 PRO B C 1
ATOM 3126 O O . PRO B 1 225 ? 36.736 -86.955 67.734 1.00 56.53 205 PRO B O 1
ATOM 3130 N N . TYR B 1 226 ? 38.595 -87.479 66.601 1.00 52.73 206 TYR B N 1
ATOM 3131 C CA . TYR B 1 226 ? 37.949 -87.391 65.306 1.00 44.68 206 TYR B CA 1
ATOM 3132 C C . TYR B 1 226 ? 38.748 -88.168 64.275 1.00 39.60 206 TYR B C 1
ATOM 3133 O O . TYR B 1 226 ? 39.940 -88.406 64.461 1.00 41.32 206 TYR B O 1
ATOM 3142 N N . ARG B 1 227 ? 38.092 -88.575 63.195 1.00 43.09 207 ARG B N 1
ATOM 3143 C CA . ARG B 1 227 ? 38.776 -89.282 62.115 1.00 45.13 207 ARG B CA 1
ATOM 3144 C C . ARG B 1 227 ? 38.477 -88.641 60.762 1.00 44.63 207 ARG B C 1
ATOM 3145 O O . ARG B 1 227 ? 37.418 -88.060 60.585 1.00 48.12 207 ARG B O 1
ATOM 3153 N N . LEU B 1 228 ? 39.402 -88.751 59.809 1.00 45.79 208 LEU B N 1
ATOM 3154 C CA . LEU B 1 228 ? 39.161 -88.256 58.447 1.00 43.59 208 LEU B CA 1
ATOM 3155 C C . LEU B 1 228 ? 39.772 -89.169 57.401 1.00 41.81 208 LEU B C 1
ATOM 3156 O O . LEU B 1 228 ? 40.803 -89.776 57.649 1.00 47.59 208 LEU B O 1
ATOM 3161 N N . ARG B 1 229 ? 39.124 -89.287 56.242 1.00 39.34 209 ARG B N 1
ATOM 3162 C CA . ARG B 1 229 ? 39.828 -89.698 55.031 1.00 44.67 209 ARG B CA 1
ATOM 3163 C C . ARG B 1 229 ? 39.853 -88.533 54.054 1.00 39.57 209 ARG B C 1
ATOM 3164 O O . ARG B 1 229 ? 38.807 -88.074 53.616 1.00 48.17 209 ARG B O 1
ATOM 3172 N N . TYR B 1 230 ? 41.047 -88.061 53.713 1.00 38.10 210 TYR B N 1
ATOM 3173 C CA . TYR B 1 230 ? 41.170 -86.922 52.808 1.00 41.33 210 TYR B CA 1
ATOM 3174 C C . TYR B 1 230 ? 41.502 -87.376 51.396 1.00 44.39 210 TYR B C 1
ATOM 3175 O O . TYR B 1 230 ? 41.960 -88.493 51.182 1.00 40.14 210 TYR B O 1
ATOM 3184 N N . ALA B 1 231 ? 41.261 -86.498 50.432 1.00 40.17 211 ALA B N 1
ATOM 3185 C CA . ALA B 1 231 ? 41.659 -86.755 49.067 1.00 34.81 211 ALA B CA 1
ATOM 3186 C C . ALA B 1 231 ? 42.518 -85.609 48.613 1.00 28.14 211 ALA B C 1
ATOM 3187 O O . ALA B 1 231 ? 42.345 -84.475 49.072 1.00 38.31 211 ALA B O 1
ATOM 3189 N N . TYR B 1 232 ? 43.444 -85.904 47.711 1.00 30.72 212 TYR B N 1
ATOM 3190 C CA . TYR B 1 232 ? 44.180 -84.855 47.012 1.00 36.40 212 TYR B CA 1
ATOM 3191 C C . TYR B 1 232 ? 43.285 -84.194 45.963 1.00 34.30 212 TYR B C 1
ATOM 3192 O O . TYR B 1 232 ? 42.353 -84.813 45.442 1.00 36.68 212 TYR B O 1
ATOM 3201 N N . PRO B 1 233 ? 43.564 -82.929 45.646 1.00 40.13 213 PRO B N 1
ATOM 3202 C CA . PRO B 1 233 ? 42.823 -82.203 44.605 1.00 35.86 213 PRO B CA 1
ATOM 3203 C C . PRO B 1 233 ? 42.580 -83.029 43.333 1.00 33.11 213 PRO B C 1
ATOM 3204 O O . PRO B 1 233 ? 41.436 -83.182 42.910 1.00 33.68 213 PRO B O 1
ATOM 3208 N N . ALA B 1 234 ? 43.623 -83.583 42.726 1.00 25.68 214 ALA B N 1
ATOM 3209 C CA . ALA B 1 234 ? 43.386 -84.311 41.479 1.00 22.71 214 ALA B CA 1
ATOM 3210 C C . ALA B 1 234 ? 42.522 -85.543 41.696 1.00 30.83 214 ALA B C 1
ATOM 3211 O O . ALA B 1 234 ? 41.720 -85.903 40.833 1.00 42.39 214 ALA B O 1
ATOM 3213 N N . GLU B 1 235 ? 42.674 -86.192 42.846 1.00 33.94 215 GLU B N 1
ATOM 3214 C CA . GLU B 1 235 ? 41.810 -87.317 43.170 1.00 29.64 215 GLU B CA 1
ATOM 3215 C C . GLU B 1 235 ? 40.379 -86.821 43.295 1.00 32.21 215 GLU B C 1
ATOM 3216 O O . GLU B 1 235 ? 39.454 -87.386 42.703 1.00 33.19 215 GLU B O 1
ATOM 3222 N N . LEU B 1 236 ? 40.213 -85.738 44.045 1.00 28.21 216 LEU B N 1
ATOM 3223 C CA . LEU B 1 236 ? 38.899 -85.196 44.332 1.00 29.76 216 LEU B CA 1
ATOM 3224 C C . LEU B 1 236 ? 38.178 -84.820 43.043 1.00 38.09 216 LEU B C 1
ATOM 3225 O O . LEU B 1 236 ? 36.987 -85.074 42.883 1.00 37.63 216 LEU B O 1
ATOM 3230 N N . ASP B 1 237 ? 38.912 -84.227 42.115 1.00 30.17 217 ASP B N 1
ATOM 3231 C CA . ASP B 1 237 ? 38.323 -83.806 40.864 1.00 32.10 217 ASP B CA 1
ATOM 3232 C C . ASP B 1 237 ? 37.868 -85.018 40.059 1.00 33.38 217 ASP B C 1
ATOM 3233 O O . ASP B 1 237 ? 36.836 -84.982 39.391 1.00 36.59 217 ASP B O 1
ATOM 3238 N N . LEU B 1 238 ? 38.647 -86.093 40.110 1.00 29.08 218 LEU B N 1
ATOM 3239 C CA . LEU B 1 238 ? 38.295 -87.300 39.365 1.00 32.21 218 LEU B CA 1
ATOM 3240 C C . LEU B 1 238 ? 37.088 -87.986 40.011 1.00 35.73 218 LEU B C 1
ATOM 3241 O O . LEU B 1 238 ? 36.180 -88.438 39.315 1.00 35.79 218 LEU B O 1
ATOM 3246 N N . MET B 1 239 ? 37.078 -88.043 41.342 1.00 27.58 219 MET B N 1
ATOM 3247 C CA . MET B 1 239 ? 35.890 -88.458 42.076 1.00 33.78 219 MET B CA 1
ATOM 3248 C C . MET B 1 239 ? 34.668 -87.639 41.640 1.00 38.15 219 MET B C 1
ATOM 3249 O O . MET B 1 239 ? 33.584 -88.186 41.386 1.00 42.09 219 MET B O 1
ATOM 3254 N N . ALA B 1 240 ? 34.839 -86.328 41.545 1.00 33.81 220 ALA B N 1
ATOM 3255 C CA . ALA B 1 240 ? 33.747 -85.477 41.093 1.00 34.18 220 ALA B CA 1
ATOM 3256 C C . ALA B 1 240 ? 33.283 -85.896 39.701 1.00 37.77 220 ALA B C 1
ATOM 3257 O O . ALA B 1 240 ? 32.088 -86.064 39.461 1.00 36.07 220 ALA B O 1
ATOM 3259 N N . ASN B 1 241 ? 34.225 -86.072 38.781 1.00 31.56 221 ASN B N 1
ATOM 3260 C CA . ASN B 1 241 ? 33.860 -86.559 37.458 1.00 32.81 221 ASN B CA 1
ATOM 3261 C C . ASN B 1 241 ? 33.073 -87.869 37.543 1.00 38.48 221 ASN B C 1
ATOM 3262 O O . ASN B 1 241 ? 32.010 -87.997 36.930 1.00 40.06 221 ASN B O 1
ATOM 3267 N N . VAL B 1 242 ? 33.578 -88.841 38.302 1.00 34.65 222 VAL B N 1
ATOM 3268 C CA . VAL B 1 242 ? 32.858 -90.100 38.434 1.00 32.20 222 VAL B CA 1
ATOM 3269 C C . VAL B 1 242 ? 31.416 -89.856 38.908 1.00 37.50 222 VAL B C 1
ATOM 3270 O O . VAL B 1 242 ? 30.494 -90.565 38.493 1.00 42.65 222 VAL B O 1
ATOM 3274 N N . ALA B 1 243 ? 31.218 -88.828 39.735 1.00 37.25 223 ALA B N 1
ATOM 3275 C CA . ALA B 1 243 ? 29.877 -88.490 40.246 1.00 38.18 223 ALA B CA 1
ATOM 3276 C C . ALA B 1 243 ? 29.032 -87.604 39.326 1.00 40.65 223 ALA B C 1
ATOM 3277 O O . ALA B 1 243 ? 27.931 -87.195 39.700 1.00 42.02 223 ALA B O 1
ATOM 3279 N N . GLY B 1 244 ? 29.542 -87.298 38.136 1.00 38.05 224 GLY B N 1
ATOM 3280 C CA . GLY B 1 244 ? 28.805 -86.459 37.191 1.00 33.61 224 GLY B CA 1
ATOM 3281 C C . GLY B 1 244 ? 29.052 -84.966 37.382 1.00 45.05 224 GLY B C 1
ATOM 3282 O O . GLY B 1 244 ? 28.324 -84.136 36.827 1.00 45.01 224 GLY B O 1
ATOM 3283 N N . LEU B 1 245 ? 30.081 -84.620 38.161 1.00 38.17 225 LEU B N 1
ATOM 3284 C CA . LEU B 1 245 ? 30.394 -83.218 38.451 1.00 33.80 225 LEU B CA 1
ATOM 3285 C C . LEU B 1 245 ? 31.689 -82.804 37.779 1.00 38.62 225 LEU B C 1
ATOM 3286 O O . LEU B 1 245 ? 32.513 -83.650 37.426 1.00 39.69 225 LEU B O 1
ATOM 3291 N N . GLU B 1 246 ? 31.854 -81.500 37.583 1.00 39.77 226 GLU B N 1
ATOM 3292 C CA . GLU B 1 246 ? 33.126 -80.950 37.132 1.00 41.60 226 GLU B CA 1
ATOM 3293 C C . GLU B 1 246 ? 33.464 -79.660 37.874 1.00 37.66 226 GLU B C 1
ATOM 3294 O O . GLU B 1 246 ? 32.588 -78.909 38.295 1.00 47.87 226 GLU B O 1
ATOM 3300 N N . LEU B 1 247 ? 34.754 -79.431 38.040 1.00 38.90 227 LEU B N 1
ATOM 3301 C CA . LEU B 1 247 ? 35.256 -78.334 38.832 1.00 38.70 227 LEU B CA 1
ATOM 3302 C C . LEU B 1 247 ? 35.159 -77.066 38.042 1.00 39.37 227 LEU B C 1
ATOM 3303 O O . LEU B 1 247 ? 35.646 -77.025 36.926 1.00 44.19 227 LEU B O 1
ATOM 3308 N N . VAL B 1 248 ? 34.565 -76.024 38.615 1.00 39.32 228 VAL B N 1
ATOM 3309 C CA . VAL B 1 248 ? 34.476 -74.744 37.915 1.00 44.33 228 VAL B CA 1
ATOM 3310 C C . VAL B 1 248 ? 35.310 -73.664 38.582 1.00 47.47 228 VAL B C 1
ATOM 3311 O O . VAL B 1 248 ? 35.664 -72.665 37.946 1.00 51.26 228 VAL B O 1
ATOM 3315 N N . GLU B 1 249 ? 35.625 -73.851 39.860 1.00 43.78 229 GLU B N 1
ATOM 3316 C CA . GLU B 1 249 ? 36.545 -72.928 40.517 1.00 47.17 229 GLU B CA 1
ATOM 3317 C C . GLU B 1 249 ? 37.132 -73.475 41.823 1.00 41.45 229 GLU B C 1
ATOM 3318 O O . GLU B 1 249 ? 36.526 -74.315 42.476 1.00 47.78 229 GLU B O 1
ATOM 3324 N N . ARG B 1 250 ? 38.339 -73.030 42.163 1.00 40.60 230 ARG B N 1
ATOM 3325 C CA . ARG B 1 250 ? 38.991 -73.437 43.401 1.00 38.68 230 ARG B CA 1
ATOM 3326 C C . ARG B 1 250 ? 39.689 -72.272 44.085 1.00 43.58 230 ARG B C 1
ATOM 3327 O O . ARG B 1 250 ? 40.502 -71.584 43.475 1.00 47.63 230 ARG B O 1
ATOM 3335 N N . HIS B 1 251 ? 39.377 -72.048 45.355 1.00 42.29 231 HIS B N 1
ATOM 3336 C CA . HIS B 1 251 ? 40.015 -70.970 46.092 1.00 37.69 231 HIS B CA 1
ATOM 3337 C C . HIS B 1 251 ? 40.686 -71.511 47.336 1.00 40.18 231 HIS B C 1
ATOM 3338 O O . HIS B 1 251 ? 40.451 -72.646 47.736 1.00 46.03 231 HIS B O 1
ATOM 3345 N N . ALA B 1 252 ? 41.509 -70.689 47.963 1.00 43.11 232 ALA B N 1
ATOM 3346 C CA . ALA B 1 252 ? 42.114 -71.067 49.231 1.00 47.06 232 ALA B CA 1
ATOM 3347 C C . ALA B 1 252 ? 41.086 -70.998 50.355 1.00 46.58 232 ALA B C 1
ATOM 3348 O O . ALA B 1 252 ? 41.161 -71.741 51.329 1.00 56.02 232 ALA B O 1
ATOM 3350 N N . ASP B 1 253 ? 40.126 -70.097 50.216 1.00 43.41 233 ASP B N 1
ATOM 3351 C CA . ASP B 1 253 ? 39.209 -69.801 51.299 1.00 48.01 233 ASP B CA 1
ATOM 3352 C C . ASP B 1 253 ? 37.931 -69.166 50.756 1.00 48.39 233 ASP B C 1
ATOM 3353 O O . ASP B 1 253 ? 37.817 -68.906 49.556 1.00 49.25 233 ASP B O 1
ATOM 3358 N N . PHE B 1 254 ? 36.975 -68.910 51.641 1.00 50.31 234 PHE B N 1
ATOM 3359 C CA . PHE B 1 254 ? 35.678 -68.391 51.220 1.00 50.59 234 PHE B CA 1
ATOM 3360 C C . PHE B 1 254 ? 35.749 -66.928 50.820 1.00 55.94 234 PHE B C 1
ATOM 3361 O O . PHE B 1 254 ? 34.750 -66.331 50.411 1.00 60.43 234 PHE B O 1
ATOM 3369 N N . GLU B 1 255 ? 36.935 -66.347 50.931 1.00 57.45 235 GLU B N 1
ATOM 3370 C CA . GLU B 1 255 ? 37.124 -64.985 50.468 1.00 57.55 235 GLU B CA 1
ATOM 3371 C C . GLU B 1 255 ? 37.729 -64.958 49.069 1.00 56.81 235 GLU B C 1
ATOM 3372 O O . GLU B 1 255 ? 38.073 -63.898 48.556 1.00 58.29 235 GLU B O 1
ATOM 3378 N N . ARG B 1 256 ? 37.847 -66.128 48.451 1.00 50.42 236 ARG B N 1
ATOM 3379 C CA . ARG B 1 256 ? 38.284 -66.204 47.061 1.00 54.93 236 ARG B CA 1
ATOM 3380 C C . ARG B 1 256 ? 39.775 -65.901 46.887 1.00 59.22 236 ARG B C 1
ATOM 3381 O O . ARG B 1 256 ? 40.219 -65.564 45.793 1.00 62.53 236 ARG B O 1
ATOM 3389 N N . ARG B 1 257 ? 40.548 -66.032 47.962 1.00 54.85 237 ARG B N 1
ATOM 3390 C CA . ARG B 1 257 ? 41.992 -65.876 47.867 1.00 50.26 237 ARG B CA 1
ATOM 3391 C C . ARG B 1 257 ? 42.594 -66.980 47.019 1.00 53.41 237 ARG B C 1
ATOM 3392 O O . ARG B 1 257 ? 42.071 -68.103 46.989 1.00 48.05 237 ARG B O 1
ATOM 3400 N N . ARG B 1 258 ? 43.697 -66.661 46.341 1.00 53.85 238 ARG B N 1
ATOM 3401 C CA . ARG B 1 258 ? 44.334 -67.598 45.420 1.00 54.30 238 ARG B CA 1
ATOM 3402 C C . ARG B 1 258 ? 44.769 -68.884 46.102 1.00 52.52 238 ARG B C 1
ATOM 3403 O O . ARG B 1 258 ? 45.375 -68.860 47.168 1.00 59.41 238 ARG B O 1
ATOM 3411 N N . PHE B 1 259 ? 44.451 -70.005 45.470 1.00 51.99 239 PHE B N 1
ATOM 3412 C CA . PHE B 1 259 ? 44.835 -71.320 45.958 1.00 43.76 239 PHE B CA 1
ATOM 3413 C C . PHE B 1 259 ? 46.149 -71.730 45.333 1.00 52.14 239 PHE B C 1
ATOM 3414 O O . PHE B 1 259 ? 46.313 -71.655 44.113 1.00 53.98 239 PHE B O 1
ATOM 3422 N N . ASP B 1 260 ? 47.086 -72.163 46.167 1.00 51.39 240 ASP B N 1
ATOM 3423 C CA . ASP B 1 260 ? 48.304 -72.763 45.664 1.00 49.77 240 ASP B CA 1
ATOM 3424 C C . ASP B 1 260 ? 48.789 -73.878 46.591 1.00 52.01 240 ASP B C 1
ATOM 3425 O O . ASP B 1 260 ? 48.148 -74.191 47.597 1.00 48.62 240 ASP B O 1
ATOM 3430 N N . ALA B 1 261 ? 49.922 -74.474 46.243 1.00 52.52 241 ALA B N 1
ATOM 3431 C CA . ALA B 1 261 ? 50.458 -75.610 46.978 1.00 44.46 241 ALA B CA 1
ATOM 3432 C C . ALA B 1 261 ? 50.557 -75.375 48.488 1.00 53.62 241 ALA B C 1
ATOM 3433 O O . ALA B 1 261 ? 50.405 -76.308 49.280 1.00 62.49 241 ALA B O 1
ATOM 3435 N N . SER B 1 262 ? 50.815 -74.141 48.896 1.00 43.15 242 SER B N 1
ATOM 3436 C CA . SER B 1 262 ? 50.980 -73.863 50.316 1.00 50.55 242 SER B CA 1
ATOM 3437 C C . SER B 1 262 ? 49.658 -73.576 51.042 1.00 49.84 242 SER B C 1
ATOM 3438 O O . SER B 1 262 ? 49.653 -73.292 52.241 1.00 55.99 242 SER B O 1
ATOM 3441 N N . SER B 1 263 ? 48.540 -73.639 50.323 1.00 42.99 243 SER B N 1
ATOM 3442 C CA . SER B 1 263 ? 47.238 -73.374 50.938 1.00 39.53 243 SER B CA 1
ATOM 3443 C C . SER B 1 263 ? 46.885 -74.524 51.858 1.00 41.62 243 SER B C 1
ATOM 3444 O O . SER B 1 263 ? 46.911 -75.678 51.447 1.00 49.20 243 SER B O 1
ATOM 3447 N N . ARG B 1 264 ? 46.555 -74.220 53.104 1.00 45.46 244 ARG B N 1
ATOM 3448 C CA . ARG B 1 264 ? 46.178 -75.269 54.039 1.00 46.93 244 ARG B CA 1
ATOM 3449 C C . ARG B 1 264 ? 44.829 -75.902 53.664 1.00 44.07 244 ARG B C 1
ATOM 3450 O O . ARG B 1 264 ? 44.640 -77.107 53.820 1.00 44.11 244 ARG B O 1
ATOM 3458 N N . TYR B 1 265 ? 43.900 -75.096 53.155 1.00 40.92 245 TYR B N 1
ATOM 3459 C CA . TYR B 1 265 ? 42.601 -75.615 52.706 1.00 39.13 245 TYR B CA 1
ATOM 3460 C C . TYR B 1 265 ? 42.306 -75.239 51.260 1.00 34.58 245 TYR B C 1
ATOM 3461 O O . TYR B 1 265 ? 43.006 -74.431 50.665 1.00 48.43 245 TYR B O 1
ATOM 3470 N N . HIS B 1 266 ? 41.264 -75.822 50.691 1.00 37.20 246 HIS B N 1
ATOM 3471 C CA . HIS B 1 266 ? 40.683 -75.228 49.505 1.00 41.47 246 HIS B CA 1
ATOM 3472 C C . HIS B 1 266 ? 39.180 -75.219 49.612 1.00 41.88 246 HIS B C 1
ATOM 3473 O O . HIS B 1 266 ? 38.599 -76.069 50.284 1.00 37.47 246 HIS B O 1
ATOM 3480 N N . VAL B 1 267 ? 38.570 -74.226 48.967 1.00 40.60 247 VAL B N 1
ATOM 3481 C CA . VAL B 1 267 ? 37.143 -74.222 48.697 1.00 37.99 247 VAL B CA 1
ATOM 3482 C C . VAL B 1 267 ? 36.962 -74.504 47.202 1.00 42.26 247 VAL B C 1
ATOM 3483 O O . VAL B 1 267 ? 37.499 -73.790 46.341 1.00 42.95 247 VAL B O 1
ATOM 3487 N N . SER B 1 268 ? 36.239 -75.572 46.898 1.00 37.59 248 SER B N 1
ATOM 3488 C CA . SER B 1 268 ? 36.059 -75.998 45.510 1.00 38.40 248 SER B CA 1
ATOM 3489 C C . SER B 1 268 ? 34.587 -75.927 45.124 1.00 38.85 248 SER B C 1
ATOM 3490 O O . SER B 1 268 ? 33.713 -76.283 45.918 1.00 43.57 248 SER B O 1
ATOM 3493 N N . VAL B 1 269 ? 34.318 -75.465 43.909 1.00 38.37 249 VAL B N 1
ATOM 3494 C CA . VAL B 1 269 ? 32.950 -75.329 43.423 1.00 34.71 249 VAL B CA 1
ATOM 3495 C C . VAL B 1 269 ? 32.751 -76.218 42.214 1.00 38.23 249 VAL B C 1
ATOM 3496 O O . VAL B 1 269 ? 33.485 -76.104 41.226 1.00 39.93 249 VAL B O 1
ATOM 3500 N N . TYR B 1 270 ? 31.760 -77.099 42.283 1.00 29.98 250 TYR B N 1
ATOM 3501 C CA . TYR B 1 270 ? 31.523 -78.039 41.197 1.00 31.55 250 TYR B CA 1
ATOM 3502 C C . TYR B 1 270 ? 30.125 -77.848 40.668 1.00 39.50 250 TYR B C 1
ATOM 3503 O O . TYR B 1 270 ? 29.219 -77.466 41.420 1.00 42.00 250 TYR B O 1
ATOM 3512 N N . ARG B 1 271 ? 29.946 -78.126 39.380 1.00 35.52 251 ARG B N 1
ATOM 3513 C CA . ARG B 1 271 ? 28.622 -78.074 38.776 1.00 39.27 251 ARG B CA 1
ATOM 3514 C C . ARG B 1 271 ? 28.427 -79.313 37.936 1.00 39.74 251 ARG B C 1
ATOM 3515 O O . ARG B 1 271 ? 29.380 -80.067 37.701 1.00 47.32 251 ARG B O 1
ATOM 3523 N N . ALA B 1 272 ? 27.197 -79.529 37.489 1.00 40.49 252 ALA B N 1
ATOM 3524 C CA . ALA B 1 272 ? 26.902 -80.662 36.636 1.00 43.02 252 ALA B CA 1
ATOM 3525 C C . ALA B 1 272 ? 27.920 -80.700 35.512 1.00 43.54 252 ALA B C 1
ATOM 3526 O O . ALA B 1 272 ? 28.368 -79.661 35.043 1.00 48.72 252 ALA B O 1
ATOM 3528 N N . ALA B 1 273 ? 28.303 -81.901 35.099 1.00 53.02 253 ALA B N 1
ATOM 3529 C CA . ALA B 1 273 ? 29.281 -82.066 34.028 1.00 51.16 253 ALA B CA 1
ATOM 3530 C C . ALA B 1 273 ? 28.660 -81.750 32.686 1.00 58.94 253 ALA B C 1
ATOM 3531 O O . ALA B 1 273 ? 27.485 -82.051 32.441 1.00 57.84 253 ALA B O 1
ATOM 3533 N N . ALA B 1 274 ? 29.485 -81.162 31.825 1.00 63.52 254 ALA B N 1
ATOM 3534 C CA . ALA B 1 274 ? 29.082 -80.678 30.508 1.00 68.49 254 ALA B CA 1
ATOM 3535 C C . ALA B 1 274 ? 28.709 -81.778 29.524 1.00 75.12 254 ALA B C 1
ATOM 3536 O O . ALA B 1 274 ? 28.722 -82.964 29.855 1.00 74.34 254 ALA B O 1
ATOM 3538 N N . SER B 1 275 ? 28.395 -81.344 28.303 1.00 70.92 255 SER B N 1
ATOM 3539 C CA . SER B 1 275 ? 28.102 -82.208 27.155 1.00 73.62 255 SER B CA 1
ATOM 3540 C C . SER B 1 275 ? 26.724 -82.832 27.275 1.00 71.56 255 SER B C 1
ATOM 3541 O O . SER B 1 275 ? 25.727 -82.117 27.326 1.00 75.47 255 SER B O 1
ATOM 3544 N N . ASP C 1 38 ? 64.625 -70.172 90.466 1.00 114.64 18 ASP C N 1
ATOM 3545 C CA . ASP C 1 38 ? 63.948 -70.302 91.785 1.00 112.87 18 ASP C CA 1
ATOM 3546 C C . ASP C 1 38 ? 63.735 -71.779 92.136 1.00 111.94 18 ASP C C 1
ATOM 3547 O O . ASP C 1 38 ? 64.615 -72.426 92.704 1.00 103.62 18 ASP C O 1
ATOM 3552 N N . GLU C 1 39 ? 62.567 -72.307 91.775 1.00 115.83 19 GLU C N 1
ATOM 3553 C CA . GLU C 1 39 ? 62.155 -73.663 92.159 1.00 112.29 19 GLU C CA 1
ATOM 3554 C C . GLU C 1 39 ? 62.404 -74.701 91.055 1.00 102.65 19 GLU C C 1
ATOM 3555 O O . GLU C 1 39 ? 63.053 -75.724 91.288 1.00 99.36 19 GLU C O 1
ATOM 3561 N N . TRP C 1 40 ? 61.876 -74.433 89.860 1.00 149.85 20 TRP C N 1
ATOM 3562 C CA . TRP C 1 40 ? 61.976 -75.358 88.728 1.00 135.10 20 TRP C CA 1
ATOM 3563 C C . TRP C 1 40 ? 63.401 -75.875 88.519 1.00 120.46 20 TRP C C 1
ATOM 3564 O O . TRP C 1 40 ? 64.362 -75.115 88.612 1.00 119.46 20 TRP C O 1
ATOM 3575 N N . PRO C 1 41 ? 63.538 -77.174 88.222 1.00 112.17 21 PRO C N 1
ATOM 3576 C CA . PRO C 1 41 ? 64.839 -77.795 87.969 1.00 109.57 21 PRO C CA 1
ATOM 3577 C C . PRO C 1 41 ? 65.314 -77.694 86.514 1.00 103.46 21 PRO C C 1
ATOM 3578 O O . PRO C 1 41 ? 64.600 -77.179 85.655 1.00 102.88 21 PRO C O 1
ATOM 3582 N N . GLY C 1 42 ? 66.526 -78.184 86.262 1.00 99.97 22 GLY C N 1
ATOM 3583 C CA . GLY C 1 42 ? 67.080 -78.312 84.911 1.00 91.16 22 GLY C CA 1
ATOM 3584 C C . GLY C 1 42 ? 66.944 -77.103 84.008 1.00 81.39 22 GLY C C 1
ATOM 3585 O O . GLY C 1 42 ? 67.141 -75.965 84.443 1.00 69.46 22 GLY C O 1
ATOM 3586 N N . ASP C 1 43 ? 66.611 -77.354 82.742 1.00 82.68 23 ASP C N 1
ATOM 3587 C CA . ASP C 1 43 ? 66.438 -76.277 81.758 1.00 81.36 23 ASP C CA 1
ATOM 3588 C C . ASP C 1 43 ? 65.150 -75.502 82.002 1.00 67.45 23 ASP C C 1
ATOM 3589 O O . ASP C 1 43 ? 64.920 -74.463 81.398 1.00 70.80 23 ASP C O 1
ATOM 3594 N N . ALA C 1 44 ? 64.313 -76.012 82.898 1.00 76.05 24 ALA C N 1
ATOM 3595 C CA . ALA C 1 44 ? 63.041 -75.373 83.208 1.00 75.20 24 ALA C CA 1
ATOM 3596 C C . ALA C 1 44 ? 63.243 -74.129 84.049 1.00 76.72 24 ALA C C 1
ATOM 3597 O O . ALA C 1 44 ? 62.495 -73.166 83.921 1.00 81.04 24 ALA C O 1
ATOM 3599 N N . GLY C 1 45 ? 64.258 -74.157 84.909 1.00 82.32 25 GLY C N 1
ATOM 3600 C CA . GLY C 1 45 ? 64.560 -73.030 85.786 1.00 88.74 25 GLY C CA 1
ATOM 3601 C C . GLY C 1 45 ? 65.072 -71.829 85.021 1.00 91.49 25 GLY C C 1
ATOM 3602 O O . GLY C 1 45 ? 65.083 -71.832 83.790 1.00 97.22 25 GLY C O 1
ATOM 3603 N N . PRO C 1 46 ? 65.499 -70.784 85.746 1.00 95.44 26 PRO C N 1
ATOM 3604 C CA . PRO C 1 46 ? 66.098 -69.634 85.074 1.00 92.66 26 PRO C CA 1
ATOM 3605 C C . PRO C 1 46 ? 67.558 -69.943 84.737 1.00 91.18 26 PRO C C 1
ATOM 3606 O O . PRO C 1 46 ? 68.153 -70.834 85.351 1.00 89.33 26 PRO C O 1
ATOM 3610 N N . PRO C 1 47 ? 68.140 -69.219 83.768 1.00 88.77 27 PRO C N 1
ATOM 3611 C CA . PRO C 1 47 ? 69.488 -69.580 83.316 1.00 92.86 27 PRO C CA 1
ATOM 3612 C C . PRO C 1 47 ? 70.469 -69.614 84.487 1.00 89.31 27 PRO C C 1
ATOM 3613 O O . PRO C 1 47 ? 70.496 -68.688 85.301 1.00 83.28 27 PRO C O 1
ATOM 3617 N N . PRO C 1 48 ? 71.270 -70.686 84.575 1.00 89.83 28 PRO C N 1
ATOM 3618 C CA . PRO C 1 48 ? 72.118 -70.946 85.737 1.00 91.01 28 PRO C CA 1
ATOM 3619 C C . PRO C 1 48 ? 73.325 -70.024 85.807 1.00 82.41 28 PRO C C 1
ATOM 3620 O O . PRO C 1 48 ? 74.352 -70.394 86.365 1.00 87.68 28 PRO C O 1
ATOM 3624 N N . ASP C 1 49 ? 73.197 -68.823 85.264 1.00 69.59 29 ASP C N 1
ATOM 3625 C CA . ASP C 1 49 ? 74.338 -67.930 85.188 1.00 69.47 29 ASP C CA 1
ATOM 3626 C C . ASP C 1 49 ? 74.227 -66.683 86.066 1.00 67.65 29 ASP C C 1
ATOM 3627 O O . ASP C 1 49 ? 74.875 -65.661 85.790 1.00 57.56 29 ASP C O 1
ATOM 3632 N N . GLY C 1 50 ? 73.416 -66.764 87.122 1.00 60.10 30 GLY C N 1
ATOM 3633 C CA . GLY C 1 50 ? 73.315 -65.655 88.059 1.00 56.37 30 GLY C CA 1
ATOM 3634 C C . GLY C 1 50 ? 74.711 -65.167 88.407 1.00 59.64 30 GLY C C 1
ATOM 3635 O O . GLY C 1 50 ? 75.051 -63.997 88.201 1.00 56.05 30 GLY C O 1
ATOM 3636 N N . ARG C 1 51 ? 75.534 -66.079 88.917 1.00 64.10 31 ARG C N 1
ATOM 3637 C CA . ARG C 1 51 ? 76.901 -65.745 89.293 1.00 63.22 31 ARG C CA 1
ATOM 3638 C C . ARG C 1 51 ? 77.650 -65.009 88.192 1.00 63.35 31 ARG C C 1
ATOM 3639 O O . ARG C 1 51 ? 78.295 -63.996 88.440 1.00 66.00 31 ARG C O 1
ATOM 3647 N N . GLU C 1 52 ? 77.587 -65.528 86.972 1.00 64.57 32 GLU C N 1
ATOM 3648 C CA . GLU C 1 52 ? 78.393 -64.955 85.895 1.00 60.81 32 GLU C CA 1
ATOM 3649 C C . GLU C 1 52 ? 77.897 -63.571 85.504 1.00 60.18 32 GLU C C 1
ATOM 3650 O O . GLU C 1 52 ? 78.698 -62.668 85.252 1.00 61.04 32 GLU C O 1
ATOM 3656 N N . ALA C 1 53 ? 76.576 -63.407 85.463 1.00 55.18 33 ALA C N 1
ATOM 3657 C CA . ALA C 1 53 ? 75.996 -62.101 85.208 1.00 49.60 33 ALA C CA 1
ATOM 3658 C C . ALA C 1 53 ? 76.520 -61.116 86.238 1.00 54.02 33 ALA C C 1
ATOM 3659 O O . ALA C 1 53 ? 76.905 -59.991 85.899 1.00 54.04 33 ALA C O 1
ATOM 3661 N N . ALA C 1 54 ? 76.532 -61.540 87.499 1.00 52.47 34 ALA C N 1
ATOM 3662 C CA . ALA C 1 54 ? 76.945 -60.646 88.574 1.00 53.81 34 ALA C CA 1
ATOM 3663 C C . ALA C 1 54 ? 78.377 -60.172 88.329 1.00 54.93 34 ALA C C 1
ATOM 3664 O O . ALA C 1 54 ? 78.659 -58.970 88.279 1.00 55.44 34 ALA C O 1
ATOM 3666 N N . LEU C 1 55 ? 79.283 -61.126 88.162 1.00 59.24 35 LEU C N 1
ATOM 3667 C CA . LEU C 1 55 ? 80.675 -60.792 87.934 1.00 61.56 35 LEU C CA 1
ATOM 3668 C C . LEU C 1 55 ? 80.746 -59.816 86.760 1.00 59.47 35 LEU C C 1
ATOM 3669 O O . LEU C 1 55 ? 81.355 -58.745 86.856 1.00 57.52 35 LEU C O 1
ATOM 3674 N N . PHE C 1 56 ? 80.082 -60.172 85.666 1.00 52.45 36 PHE C N 1
ATOM 3675 C CA . PHE C 1 56 ? 80.068 -59.325 84.482 1.00 52.02 36 PHE C CA 1
ATOM 3676 C C . PHE C 1 56 ? 79.669 -57.895 84.811 1.00 53.94 36 PHE C C 1
ATOM 3677 O O . PHE C 1 56 ? 80.406 -56.961 84.510 1.00 64.01 36 PHE C O 1
ATOM 3685 N N . VAL C 1 57 ? 78.500 -57.720 85.422 1.00 53.78 37 VAL C N 1
ATOM 3686 C CA . VAL C 1 57 ? 78.034 -56.381 85.782 1.00 51.36 37 VAL C CA 1
ATOM 3687 C C . VAL C 1 57 ? 78.990 -55.687 86.763 1.00 56.43 37 VAL C C 1
ATOM 3688 O O . VAL C 1 57 ? 79.401 -54.546 86.533 1.00 58.10 37 VAL C O 1
ATOM 3692 N N . ALA C 1 58 ? 79.364 -56.386 87.835 1.00 58.55 38 ALA C N 1
ATOM 3693 C CA . ALA C 1 58 ? 80.348 -55.867 88.800 1.00 57.87 38 ALA C CA 1
ATOM 3694 C C . ALA C 1 58 ? 81.580 -55.271 88.123 1.00 61.48 38 ALA C C 1
ATOM 3695 O O . ALA C 1 58 ? 81.994 -54.159 88.452 1.00 70.08 38 ALA C O 1
ATOM 3697 N N . ALA C 1 59 ? 82.168 -56.009 87.184 1.00 52.87 39 ALA C N 1
ATOM 3698 C CA . ALA C 1 59 ? 83.361 -55.531 86.479 1.00 58.12 39 ALA C CA 1
ATOM 3699 C C . ALA C 1 59 ? 83.124 -54.181 85.811 1.00 55.42 39 ALA C C 1
ATOM 3700 O O . ALA C 1 59 ? 84.060 -53.410 85.610 1.00 65.12 39 ALA C O 1
ATOM 3702 N N . LEU C 1 60 ? 81.867 -53.903 85.473 1.00 58.73 40 LEU C N 1
ATOM 3703 C CA . LEU C 1 60 ? 81.495 -52.636 84.855 1.00 57.90 40 LEU C CA 1
ATOM 3704 C C . LEU C 1 60 ? 80.990 -51.616 85.875 1.00 60.12 40 LEU C C 1
ATOM 3705 O O . LEU C 1 60 ? 80.760 -50.460 85.533 1.00 65.27 40 LEU C O 1
ATOM 3710 N N . ALA C 1 61 ? 80.823 -52.042 87.122 1.00 57.95 41 ALA C N 1
ATOM 3711 C CA . ALA C 1 61 ? 80.078 -51.251 88.108 1.00 57.48 41 ALA C CA 1
ATOM 3712 C C . ALA C 1 61 ? 80.742 -49.962 88.588 1.00 61.05 41 ALA C C 1
ATOM 3713 O O . ALA C 1 61 ? 80.059 -48.966 88.791 1.00 82.52 41 ALA C O 1
ATOM 3715 N N . ALA C 1 62 ? 82.050 -49.958 88.791 1.00 50.78 42 ALA C N 1
ATOM 3716 C CA . ALA C 1 62 ? 82.664 -48.756 89.320 1.00 68.87 42 ALA C CA 1
ATOM 3717 C C . ALA C 1 62 ? 82.199 -48.518 90.756 1.00 81.62 42 ALA C C 1
ATOM 3718 O O . ALA C 1 62 ? 81.661 -47.450 91.075 1.00 72.53 42 ALA C O 1
ATOM 3720 N N . ALA C 1 63 ? 82.411 -49.519 91.609 1.00 93.09 43 ALA C N 1
ATOM 3721 C CA . ALA C 1 63 ? 82.068 -49.449 93.031 1.00 99.93 43 ALA C CA 1
ATOM 3722 C C . ALA C 1 63 ? 80.832 -48.592 93.344 1.00 105.94 43 ALA C C 1
ATOM 3723 O O . ALA C 1 63 ? 80.529 -48.339 94.510 1.00 106.99 43 ALA C O 1
ATOM 3725 N N . ARG C 1 64 ? 80.123 -48.153 92.307 1.00 105.41 44 ARG C N 1
ATOM 3726 C CA . ARG C 1 64 ? 78.908 -47.357 92.484 1.00 99.91 44 ARG C CA 1
ATOM 3727 C C . ARG C 1 64 ? 77.701 -48.250 92.176 1.00 85.25 44 ARG C C 1
ATOM 3728 O O . ARG C 1 64 ? 77.891 -49.407 91.802 1.00 71.56 44 ARG C O 1
ATOM 3736 N N . PRO C 1 65 ? 76.466 -47.713 92.322 1.00 76.00 45 PRO C N 1
ATOM 3737 C CA . PRO C 1 65 ? 75.229 -48.515 92.314 1.00 65.22 45 PRO C CA 1
ATOM 3738 C C . PRO C 1 65 ? 74.692 -48.856 90.924 1.00 55.70 45 PRO C C 1
ATOM 3739 O O . PRO C 1 65 ? 74.793 -48.052 89.994 1.00 49.31 45 PRO C O 1
ATOM 3743 N N . VAL C 1 66 ? 74.107 -50.040 90.796 1.00 46.68 46 VAL C N 1
ATOM 3744 C CA . VAL C 1 66 ? 73.561 -50.472 89.522 1.00 45.23 46 VAL C CA 1
ATOM 3745 C C . VAL C 1 66 ? 72.065 -50.711 89.623 1.00 48.38 46 VAL C C 1
ATOM 3746 O O . VAL C 1 66 ? 71.537 -50.976 90.703 1.00 51.09 46 VAL C O 1
ATOM 3750 N N . LEU C 1 67 ? 71.389 -50.629 88.483 1.00 48.46 47 LEU C N 1
ATOM 3751 C CA . LEU C 1 67 ? 69.951 -50.814 88.429 1.00 40.38 47 LEU C CA 1
ATOM 3752 C C . LEU C 1 67 ? 69.633 -52.040 87.589 1.00 42.55 47 LEU C C 1
ATOM 3753 O O . LEU C 1 67 ? 70.025 -52.105 86.427 1.00 50.49 47 LEU C O 1
ATOM 3758 N N . GLU C 1 68 ? 68.945 -53.019 88.173 1.00 40.73 48 GLU C N 1
ATOM 3759 C CA . GLU C 1 68 ? 68.477 -54.156 87.400 1.00 36.84 48 GLU C CA 1
ATOM 3760 C C . GLU C 1 68 ? 67.005 -53.995 87.018 1.00 41.09 48 GLU C C 1
ATOM 3761 O O . GLU C 1 68 ? 66.134 -53.923 87.880 1.00 45.94 48 GLU C O 1
ATOM 3767 N N . LEU C 1 69 ? 66.735 -53.929 85.719 1.00 40.82 49 LEU C N 1
ATOM 3768 C CA . LEU C 1 69 ? 65.373 -53.960 85.235 1.00 35.22 49 LEU C CA 1
ATOM 3769 C C . LEU C 1 69 ? 64.912 -55.412 85.228 1.00 41.22 49 LEU C C 1
ATOM 3770 O O . LEU C 1 69 ? 65.570 -56.263 84.644 1.00 51.14 49 LEU C O 1
ATOM 3775 N N . GLY C 1 70 ? 63.795 -55.700 85.887 1.00 42.46 50 GLY C N 1
ATOM 3776 C CA . GLY C 1 70 ? 63.248 -57.055 85.920 1.00 36.31 50 GLY C CA 1
ATOM 3777 C C . GLY C 1 70 ? 64.020 -57.944 86.859 1.00 39.41 50 GLY C C 1
ATOM 3778 O O . GLY C 1 70 ? 64.511 -58.998 86.472 1.00 45.54 50 GLY C O 1
ATOM 3779 N N . VAL C 1 71 ? 64.116 -57.516 88.108 1.00 45.02 51 VAL C N 1
ATOM 3780 C CA . VAL C 1 71 ? 64.987 -58.156 89.083 1.00 35.59 51 VAL C CA 1
ATOM 3781 C C . VAL C 1 71 ? 64.396 -59.440 89.669 1.00 39.50 51 VAL C C 1
ATOM 3782 O O . VAL C 1 71 ? 65.069 -60.160 90.401 1.00 54.15 51 VAL C O 1
ATOM 3786 N N . GLY C 1 72 ? 63.138 -59.732 89.352 1.00 45.55 52 GLY C N 1
ATOM 3787 C CA . GLY C 1 72 ? 62.499 -60.969 89.824 1.00 45.23 52 GLY C CA 1
ATOM 3788 C C . GLY C 1 72 ? 62.703 -61.236 91.310 1.00 51.04 52 GLY C C 1
ATOM 3789 O O . GLY C 1 72 ? 62.405 -60.385 92.145 1.00 53.59 52 GLY C O 1
ATOM 3790 N N . THR C 1 73 ? 63.209 -62.419 91.649 1.00 51.77 53 THR C N 1
ATOM 3791 C CA . THR C 1 73 ? 63.446 -62.755 93.050 1.00 50.42 53 THR C CA 1
ATOM 3792 C C . THR C 1 73 ? 64.916 -62.603 93.439 1.00 50.30 53 THR C C 1
ATOM 3793 O O . THR C 1 73 ? 65.340 -63.095 94.486 1.00 50.35 53 THR C O 1
ATOM 3797 N N . GLY C 1 74 ? 65.689 -61.929 92.595 1.00 45.55 54 GLY C N 1
ATOM 3798 C CA . GLY C 1 74 ? 67.072 -61.588 92.933 1.00 48.60 54 GLY C CA 1
ATOM 3799 C C . GLY C 1 74 ? 68.127 -62.540 92.407 1.00 52.43 54 GLY C C 1
ATOM 3800 O O . GLY C 1 74 ? 69.237 -62.616 92.949 1.00 55.95 54 GLY C O 1
ATOM 3801 N N . ARG C 1 75 ? 67.791 -63.257 91.341 1.00 53.90 55 ARG C N 1
ATOM 3802 C CA . ARG C 1 75 ? 68.696 -64.250 90.773 1.00 54.35 55 ARG C CA 1
ATOM 3803 C C . ARG C 1 75 ? 70.081 -63.670 90.499 1.00 53.67 55 ARG C C 1
ATOM 3804 O O . ARG C 1 75 ? 71.097 -64.311 90.768 1.00 59.13 55 ARG C O 1
ATOM 3812 N N . VAL C 1 76 ? 70.115 -62.455 89.966 1.00 46.48 56 VAL C N 1
ATOM 3813 C CA . VAL C 1 76 ? 71.367 -61.757 89.716 1.00 42.84 56 VAL C CA 1
ATOM 3814 C C . VAL C 1 76 ? 71.719 -60.780 90.844 1.00 47.77 56 VAL C C 1
ATOM 3815 O O . VAL C 1 76 ? 72.892 -60.546 91.128 1.00 57.68 56 VAL C O 1
ATOM 3819 N N . ALA C 1 77 ? 70.702 -60.222 91.492 1.00 53.16 57 ALA C N 1
ATOM 3820 C CA . ALA C 1 77 ? 70.899 -59.180 92.504 1.00 51.11 57 ALA C CA 1
ATOM 3821 C C . ALA C 1 77 ? 71.663 -59.669 93.736 1.00 55.18 57 ALA C C 1
ATOM 3822 O O . ALA C 1 77 ? 72.554 -58.984 94.234 1.00 58.71 57 ALA C O 1
ATOM 3824 N N . PHE C 1 78 ? 71.333 -60.855 94.224 1.00 47.78 58 PHE C N 1
ATOM 3825 C CA . PHE C 1 78 ? 72.022 -61.353 95.408 1.00 55.78 58 PHE C CA 1
ATOM 3826 C C . PHE C 1 78 ? 73.486 -61.731 95.155 1.00 58.89 58 PHE C C 1
ATOM 3827 O O . PHE C 1 78 ? 74.367 -61.391 95.950 1.00 64.41 58 PHE C O 1
ATOM 3835 N N . PRO C 1 79 ? 73.754 -62.452 94.059 1.00 57.78 59 PRO C N 1
ATOM 3836 C CA . PRO C 1 79 ? 75.155 -62.612 93.703 1.00 57.71 59 PRO C CA 1
ATOM 3837 C C . PRO C 1 79 ? 75.840 -61.258 93.545 1.00 55.36 59 PRO C C 1
ATOM 3838 O O . PRO C 1 79 ? 77.006 -61.122 93.887 1.00 54.35 59 PRO C O 1
ATOM 3842 N N . LEU C 1 80 ? 75.129 -60.255 93.043 1.00 50.46 60 LEU C N 1
ATOM 3843 C CA . LEU C 1 80 ? 75.722 -58.925 92.992 1.00 50.54 60 LEU C CA 1
ATOM 3844 C C . LEU C 1 80 ? 76.065 -58.445 94.394 1.00 53.03 60 LEU C C 1
ATOM 3845 O O . LEU C 1 80 ? 77.129 -57.871 94.632 1.00 58.81 60 LEU C O 1
ATOM 3850 N N . ALA C 1 81 ? 75.156 -58.694 95.326 1.00 52.22 61 ALA C N 1
ATOM 3851 C CA . ALA C 1 81 ? 75.315 -58.181 96.672 1.00 53.03 61 ALA C CA 1
ATOM 3852 C C . ALA C 1 81 ? 76.500 -58.858 97.339 1.00 57.48 61 ALA C C 1
ATOM 3853 O O . ALA C 1 81 ? 77.139 -58.271 98.209 1.00 65.20 61 ALA C O 1
ATOM 3855 N N . ASP C 1 82 ? 76.806 -60.084 96.916 1.00 59.15 62 ASP C N 1
ATOM 3856 C CA . ASP C 1 82 ? 77.978 -60.810 97.435 1.00 63.97 62 ASP C CA 1
ATOM 3857 C C . ASP C 1 82 ? 79.320 -60.227 96.970 1.00 63.07 62 ASP C C 1
ATOM 3858 O O . ASP C 1 82 ? 80.358 -60.478 97.590 1.00 74.13 62 ASP C O 1
ATOM 3863 N N . LEU C 1 83 ? 79.300 -59.450 95.890 1.00 57.19 63 LEU C N 1
ATOM 3864 C CA . LEU C 1 83 ? 80.520 -58.847 95.361 1.00 61.63 63 LEU C CA 1
ATOM 3865 C C . LEU C 1 83 ? 80.681 -57.408 95.843 1.00 63.07 63 LEU C C 1
ATOM 3866 O O . LEU C 1 83 ? 81.557 -56.673 95.365 1.00 61.28 63 LEU C O 1
ATOM 3871 N N . GLY C 1 84 ? 79.826 -57.014 96.784 1.00 60.10 64 GLY C N 1
ATOM 3872 C CA . GLY C 1 84 ? 79.868 -55.673 97.371 1.00 63.50 64 GLY C CA 1
ATOM 3873 C C . GLY C 1 84 ? 79.257 -54.573 96.519 1.00 63.16 64 GLY C C 1
ATOM 3874 O O . GLY C 1 84 ? 79.552 -53.392 96.719 1.00 65.13 64 GLY C O 1
ATOM 3875 N N . VAL C 1 85 ? 78.407 -54.963 95.571 1.00 53.87 65 VAL C N 1
ATOM 3876 C CA . VAL C 1 85 ? 77.750 -54.028 94.665 1.00 55.09 65 VAL C CA 1
ATOM 3877 C C . VAL C 1 85 ? 76.344 -53.645 95.153 1.00 54.63 65 VAL C C 1
ATOM 3878 O O . VAL C 1 85 ? 75.523 -54.512 95.459 1.00 54.76 65 VAL C O 1
ATOM 3882 N N . GLU C 1 86 ? 76.059 -52.349 95.217 1.00 56.05 66 GLU C N 1
ATOM 3883 C CA . GLU C 1 86 ? 74.717 -51.893 95.594 1.00 54.46 66 GLU C CA 1
ATOM 3884 C C . GLU C 1 86 ? 73.747 -52.011 94.413 1.00 53.97 66 GLU C C 1
ATOM 3885 O O . GLU C 1 86 ? 73.944 -51.385 93.369 1.00 50.32 66 GLU C O 1
ATOM 3891 N N . VAL C 1 87 ? 72.701 -52.817 94.588 1.00 52.57 67 VAL C N 1
ATOM 3892 C CA . VAL C 1 87 ? 71.744 -53.077 93.517 1.00 46.13 67 VAL C CA 1
ATOM 3893 C C . VAL C 1 87 ? 70.330 -52.573 93.813 1.00 49.15 67 VAL C C 1
ATOM 3894 O O . VAL C 1 87 ? 69.646 -53.082 94.706 1.00 54.63 67 VAL C O 1
ATOM 3898 N N . HIS C 1 88 ? 69.891 -51.577 93.057 1.00 43.53 68 HIS C N 1
ATOM 3899 C CA . HIS C 1 88 ? 68.482 -51.202 93.035 1.00 41.40 68 HIS C CA 1
ATOM 3900 C C . HIS C 1 88 ? 67.784 -52.062 91.982 1.00 43.82 68 HIS C C 1
ATOM 3901 O O . HIS C 1 88 ? 68.194 -52.083 90.816 1.00 48.58 68 HIS C O 1
ATOM 3908 N N . GLY C 1 89 ? 66.745 -52.783 92.383 1.00 38.77 69 GLY C N 1
ATOM 3909 C CA . GLY C 1 89 ? 66.050 -53.660 91.445 1.00 40.03 69 GLY C CA 1
ATOM 3910 C C . GLY C 1 89 ? 64.593 -53.305 91.223 1.00 43.40 69 GLY C C 1
ATOM 3911 O O . GLY C 1 89 ? 63.805 -53.258 92.172 1.00 46.87 69 GLY C O 1
ATOM 3912 N N . VAL C 1 90 ? 64.237 -53.062 89.965 1.00 36.60 70 VAL C N 1
ATOM 3913 C CA . VAL C 1 90 ? 62.860 -52.790 89.590 1.00 38.73 70 VAL C CA 1
ATOM 3914 C C . VAL C 1 90 ? 62.124 -54.059 89.165 1.00 42.50 70 VAL C C 1
ATOM 3915 O O . VAL C 1 90 ? 62.654 -54.866 88.409 1.00 51.08 70 VAL C O 1
ATOM 3919 N N . GLU C 1 91 ? 60.898 -54.223 89.653 1.00 48.19 71 GLU C N 1
ATOM 3920 C CA . GLU C 1 91 ? 60.069 -55.380 89.322 1.00 48.58 71 GLU C CA 1
ATOM 3921 C C . GLU C 1 91 ? 58.581 -55.026 89.415 1.00 56.09 71 GLU C C 1
ATOM 3922 O O . GLU C 1 91 ? 58.145 -54.456 90.414 1.00 49.69 71 GLU C O 1
ATOM 3928 N N . SER C 1 92 ? 57.809 -55.381 88.386 1.00 48.91 72 SER C N 1
ATOM 3929 C CA . SER C 1 92 ? 56.380 -55.066 88.335 1.00 46.30 72 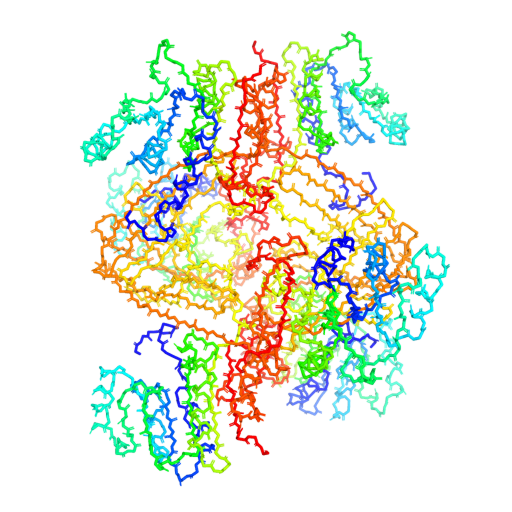SER C CA 1
ATOM 3930 C C . SER C 1 92 ? 55.506 -56.082 89.054 1.00 48.61 72 SER C C 1
ATOM 3931 O O . SER C 1 92 ? 54.399 -55.761 89.477 1.00 49.02 72 SER C O 1
ATOM 3934 N N . SER C 1 93 ? 55.999 -57.307 89.181 1.00 55.28 73 SER C N 1
ATOM 3935 C CA . SER C 1 93 ? 55.252 -58.363 89.857 1.00 53.18 73 SER C CA 1
ATOM 3936 C C . SER C 1 93 ? 55.351 -58.228 91.369 1.00 53.74 73 SER C C 1
ATOM 3937 O O . SER C 1 93 ? 56.426 -58.383 91.949 1.00 59.42 73 SER C O 1
ATOM 3940 N N . GLU C 1 94 ? 54.225 -57.952 92.013 1.00 58.69 74 GLU C N 1
ATOM 3941 C CA . GLU C 1 94 ? 54.223 -57.747 93.452 1.00 61.48 74 GLU C CA 1
ATOM 3942 C C . GLU C 1 94 ? 54.627 -59.00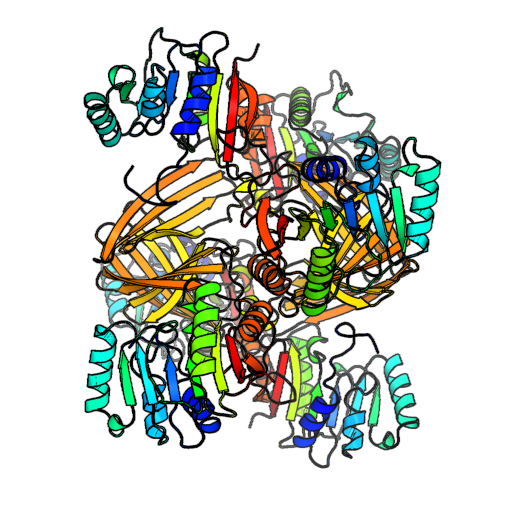5 94.220 1.00 63.02 74 GLU C C 1
ATOM 3943 O O . GLU C 1 94 ? 55.463 -58.943 95.117 1.00 68.52 74 GLU C O 1
ATOM 3949 N N . PRO C 1 95 ? 54.023 -60.154 93.877 1.00 67.88 75 PRO C N 1
ATOM 3950 C CA . PRO C 1 95 ? 54.377 -61.416 94.527 1.00 66.01 75 PRO C CA 1
ATOM 3951 C C . PRO C 1 95 ? 55.877 -61.709 94.440 1.00 65.86 75 PRO C C 1
ATOM 3952 O O . PRO C 1 95 ? 56.479 -62.156 95.418 1.00 70.05 75 PRO C O 1
ATOM 3956 N N . MET C 1 96 ? 56.476 -61.456 93.282 1.00 51.34 76 MET C N 1
ATOM 3957 C CA . MET C 1 96 ? 57.914 -61.616 93.127 1.00 50.24 76 MET C CA 1
ATOM 3958 C C . MET C 1 96 ? 58.718 -60.613 93.954 1.00 57.94 76 MET C C 1
ATOM 3959 O O . MET C 1 96 ? 59.676 -60.987 94.622 1.00 62.83 76 MET C O 1
ATOM 3964 N N . LEU C 1 97 ? 58.341 -59.340 93.908 1.00 62.89 77 LEU C N 1
ATOM 3965 C CA . LEU C 1 97 ? 59.059 -58.342 94.684 1.00 60.80 77 LEU C CA 1
ATOM 3966 C C . LEU C 1 97 ? 58.946 -58.635 96.177 1.00 67.11 77 LEU C C 1
ATOM 3967 O O . LEU C 1 97 ? 59.910 -58.482 96.928 1.00 65.46 77 LEU C O 1
ATOM 3972 N N . ASP C 1 98 ? 57.764 -59.055 96.611 1.00 67.52 78 ASP C N 1
ATOM 3973 C CA . ASP C 1 98 ? 57.582 -59.406 98.005 1.00 71.64 78 ASP C CA 1
ATOM 3974 C C . ASP C 1 98 ? 58.627 -60.442 98.408 1.00 71.66 78 ASP C C 1
ATOM 3975 O O . ASP C 1 98 ? 59.259 -60.323 99.456 1.00 72.44 78 ASP C O 1
ATOM 3980 N N . LYS C 1 99 ? 58.825 -61.447 97.560 1.00 67.47 79 LYS C N 1
ATOM 3981 C CA . LYS C 1 99 ? 59.788 -62.502 97.848 1.00 70.81 79 LYS C CA 1
ATOM 3982 C C . LYS C 1 99 ? 61.217 -61.983 97.899 1.00 68.57 79 LYS C C 1
ATOM 3983 O O . LYS C 1 99 ? 61.976 -62.325 98.794 1.00 70.92 79 LYS C O 1
ATOM 3989 N N . LEU C 1 100 ? 61.588 -61.160 96.931 1.00 61.83 80 LEU C N 1
ATOM 3990 C CA . LEU C 1 100 ? 62.892 -60.542 96.967 1.00 56.14 80 LEU C CA 1
ATOM 3991 C C . LEU C 1 100 ? 63.111 -59.846 98.315 1.00 59.14 80 LEU C C 1
ATOM 3992 O O . LEU C 1 100 ? 64.187 -59.935 98.895 1.00 63.33 80 LEU C O 1
ATOM 3997 N N . ARG C 1 101 ? 62.086 -59.166 98.818 1.00 61.78 81 ARG C N 1
ATOM 3998 C CA . ARG C 1 101 ? 62.186 -58.453 100.090 1.00 60.30 81 ARG C CA 1
ATOM 3999 C C . ARG C 1 101 ? 62.407 -59.405 101.248 1.00 64.52 81 ARG C C 1
ATOM 4000 O O . ARG C 1 101 ? 63.186 -59.132 102.157 1.00 66.71 81 ARG C O 1
ATOM 4008 N N . GLU C 1 102 ? 61.698 -60.522 101.214 1.00 68.47 82 GLU C N 1
ATOM 4009 C CA . GLU C 1 102 ? 61.798 -61.529 102.253 1.00 72.71 82 GLU C CA 1
ATOM 4010 C C . GLU C 1 102 ? 63.213 -62.106 102.281 1.00 71.16 82 GLU C C 1
ATOM 4011 O O . GLU C 1 102 ? 63.878 -62.101 103.313 1.00 71.54 82 GLU C O 1
ATOM 4017 N N . LYS C 1 103 ? 63.668 -62.594 101.134 1.00 71.93 83 LYS C N 1
ATOM 4018 C CA . LYS C 1 103 ? 65.018 -63.137 101.001 1.00 72.08 83 LYS C CA 1
ATOM 4019 C C . LYS C 1 103 ? 66.084 -62.117 101.394 1.00 71.32 83 LYS C C 1
ATOM 4020 O O . LYS C 1 103 ? 67.074 -62.458 102.045 1.00 74.72 83 LYS C O 1
ATOM 4026 N N . ALA C 1 104 ? 65.871 -60.864 101.008 1.00 66.71 84 ALA C N 1
ATOM 4027 C CA . ALA C 1 104 ? 66.798 -59.794 101.348 1.00 63.08 84 ALA C CA 1
ATOM 4028 C C . ALA C 1 104 ? 66.962 -59.672 102.860 1.00 65.90 84 ALA C C 1
ATOM 4029 O O . ALA C 1 104 ? 68.070 -59.476 103.356 1.00 69.30 84 ALA C O 1
ATOM 4031 N N . ALA C 1 105 ? 65.854 -59.786 103.587 1.00 65.67 85 ALA C N 1
ATOM 4032 C CA . ALA C 1 105 ? 65.887 -59.661 105.043 1.00 71.04 85 ALA C CA 1
ATOM 4033 C C . ALA C 1 105 ? 66.792 -60.721 105.630 1.00 73.44 85 ALA C C 1
ATOM 4034 O O . ALA C 1 105 ? 67.485 -60.478 106.611 1.00 81.38 85 ALA C O 1
ATOM 4036 N N . ALA C 1 106 ? 66.783 -61.896 105.015 1.00 75.63 86 ALA C N 1
ATOM 4037 C CA . ALA C 1 106 ? 67.507 -63.041 105.546 1.00 82.23 86 ALA C CA 1
ATOM 4038 C C . ALA C 1 106 ? 68.911 -63.184 104.959 1.00 81.40 86 ALA C C 1
ATOM 4039 O O . ALA C 1 106 ? 69.670 -64.051 105.374 1.00 84.34 86 ALA C O 1
ATOM 4041 N N . HIS C 1 107 ? 69.256 -62.333 104.000 1.00 75.26 87 HIS C N 1
ATOM 4042 C CA . HIS C 1 107 ? 70.527 -62.460 103.297 1.00 72.12 87 HIS C CA 1
ATOM 4043 C C . HIS C 1 107 ? 71.650 -61.682 103.976 1.00 76.37 87 HIS C C 1
ATOM 4044 O O . HIS C 1 107 ? 71.472 -60.529 104.363 1.00 78.26 87 HIS C O 1
ATOM 4051 N N . PRO C 1 108 ? 72.822 -62.312 104.108 1.00 79.96 88 PRO C N 1
ATOM 4052 C CA . PRO C 1 108 ? 73.970 -61.689 104.755 1.00 81.07 88 PRO C CA 1
ATOM 4053 C C . PRO C 1 108 ? 74.298 -60.333 104.139 1.00 75.97 88 PRO C C 1
ATOM 4054 O O . PRO C 1 108 ? 74.832 -59.454 104.817 1.00 76.11 88 PRO C O 1
ATOM 4058 N N . ASN C 1 109 ? 73.996 -60.173 102.856 1.00 68.01 89 ASN C N 1
ATOM 4059 C CA . ASN C 1 109 ? 74.268 -58.916 102.180 1.00 62.71 89 ASN C CA 1
ATOM 4060 C C . ASN C 1 109 ? 73.013 -58.261 101.597 1.00 61.88 89 ASN C C 1
ATOM 4061 O O . ASN C 1 109 ? 73.090 -57.415 100.708 1.00 58.47 89 ASN C O 1
ATOM 4066 N N . GLY C 1 110 ? 71.857 -58.648 102.124 1.00 59.99 90 GLY C N 1
ATOM 4067 C CA . GLY C 1 110 ? 70.602 -58.075 101.692 1.00 57.39 90 GLY C CA 1
ATOM 4068 C C . GLY C 1 110 ? 70.655 -56.563 101.661 1.00 57.66 90 GLY C C 1
ATOM 4069 O O . GLY C 1 110 ? 70.108 -55.938 100.754 1.00 59.55 90 GLY C O 1
ATOM 4070 N N . ASN C 1 111 ? 71.318 -55.967 102.647 1.00 48.08 91 ASN C N 1
ATOM 4071 C CA . ASN C 1 111 ? 71.351 -54.512 102.747 1.00 48.61 91 ASN C CA 1
ATOM 4072 C C . ASN C 1 111 ? 71.904 -53.833 101.490 1.00 50.88 91 ASN C C 1
ATOM 4073 O O . ASN C 1 111 ? 71.711 -52.635 101.296 1.00 61.13 91 ASN C O 1
ATOM 4078 N N . LEU C 1 112 ? 72.593 -54.584 100.639 1.00 53.03 92 LEU C N 1
ATOM 4079 C CA . LEU C 1 112 ? 73.059 -54.020 99.367 1.00 56.18 92 LEU C CA 1
ATOM 4080 C C . LEU C 1 112 ? 72.007 -54.055 98.256 1.00 54.67 92 LEU C C 1
ATOM 4081 O O . LEU C 1 112 ? 72.250 -53.558 97.152 1.00 52.41 92 LEU C O 1
ATOM 4086 N N . VAL C 1 113 ? 70.848 -54.638 98.558 1.00 50.03 93 VAL C N 1
ATOM 4087 C CA . VAL C 1 113 ? 69.754 -54.759 97.593 1.00 51.65 93 VAL C CA 1
ATOM 4088 C C . VAL C 1 113 ? 68.572 -53.828 97.886 1.00 51.64 93 VAL C C 1
ATOM 4089 O O . VAL C 1 113 ? 67.985 -53.891 98.954 1.00 51.33 93 VAL C O 1
ATOM 4093 N N . VAL C 1 114 ? 68.210 -52.990 96.919 1.00 46.71 94 VAL C N 1
ATOM 4094 C CA . VAL C 1 114 ? 67.145 -52.028 97.112 1.00 45.85 94 VAL C CA 1
ATOM 4095 C C . VAL C 1 114 ? 65.968 -52.348 96.206 1.00 49.60 94 VAL C C 1
ATOM 4096 O O . VAL C 1 114 ? 65.972 -52.001 95.027 1.00 51.74 94 VAL C O 1
ATOM 4100 N N . PRO C 1 115 ? 64.944 -53.007 96.759 1.00 52.07 95 PRO C N 1
ATOM 4101 C CA . PRO C 1 115 ? 63.801 -53.462 95.969 1.00 49.35 95 PRO C CA 1
ATOM 4102 C C . PRO C 1 115 ? 62.891 -52.307 95.562 1.00 48.76 95 PRO C C 1
ATOM 4103 O O . PRO C 1 115 ? 62.429 -51.562 96.421 1.00 52.37 95 PRO C O 1
ATOM 4107 N N . VAL C 1 116 ? 62.634 -52.165 94.266 1.00 49.85 96 VAL C N 1
ATOM 4108 C CA . VAL C 1 116 ? 61.750 -51.112 93.780 1.00 44.59 96 VAL C CA 1
ATOM 4109 C C . VAL C 1 116 ? 60.564 -51.675 93.009 1.00 45.15 96 VAL C C 1
ATOM 4110 O O . VAL C 1 116 ? 60.721 -52.152 91.892 1.00 47.91 96 VAL C O 1
ATOM 4114 N N . LEU C 1 117 ? 59.377 -51.598 93.603 1.00 49.66 97 LEU C N 1
ATOM 4115 C CA . LEU C 1 117 ? 58.171 -52.105 92.976 1.00 53.87 97 LEU C CA 1
ATOM 4116 C C . LEU C 1 117 ? 57.603 -51.101 91.990 1.00 55.33 97 LEU C C 1
ATOM 4117 O O . LEU C 1 117 ? 57.345 -49.955 92.345 1.00 63.02 97 LEU C O 1
ATOM 4122 N N . GLY C 1 118 ? 57.394 -51.541 90.755 1.00 48.33 98 GLY C N 1
ATOM 4123 C CA . GLY C 1 118 ? 56.761 -50.701 89.762 1.00 51.82 98 GLY C CA 1
ATOM 4124 C C . GLY C 1 118 ? 57.088 -51.004 88.318 1.00 49.59 98 GLY C C 1
ATOM 4125 O O . GLY C 1 118 ? 57.906 -51.864 88.004 1.00 56.23 98 GLY C O 1
ATOM 4126 N N . ASN C 1 119 ? 56.417 -50.284 87.437 1.00 59.12 99 ASN C N 1
ATOM 4127 C CA . ASN C 1 119 ? 56.653 -50.350 86.014 1.00 56.30 99 ASN C CA 1
ATOM 4128 C C . ASN C 1 119 ? 57.719 -49.318 85.700 1.00 51.91 99 ASN C C 1
ATOM 4129 O O . ASN C 1 119 ? 57.564 -48.136 86.016 1.00 48.16 99 ASN C O 1
ATOM 4134 N N . PHE C 1 120 ? 58.817 -49.778 85.109 1.00 49.86 100 PHE C N 1
ATOM 4135 C CA . PHE C 1 120 ? 59.978 -48.923 84.913 1.00 51.60 100 PHE C CA 1
ATOM 4136 C C . PHE C 1 120 ? 59.637 -47.625 84.190 1.00 51.85 100 PHE C C 1
ATOM 4137 O O . PHE C 1 120 ? 60.178 -46.566 84.501 1.00 56.96 100 PHE C O 1
ATOM 4145 N N . ALA C 1 121 ? 58.742 -47.718 83.218 1.00 52.41 101 ALA C N 1
ATOM 4146 C CA . ALA C 1 121 ? 58.435 -46.595 82.356 1.00 54.69 101 ALA C CA 1
ATOM 4147 C C . ALA C 1 121 ? 57.817 -45.444 83.144 1.00 61.77 101 ALA C C 1
ATOM 4148 O O . ALA C 1 121 ? 57.862 -44.293 82.709 1.00 57.68 101 ALA C O 1
ATOM 4150 N N . LYS C 1 122 ? 57.258 -45.760 84.312 1.00 67.09 102 LYS C N 1
ATOM 4151 C CA . LYS C 1 122 ? 56.494 -44.787 85.090 1.00 71.04 102 LYS C CA 1
ATOM 4152 C C . LYS C 1 122 ? 57.165 -44.392 86.393 1.00 69.72 102 LYS C C 1
ATOM 4153 O O . LYS C 1 122 ? 56.825 -43.365 86.977 1.00 68.35 102 LYS C O 1
ATOM 4159 N N . LEU C 1 123 ? 58.110 -45.203 86.854 1.00 65.81 103 LEU C N 1
ATOM 4160 C CA . LEU C 1 123 ? 58.816 -44.903 88.103 1.00 66.52 103 LEU C CA 1
ATOM 4161 C C . LEU C 1 123 ? 59.699 -43.675 87.997 1.00 63.24 103 LEU C C 1
ATOM 4162 O O . LEU C 1 123 ? 60.435 -43.509 87.034 1.00 66.52 103 LEU C O 1
ATOM 4167 N N . ASP C 1 124 ? 59.607 -42.810 88.995 1.00 70.49 104 ASP C N 1
ATOM 4168 C CA . ASP C 1 124 ? 60.481 -41.663 89.087 1.00 75.67 104 ASP C CA 1
ATOM 4169 C C . ASP C 1 124 ? 61.625 -42.015 90.027 1.00 75.50 104 ASP C C 1
ATOM 4170 O O . ASP C 1 124 ? 61.440 -42.073 91.246 1.00 76.67 104 ASP C O 1
ATOM 4175 N N . LEU C 1 125 ? 62.802 -42.266 89.463 1.00 67.26 105 LEU C N 1
ATOM 4176 C CA . LEU C 1 125 ? 63.946 -42.673 90.271 1.00 64.53 105 LEU C CA 1
ATOM 4177 C C . LEU C 1 125 ? 64.761 -41.496 90.800 1.00 72.84 105 LEU C C 1
ATOM 4178 O O . LEU C 1 125 ? 65.772 -41.686 91.477 1.00 75.26 105 LEU C O 1
ATOM 4183 N N . GLY C 1 126 ? 64.310 -40.282 90.493 1.00 74.73 106 GLY C N 1
ATOM 4184 C CA . GLY C 1 126 ? 64.927 -39.067 91.018 1.00 73.57 106 GLY C CA 1
ATOM 4185 C C . GLY C 1 126 ? 66.268 -38.701 90.404 1.00 75.53 106 GLY C C 1
ATOM 4186 O O . GLY C 1 126 ? 66.558 -39.040 89.250 1.00 74.01 106 GLY C O 1
ATOM 4187 N N . GLU C 1 127 ? 67.082 -38.006 91.195 1.00 77.76 107 GLU C N 1
ATOM 4188 C CA . GLU C 1 127 ? 68.387 -37.516 90.767 1.00 78.03 107 GLU C CA 1
ATOM 4189 C C . GLU C 1 127 ? 69.419 -38.633 90.743 1.00 71.57 107 GLU C C 1
ATOM 4190 O O . GLU C 1 127 ? 70.580 -38.412 90.400 1.00 74.72 107 GLU C O 1
ATOM 4196 N N . GLN C 1 128 ? 68.993 -39.830 91.127 1.00 62.05 108 GLN C N 1
ATOM 4197 C CA . GLN C 1 128 ? 69.886 -40.973 91.168 1.00 56.77 108 GLN C CA 1
ATOM 4198 C C . GLN C 1 128 ? 70.402 -41.311 89.782 1.00 63.78 108 GLN C C 1
ATOM 4199 O O . GLN C 1 128 ? 69.629 -41.404 88.822 1.00 65.49 108 GLN C O 1
ATOM 4205 N N . ARG C 1 129 ? 71.711 -41.501 89.681 1.00 61.88 109 ARG C N 1
ATOM 4206 C CA . ARG C 1 129 ? 72.306 -42.027 88.462 1.00 55.92 109 ARG C CA 1
ATOM 4207 C C . ARG C 1 129 ? 73.000 -43.330 88.786 1.00 54.11 109 ARG C C 1
ATOM 4208 O O . ARG C 1 129 ? 73.313 -43.601 89.946 1.00 53.83 109 ARG C O 1
ATOM 4216 N N . TYR C 1 130 ? 73.216 -44.145 87.763 1.00 50.24 110 TYR C N 1
ATOM 4217 C CA . TYR C 1 130 ? 73.774 -45.470 87.965 1.00 45.98 110 TYR C CA 1
ATOM 4218 C C . TYR C 1 130 ? 74.985 -45.694 87.077 1.00 50.77 110 TYR C C 1
ATOM 4219 O O . TYR C 1 130 ? 75.176 -44.999 86.073 1.00 56.85 110 TYR C O 1
ATOM 4228 N N . SER C 1 131 ? 75.796 -46.676 87.452 1.00 50.29 111 SER C N 1
ATOM 4229 C CA . SER C 1 131 ? 77.028 -46.984 86.737 1.00 51.57 111 SER C CA 1
ATOM 4230 C C . SER C 1 131 ? 76.708 -47.997 85.665 1.00 48.20 111 SER C C 1
ATOM 4231 O O . SER C 1 131 ? 77.350 -48.043 84.621 1.00 55.58 111 SER C O 1
ATOM 4234 N N . VAL C 1 132 ? 75.690 -48.803 85.932 1.00 47.92 112 VAL C N 1
ATOM 4235 C CA . VAL C 1 132 ? 75.262 -49.830 85.004 1.00 45.16 112 VAL C CA 1
ATOM 4236 C C . VAL C 1 132 ? 73.759 -50.027 85.125 1.00 47.57 112 VAL C C 1
ATOM 4237 O O . VAL C 1 132 ? 73.227 -50.162 86.230 1.00 46.70 112 VAL C O 1
ATOM 4241 N N . VAL C 1 133 ? 73.067 -50.036 83.992 1.00 43.85 113 VAL C N 1
ATOM 4242 C CA . VAL C 1 133 ? 71.664 -50.430 83.987 1.00 39.97 113 VAL C CA 1
ATOM 4243 C C . VAL C 1 133 ? 71.609 -51.702 83.177 1.00 44.05 113 VAL C C 1
ATOM 4244 O O . VAL C 1 133 ? 72.169 -51.756 82.076 1.00 50.30 113 VAL C O 1
ATOM 4248 N N . PHE C 1 134 ? 70.976 -52.743 83.706 1.00 36.81 114 PHE C N 1
ATOM 4249 C CA . PHE C 1 134 ? 70.944 -53.986 82.949 1.00 41.22 114 PHE C CA 1
ATOM 4250 C C . PHE C 1 134 ? 69.625 -54.707 82.981 1.00 44.39 114 PHE C C 1
ATOM 4251 O O . PHE C 1 134 ? 68.797 -54.512 83.878 1.00 49.77 114 PHE C O 1
ATOM 4259 N N . ALA C 1 135 ? 69.469 -55.573 81.988 1.00 36.80 115 ALA C N 1
ATOM 4260 C CA . ALA C 1 135 ? 68.257 -56.317 81.792 1.00 38.78 115 ALA C CA 1
ATOM 4261 C C . ALA C 1 135 ? 68.622 -57.719 81.315 1.00 35.21 115 ALA C C 1
ATOM 4262 O O . ALA C 1 135 ? 68.955 -57.922 80.161 1.00 43.66 115 ALA C O 1
ATOM 4264 N N . ALA C 1 136 ? 68.549 -58.681 82.221 1.00 38.58 116 ALA C N 1
ATOM 4265 C CA . ALA C 1 136 ? 68.940 -60.052 81.941 1.00 35.24 116 ALA C CA 1
ATOM 4266 C C . ALA C 1 136 ? 67.811 -60.893 81.345 1.00 38.03 116 ALA C C 1
ATOM 4267 O O . ALA C 1 136 ? 66.660 -60.475 81.299 1.00 42.44 116 ALA C O 1
ATOM 4269 N N . PHE C 1 137 ? 68.168 -62.077 80.867 1.00 44.50 117 PHE C N 1
ATOM 4270 C CA . PHE C 1 137 ? 67.216 -63.036 80.312 1.00 43.62 117 PHE C CA 1
ATOM 4271 C C . PHE C 1 137 ? 65.943 -62.427 79.716 1.00 43.47 117 PHE C C 1
ATOM 4272 O O . PHE C 1 137 ? 64.860 -62.539 80.289 1.00 42.01 117 PHE C O 1
ATOM 4280 N N . ASN C 1 138 ? 66.087 -61.795 78.556 1.00 39.62 118 ASN C N 1
ATOM 4281 C CA . ASN C 1 138 ? 64.946 -61.336 77.759 1.00 32.04 118 ASN C CA 1
ATOM 4282 C C . ASN C 1 138 ? 64.043 -60.295 78.393 1.00 35.95 118 ASN C C 1
ATOM 4283 O O . ASN C 1 138 ? 62.930 -60.078 77.921 1.00 46.46 118 ASN C O 1
ATOM 4288 N N . THR C 1 139 ? 64.501 -59.635 79.447 1.00 39.90 119 THR C N 1
ATOM 4289 C CA . THR C 1 139 ? 63.644 -58.652 80.093 1.00 38.28 119 THR C CA 1
ATOM 4290 C C . THR C 1 139 ? 63.249 -57.547 79.108 1.00 41.04 119 THR C C 1
ATOM 4291 O O . THR C 1 139 ? 62.081 -57.170 79.005 1.00 39.11 119 THR C O 1
ATOM 4295 N N . LEU C 1 140 ? 64.220 -57.042 78.364 1.00 40.24 120 LEU C N 1
ATOM 4296 C CA . LEU C 1 140 ? 63.922 -55.997 77.404 1.00 35.38 120 LEU C CA 1
ATOM 4297 C C . LEU C 1 140 ? 62.845 -56.449 76.444 1.00 34.14 120 LEU C C 1
ATOM 4298 O O . LEU C 1 140 ? 62.027 -55.642 76.015 1.00 42.81 120 LEU C O 1
ATOM 4303 N N . PHE C 1 141 ? 62.851 -57.733 76.083 1.00 37.59 121 PHE C N 1
ATOM 4304 C CA . PHE C 1 141 ? 61.912 -58.228 75.065 1.00 30.89 121 PHE C CA 1
ATOM 4305 C C . PHE C 1 141 ? 60.535 -58.514 75.647 1.00 34.44 121 PHE C C 1
ATOM 4306 O O . PHE C 1 141 ? 59.671 -59.068 74.969 1.00 43.11 121 PHE C O 1
ATOM 4314 N N . CYS C 1 142 ? 60.340 -58.156 76.910 1.00 31.73 122 CYS C N 1
ATOM 4315 C CA . CYS C 1 142 ? 59.034 -58.288 77.567 1.00 37.60 122 CYS C CA 1
ATOM 4316 C C . CYS C 1 142 ? 58.133 -57.127 77.183 1.00 36.04 122 CYS C C 1
ATOM 4317 O O . CYS C 1 142 ? 56.917 -57.216 77.285 1.00 38.78 122 CYS C O 1
ATOM 4320 N N . LEU C 1 143 ? 58.748 -56.032 76.748 1.00 39.70 123 LEU C N 1
ATOM 4321 C CA . LEU C 1 143 ? 58.018 -54.899 76.219 1.00 36.12 123 LEU C CA 1
ATOM 4322 C C . LEU C 1 143 ? 57.555 -55.255 74.808 1.00 40.78 123 LEU C C 1
ATOM 4323 O O . LEU C 1 143 ? 58.366 -55.555 73.933 1.00 44.00 123 LEU C O 1
ATOM 4328 N N . LEU C 1 144 ? 56.248 -55.236 74.585 1.00 41.30 124 LEU C N 1
ATOM 4329 C CA . LEU C 1 144 ? 55.700 -55.850 73.381 1.00 41.88 124 LEU C CA 1
ATOM 4330 C C . LEU C 1 144 ? 55.687 -54.970 72.132 1.00 40.46 124 LEU C C 1
ATOM 4331 O O . LEU C 1 144 ? 54.763 -55.025 71.343 1.00 52.29 124 LEU C O 1
ATOM 4336 N N . GLY C 1 145 ? 56.737 -54.189 71.935 1.00 44.66 125 GLY C N 1
ATOM 4337 C CA . GLY C 1 145 ? 56.890 -53.467 70.686 1.00 34.98 125 GLY C CA 1
ATOM 4338 C C . GLY C 1 145 ? 58.206 -52.724 70.584 1.00 39.61 125 GLY C C 1
ATOM 4339 O O . GLY C 1 145 ? 58.839 -52.384 71.588 1.00 42.41 125 GLY C O 1
ATOM 4340 N N . GLN C 1 146 ? 58.612 -52.458 69.352 1.00 40.50 126 GLN C N 1
ATOM 4341 C CA . GLN C 1 146 ? 59.860 -51.759 69.099 1.00 40.14 126 GLN C CA 1
ATOM 4342 C C . GLN C 1 146 ? 59.912 -50.368 69.753 1.00 37.77 126 GLN C C 1
ATOM 4343 O O . GLN C 1 146 ? 60.942 -49.971 70.287 1.00 38.03 126 GLN C O 1
ATOM 4349 N N . ASP C 1 147 ? 58.812 -49.622 69.702 1.00 38.05 127 ASP C N 1
ATOM 4350 C CA . ASP C 1 147 ? 58.814 -48.265 70.256 1.00 42.21 127 ASP C CA 1
ATOM 4351 C C . ASP C 1 147 ? 58.991 -48.290 71.772 1.00 42.01 127 ASP C C 1
ATOM 4352 O O . ASP C 1 147 ? 59.772 -47.506 72.325 1.00 44.16 127 ASP C O 1
ATOM 4357 N N . GLU C 1 148 ? 58.272 -49.194 72.437 1.00 36.66 128 GLU C N 1
ATOM 4358 C CA . GLU C 1 148 ? 58.396 -49.334 73.880 1.00 38.83 128 GLU C CA 1
ATOM 4359 C C . GLU C 1 148 ? 59.834 -49.677 74.240 1.00 41.24 128 GLU C C 1
ATOM 4360 O O . GLU C 1 148 ? 60.360 -49.183 75.238 1.00 43.86 128 GLU C O 1
ATOM 4366 N N . GLN C 1 149 ? 60.473 -50.508 73.416 1.00 38.68 129 GLN C N 1
ATOM 4367 C CA . GLN C 1 149 ? 61.840 -50.950 73.703 1.00 37.92 129 GLN C CA 1
ATOM 4368 C C . GLN C 1 149 ? 62.838 -49.813 73.531 1.00 37.53 129 GLN C C 1
ATOM 4369 O O . GLN C 1 149 ? 63.692 -49.579 74.388 1.00 39.64 129 GLN C O 1
ATOM 4375 N N . ILE C 1 150 ? 62.718 -49.089 72.429 1.00 35.76 130 ILE C N 1
ATOM 4376 C CA . ILE C 1 150 ? 63.482 -47.864 72.273 1.00 39.76 130 ILE C CA 1
ATOM 4377 C C . ILE C 1 150 ? 63.298 -46.931 73.486 1.00 41.21 130 ILE C C 1
ATOM 4378 O O . ILE C 1 150 ? 64.272 -46.511 74.104 1.00 38.88 130 ILE C O 1
ATOM 4383 N N . ASP C 1 151 ? 62.052 -46.631 73.844 1.00 34.80 131 ASP C N 1
ATOM 4384 C CA . ASP C 1 151 ? 61.798 -45.770 75.004 1.00 39.22 131 ASP C CA 1
ATOM 4385 C C . ASP C 1 151 ? 62.540 -46.290 76.220 1.00 41.52 131 ASP C C 1
ATOM 4386 O O . ASP C 1 151 ? 63.176 -45.527 76.943 1.00 50.32 131 ASP C O 1
ATOM 4391 N N . CYS C 1 152 ? 62.457 -47.596 76.449 1.00 37.71 132 CYS C N 1
ATOM 4392 C CA . CYS C 1 152 ? 63.108 -48.177 77.601 1.00 36.27 132 CYS C CA 1
ATOM 4393 C C . CYS C 1 152 ? 64.618 -47.933 77.543 1.00 42.66 132 CYS C C 1
ATOM 4394 O O . CYS C 1 152 ? 65.230 -47.471 78.518 1.00 40.90 132 CYS C O 1
ATOM 4397 N N . MET C 1 153 ? 65.219 -48.225 76.396 1.00 35.35 133 MET C N 1
ATOM 4398 C CA . MET C 1 153 ? 66.655 -48.005 76.247 1.00 38.80 133 MET C CA 1
ATOM 4399 C C . MET C 1 153 ? 66.984 -46.560 76.577 1.00 42.73 133 MET C C 1
ATOM 4400 O O . MET C 1 153 ? 67.993 -46.272 77.232 1.00 48.42 133 MET C O 1
ATOM 4405 N N . ARG C 1 154 ? 66.107 -45.654 76.147 1.00 45.00 134 ARG C N 1
ATOM 4406 C CA . ARG C 1 154 ? 66.316 -44.231 76.370 1.00 40.94 134 ARG C CA 1
ATOM 4407 C C . ARG C 1 154 ? 66.245 -43.830 77.847 1.00 41.93 134 ARG C C 1
ATOM 4408 O O . ARG C 1 154 ? 67.102 -43.093 78.324 1.00 49.38 134 ARG C O 1
ATOM 4416 N N . GLN C 1 155 ? 65.252 -44.322 78.581 1.00 42.25 135 GLN C N 1
ATOM 4417 C CA . GLN C 1 155 ? 65.198 -44.037 80.017 1.00 43.43 135 GLN C CA 1
ATOM 4418 C C . GLN C 1 155 ? 66.455 -44.534 80.699 1.00 46.65 135 GLN C C 1
ATOM 4419 O O . GLN C 1 155 ? 66.961 -43.908 81.630 1.00 54.93 135 GLN C O 1
ATOM 4425 N N . ALA C 1 156 ? 66.950 -45.679 80.239 1.00 45.66 136 ALA C N 1
ATOM 4426 C CA . ALA C 1 156 ? 68.141 -46.264 80.829 1.00 44.54 136 ALA C CA 1
ATOM 4427 C C . ALA C 1 156 ? 69.342 -45.393 80.524 1.00 45.63 136 ALA C C 1
ATOM 4428 O O . ALA C 1 156 ? 70.211 -45.209 81.375 1.00 50.71 136 ALA C O 1
ATOM 4430 N N . ARG C 1 157 ? 69.400 -44.863 79.309 1.00 41.69 137 ARG C N 1
ATOM 4431 C CA . ARG C 1 157 ? 70.507 -43.984 78.941 1.00 50.29 137 ARG C CA 1
ATOM 4432 C C . ARG C 1 157 ? 70.581 -42.785 79.884 1.00 52.32 137 ARG C C 1
ATOM 4433 O O . ARG C 1 157 ? 71.652 -42.435 80.388 1.00 54.22 137 ARG C O 1
ATOM 4441 N N . GLU C 1 158 ? 69.424 -42.172 80.125 1.00 47.10 138 GLU C N 1
ATOM 4442 C CA . GLU C 1 158 ? 69.343 -40.936 80.888 1.00 51.00 138 GLU C CA 1
ATOM 4443 C C . GLU C 1 158 ? 69.635 -41.129 82.374 1.00 52.35 138 GLU C C 1
ATOM 4444 O O . GLU C 1 158 ? 69.872 -40.165 83.095 1.00 63.57 138 GLU C O 1
ATOM 4450 N N . LEU C 1 159 ? 69.632 -42.377 82.824 1.00 53.54 139 LEU C N 1
ATOM 4451 C CA . LEU C 1 159 ? 69.935 -42.696 84.217 1.00 52.89 139 LEU C CA 1
ATOM 4452 C C . LEU C 1 159 ? 71.420 -42.988 84.467 1.00 57.17 139 LEU C C 1
ATOM 4453 O O . LEU C 1 159 ? 71.865 -43.031 85.624 1.00 53.03 139 LEU C O 1
ATOM 4458 N N . LEU C 1 160 ? 72.179 -43.194 83.389 1.00 51.81 140 LEU C N 1
ATOM 4459 C CA . LEU C 1 160 ? 73.613 -43.478 83.504 1.00 54.33 140 LEU C CA 1
ATOM 4460 C C . LEU C 1 160 ? 74.426 -42.251 83.897 1.00 61.61 140 LEU C C 1
ATOM 4461 O O . LEU C 1 160 ? 74.148 -41.134 83.451 1.00 62.33 140 LEU C O 1
ATOM 4466 N N . GLU C 1 161 ? 75.440 -42.465 84.729 1.00 59.47 141 GLU C N 1
ATOM 4467 C CA . GLU C 1 161 ? 76.437 -41.440 84.959 1.00 65.49 141 GLU C CA 1
ATOM 4468 C C . GLU C 1 161 ? 77.328 -41.418 83.734 1.00 69.60 141 GLU C C 1
ATOM 4469 O O . GLU C 1 161 ? 77.356 -42.385 82.967 1.00 70.83 141 GLU C O 1
ATOM 4475 N N . PRO C 1 162 ? 78.053 -40.312 83.530 1.00 81.23 142 PRO C N 1
ATOM 4476 C CA . PRO C 1 162 ? 79.012 -40.231 82.426 1.00 82.13 142 PRO C CA 1
ATOM 4477 C C . PRO C 1 162 ? 79.913 -41.462 82.409 1.00 73.72 142 PRO C C 1
ATOM 4478 O O . PRO C 1 162 ? 80.530 -41.777 83.421 1.00 72.57 142 PRO C O 1
ATOM 4482 N N . GLY C 1 163 ? 79.978 -42.159 81.280 1.00 62.49 143 GLY C N 1
ATOM 4483 C CA . GLY C 1 163 ? 80.742 -43.401 81.212 1.00 63.04 143 GLY C CA 1
ATOM 4484 C C . GLY C 1 163 ? 79.984 -44.669 81.574 1.00 63.40 143 GLY C C 1
ATOM 4485 O O . GLY C 1 163 ? 80.467 -45.782 81.342 1.00 67.71 143 GLY C O 1
ATOM 4486 N N . GLY C 1 164 ? 78.794 -44.520 82.144 1.00 63.39 144 GLY C N 1
ATOM 4487 C CA . GLY C 1 164 ? 77.993 -45.682 82.523 1.00 53.03 144 GLY C CA 1
ATOM 4488 C C . GLY C 1 164 ? 77.650 -46.512 81.303 1.00 57.78 144 GLY C C 1
ATOM 4489 O O . GLY C 1 164 ? 77.731 -46.019 80.170 1.00 57.01 144 GLY C O 1
ATOM 4490 N N . THR C 1 165 ? 77.254 -47.765 81.527 1.00 49.81 145 THR C N 1
ATOM 4491 C CA . THR C 1 165 ? 76.855 -48.645 80.436 1.00 49.67 145 THR C CA 1
ATOM 4492 C C . THR C 1 165 ? 75.493 -49.288 80.646 1.00 48.98 145 THR C C 1
ATOM 4493 O O . THR C 1 165 ? 75.043 -49.478 81.782 1.00 52.20 145 THR C O 1
ATOM 4497 N N . PHE C 1 166 ? 74.865 -49.652 79.530 1.00 47.26 146 PHE C N 1
ATOM 4498 C CA . PHE C 1 166 ? 73.586 -50.354 79.515 1.00 39.91 146 PHE C CA 1
ATOM 4499 C C . PHE C 1 166 ? 73.809 -51.749 78.949 1.00 43.69 146 PHE C C 1
ATOM 4500 O O . PHE C 1 166 ? 74.327 -51.903 77.845 1.00 46.35 146 PHE C O 1
ATOM 4508 N N . VAL C 1 167 ? 73.412 -52.765 79.704 1.00 45.49 147 VAL C N 1
ATOM 4509 C CA . VAL C 1 167 ? 73.712 -54.144 79.353 1.00 36.91 147 VAL C CA 1
ATOM 4510 C C . VAL C 1 167 ? 72.431 -54.941 79.248 1.00 38.99 147 VAL C C 1
ATOM 4511 O O . VAL C 1 167 ? 71.639 -54.952 80.181 1.00 44.97 147 VAL C O 1
ATOM 4515 N N . VAL C 1 168 ? 72.232 -55.611 78.119 1.00 40.54 148 VAL C N 1
ATOM 4516 C CA . VAL C 1 168 ? 71.067 -56.466 77.925 1.00 38.24 148 VAL C CA 1
ATOM 4517 C C . VAL C 1 168 ? 71.522 -57.852 77.508 1.00 39.88 148 VAL C C 1
ATOM 4518 O O . VAL C 1 168 ? 72.570 -58.014 76.894 1.00 46.15 148 VAL C O 1
ATOM 4522 N N . GLN C 1 169 ? 70.716 -58.846 77.835 1.00 33.94 149 GLN C N 1
ATOM 4523 C CA . GLN C 1 169 ? 70.936 -60.185 77.388 1.00 32.81 149 GLN C CA 1
ATOM 4524 C C . GLN C 1 169 ? 69.651 -60.643 76.752 1.00 37.18 149 GLN C C 1
ATOM 4525 O O . GLN C 1 169 ? 68.618 -60.713 77.418 1.00 47.23 149 GLN C O 1
ATOM 4531 N N . CYS C 1 170 ? 69.714 -60.965 75.466 1.00 41.91 150 CYS C N 1
ATOM 4532 C CA . CYS C 1 170 ? 68.520 -61.272 74.684 1.00 46.56 150 CYS C CA 1
ATOM 4533 C C . CYS C 1 170 ? 68.715 -62.493 73.806 1.00 41.10 150 CYS C C 1
ATOM 4534 O O . CYS C 1 170 ? 69.815 -62.756 73.342 1.00 45.59 150 CYS C O 1
ATOM 4537 N N . LEU C 1 171 ? 67.632 -63.215 73.546 1.00 39.08 151 LEU C N 1
ATOM 4538 C CA . LEU C 1 171 ? 67.676 -64.311 72.591 1.00 39.24 151 LEU C CA 1
ATOM 4539 C C . LEU C 1 171 ? 68.130 -63.792 71.234 1.00 36.59 151 LEU C C 1
ATOM 4540 O O . LEU C 1 171 ? 67.798 -62.678 70.837 1.00 40.80 151 LEU C O 1
ATOM 4545 N N . ASN C 1 172 ? 68.914 -64.604 70.539 1.00 42.15 152 ASN C N 1
ATOM 4546 C CA . ASN C 1 172 ? 69.478 -64.246 69.244 1.00 34.14 152 ASN C CA 1
ATOM 4547 C C . ASN C 1 172 ? 68.767 -65.082 68.185 1.00 38.79 152 ASN C C 1
ATOM 4548 O O . ASN C 1 172 ? 69.016 -66.277 68.056 1.00 45.49 152 ASN C O 1
ATOM 4553 N N . PRO C 1 173 ? 67.842 -64.457 67.449 1.00 41.03 153 PRO C N 1
ATOM 4554 C CA . PRO C 1 173 ? 66.927 -65.173 66.557 1.00 36.86 153 PRO C CA 1
ATOM 4555 C C . PRO C 1 173 ? 67.628 -66.130 65.578 1.00 39.07 153 PRO C C 1
ATOM 4556 O O . PRO C 1 173 ? 67.207 -67.284 65.448 1.00 42.89 153 PRO C O 1
ATOM 4560 N N . ALA C 1 174 ? 68.686 -65.670 64.910 1.00 32.27 154 ALA C N 1
ATOM 4561 C CA . ALA C 1 174 ? 69.441 -66.554 64.010 1.00 41.06 154 ALA C CA 1
ATOM 4562 C C . ALA C 1 174 ? 69.802 -67.869 64.683 1.00 47.43 154 ALA C C 1
ATOM 4563 O O . ALA C 1 174 ? 69.446 -68.944 64.199 1.00 67.84 154 ALA C O 1
ATOM 4565 N N . GLY C 1 175 ? 70.505 -67.778 65.806 1.00 49.41 155 GLY C N 1
ATOM 4566 C CA . GLY C 1 175 ? 71.013 -68.957 66.499 1.00 46.17 155 GLY C CA 1
ATOM 4567 C C . GLY C 1 175 ? 69.950 -69.777 67.194 1.00 44.38 155 GLY C C 1
ATOM 4568 O O . GLY C 1 175 ? 70.171 -70.930 67.531 1.00 61.48 155 GLY C O 1
ATOM 4569 N N . GLN C 1 176 ? 68.785 -69.184 67.404 1.00 46.81 156 GLN C N 1
ATOM 4570 C CA . GLN C 1 176 ? 67.697 -69.856 68.104 1.00 46.25 156 GLN C CA 1
ATOM 4571 C C . GLN C 1 176 ? 66.796 -70.651 67.134 1.00 48.38 156 GLN C C 1
ATOM 4572 O O . GLN C 1 176 ? 65.925 -71.391 67.569 1.00 48.82 156 GLN C O 1
ATOM 4578 N N . ARG C 1 177 ? 67.010 -70.489 65.826 1.00 59.09 157 ARG C N 1
ATOM 4579 C CA . ARG C 1 177 ? 66.253 -71.223 64.793 1.00 67.53 157 ARG C CA 1
ATOM 4580 C C . ARG C 1 177 ? 64.780 -71.456 65.149 1.00 63.88 157 ARG C C 1
ATOM 4581 O O . ARG C 1 177 ? 64.336 -72.594 65.283 1.00 61.70 157 ARG C O 1
ATOM 4589 N N . LEU C 1 178 ? 64.027 -70.371 65.280 1.00 58.86 158 LEU C N 1
ATOM 4590 C CA . LEU C 1 178 ? 62.628 -70.448 65.664 1.00 47.86 158 LEU C CA 1
ATOM 4591 C C . LEU C 1 178 ? 61.783 -70.831 64.469 1.00 49.04 158 LEU C C 1
ATOM 4592 O O . LEU C 1 178 ? 61.812 -70.153 63.452 1.00 55.32 158 LEU C O 1
ATOM 4597 N N . ALA C 1 179 ? 61.016 -71.907 64.594 1.00 49.75 159 ALA C N 1
ATOM 4598 C CA . ALA C 1 179 ? 60.101 -72.294 63.528 1.00 47.07 159 ALA C CA 1
ATOM 4599 C C . ALA C 1 179 ? 58.941 -71.311 63.434 1.00 51.65 159 ALA C C 1
ATOM 4600 O O . ALA C 1 179 ? 58.533 -70.712 64.441 1.00 51.50 159 ALA C O 1
ATOM 4602 N N . THR C 1 180 ? 58.425 -71.145 62.219 1.00 50.60 160 THR C N 1
ATOM 4603 C CA . THR C 1 180 ? 57.269 -70.304 61.981 1.00 53.68 160 THR C CA 1
ATOM 4604 C C . THR C 1 180 ? 56.018 -70.990 62.504 1.00 50.64 160 THR C C 1
ATOM 4605 O O . THR C 1 180 ? 55.820 -72.178 62.291 1.00 55.54 160 THR C O 1
ATOM 4609 N N . GLY C 1 181 ? 55.175 -70.237 63.194 1.00 47.51 161 GLY C N 1
ATOM 4610 C CA . GLY C 1 181 ? 53.886 -70.750 63.609 1.00 39.34 161 GLY C CA 1
ATOM 4611 C C . GLY C 1 181 ? 53.960 -71.414 64.958 1.00 44.23 161 GLY C C 1
ATOM 4612 O O . GLY C 1 181 ? 54.748 -71.012 65.819 1.00 40.18 161 GLY C O 1
ATOM 4613 N N . ASN C 1 182 ? 53.143 -72.446 65.130 1.00 41.81 162 ASN C N 1
ATOM 4614 C CA . ASN C 1 182 ? 53.009 -73.127 66.403 1.00 40.38 162 ASN C CA 1
ATOM 4615 C C . ASN C 1 182 ? 54.040 -74.238 66.608 1.00 41.11 162 ASN C C 1
ATOM 4616 O O . ASN C 1 182 ? 54.340 -74.977 65.686 1.00 49.74 162 ASN C O 1
ATOM 4621 N N . THR C 1 183 ? 54.588 -74.350 67.816 1.00 36.95 163 THR C N 1
ATOM 4622 C CA . THR C 1 183 ? 55.422 -75.500 68.156 1.00 38.71 163 THR C CA 1
ATOM 4623 C C . THR C 1 183 ? 55.029 -76.071 69.520 1.00 39.94 163 THR C C 1
ATOM 4624 O O . THR C 1 183 ? 54.366 -75.407 70.325 1.00 38.49 163 THR C O 1
ATOM 4628 N N . PHE C 1 184 ? 55.430 -77.313 69.766 1.00 36.73 164 PHE C N 1
ATOM 4629 C CA . PHE C 1 184 ? 55.292 -77.920 71.086 1.00 38.04 164 PHE C CA 1
ATOM 4630 C C . PHE C 1 184 ? 56.531 -78.754 71.376 1.00 38.13 164 PHE C C 1
ATOM 4631 O O . PHE C 1 184 ? 56.975 -79.535 70.535 1.00 39.07 164 PHE C O 1
ATOM 4639 N N . GLY C 1 185 ? 57.104 -78.582 72.556 1.00 31.50 165 GLY C N 1
ATOM 4640 C CA . GLY C 1 185 ? 58.375 -79.232 72.844 1.00 34.99 165 GLY C CA 1
ATOM 4641 C C . GLY C 1 185 ? 58.535 -79.620 74.292 1.00 37.42 165 GLY C C 1
ATOM 4642 O O . GLY C 1 185 ? 57.797 -79.156 75.157 1.00 40.79 165 GLY C O 1
ATOM 4643 N N . THR C 1 186 ? 59.497 -80.495 74.547 1.00 37.97 166 THR C N 1
ATOM 4644 C CA . THR C 1 186 ? 59.836 -80.901 75.898 1.00 31.96 166 THR C CA 1
ATOM 4645 C C . THR C 1 186 ? 60.909 -79.961 76.437 1.00 35.84 166 THR C C 1
ATOM 4646 O O . THR C 1 186 ? 61.955 -79.783 75.812 1.00 36.99 166 THR C O 1
ATOM 4650 N N . VAL C 1 187 ? 60.654 -79.361 77.594 1.00 39.37 167 VAL C N 1
ATOM 4651 C CA . VAL C 1 187 ? 61.644 -78.498 78.235 1.00 38.14 167 VAL C CA 1
ATOM 4652 C C . VAL C 1 187 ? 62.522 -79.260 79.232 1.00 44.03 167 VAL C C 1
ATOM 4653 O O . VAL C 1 187 ? 63.741 -79.216 79.134 1.00 49.41 167 VAL C O 1
ATOM 4657 N N . GLU C 1 188 ? 61.912 -79.963 80.183 1.00 41.01 168 GLU C N 1
ATOM 4658 C CA . GLU C 1 188 ? 62.693 -80.734 81.147 1.00 38.19 168 GLU C CA 1
ATOM 4659 C C . GLU C 1 188 ? 61.912 -81.882 81.785 1.00 39.00 168 GLU C C 1
ATOM 4660 O O . GLU C 1 188 ? 60.693 -81.839 81.856 1.00 43.64 168 GLU C O 1
ATOM 4666 N N . LEU C 1 189 ? 62.614 -82.905 82.259 1.00 39.64 169 LEU C N 1
ATOM 4667 C CA . LEU C 1 189 ? 61.958 -84.019 82.955 1.00 46.47 169 LEU C CA 1
ATOM 4668 C C . LEU C 1 189 ? 62.353 -84.108 84.424 1.00 45.54 169 LEU C C 1
ATOM 4669 O O . LEU C 1 189 ? 63.481 -83.803 84.786 1.00 55.00 169 LEU C O 1
ATOM 4674 N N . GLU C 1 190 ? 61.418 -84.541 85.262 1.00 49.69 170 GLU C N 1
ATOM 4675 C CA . GLU C 1 190 ? 61.698 -84.853 86.662 1.00 50.31 170 GLU C CA 1
ATOM 4676 C C . GLU C 1 190 ? 61.069 -86.201 86.942 1.00 54.06 170 GLU C C 1
ATOM 4677 O O . GLU C 1 190 ? 60.300 -86.705 86.131 1.00 54.89 170 GLU C O 1
ATOM 4683 N N . ASP C 1 191 ? 61.345 -86.757 88.113 1.00 59.00 171 ASP C N 1
ATOM 4684 C CA . ASP C 1 191 ? 60.807 -88.066 88.468 1.00 67.91 171 ASP C CA 1
ATOM 4685 C C . ASP C 1 191 ? 59.278 -88.084 88.437 1.00 61.33 171 ASP C C 1
ATOM 4686 O O . ASP C 1 191 ? 58.671 -89.071 88.022 1.00 62.29 171 ASP C O 1
ATOM 4691 N N . THR C 1 192 ? 58.661 -86.990 88.872 1.00 59.21 172 THR C N 1
ATOM 4692 C CA . THR C 1 192 ? 57.207 -86.953 89.046 1.00 55.46 172 THR C CA 1
ATOM 4693 C C . THR C 1 192 ? 56.514 -85.837 88.259 1.00 57.26 172 THR C C 1
ATOM 4694 O O . THR C 1 192 ? 55.348 -85.548 88.496 1.00 54.85 172 THR C O 1
ATOM 4698 N N . ALA C 1 193 ? 57.224 -85.199 87.336 1.00 52.72 173 ALA C N 1
ATOM 4699 C CA . ALA C 1 193 ? 56.606 -84.166 86.520 1.00 48.63 173 ALA C CA 1
ATOM 4700 C C . ALA C 1 193 ? 57.396 -83.940 85.245 1.00 45.24 173 ALA C C 1
ATOM 4701 O O . ALA C 1 193 ? 58.595 -84.211 85.199 1.00 48.33 173 ALA C O 1
ATOM 4703 N N . VAL C 1 194 ? 56.718 -83.451 84.213 1.00 36.61 174 VAL C N 1
ATOM 4704 C CA . VAL C 1 194 ? 57.395 -83.036 82.999 1.00 45.10 174 VAL C CA 1
ATOM 4705 C C . VAL C 1 194 ? 57.090 -81.570 82.743 1.00 46.01 174 VAL C C 1
ATOM 4706 O O . VAL C 1 194 ? 55.974 -81.102 82.991 1.00 43.74 174 VAL C O 1
ATOM 4710 N N . HIS C 1 195 ? 58.102 -80.854 82.268 1.00 42.12 175 HIS C N 1
ATOM 4711 C CA . HIS C 1 195 ? 57.965 -79.465 81.877 1.00 40.12 175 HIS C CA 1
ATOM 4712 C C . HIS C 1 195 ? 57.996 -79.369 80.361 1.00 40.59 175 HIS C C 1
ATOM 4713 O O . HIS C 1 195 ? 58.968 -79.777 79.719 1.00 40.82 175 HIS C O 1
ATOM 4720 N N . LEU C 1 196 ? 56.922 -78.833 79.794 1.00 42.41 176 LEU C N 1
ATOM 4721 C CA . LEU C 1 196 ? 56.785 -78.715 78.345 1.00 42.03 176 LEU C CA 1
ATOM 4722 C C . LEU C 1 196 ? 56.516 -77.263 77.966 1.00 40.76 176 LEU C C 1
ATOM 4723 O O . LEU C 1 196 ? 56.263 -76.426 78.830 1.00 40.58 176 LEU C O 1
ATOM 4728 N N . GLU C 1 197 ? 56.551 -76.972 76.670 1.00 42.86 177 GLU C N 1
ATOM 4729 C CA . GLU C 1 197 ? 56.277 -75.622 76.190 1.00 41.39 177 GLU C CA 1
ATOM 4730 C C . GLU C 1 197 ? 55.434 -75.661 74.941 1.00 36.28 177 GLU C C 1
ATOM 4731 O O . GLU C 1 197 ? 55.746 -76.391 74.002 1.00 42.97 177 GLU C O 1
ATOM 4737 N N . ALA C 1 198 ? 54.345 -74.897 74.953 1.00 38.99 178 ALA C N 1
ATOM 4738 C CA . ALA C 1 198 ? 53.537 -74.687 73.760 1.00 39.76 178 ALA C CA 1
ATOM 4739 C C . ALA C 1 198 ? 53.749 -73.243 73.351 1.00 43.35 178 ALA C C 1
ATOM 4740 O O . ALA C 1 198 ? 53.733 -72.337 74.196 1.00 43.42 178 ALA C O 1
ATOM 4742 N N . SER C 1 199 ? 53.961 -73.027 72.060 1.00 32.61 179 SER C N 1
ATOM 4743 C CA . SER C 1 199 ? 54.446 -71.735 71.602 1.00 39.53 179 SER C CA 1
ATOM 4744 C C . SER C 1 199 ? 53.829 -71.288 70.271 1.00 36.04 179 SER C C 1
ATOM 4745 O O . SER C 1 199 ? 53.472 -72.114 69.421 1.00 39.77 179 SER C O 1
ATOM 4748 N N . LYS C 1 200 ? 53.681 -69.976 70.110 1.00 37.93 180 LYS C N 1
ATOM 4749 C CA . LYS C 1 200 ? 53.224 -69.399 68.838 1.00 41.47 180 LYS C CA 1
ATOM 4750 C C . LYS C 1 200 ? 54.214 -68.338 68.408 1.00 36.21 180 LYS C C 1
ATOM 4751 O O . LYS C 1 200 ? 54.514 -67.421 69.163 1.00 42.44 180 LYS C O 1
ATOM 4757 N N . HIS C 1 201 ? 54.750 -68.483 67.206 1.00 39.53 181 HIS C N 1
ATOM 4758 C CA . HIS C 1 201 ? 55.766 -67.567 66.732 1.00 37.11 181 HIS C CA 1
ATOM 4759 C C . HIS C 1 201 ? 55.275 -66.884 65.484 1.00 40.58 181 HIS C C 1
ATOM 4760 O O . HIS C 1 201 ? 54.812 -67.537 64.557 1.00 50.05 181 HIS C O 1
ATOM 4767 N N . ASP C 1 202 ? 55.364 -65.561 65.472 1.00 43.24 182 ASP C N 1
ATOM 4768 C CA . ASP C 1 202 ? 55.050 -64.791 64.287 1.00 42.39 182 ASP C CA 1
ATOM 4769 C C . ASP C 1 202 ? 56.302 -64.037 63.874 1.00 43.38 182 ASP C C 1
ATOM 4770 O O . ASP C 1 202 ? 56.655 -63.020 64.468 1.00 47.24 182 ASP C O 1
ATOM 4775 N N . PRO C 1 203 ? 56.978 -64.542 62.842 1.00 45.64 183 PRO C N 1
ATOM 4776 C CA . PRO C 1 203 ? 58.266 -64.034 62.411 1.00 42.77 183 PRO C CA 1
ATOM 4777 C C . PRO C 1 203 ? 58.147 -62.648 61.774 1.00 41.62 183 PRO C C 1
ATOM 4778 O O . PRO C 1 203 ? 59.147 -61.945 61.630 1.00 47.82 183 PRO C O 1
ATOM 4782 N N . LEU C 1 204 ? 56.937 -62.258 61.393 1.00 45.71 184 LEU C N 1
ATOM 4783 C CA . LEU C 1 204 ? 56.719 -60.917 60.836 1.00 46.66 184 LEU C CA 1
ATOM 4784 C C . LEU C 1 204 ? 56.637 -59.867 61.948 1.00 42.73 184 LEU C C 1
ATOM 4785 O O . LEU C 1 204 ? 57.384 -58.900 61.941 1.00 49.27 184 LEU C O 1
ATOM 4790 N N . ALA C 1 205 ? 55.753 -60.076 62.919 1.00 44.52 185 ALA C N 1
ATOM 4791 C CA . ALA C 1 205 ? 55.677 -59.180 64.077 1.00 40.65 185 ALA C CA 1
ATOM 4792 C C . ALA C 1 205 ? 56.842 -59.394 65.035 1.00 43.31 185 ALA C C 1
ATOM 4793 O O . ALA C 1 205 ? 57.050 -58.595 65.939 1.00 49.67 185 ALA C O 1
ATOM 4795 N N . GLN C 1 206 ? 57.578 -60.486 64.838 1.00 40.58 186 GLN C N 1
ATOM 4796 C CA . GLN C 1 206 ? 58.676 -60.872 65.715 1.00 36.07 186 GLN C CA 1
ATOM 4797 C C . GLN C 1 206 ? 58.232 -61.085 67.159 1.00 35.55 186 GLN C C 1
ATOM 4798 O O . GLN C 1 206 ? 58.885 -60.651 68.106 1.00 39.27 186 GLN C O 1
ATOM 4804 N N . THR C 1 207 ? 57.120 -61.782 67.320 1.00 33.01 187 THR C N 1
ATOM 4805 C CA . THR C 1 207 ? 56.624 -62.085 68.648 1.00 36.01 187 THR C CA 1
ATOM 4806 C C . THR C 1 207 ? 56.696 -63.560 68.954 1.00 37.54 187 THR C C 1
ATOM 4807 O O . THR C 1 207 ? 56.639 -64.402 68.052 1.00 39.46 187 THR C O 1
ATOM 4811 N N . LEU C 1 208 ? 56.805 -63.859 70.244 1.00 41.00 188 LEU C N 1
ATOM 4812 C CA . LEU C 1 208 ? 56.581 -65.202 70.759 1.00 41.68 188 LEU C CA 1
ATOM 4813 C C . LEU C 1 208 ? 55.541 -65.125 71.863 1.00 44.87 188 LEU C C 1
ATOM 4814 O O . LEU C 1 208 ? 55.602 -64.259 72.743 1.00 52.60 188 LEU C O 1
ATOM 4819 N N . SER C 1 209 ? 54.584 -66.034 71.805 1.00 42.09 189 SER C N 1
ATOM 4820 C CA . SER C 1 209 ? 53.594 -66.167 72.845 1.00 43.44 189 SER C CA 1
ATOM 4821 C C . SER C 1 209 ? 53.565 -67.647 73.232 1.00 45.98 189 SER C C 1
ATOM 4822 O O . SER C 1 209 ? 53.321 -68.518 72.397 1.00 46.17 189 SER C O 1
ATOM 4825 N N . ALA C 1 210 ? 53.833 -67.928 74.498 1.00 43.74 190 ALA C N 1
ATOM 4826 C CA . ALA C 1 210 ? 54.019 -69.299 74.928 1.00 44.28 190 ALA C CA 1
ATOM 4827 C C . ALA C 1 210 ? 53.418 -69.571 76.301 1.00 42.08 190 ALA C C 1
ATOM 4828 O O . ALA C 1 210 ? 53.186 -68.659 77.087 1.00 47.41 190 ALA C O 1
ATOM 4830 N N . HIS C 1 211 ? 53.152 -70.842 76.557 1.00 41.03 191 HIS C N 1
ATOM 4831 C CA . HIS C 1 211 ? 52.881 -71.333 77.894 1.00 43.39 191 HIS C CA 1
ATOM 4832 C C . HIS C 1 211 ? 53.985 -72.289 78.297 1.00 44.38 191 HIS C C 1
ATOM 4833 O O . HIS C 1 211 ? 54.330 -73.211 77.549 1.00 44.56 191 HIS C O 1
ATOM 4840 N N . HIS C 1 212 ? 54.544 -72.077 79.478 1.00 43.16 192 HIS C N 1
ATOM 4841 C CA . HIS C 1 212 ? 55.333 -73.118 80.095 1.00 42.51 192 HIS C CA 1
ATOM 4842 C C . HIS C 1 212 ? 54.324 -74.013 80.802 1.00 39.85 192 HIS C C 1
ATOM 4843 O O . HIS C 1 212 ? 53.528 -73.534 81.602 1.00 47.16 192 HIS C O 1
ATOM 4850 N N . ILE C 1 213 ? 54.341 -75.303 80.481 1.00 41.19 193 ILE C N 1
ATOM 4851 C CA . ILE C 1 213 ? 53.395 -76.275 81.039 1.00 43.11 193 ILE C CA 1
ATOM 4852 C C . ILE C 1 213 ? 54.070 -77.267 81.985 1.00 40.19 193 ILE C C 1
ATOM 4853 O O . ILE C 1 213 ? 55.127 -77.812 81.671 1.00 50.57 193 ILE C O 1
ATOM 4858 N N . VAL C 1 214 ? 53.453 -77.509 83.131 1.00 42.56 194 VAL C N 1
ATOM 4859 C CA . VAL C 1 214 ? 53.928 -78.529 84.069 1.00 40.57 194 VAL C CA 1
ATOM 4860 C C . VAL C 1 214 ? 52.818 -79.560 84.287 1.00 44.75 194 VAL C C 1
ATOM 4861 O O . VAL C 1 214 ? 51.723 -79.211 84.736 1.00 49.12 194 VAL C O 1
ATOM 4865 N N . LEU C 1 215 ? 53.085 -80.816 83.936 1.00 45.32 195 LEU C N 1
ATOM 4866 C CA . LEU C 1 215 ? 52.138 -81.904 84.181 1.00 39.80 195 LEU C CA 1
ATOM 4867 C C . LEU C 1 215 ? 52.707 -82.776 85.281 1.00 46.87 195 LEU C C 1
ATOM 4868 O O . LEU C 1 215 ? 53.890 -83.126 85.244 1.00 53.97 195 LEU C O 1
ATOM 4873 N N . SER C 1 216 ? 51.879 -83.136 86.255 1.00 46.70 196 SER C N 1
ATOM 4874 C CA . SER C 1 216 ? 52.378 -83.870 87.417 1.00 46.54 196 SER C CA 1
ATOM 4875 C C . SER C 1 216 ? 51.686 -85.209 87.586 1.00 45.17 196 SER C C 1
ATOM 4876 O O . SER C 1 216 ? 50.507 -85.353 87.245 1.00 49.18 196 SER C O 1
ATOM 4879 N N . GLU C 1 217 ? 52.424 -86.177 88.127 1.00 53.20 197 GLU C N 1
ATOM 4880 C CA . GLU C 1 217 ? 51.915 -87.526 88.366 1.00 58.78 197 GLU C CA 1
ATOM 4881 C C . GLU C 1 217 ? 50.495 -87.538 88.926 1.00 65.15 197 GLU C C 1
ATOM 4882 O O . GLU C 1 217 ? 49.687 -88.399 88.578 1.00 70.29 197 GLU C O 1
ATOM 4888 N N . GLY C 1 218 ? 50.172 -86.588 89.790 1.00 56.55 198 GLY C N 1
ATOM 4889 C CA . GLY C 1 218 ? 48.815 -86.553 90.327 1.00 71.09 198 GLY C CA 1
ATOM 4890 C C . GLY C 1 218 ? 47.737 -86.372 89.268 1.00 68.07 198 GLY C C 1
ATOM 4891 O O . GLY C 1 218 ? 46.646 -86.941 89.353 1.00 61.40 198 GLY C O 1
ATOM 4892 N N . GLY C 1 219 ? 48.046 -85.571 88.257 1.00 66.23 199 GLY C N 1
ATOM 4893 C CA . GLY C 1 219 ? 47.028 -85.108 87.332 1.00 54.65 199 GLY C CA 1
ATOM 4894 C C . GLY C 1 219 ? 46.935 -83.595 87.381 1.00 57.06 199 GLY C C 1
ATOM 4895 O O . GLY C 1 219 ? 46.118 -82.995 86.690 1.00 57.69 199 GLY C O 1
ATOM 4896 N N . GLY C 1 220 ? 47.775 -82.975 88.207 1.00 52.11 200 GLY C N 1
ATOM 4897 C CA . GLY C 1 220 ? 47.870 -81.521 88.242 1.00 47.11 200 GLY C CA 1
ATOM 4898 C C . GLY C 1 220 ? 48.403 -80.942 86.933 1.00 58.12 200 GLY C C 1
ATOM 4899 O O . GLY C 1 220 ? 49.200 -81.571 86.229 1.00 51.59 200 GLY C O 1
ATOM 4900 N N . ILE C 1 221 ? 47.958 -79.734 86.603 1.00 52.44 201 ILE C N 1
ATOM 4901 C CA . ILE C 1 221 ? 48.466 -79.022 85.442 1.00 48.33 201 ILE C CA 1
ATOM 4902 C C . ILE C 1 221 ? 48.697 -77.543 85.767 1.00 50.19 201 ILE C C 1
ATOM 4903 O O . ILE C 1 221 ? 47.804 -76.863 86.262 1.00 50.57 201 ILE C O 1
ATOM 4908 N N . ARG C 1 222 ? 49.890 -77.042 85.479 1.00 51.44 202 ARG C N 1
ATOM 4909 C CA . ARG C 1 222 ? 50.175 -75.633 85.702 1.00 50.18 202 ARG C CA 1
ATOM 4910 C C . ARG C 1 222 ? 50.629 -74.974 84.414 1.00 50.71 202 ARG C C 1
ATOM 4911 O O . ARG C 1 222 ? 51.552 -75.445 83.752 1.00 55.21 202 ARG C O 1
ATOM 4919 N N . LEU C 1 223 ? 49.964 -73.885 84.054 1.00 53.37 203 LEU C N 1
ATOM 4920 C CA . LEU C 1 223 ? 50.315 -73.133 82.859 1.00 48.78 203 LEU C CA 1
ATOM 4921 C C . LEU C 1 223 ? 50.951 -71.798 83.245 1.00 48.46 203 LEU C C 1
ATOM 4922 O O . LEU C 1 223 ? 50.443 -71.082 84.098 1.00 56.63 203 LEU C O 1
ATOM 4927 N N . PHE C 1 224 ? 52.075 -71.473 82.625 1.00 52.85 204 PHE C N 1
ATOM 4928 C CA . PHE C 1 224 ? 52.744 -70.201 82.891 1.00 55.11 204 PHE C CA 1
ATOM 4929 C C . PHE C 1 224 ? 52.955 -69.447 81.584 1.00 50.83 204 PHE C C 1
ATOM 4930 O O . PHE C 1 224 ? 53.916 -69.694 80.870 1.00 50.60 204 PHE C O 1
ATOM 4938 N N . PRO C 1 225 ? 52.026 -68.544 81.256 1.00 60.24 205 PRO C N 1
ATOM 4939 C CA . PRO C 1 225 ? 52.032 -67.804 80.001 1.00 53.02 205 PRO C CA 1
ATOM 4940 C C . PRO C 1 225 ? 53.120 -66.748 79.955 1.00 52.85 205 PRO C C 1
ATOM 4941 O O . PRO C 1 225 ? 53.465 -66.154 80.979 1.00 54.78 205 PRO C O 1
ATOM 4945 N N . TYR C 1 226 ? 53.648 -66.508 78.763 1.00 48.31 206 TYR C N 1
ATOM 4946 C CA . TYR C 1 226 ? 54.534 -65.379 78.566 1.00 46.94 206 TYR C CA 1
ATOM 4947 C C . TYR C 1 226 ? 54.536 -64.888 77.104 1.00 40.32 206 TYR C C 1
ATOM 4948 O O . TYR C 1 226 ? 54.019 -65.552 76.212 1.00 41.39 206 TYR C O 1
ATOM 4957 N N . ARG C 1 227 ? 55.088 -63.705 76.876 1.00 41.69 207 ARG C N 1
ATOM 4958 C CA . ARG C 1 227 ? 55.094 -63.103 75.557 1.00 43.26 207 ARG C CA 1
ATOM 4959 C C . ARG C 1 227 ? 56.365 -62.303 75.408 1.00 42.71 207 ARG C C 1
ATOM 4960 O O . ARG C 1 227 ? 56.742 -61.586 76.316 1.00 45.93 207 ARG C O 1
ATOM 4968 N N . LEU C 1 228 ? 57.022 -62.432 74.260 1.00 43.76 208 LEU C N 1
ATOM 4969 C CA . LEU C 1 228 ? 58.194 -61.627 73.949 1.00 42.96 208 LEU C CA 1
ATOM 4970 C C . LEU C 1 228 ? 57.990 -60.928 72.612 1.00 40.37 208 LEU C C 1
ATOM 4971 O O . LEU C 1 228 ? 57.283 -61.430 71.745 1.00 40.10 208 LEU C O 1
ATOM 4976 N N . ARG C 1 229 ? 58.603 -59.767 72.448 1.00 33.99 209 ARG C N 1
ATOM 4977 C CA . ARG C 1 229 ? 58.871 -59.273 71.112 1.00 43.63 209 ARG C CA 1
ATOM 4978 C C . ARG C 1 229 ? 60.365 -59.169 71.008 1.00 37.97 209 ARG C C 1
ATOM 4979 O O . ARG C 1 229 ? 60.974 -58.387 71.737 1.00 44.19 209 ARG C O 1
ATOM 4987 N N . TYR C 1 230 ? 60.965 -59.948 70.110 1.00 34.19 210 TYR C N 1
ATOM 4988 C CA . TYR C 1 230 ? 62.424 -59.937 70.014 1.00 40.04 210 TYR C CA 1
ATOM 4989 C C . TYR C 1 230 ? 62.901 -58.971 68.945 1.00 44.56 210 TYR C C 1
ATOM 4990 O O . TYR C 1 230 ? 62.123 -58.517 68.106 1.00 39.39 210 TYR C O 1
ATOM 4999 N N . ALA C 1 231 ? 64.184 -58.641 68.988 1.00 40.41 211 ALA C N 1
ATOM 5000 C CA . ALA C 1 231 ? 64.778 -57.838 67.935 1.00 33.09 211 ALA C CA 1
ATOM 5001 C C . ALA C 1 231 ? 65.988 -58.568 67.382 1.00 33.97 211 ALA C C 1
ATOM 5002 O O . ALA C 1 231 ? 66.652 -59.327 68.092 1.00 42.27 211 ALA C O 1
ATOM 5004 N N . TYR C 1 232 ? 66.282 -58.343 66.113 1.00 32.99 212 TYR C N 1
ATOM 5005 C CA . TYR C 1 232 ? 67.514 -58.843 65.572 1.00 37.33 212 TYR C CA 1
ATOM 5006 C C . TYR C 1 232 ? 68.629 -57.894 65.981 1.00 39.08 212 TYR C C 1
ATOM 5007 O O . TYR C 1 232 ? 68.399 -56.695 66.134 1.00 44.58 212 TYR C O 1
ATOM 5016 N N . PRO C 1 233 ? 69.840 -58.428 66.175 1.00 42.99 213 PRO C N 1
ATOM 5017 C CA . PRO C 1 233 ? 71.000 -57.629 66.571 1.00 39.80 213 PRO C CA 1
ATOM 5018 C C . PRO C 1 233 ? 71.131 -56.299 65.817 1.00 41.74 213 PRO C C 1
ATOM 5019 O O . PRO C 1 233 ? 71.329 -55.258 66.440 1.00 45.24 213 PRO C O 1
ATOM 5023 N N . ALA C 1 234 ? 71.024 -56.318 64.494 1.00 33.90 214 ALA C N 1
ATOM 5024 C CA . ALA C 1 234 ? 71.206 -55.083 63.733 1.00 30.51 214 ALA C CA 1
ATOM 5025 C C . ALA C 1 234 ? 70.058 -54.101 63.950 1.00 35.79 214 ALA C C 1
ATOM 5026 O O . ALA C 1 234 ? 70.274 -52.889 63.977 1.00 46.27 214 ALA C O 1
ATOM 5028 N N . GLU C 1 235 ? 68.844 -54.627 64.091 1.00 37.31 215 GLU C N 1
ATOM 5029 C CA . GLU C 1 235 ? 67.686 -53.810 64.433 1.00 34.21 215 GLU C CA 1
ATOM 5030 C C . GLU C 1 235 ? 67.924 -53.229 65.821 1.00 40.97 215 GLU C C 1
ATOM 5031 O O . GLU C 1 235 ? 67.787 -52.027 66.040 1.00 38.90 215 GLU C O 1
ATOM 5037 N N . LEU C 1 236 ? 68.306 -54.097 66.754 1.00 36.44 216 LEU C N 1
ATOM 5038 C CA . LEU C 1 236 ? 68.543 -53.687 68.131 1.00 38.78 216 LEU C CA 1
ATOM 5039 C C . LEU C 1 236 ? 69.563 -52.554 68.218 1.00 45.61 216 LEU C C 1
ATOM 5040 O O . LEU C 1 236 ? 69.340 -51.550 68.907 1.00 46.58 216 LEU C O 1
ATOM 5045 N N . ASP C 1 237 ? 70.675 -52.713 67.508 1.00 39.14 217 ASP C N 1
ATOM 5046 C CA . ASP C 1 237 ? 71.727 -51.697 67.493 1.00 41.22 217 ASP C CA 1
ATOM 5047 C C . ASP C 1 237 ? 71.220 -50.358 66.949 1.00 43.77 217 ASP C C 1
ATOM 5048 O O . ASP C 1 237 ? 71.664 -49.287 67.379 1.00 45.77 217 ASP C O 1
ATOM 5053 N N . LEU C 1 238 ? 70.292 -50.415 65.999 1.00 34.81 218 LEU C N 1
ATOM 5054 C CA . LEU C 1 238 ? 69.759 -49.189 65.428 1.00 38.45 218 LEU C CA 1
ATOM 5055 C C . LEU C 1 238 ? 68.808 -48.539 66.440 1.00 40.13 218 LEU C C 1
ATOM 5056 O O . LEU C 1 238 ? 68.794 -47.317 66.612 1.00 41.68 218 LEU C O 1
ATOM 5061 N N . MET C 1 239 ? 68.033 -49.369 67.126 1.00 35.06 219 MET C N 1
ATOM 5062 C CA . MET C 1 239 ? 67.186 -48.897 68.201 1.00 40.65 219 MET C CA 1
ATOM 5063 C C . MET C 1 239 ? 68.039 -48.170 69.234 1.00 47.20 219 MET C C 1
ATOM 5064 O O . MET C 1 239 ? 67.722 -47.048 69.640 1.00 48.13 219 MET C O 1
ATOM 5069 N N . ALA C 1 240 ? 69.133 -48.806 69.643 1.00 44.03 220 ALA C N 1
ATOM 5070 C CA . ALA C 1 240 ? 70.051 -48.188 70.586 1.00 40.51 220 ALA C CA 1
ATOM 5071 C C . ALA C 1 240 ? 70.516 -46.816 70.086 1.00 44.78 220 ALA C C 1
ATOM 5072 O O . ALA C 1 240 ? 70.531 -45.847 70.845 1.00 41.44 220 ALA C O 1
ATOM 5074 N N . ASN C 1 241 ? 70.902 -46.726 68.816 1.00 38.74 221 ASN C N 1
ATOM 5075 C CA . ASN C 1 241 ? 71.312 -45.428 68.286 1.00 46.77 221 ASN C CA 1
ATOM 5076 C C . ASN C 1 241 ? 70.191 -44.411 68.464 1.00 47.76 221 ASN C C 1
ATOM 5077 O O . ASN C 1 241 ? 70.399 -43.340 69.025 1.00 49.07 221 ASN C O 1
ATOM 5082 N N . VAL C 1 242 ? 68.998 -44.750 67.993 1.00 41.79 222 VAL C N 1
ATOM 5083 C CA . VAL C 1 242 ? 67.871 -43.853 68.149 1.00 43.57 222 VAL C CA 1
ATOM 5084 C C . VAL C 1 242 ? 67.728 -43.418 69.613 1.00 43.74 222 VAL C C 1
ATOM 5085 O O . VAL C 1 242 ? 67.517 -42.248 69.892 1.00 48.80 222 VAL C O 1
ATOM 5089 N N . ALA C 1 243 ? 67.871 -44.363 70.538 1.00 44.66 223 ALA C N 1
ATOM 5090 C CA . ALA C 1 243 ? 67.827 -44.079 71.979 1.00 42.06 223 ALA C CA 1
ATOM 5091 C C . ALA C 1 243 ? 69.036 -43.304 72.511 1.00 43.61 223 ALA C C 1
ATOM 5092 O O . ALA C 1 243 ? 69.139 -43.071 73.712 1.00 49.17 223 ALA C O 1
ATOM 5094 N N . GLY C 1 244 ? 69.951 -42.914 71.627 1.00 46.87 224 GLY C N 1
ATOM 5095 C CA . GLY C 1 244 ? 71.178 -42.217 72.040 1.00 46.75 224 GLY C CA 1
ATOM 5096 C C . GLY C 1 244 ? 72.288 -43.109 72.599 1.00 54.20 224 GLY C C 1
ATOM 5097 O O . GLY C 1 244 ? 73.158 -42.637 73.326 1.00 58.08 224 GLY C O 1
ATOM 5098 N N . LEU C 1 245 ? 72.266 -44.396 72.257 1.00 47.53 225 LEU C N 1
ATOM 5099 C CA . LEU C 1 245 ? 73.262 -45.344 72.751 1.00 46.82 225 LEU C CA 1
ATOM 5100 C C . LEU C 1 245 ? 74.094 -45.887 71.599 1.00 48.75 225 LEU C C 1
ATOM 5101 O O . LEU C 1 245 ? 73.620 -45.930 70.468 1.00 52.16 225 LEU C O 1
ATOM 5106 N N . GLU C 1 246 ? 75.323 -46.313 71.888 1.00 49.60 226 GLU C N 1
ATOM 5107 C CA . GLU C 1 246 ? 76.176 -46.965 70.880 1.00 55.65 226 GLU C CA 1
ATOM 5108 C C . GLU C 1 246 ? 76.808 -48.251 71.420 1.00 52.09 226 GLU C C 1
ATOM 5109 O O . GLU C 1 246 ? 77.260 -48.301 72.564 1.00 62.28 226 GLU C O 1
ATOM 5115 N N . LEU C 1 247 ? 76.828 -49.289 70.588 1.00 53.25 227 LEU C N 1
ATOM 5116 C CA . LEU C 1 247 ? 77.342 -50.598 70.979 1.00 48.15 227 LEU C CA 1
ATOM 5117 C C . LEU C 1 247 ? 78.838 -50.550 71.232 1.00 51.09 227 LEU C C 1
ATOM 5118 O O . LEU C 1 247 ? 79.591 -50.029 70.406 1.00 51.68 227 LEU C O 1
ATOM 5123 N N . VAL C 1 248 ? 79.275 -51.094 72.366 1.00 47.66 228 VAL C N 1
ATOM 5124 C CA . VAL C 1 248 ? 80.709 -51.185 72.628 1.00 52.83 228 VAL C CA 1
ATOM 5125 C C . VAL C 1 248 ? 81.218 -52.621 72.620 1.00 53.56 228 VAL C C 1
ATOM 5126 O O . VAL C 1 248 ? 82.390 -52.852 72.347 1.00 57.37 228 VAL C O 1
ATOM 5130 N N . GLU C 1 249 ? 80.352 -53.585 72.908 1.00 48.75 229 GLU C N 1
ATOM 5131 C CA . GLU C 1 249 ? 80.768 -54.979 72.804 1.00 48.65 229 GLU C CA 1
ATOM 5132 C C . GLU C 1 249 ? 79.599 -55.948 72.827 1.00 48.39 229 GLU C C 1
ATOM 5133 O O . GLU C 1 249 ? 78.552 -55.666 73.413 1.00 51.71 229 GLU C O 1
ATOM 5139 N N . ARG C 1 250 ? 79.786 -57.088 72.171 1.00 44.71 230 ARG C N 1
ATOM 5140 C CA . ARG C 1 250 ? 78.780 -58.132 72.155 1.00 40.69 230 ARG C CA 1
ATOM 5141 C C . ARG C 1 250 ? 79.426 -59.490 72.361 1.00 47.17 230 ARG C C 1
ATOM 5142 O O . ARG C 1 250 ? 80.402 -59.826 71.693 1.00 51.06 230 ARG C O 1
ATOM 5150 N N . HIS C 1 251 ? 78.873 -60.270 73.282 1.00 48.39 231 HIS C N 1
ATOM 5151 C CA . HIS C 1 251 ? 79.330 -61.635 73.514 1.00 46.22 231 HIS C CA 1
ATOM 5152 C C . HIS C 1 251 ? 78.151 -62.594 73.383 1.00 45.64 231 HIS C C 1
ATOM 5153 O O . HIS C 1 251 ? 77.007 -62.172 73.201 1.00 51.32 231 HIS C O 1
ATOM 5160 N N . ALA C 1 252 ? 78.434 -63.882 73.492 1.00 42.81 232 ALA C N 1
ATOM 5161 C CA . ALA C 1 252 ? 77.403 -64.901 73.423 1.00 44.65 232 ALA C CA 1
ATOM 5162 C C . ALA C 1 252 ? 76.777 -65.092 74.786 1.00 43.01 232 ALA C C 1
ATOM 5163 O O . ALA C 1 252 ? 75.696 -65.655 74.909 1.00 53.65 232 ALA C O 1
ATOM 5165 N N . ASP C 1 253 ? 77.474 -64.648 75.818 1.00 36.55 233 ASP C N 1
ATOM 5166 C CA . ASP C 1 253 ? 77.075 -64.989 77.169 1.00 46.83 233 ASP C CA 1
ATOM 5167 C C . ASP C 1 253 ? 77.923 -64.213 78.173 1.00 47.22 233 ASP C C 1
ATOM 5168 O O . ASP C 1 253 ? 78.842 -63.493 77.785 1.00 49.08 233 ASP C O 1
ATOM 5173 N N . PHE C 1 254 ? 77.632 -64.352 79.460 1.00 47.44 234 PHE C N 1
ATOM 5174 C CA . PHE C 1 254 ? 78.297 -63.475 80.425 1.00 50.86 234 PHE C CA 1
ATOM 5175 C C . PHE C 1 254 ? 79.759 -63.802 80.692 1.00 53.01 234 PHE C C 1
ATOM 5176 O O . PHE C 1 254 ? 80.423 -63.086 81.433 1.00 61.16 234 PHE C O 1
ATOM 5184 N N . GLU C 1 255 ? 80.264 -64.884 80.110 1.00 55.06 235 GLU C N 1
ATOM 5185 C CA . GLU C 1 255 ? 81.680 -65.205 80.288 1.00 55.88 235 GLU C CA 1
ATOM 5186 C C . GLU C 1 255 ? 82.478 -64.751 79.071 1.00 53.88 235 GLU C C 1
ATOM 5187 O O . GLU C 1 255 ? 83.638 -65.085 78.915 1.00 52.71 235 GLU C O 1
ATOM 5193 N N . ARG C 1 256 ? 81.840 -63.980 78.205 1.00 50.51 236 ARG C N 1
ATOM 5194 C CA . ARG C 1 256 ? 82.567 -63.309 77.137 1.00 57.17 236 ARG C CA 1
ATOM 5195 C C . ARG C 1 256 ? 82.996 -64.225 75.997 1.00 56.75 236 ARG C C 1
ATOM 5196 O O . ARG C 1 256 ? 83.932 -63.909 75.261 1.00 58.25 236 ARG C O 1
ATOM 5204 N N . ARG C 1 257 ? 82.302 -65.344 75.833 1.00 51.55 237 ARG C N 1
ATOM 5205 C CA . ARG C 1 257 ? 82.583 -66.217 74.708 1.00 48.23 237 ARG C CA 1
ATOM 5206 C C . ARG C 1 257 ? 82.232 -65.499 73.427 1.00 50.22 237 ARG C C 1
ATOM 5207 O O . ARG C 1 257 ? 81.344 -64.650 73.416 1.00 47.46 237 ARG C O 1
ATOM 5215 N N . ARG C 1 258 ? 82.929 -65.851 72.350 1.00 50.26 238 ARG C N 1
ATOM 5216 C CA . ARG C 1 258 ? 82.696 -65.250 71.046 1.00 53.10 238 ARG C CA 1
ATOM 5217 C C . ARG C 1 258 ? 81.232 -65.395 70.598 1.00 50.23 238 ARG C C 1
ATOM 5218 O O . ARG C 1 258 ? 80.653 -66.471 70.656 1.00 51.21 238 ARG C O 1
ATOM 5226 N N . PHE C 1 259 ? 80.640 -64.294 70.159 1.00 52.35 239 PHE C N 1
ATOM 5227 C CA . PHE C 1 259 ? 79.277 -64.299 69.652 1.00 48.16 239 PHE C CA 1
ATOM 5228 C C . PHE C 1 259 ? 79.298 -64.600 68.171 1.00 50.62 239 PHE C C 1
ATOM 5229 O O . PHE C 1 259 ? 80.019 -63.950 67.413 1.00 51.96 239 PHE C O 1
ATOM 5237 N N . ASP C 1 260 ? 78.510 -65.582 67.750 1.00 49.18 240 ASP C N 1
ATOM 5238 C CA . ASP C 1 260 ? 78.400 -65.877 66.326 1.00 51.97 240 ASP C CA 1
ATOM 5239 C C . ASP C 1 260 ? 77.008 -66.362 65.961 1.00 54.58 240 ASP C C 1
ATOM 5240 O O . ASP C 1 260 ? 76.153 -66.560 66.829 1.00 54.95 240 ASP C O 1
ATOM 5245 N N . ALA C 1 261 ? 76.807 -66.587 64.670 1.00 55.69 241 ALA C N 1
ATOM 5246 C CA . ALA C 1 261 ? 75.502 -66.909 64.128 1.00 50.25 241 ALA C CA 1
ATOM 5247 C C . ALA C 1 261 ? 74.783 -68.005 64.903 1.00 53.83 241 ALA C C 1
ATOM 5248 O O . ALA C 1 261 ? 73.552 -68.013 64.963 1.00 59.14 241 ALA C O 1
ATOM 5250 N N . SER C 1 262 ? 75.536 -68.930 65.493 1.00 46.32 242 SER C N 1
ATOM 5251 C CA . SER C 1 262 ? 74.902 -70.049 66.184 1.00 51.20 242 SER C CA 1
ATOM 5252 C C . SER C 1 262 ? 74.639 -69.791 67.668 1.00 50.26 242 SER C C 1
ATOM 5253 O O . SER C 1 262 ? 74.118 -70.656 68.370 1.00 56.10 242 SER C O 1
ATOM 5256 N N . SER C 1 263 ? 74.982 -68.600 68.147 1.00 40.88 243 SER C N 1
ATOM 5257 C CA . SER C 1 263 ? 74.799 -68.294 69.552 1.00 35.31 243 SER C CA 1
ATOM 5258 C C . SER C 1 263 ? 73.319 -68.163 69.854 1.00 44.59 243 SER C C 1
ATOM 5259 O O . SER C 1 263 ? 72.606 -67.405 69.191 1.00 48.42 243 SER C O 1
ATOM 5262 N N . ARG C 1 264 ? 72.849 -68.895 70.856 1.00 47.60 244 ARG C N 1
ATOM 5263 C CA . ARG C 1 264 ? 71.440 -68.827 71.216 1.00 47.72 244 ARG C CA 1
ATOM 5264 C C . ARG C 1 264 ? 71.083 -67.462 71.819 1.00 46.39 244 ARG C C 1
ATOM 5265 O O . ARG C 1 264 ? 69.972 -66.953 71.630 1.00 44.77 244 ARG C O 1
ATOM 5273 N N . TYR C 1 265 ? 72.040 -66.852 72.506 1.00 41.94 245 TYR C N 1
ATOM 5274 C CA . TYR C 1 265 ? 71.813 -65.540 73.113 1.00 39.50 245 TYR C CA 1
ATOM 5275 C C . TYR C 1 265 ? 72.919 -64.577 72.765 1.00 36.53 245 TYR C C 1
ATOM 5276 O O . TYR C 1 265 ? 73.944 -64.964 72.214 1.00 46.43 245 TYR C O 1
ATOM 5285 N N . HIS C 1 266 ? 72.715 -63.312 73.095 1.00 39.14 246 HIS C N 1
ATOM 5286 C CA . HIS C 1 266 ? 73.837 -62.407 73.160 1.00 42.76 246 HIS C CA 1
ATOM 5287 C C . HIS C 1 266 ? 73.749 -61.526 74.394 1.00 43.00 246 HIS C C 1
ATOM 5288 O O . HIS C 1 266 ? 72.688 -61.358 74.984 1.00 40.70 246 HIS C O 1
ATOM 5295 N N . VAL C 1 267 ? 74.901 -61.013 74.795 1.00 43.16 247 VAL C N 1
ATOM 5296 C CA . VAL C 1 267 ? 74.995 -60.032 75.839 1.00 38.96 247 VAL C CA 1
ATOM 5297 C C . VAL C 1 267 ? 75.606 -58.817 75.169 1.00 39.92 247 VAL C C 1
ATOM 5298 O O . VAL C 1 267 ? 76.672 -58.900 74.565 1.00 45.79 247 VAL C O 1
ATOM 5302 N N . SER C 1 268 ? 74.914 -57.695 75.248 1.00 37.92 248 SER C N 1
ATOM 5303 C CA . SER C 1 268 ? 75.352 -56.496 74.566 1.00 40.82 248 SER C CA 1
ATOM 5304 C C . SER C 1 268 ? 75.581 -55.386 75.573 1.00 42.08 248 SER C C 1
ATOM 5305 O O . SER C 1 268 ? 74.823 -55.236 76.536 1.00 48.93 248 SER C O 1
ATOM 5308 N N . VAL C 1 269 ? 76.635 -54.615 75.342 1.00 39.44 249 VAL C N 1
ATOM 5309 C CA . VAL C 1 269 ? 76.995 -53.519 76.214 1.00 41.56 249 VAL C CA 1
ATOM 5310 C C . VAL C 1 269 ? 77.008 -52.219 75.416 1.00 46.27 249 VAL C C 1
ATOM 5311 O O . VAL C 1 269 ? 77.719 -52.107 74.402 1.00 46.97 249 VAL C O 1
ATOM 5315 N N . TYR C 1 270 ? 76.235 -51.240 75.888 1.00 43.18 250 TYR C N 1
ATOM 5316 C CA . TYR C 1 270 ? 76.080 -49.955 75.207 1.00 40.38 250 TYR C CA 1
ATOM 5317 C C . TYR C 1 270 ? 76.555 -48.797 76.082 1.00 48.09 250 TYR C C 1
ATOM 5318 O O . TYR C 1 270 ? 76.482 -48.866 77.319 1.00 49.04 250 TYR C O 1
ATOM 5327 N N . ARG C 1 271 ? 77.030 -47.737 75.426 1.00 44.77 251 ARG C N 1
ATOM 5328 C CA . ARG C 1 271 ? 77.413 -46.496 76.087 1.00 44.70 251 ARG C CA 1
ATOM 5329 C C . ARG C 1 271 ? 76.539 -45.376 75.562 1.00 49.20 251 ARG C C 1
ATOM 5330 O O . ARG C 1 271 ? 75.885 -45.519 74.535 1.00 58.87 251 ARG C O 1
ATOM 5338 N N . ALA C 1 272 ? 76.554 -44.249 76.262 1.00 59.48 252 ALA C N 1
ATOM 5339 C CA . ALA C 1 272 ? 75.922 -43.040 75.776 1.00 58.06 252 ALA C CA 1
ATOM 5340 C C . ALA C 1 272 ? 76.730 -42.565 74.583 1.00 60.52 252 ALA C C 1
ATOM 5341 O O . ALA C 1 272 ? 77.946 -42.696 74.579 1.00 69.95 252 ALA C O 1
ATOM 5343 N N . ALA C 1 273 ? 76.066 -42.012 73.574 1.00 65.66 253 ALA C N 1
ATOM 5344 C CA . ALA C 1 273 ? 76.763 -41.599 72.359 1.00 68.60 253 ALA C CA 1
ATOM 5345 C C . ALA C 1 273 ? 77.451 -40.247 72.516 1.00 80.17 253 ALA C C 1
ATOM 5346 O O . ALA C 1 273 ? 76.824 -39.258 72.892 1.00 81.38 253 ALA C O 1
ATOM 5348 N N . ALA C 1 274 ? 78.746 -40.215 72.216 1.00 94.95 254 ALA C N 1
ATOM 5349 C CA . ALA C 1 274 ? 79.540 -38.988 72.288 1.00 105.95 254 ALA C CA 1
ATOM 5350 C C . ALA C 1 274 ? 78.684 -37.716 72.252 1.00 105.34 254 ALA C C 1
ATOM 5351 O O . ALA C 1 274 ? 77.764 -37.589 71.441 1.00 97.13 254 ALA C O 1
ATOM 5353 N N . GLU D 1 39 ? 66.618 -62.196 29.341 1.00 102.40 19 GLU D N 1
ATOM 5354 C CA . GLU D 1 39 ? 66.782 -63.298 28.343 1.00 112.86 19 GLU D CA 1
ATOM 5355 C C . GLU D 1 39 ? 66.764 -64.684 28.993 1.00 111.56 19 GLU D C 1
ATOM 5356 O O . GLU D 1 39 ? 66.605 -65.699 28.306 1.00 114.72 19 GLU D O 1
ATOM 5362 N N . TRP D 1 40 ? 66.935 -64.729 30.312 1.00 104.12 20 TRP D N 1
ATOM 5363 C CA . TRP D 1 40 ? 66.887 -65.999 31.033 1.00 93.67 20 TRP D CA 1
ATOM 5364 C C . TRP D 1 40 ? 65.455 -66.409 31.333 1.00 82.24 20 TRP D C 1
ATOM 5365 O O . TRP D 1 40 ? 64.642 -65.581 31.728 1.00 76.50 20 TRP D O 1
ATOM 5376 N N . PRO D 1 41 ? 65.152 -67.701 31.157 1.00 82.33 21 PRO D N 1
ATOM 5377 C CA . PRO D 1 41 ? 63.794 -68.220 31.232 1.00 79.15 21 PRO D CA 1
ATOM 5378 C C . PRO D 1 41 ? 63.255 -68.345 32.656 1.00 70.90 21 PRO D C 1
ATOM 5379 O O . PRO D 1 41 ? 64.018 -68.464 33.614 1.00 59.86 21 PRO D O 1
ATOM 5383 N N . GLY D 1 42 ? 61.932 -68.306 32.772 1.00 73.46 22 GLY D N 1
ATOM 5384 C CA . GLY D 1 42 ? 61.256 -68.512 34.037 1.00 58.85 22 GLY D CA 1
ATOM 5385 C C . GLY D 1 42 ? 61.966 -67.821 35.168 1.00 58.09 22 GLY D C 1
ATOM 5386 O O . GLY D 1 42 ? 62.230 -66.622 35.094 1.00 66.64 22 GLY D O 1
ATOM 5387 N N . ASP D 1 43 ? 62.285 -68.584 36.212 1.00 60.54 23 ASP D N 1
ATOM 5388 C CA . ASP D 1 43 ? 62.793 -68.022 37.461 1.00 59.58 23 ASP D CA 1
ATOM 5389 C C . ASP D 1 43 ? 64.238 -67.550 37.380 1.00 57.53 23 ASP D C 1
ATOM 5390 O O . ASP D 1 43 ? 64.704 -66.838 38.265 1.00 48.60 23 ASP D O 1
ATOM 5395 N N . ALA D 1 44 ? 64.944 -67.959 36.328 1.00 61.00 24 ALA D N 1
ATOM 5396 C CA . ALA D 1 44 ? 66.297 -67.476 36.078 1.00 61.91 24 ALA D CA 1
ATOM 5397 C C . ALA D 1 44 ? 66.281 -65.980 35.769 1.00 69.95 24 ALA D C 1
ATOM 5398 O O . ALA D 1 44 ? 67.049 -65.213 36.344 1.00 73.13 24 ALA D O 1
ATOM 5400 N N . GLY D 1 45 ? 65.397 -65.574 34.862 1.00 72.09 25 GLY D N 1
ATOM 5401 C CA . GLY D 1 45 ? 65.270 -64.173 34.476 1.00 81.82 25 GLY D CA 1
ATOM 5402 C C . GLY D 1 45 ? 64.695 -63.319 35.590 1.00 83.51 25 GLY D C 1
ATOM 5403 O O . GLY D 1 45 ? 64.439 -63.815 36.687 1.00 78.53 25 GLY D O 1
ATOM 5404 N N . PRO D 1 46 ? 64.491 -62.019 35.314 1.00 87.81 26 PRO D N 1
ATOM 5405 C CA . PRO D 1 46 ? 63.917 -61.093 36.292 1.00 84.18 26 PRO D CA 1
ATOM 5406 C C . PRO D 1 46 ? 62.418 -61.321 36.431 1.00 83.13 26 PRO D C 1
ATOM 5407 O O . PRO D 1 46 ? 61.810 -61.952 35.566 1.00 83.64 26 PRO D O 1
ATOM 5411 N N . PRO D 1 47 ? 61.816 -60.800 37.509 1.00 81.23 27 PRO D N 1
ATOM 5412 C CA . PRO D 1 47 ? 60.399 -61.044 37.729 1.00 78.75 27 PRO D CA 1
ATOM 5413 C C . PRO D 1 47 ? 59.579 -60.386 36.627 1.00 79.35 27 PRO D C 1
ATOM 5414 O O . PRO D 1 47 ? 59.940 -59.312 36.149 1.00 73.50 27 PRO D O 1
ATOM 5418 N N . PRO D 1 48 ? 58.480 -61.031 36.221 1.00 89.58 28 PRO D N 1
ATOM 5419 C CA . PRO D 1 48 ? 57.653 -60.560 35.112 1.00 96.12 28 PRO D CA 1
ATOM 5420 C C . PRO D 1 48 ? 56.590 -59.538 35.527 1.00 91.77 28 PRO D C 1
ATOM 5421 O O . PRO D 1 48 ? 55.467 -59.583 35.031 1.00 96.83 28 PRO D O 1
ATOM 5425 N N . ASP D 1 49 ? 56.943 -58.623 36.424 1.00 82.15 29 ASP D N 1
ATOM 5426 C CA . ASP D 1 49 ? 55.972 -57.658 36.937 1.00 80.88 29 ASP D CA 1
ATOM 5427 C C . ASP D 1 49 ? 56.251 -56.221 36.478 1.00 79.84 29 ASP D C 1
ATOM 5428 O O . ASP D 1 49 ? 55.740 -55.260 37.070 1.00 70.93 29 ASP D O 1
ATOM 5433 N N . GLY D 1 50 ? 57.047 -56.092 35.416 1.00 75.78 30 GLY D N 1
ATOM 5434 C CA . GLY D 1 50 ? 57.444 -54.789 34.876 1.00 77.02 30 GLY D CA 1
ATOM 5435 C C . GLY D 1 50 ? 56.285 -53.859 34.570 1.00 76.45 30 GLY D C 1
ATOM 5436 O O . GLY D 1 50 ? 56.263 -52.705 35.011 1.00 73.53 30 GLY D O 1
ATOM 5437 N N . ARG D 1 51 ? 55.320 -54.361 33.807 1.00 73.05 31 ARG D N 1
ATOM 5438 C CA . ARG D 1 51 ? 54.092 -53.618 33.551 1.00 80.91 31 ARG D CA 1
ATOM 5439 C C . ARG D 1 51 ? 53.423 -53.228 34.868 1.00 80.46 31 ARG D C 1
ATOM 5440 O O . ARG D 1 51 ? 53.075 -52.062 35.080 1.00 81.28 31 ARG D O 1
ATOM 5448 N N . GLU D 1 52 ? 53.254 -54.210 35.752 1.00 80.58 32 GLU D N 1
ATOM 5449 C CA . GLU D 1 52 ? 52.514 -54.008 36.991 1.00 74.96 32 GLU D CA 1
ATOM 5450 C C . GLU D 1 52 ? 53.235 -53.029 37.906 1.00 75.84 32 GLU D C 1
ATOM 5451 O O . GLU D 1 52 ? 52.599 -52.260 38.631 1.00 77.15 32 GLU D O 1
ATOM 5457 N N . ALA D 1 53 ? 54.564 -53.058 37.874 1.00 70.08 33 ALA D N 1
ATOM 5458 C CA . ALA D 1 53 ? 55.342 -52.068 38.604 1.00 69.68 33 ALA D CA 1
ATOM 5459 C C . ALA D 1 53 ? 54.984 -50.690 38.071 1.00 76.38 33 ALA D C 1
ATOM 5460 O O . ALA D 1 53 ? 54.627 -49.787 38.832 1.00 76.21 33 ALA D O 1
ATOM 5462 N N . ALA D 1 54 ? 55.071 -50.548 36.750 1.00 78.59 34 ALA D N 1
ATOM 5463 C CA . ALA D 1 54 ? 54.746 -49.295 36.074 1.00 79.22 34 ALA D CA 1
ATOM 5464 C C . ALA D 1 54 ? 53.392 -48.734 36.505 1.00 81.23 34 ALA D C 1
ATOM 5465 O O . ALA D 1 54 ? 53.290 -47.572 36.897 1.00 85.49 34 ALA D O 1
ATOM 5467 N N . LEU D 1 55 ? 52.353 -49.558 36.426 1.00 82.92 35 LEU D N 1
ATOM 5468 C CA . LEU D 1 55 ? 51.011 -49.119 36.801 1.00 86.79 35 LEU D CA 1
ATOM 5469 C C . LEU D 1 55 ? 50.982 -48.629 38.238 1.00 84.06 35 LEU D C 1
ATOM 5470 O O . LEU D 1 55 ? 50.278 -47.682 38.569 1.00 86.04 35 LEU D O 1
ATOM 5475 N N . PHE D 1 56 ? 51.751 -49.289 39.093 1.00 77.50 36 PHE D N 1
ATOM 5476 C CA . PHE D 1 56 ? 51.765 -48.964 40.506 1.00 73.88 36 PHE D CA 1
ATOM 5477 C C . PHE D 1 56 ? 52.485 -47.644 40.748 1.00 76.38 36 PHE D C 1
ATOM 5478 O O . PHE D 1 56 ? 52.017 -46.804 41.515 1.00 83.94 36 PHE D O 1
ATOM 5486 N N . VAL D 1 57 ? 53.623 -47.465 40.088 1.00 75.01 37 VAL D N 1
ATOM 5487 C CA . VAL D 1 57 ? 54.372 -46.218 40.187 1.00 77.81 37 VAL D CA 1
ATOM 5488 C C . VAL D 1 57 ? 53.610 -45.065 39.535 1.00 84.58 37 VAL D C 1
ATOM 5489 O O . VAL D 1 57 ? 53.536 -43.964 40.083 1.00 84.34 37 VAL D O 1
ATOM 5493 N N . ALA D 1 58 ? 53.050 -45.331 38.360 1.00 82.79 38 ALA D N 1
ATOM 5494 C CA . ALA D 1 58 ? 52.327 -44.316 37.604 1.00 88.45 38 ALA D CA 1
ATOM 5495 C C . ALA D 1 58 ? 51.195 -43.723 38.426 1.00 89.95 38 ALA D C 1
ATOM 5496 O O . ALA D 1 58 ? 51.028 -42.505 38.490 1.00 93.53 38 ALA D O 1
ATOM 5498 N N . ALA D 1 59 ? 50.413 -44.596 39.050 1.00 90.12 39 ALA D N 1
ATOM 5499 C CA . ALA D 1 59 ? 49.262 -44.161 39.825 1.00 94.79 39 ALA D CA 1
ATOM 5500 C C . ALA D 1 59 ? 49.697 -43.205 40.929 1.00 96.07 39 ALA D C 1
ATOM 5501 O O . ALA D 1 59 ? 48.891 -42.435 41.446 1.00 103.54 39 ALA D O 1
ATOM 5503 N N . LEU D 1 60 ? 50.981 -43.250 41.273 1.00 91.87 40 LEU D N 1
ATOM 5504 C CA . LEU D 1 60 ? 51.513 -42.448 42.370 1.00 90.32 40 LEU D CA 1
ATOM 5505 C C . LEU D 1 60 ? 52.186 -41.155 41.925 1.00 95.07 40 LEU D C 1
ATOM 5506 O O . LEU D 1 60 ? 52.661 -40.387 42.759 1.00 97.24 40 LEU D O 1
ATOM 5511 N N . ALA D 1 61 ? 52.241 -40.915 40.620 1.00 102.27 41 ALA D N 1
ATOM 5512 C CA . ALA D 1 61 ? 52.924 -39.731 40.110 1.00 108.33 41 ALA D CA 1
ATOM 5513 C C . ALA D 1 61 ? 51.939 -38.715 39.545 1.00 116.05 41 ALA D C 1
ATOM 5514 O O . ALA D 1 61 ? 51.001 -39.075 38.836 1.00 119.50 41 ALA D O 1
ATOM 5516 N N . ALA D 1 62 ? 52.153 -37.444 39.865 1.00 125.97 42 ALA D N 1
ATOM 5517 C CA . ALA D 1 62 ? 51.269 -36.382 39.390 1.00 138.72 42 ALA D CA 1
ATOM 5518 C C . ALA D 1 62 ? 51.855 -35.659 38.178 1.00 144.69 42 ALA D C 1
ATOM 5519 O O . ALA D 1 62 ? 52.379 -34.549 38.298 1.00 146.51 42 ALA D O 1
ATOM 5521 N N . ALA D 1 63 ? 51.759 -36.290 37.011 1.00 146.60 43 ALA D N 1
ATOM 5522 C CA . ALA D 1 63 ? 52.314 -35.711 35.794 1.00 151.39 43 ALA D CA 1
ATOM 5523 C C . ALA D 1 63 ? 53.650 -35.052 36.113 1.00 148.75 43 ALA D C 1
ATOM 5524 O O . ALA D 1 63 ? 54.042 -34.063 35.495 1.00 154.36 43 ALA D O 1
ATOM 5526 N N . ARG D 1 64 ? 54.340 -35.617 37.096 1.00 143.02 44 ARG D N 1
ATOM 5527 C CA . ARG D 1 64 ? 55.643 -35.134 37.517 1.00 139.22 44 ARG D CA 1
ATOM 5528 C C . ARG D 1 64 ? 56.640 -36.279 37.374 1.00 126.24 44 ARG D C 1
ATOM 5529 O O . ARG D 1 64 ? 56.253 -37.447 37.422 1.00 117.42 44 ARG D O 1
ATOM 5537 N N . PRO D 1 65 ? 57.929 -35.947 37.200 1.00 118.34 45 PRO D N 1
ATOM 5538 C CA . PRO D 1 65 ? 58.969 -36.940 36.937 1.00 108.95 45 PRO D CA 1
ATOM 5539 C C . PRO D 1 65 ? 59.220 -37.882 38.117 1.00 101.93 45 PRO D C 1
ATOM 5540 O O . PRO D 1 65 ? 59.145 -37.472 39.277 1.00 97.05 45 PRO D O 1
ATOM 5544 N N . VAL D 1 66 ? 59.515 -39.139 37.806 1.00 93.56 46 VAL D N 1
ATOM 5545 C CA . VAL D 1 66 ? 59.812 -40.130 38.823 1.00 85.07 46 VAL D CA 1
ATOM 5546 C C . VAL D 1 66 ? 61.223 -40.658 38.633 1.00 85.78 46 VAL D C 1
ATOM 5547 O O . VAL D 1 66 ? 61.717 -40.751 37.513 1.00 91.77 46 VAL D O 1
ATOM 5551 N N . LEU D 1 67 ? 61.859 -41.014 39.740 1.00 84.11 47 LEU D N 1
ATOM 5552 C CA . LEU D 1 67 ? 63.242 -41.452 39.733 1.00 79.24 47 LEU D CA 1
ATOM 5553 C C . LEU D 1 67 ? 63.358 -42.926 40.084 1.00 75.47 47 LEU D C 1
ATOM 5554 O O . LEU D 1 67 ? 63.033 -43.322 41.200 1.00 77.66 47 LEU D O 1
ATOM 5559 N N . GLU D 1 68 ? 63.824 -43.735 39.135 1.00 73.53 48 GLU D N 1
ATOM 5560 C CA . GLU D 1 68 ? 64.116 -45.132 39.415 1.00 70.56 48 GLU D CA 1
ATOM 5561 C C . GLU D 1 68 ? 65.586 -45.291 39.765 1.00 72.10 48 GLU D C 1
ATOM 5562 O O . GLU D 1 68 ? 66.457 -44.842 39.022 1.00 74.88 48 GLU D O 1
ATOM 5568 N N . LEU D 1 69 ? 65.853 -45.915 40.910 1.00 69.64 49 LEU D N 1
ATOM 5569 C CA . LEU D 1 69 ? 67.213 -46.262 41.288 1.00 68.69 49 LEU D CA 1
ATOM 5570 C C . LEU D 1 69 ? 67.521 -47.638 40.733 1.00 70.01 49 LEU D C 1
ATOM 5571 O O . LEU D 1 69 ? 66.727 -48.573 40.880 1.00 67.86 49 LEU D O 1
ATOM 5576 N N . GLY D 1 70 ? 68.676 -47.762 40.091 1.00 72.41 50 GLY D N 1
ATOM 5577 C CA . GLY D 1 70 ? 69.009 -48.995 39.404 1.00 69.64 50 GLY D CA 1
ATOM 5578 C C . GLY D 1 70 ? 68.096 -49.227 38.213 1.00 69.35 50 GLY D C 1
ATOM 5579 O O . GLY D 1 70 ? 67.502 -50.294 38.075 1.00 71.09 50 GLY D O 1
ATOM 5580 N N . VAL D 1 71 ? 67.956 -48.217 37.359 1.00 71.63 51 VAL D N 1
ATOM 5581 C CA . VAL D 1 71 ? 67.343 -48.439 36.058 1.00 75.24 51 VAL D CA 1
ATOM 5582 C C . VAL D 1 71 ? 68.079 -49.645 35.524 1.00 79.94 51 VAL D C 1
ATOM 5583 O O . VAL D 1 71 ? 69.243 -49.875 35.871 1.00 87.93 51 VAL D O 1
ATOM 5587 N N . GLY D 1 72 ? 67.424 -50.435 34.694 1.00 76.75 52 GLY D N 1
ATOM 5588 C CA . GLY D 1 72 ? 68.108 -51.589 34.148 1.00 77.34 52 GLY D CA 1
ATOM 5589 C C . GLY D 1 72 ? 68.303 -51.388 32.671 1.00 81.75 52 GLY D C 1
ATOM 5590 O O . GLY D 1 72 ? 68.858 -50.383 32.231 1.00 79.18 52 GLY D O 1
ATOM 5591 N N . THR D 1 73 ? 67.842 -52.364 31.905 1.00 85.07 53 THR D N 1
ATOM 5592 C CA . THR D 1 73 ? 67.684 -52.193 30.484 1.00 89.23 53 THR D CA 1
ATOM 5593 C C . THR D 1 73 ? 66.320 -51.539 30.290 1.00 87.57 53 THR D C 1
ATOM 5594 O O . THR D 1 73 ? 65.767 -51.532 29.190 1.00 90.73 53 THR D O 1
ATOM 5598 N N . GLY D 1 74 ? 65.786 -50.992 31.381 1.00 79.04 54 GLY D N 1
ATOM 5599 C CA . GLY D 1 74 ? 64.504 -50.300 31.358 1.00 79.55 54 GLY D CA 1
ATOM 5600 C C . GLY D 1 74 ? 63.343 -51.249 31.557 1.00 81.56 54 GLY D C 1
ATOM 5601 O O . GLY D 1 74 ? 62.252 -51.030 31.031 1.00 87.57 54 GLY D O 1
ATOM 5602 N N . ARG D 1 75 ? 63.576 -52.310 32.322 1.00 83.17 55 ARG D N 1
ATOM 5603 C CA . ARG D 1 75 ? 62.541 -53.305 32.566 1.00 79.00 55 ARG D CA 1
ATOM 5604 C C . ARG D 1 75 ? 61.248 -52.647 33.053 1.00 79.70 55 ARG D C 1
ATOM 5605 O O . ARG D 1 75 ? 60.155 -53.006 32.605 1.00 82.85 55 ARG D O 1
ATOM 5613 N N . VAL D 1 76 ? 61.372 -51.683 33.964 1.00 71.68 56 VAL D N 1
ATOM 5614 C CA . VAL D 1 76 ? 60.203 -50.966 34.456 1.00 72.93 56 VAL D CA 1
ATOM 5615 C C . VAL D 1 76 ? 60.023 -49.663 33.699 1.00 82.18 56 VAL D C 1
ATOM 5616 O O . VAL D 1 76 ? 58.911 -49.292 33.334 1.00 89.85 56 VAL D O 1
ATOM 5620 N N . ALA D 1 77 ? 61.134 -48.974 33.468 1.00 86.80 57 ALA D N 1
ATOM 5621 C CA . ALA D 1 77 ? 61.107 -47.636 32.898 1.00 82.38 57 ALA D CA 1
ATOM 5622 C C . ALA D 1 77 ? 60.321 -47.559 31.596 1.00 90.84 57 ALA D C 1
ATOM 5623 O O . ALA D 1 77 ? 59.497 -46.666 31.420 1.00 98.90 57 ALA D O 1
ATOM 5625 N N . PHE D 1 78 ? 60.571 -48.482 30.677 1.00 87.72 58 PHE D N 1
ATOM 5626 C CA . PHE D 1 78 ? 59.939 -48.376 29.367 1.00 94.72 58 PHE D CA 1
ATOM 5627 C C . PHE D 1 78 ? 58.422 -48.528 29.440 1.00 96.44 58 PHE D C 1
ATOM 5628 O O . PHE D 1 78 ? 57.690 -47.771 28.806 1.00 103.98 58 PHE D O 1
ATOM 5636 N N . PRO D 1 79 ? 57.944 -49.505 30.220 1.00 92.31 59 PRO D N 1
ATOM 5637 C CA . PRO D 1 79 ? 56.506 -49.641 30.422 1.00 92.55 59 PRO D CA 1
ATOM 5638 C C . PRO D 1 79 ? 55.898 -48.385 31.050 1.00 93.55 59 PRO D C 1
ATOM 5639 O O . PRO D 1 79 ? 54.733 -48.063 30.795 1.00 93.61 59 PRO D O 1
ATOM 5643 N N . LEU D 1 80 ? 56.683 -47.681 31.861 1.00 87.97 60 LEU D N 1
ATOM 5644 C CA . LEU D 1 80 ? 56.240 -46.414 32.438 1.00 88.74 60 LEU D CA 1
ATOM 5645 C C . LEU D 1 80 ? 55.985 -45.372 31.353 1.00 95.39 60 LEU D C 1
ATOM 5646 O O . LEU D 1 80 ? 54.961 -44.688 31.370 1.00 103.90 60 LEU D O 1
ATOM 5651 N N . ALA D 1 81 ? 56.917 -45.252 30.411 1.00 96.74 61 ALA D N 1
ATOM 5652 C CA . ALA D 1 81 ? 56.775 -44.302 29.306 1.00 104.09 61 ALA D CA 1
ATOM 5653 C C . ALA D 1 81 ? 55.512 -44.589 28.498 1.00 107.83 61 ALA D C 1
ATOM 5654 O O . ALA D 1 81 ? 54.764 -43.674 28.155 1.00 110.91 61 ALA D O 1
ATOM 5656 N N . ASP D 1 82 ? 55.285 -45.867 28.201 1.00 107.93 62 ASP D N 1
ATOM 5657 C CA . ASP D 1 82 ? 54.056 -46.308 27.549 1.00 110.42 62 ASP D CA 1
ATOM 5658 C C . ASP D 1 82 ? 52.841 -45.771 28.297 1.00 110.47 62 ASP D C 1
ATOM 5659 O O . ASP D 1 82 ? 51.726 -45.790 27.781 1.00 117.27 62 ASP D O 1
ATOM 5664 N N . LEU D 1 83 ? 53.060 -45.309 29.524 1.00 106.40 63 LEU D N 1
ATOM 5665 C CA . LEU D 1 83 ? 51.973 -44.789 30.347 1.00 105.60 63 LEU D CA 1
ATOM 5666 C C . LEU D 1 83 ? 52.044 -43.270 30.439 1.00 111.03 63 LEU D C 1
ATOM 5667 O O . LEU D 1 83 ? 51.345 -42.655 31.242 1.00 112.56 63 LEU D O 1
ATOM 5672 N N . GLY D 1 84 ? 52.887 -42.672 29.602 1.00 112.47 64 GLY D N 1
ATOM 5673 C CA . GLY D 1 84 ? 53.031 -41.220 29.554 1.00 115.70 64 GLY D CA 1
ATOM 5674 C C . GLY D 1 84 ? 53.678 -40.626 30.795 1.00 114.20 64 GLY D C 1
ATOM 5675 O O . GLY D 1 84 ? 53.352 -39.507 31.197 1.00 117.25 64 GLY D O 1
ATOM 5676 N N . VAL D 1 85 ? 54.598 -41.374 31.402 1.00 105.80 65 VAL D N 1
ATOM 5677 C CA . VAL D 1 85 ? 55.295 -40.907 32.602 1.00 103.28 65 VAL D CA 1
ATOM 5678 C C . VAL D 1 85 ? 56.792 -40.716 32.364 1.00 102.84 65 VAL D C 1
ATOM 5679 O O . VAL D 1 85 ? 57.462 -41.606 31.842 1.00 104.66 65 VAL D O 1
ATOM 5683 N N . GLU D 1 86 ? 57.314 -39.556 32.752 1.00 102.78 66 GLU D N 1
ATOM 5684 C CA . GLU D 1 86 ? 58.738 -39.273 32.602 1.00 104.59 66 GLU D CA 1
ATOM 5685 C C . GLU D 1 86 ? 59.565 -39.976 33.679 1.00 103.73 66 GLU D C 1
ATOM 5686 O O . GLU D 1 86 ? 59.331 -39.795 34.878 1.00 102.35 66 GLU D O 1
ATOM 5692 N N . VAL D 1 87 ? 60.538 -40.773 33.247 1.00 100.04 67 VAL D N 1
ATOM 5693 C CA . VAL D 1 87 ? 61.379 -41.516 34.175 1.00 92.05 67 VAL D CA 1
ATOM 5694 C C . VAL D 1 87 ? 62.838 -41.089 34.094 1.00 92.59 67 VAL D C 1
ATOM 5695 O O . VAL D 1 87 ? 63.454 -41.160 33.034 1.00 99.64 67 VAL D O 1
ATOM 5699 N N . HIS D 1 88 ? 63.383 -40.639 35.219 1.00 90.59 68 HIS D N 1
ATOM 5700 C CA . HIS D 1 88 ? 64.819 -40.415 35.346 1.00 90.08 68 HIS D CA 1
ATOM 5701 C C . HIS D 1 88 ? 65.447 -41.653 35.976 1.00 88.79 68 HIS D C 1
ATOM 5702 O O . HIS D 1 88 ? 65.192 -41.954 37.140 1.00 89.29 68 HIS D O 1
ATOM 5709 N N . GLY D 1 89 ? 66.265 -42.368 35.212 1.00 87.21 69 GLY D N 1
ATOM 5710 C CA . GLY D 1 89 ? 66.868 -43.608 35.701 1.00 82.56 69 GLY D CA 1
ATOM 5711 C C . GLY D 1 89 ? 68.331 -43.481 36.079 1.00 85.47 69 GLY D C 1
ATOM 5712 O O . GLY D 1 89 ? 69.150 -42.996 35.297 1.00 91.42 69 GLY D O 1
ATOM 5713 N N . VAL D 1 90 ? 68.665 -43.919 37.287 1.00 80.98 70 VAL D N 1
ATOM 5714 C CA . VAL D 1 90 ? 70.044 -43.860 37.748 1.00 81.45 70 VAL D CA 1
ATOM 5715 C C . VAL D 1 90 ? 70.733 -45.207 37.621 1.00 80.71 70 VAL D C 1
ATOM 5716 O O . VAL D 1 90 ? 70.128 -46.256 37.843 1.00 74.43 70 VAL D O 1
ATOM 5720 N N . GLU D 1 91 ? 72.010 -45.162 37.268 1.00 88.48 71 GLU D N 1
ATOM 5721 C CA . GLU D 1 91 ? 72.823 -46.357 37.155 1.00 88.63 71 GLU D CA 1
ATOM 5722 C C . GLU D 1 91 ? 74.276 -45.939 37.299 1.00 96.61 71 GLU D C 1
ATOM 5723 O O . GLU D 1 91 ? 74.605 -44.770 37.107 1.00 106.60 71 GLU D O 1
ATOM 5729 N N . SER D 1 92 ? 75.144 -46.883 37.642 1.00 102.14 72 SER D N 1
ATOM 5730 C CA . SER D 1 92 ? 76.571 -46.589 37.766 1.00 115.32 72 SER D CA 1
ATOM 5731 C C . SER D 1 92 ? 77.398 -47.389 36.757 1.00 122.20 72 SER D C 1
ATOM 5732 O O . SER D 1 92 ? 78.619 -47.505 36.882 1.00 125.31 72 SER D O 1
ATOM 5735 N N . SER D 1 93 ? 76.717 -47.923 35.749 1.00 124.64 73 SER D N 1
ATOM 5736 C CA . SER D 1 93 ? 77.336 -48.809 34.772 1.00 127.89 73 SER D CA 1
ATOM 5737 C C . SER D 1 93 ? 77.337 -48.197 33.371 1.00 134.66 73 SER D C 1
ATOM 5738 O O . SER D 1 93 ? 76.494 -48.540 32.540 1.00 133.93 73 SER D O 1
ATOM 5741 N N . GLU D 1 94 ? 78.287 -47.298 33.110 1.00 140.80 74 GLU D N 1
ATOM 5742 C CA . GLU D 1 94 ? 78.366 -46.617 31.815 1.00 144.01 74 GLU D CA 1
ATOM 5743 C C . GLU D 1 94 ? 77.964 -47.526 30.657 1.00 145.02 74 GLU D C 1
ATOM 5744 O O . GLU D 1 94 ? 77.331 -47.075 29.704 1.00 144.83 74 GLU D O 1
ATOM 5750 N N . PRO D 1 95 ? 78.343 -48.811 30.735 1.00 146.05 75 PRO D N 1
ATOM 5751 C CA . PRO D 1 95 ? 77.953 -49.824 29.754 1.00 145.98 75 PRO D CA 1
ATOM 5752 C C . PRO D 1 95 ? 76.440 -50.054 29.710 1.00 139.05 75 PRO D C 1
ATOM 5753 O O . PRO D 1 95 ? 75.799 -49.716 28.717 1.00 138.92 75 PRO D O 1
ATOM 5757 N N . MET D 1 96 ? 75.877 -50.632 30.769 1.00 134.25 76 MET D N 1
ATOM 5758 C CA . MET D 1 96 ? 74.430 -50.854 30.842 1.00 129.14 76 MET D CA 1
ATOM 5759 C C . MET D 1 96 ? 73.657 -49.596 30.476 1.00 125.44 76 MET D C 1
ATOM 5760 O O . MET D 1 96 ? 72.735 -49.629 29.661 1.00 125.70 76 MET D O 1
ATOM 5765 N N . LEU D 1 97 ? 74.034 -48.489 31.102 1.00 118.36 77 LEU D N 1
ATOM 5766 C CA . LEU D 1 97 ? 73.454 -47.194 30.790 1.00 117.53 77 LEU D CA 1
ATOM 5767 C C . LEU D 1 97 ? 73.484 -46.930 29.284 1.00 125.15 77 LEU D C 1
ATOM 5768 O O . LEU D 1 97 ? 72.600 -46.260 28.748 1.00 126.11 77 LEU D O 1
ATOM 5773 N N . ASP D 1 98 ? 74.507 -47.454 28.609 1.00 128.78 78 ASP D N 1
ATOM 5774 C CA . ASP D 1 98 ? 74.647 -47.300 27.157 1.00 133.95 78 ASP D CA 1
ATOM 5775 C C . ASP D 1 98 ? 73.666 -48.169 26.375 1.00 132.28 78 ASP D C 1
ATOM 5776 O O . ASP D 1 98 ? 73.163 -47.756 25.329 1.00 136.52 78 ASP D O 1
ATOM 5781 N N . LYS D 1 99 ? 73.407 -49.377 26.869 1.00 126.99 79 LYS D N 1
ATOM 5782 C CA . LYS D 1 99 ? 72.428 -50.249 26.230 1.00 127.79 79 LYS D CA 1
ATOM 5783 C C . LYS D 1 99 ? 71.031 -49.671 26.423 1.00 123.05 79 LYS D C 1
ATOM 5784 O O . LYS D 1 99 ? 70.138 -49.887 25.603 1.00 126.22 79 LYS D O 1
ATOM 5790 N N . LEU D 1 100 ? 70.853 -48.933 27.514 1.00 116.04 80 LEU D N 1
ATOM 5791 C CA . LEU D 1 100 ? 69.609 -48.214 27.752 1.00 110.31 80 LEU D CA 1
ATOM 5792 C C . LEU D 1 100 ? 69.426 -47.080 26.733 1.00 116.64 80 LEU D C 1
ATOM 5793 O O . LEU D 1 100 ? 68.375 -46.971 26.100 1.00 116.12 80 LEU D O 1
ATOM 5798 N N . ARG D 1 101 ? 70.450 -46.243 26.577 1.00 118.37 81 ARG D N 1
ATOM 5799 C CA . ARG D 1 101 ? 70.425 -45.181 25.571 1.00 125.56 81 ARG D CA 1
ATOM 5800 C C . ARG D 1 101 ? 70.016 -45.732 24.209 1.00 129.60 81 ARG D C 1
ATOM 5801 O O . ARG D 1 101 ? 69.249 -45.103 23.481 1.00 130.14 81 ARG D O 1
ATOM 5809 N N . GLU D 1 102 ? 70.536 -46.909 23.872 1.00 130.64 82 GLU D N 1
ATOM 5810 C CA . GLU D 1 102 ? 70.245 -47.541 22.590 1.00 136.98 82 GLU D CA 1
ATOM 5811 C C . GLU D 1 102 ? 68.783 -47.973 22.495 1.00 133.14 82 GLU D C 1
ATOM 5812 O O . GLU D 1 102 ? 68.117 -47.725 21.491 1.00 137.55 82 GLU D O 1
ATOM 5818 N N . LYS D 1 103 ? 68.283 -48.624 23.539 1.00 126.88 83 LYS D N 1
ATOM 5819 C CA . LYS D 1 103 ? 66.891 -49.053 23.551 1.00 127.16 83 LYS D CA 1
ATOM 5820 C C . LYS D 1 103 ? 65.959 -47.843 23.607 1.00 126.98 83 LYS D C 1
ATOM 5821 O O . LYS D 1 103 ? 64.791 -47.927 23.229 1.00 130.03 83 LYS D O 1
ATOM 5827 N N . ALA D 1 104 ? 66.492 -46.714 24.065 1.00 126.07 84 ALA D N 1
ATOM 5828 C CA . ALA D 1 104 ? 65.728 -45.470 24.129 1.00 123.37 84 ALA D CA 1
ATOM 5829 C C . ALA D 1 104 ? 65.600 -44.852 22.747 1.00 132.88 84 ALA D C 1
ATOM 5830 O O . ALA D 1 104 ? 64.627 -44.156 22.451 1.00 139.21 84 ALA D O 1
ATOM 5832 N N . ALA D 1 105 ? 66.599 -45.104 21.907 1.00 135.95 85 ALA D N 1
ATOM 5833 C CA . ALA D 1 105 ? 66.615 -44.580 20.549 1.00 141.22 85 ALA D CA 1
ATOM 5834 C C . ALA D 1 105 ? 65.648 -45.354 19.660 1.00 144.02 85 ALA D C 1
ATOM 5835 O O . ALA D 1 105 ? 65.075 -44.802 18.723 1.00 153.29 85 ALA D O 1
ATOM 5837 N N . ALA D 1 106 ? 65.470 -46.635 19.965 1.00 143.40 86 ALA D N 1
ATOM 5838 C CA . ALA D 1 106 ? 64.628 -47.508 19.155 1.00 146.09 86 ALA D CA 1
ATOM 5839 C C . ALA D 1 106 ? 63.194 -47.543 19.664 1.00 141.80 86 ALA D C 1
ATOM 5840 O O . ALA D 1 106 ? 62.293 -48.012 18.974 1.00 143.50 86 ALA D O 1
ATOM 5842 N N . HIS D 1 107 ? 62.984 -47.046 20.876 1.00 136.97 87 HIS D N 1
ATOM 5843 C CA . HIS D 1 107 ? 61.665 -47.108 21.491 1.00 134.03 87 HIS D CA 1
ATOM 5844 C C . HIS D 1 107 ? 60.785 -45.924 21.100 1.00 139.40 87 HIS D C 1
ATOM 5845 O O . HIS D 1 107 ? 61.244 -44.779 21.077 1.00 140.33 87 HIS D O 1
ATOM 5852 N N . PRO D 1 108 ? 59.509 -46.204 20.795 1.00 141.75 88 PRO D N 1
ATOM 5853 C CA . PRO D 1 108 ? 58.523 -45.201 20.403 1.00 143.40 88 PRO D CA 1
ATOM 5854 C C . PRO D 1 108 ? 58.244 -44.160 21.491 1.00 137.33 88 PRO D C 1
ATOM 5855 O O . PRO D 1 108 ? 57.454 -43.247 21.275 1.00 140.67 88 PRO D O 1
ATOM 5859 N N . ASN D 1 109 ? 58.884 -44.295 22.647 1.00 130.19 89 ASN D N 1
ATOM 5860 C CA . ASN D 1 109 ? 58.675 -43.349 23.743 1.00 125.52 89 ASN D CA 1
ATOM 5861 C C . ASN D 1 109 ? 59.942 -43.082 24.545 1.00 120.02 89 ASN D C 1
ATOM 5862 O O . ASN D 1 109 ? 59.875 -42.602 25.674 1.00 114.48 89 ASN D O 1
ATOM 5867 N N . GLY D 1 110 ? 61.091 -43.382 23.945 1.00 122.73 90 GLY D N 1
ATOM 5868 C CA . GLY D 1 110 ? 62.385 -43.252 24.613 1.00 119.39 90 GLY D CA 1
ATOM 5869 C C . GLY D 1 110 ? 62.734 -41.857 25.103 1.00 121.88 90 GLY D C 1
ATOM 5870 O O . GLY D 1 110 ? 63.604 -41.694 25.961 1.00 120.35 90 GLY D O 1
ATOM 5871 N N . ASN D 1 111 ? 62.064 -40.845 24.562 1.00 129.35 91 ASN D N 1
ATOM 5872 C CA . ASN D 1 111 ? 62.321 -39.466 24.970 1.00 130.69 91 ASN D CA 1
ATOM 5873 C C . ASN D 1 111 ? 61.988 -39.220 26.437 1.00 122.37 91 ASN D C 1
ATOM 5874 O O . ASN D 1 111 ? 62.524 -38.302 27.057 1.00 119.85 91 ASN D O 1
ATOM 5879 N N . LEU D 1 112 ? 61.103 -40.047 26.985 1.00 119.09 92 LEU D N 1
ATOM 5880 C CA . LEU D 1 112 ? 60.705 -39.938 28.389 1.00 115.94 92 LEU D CA 1
ATOM 5881 C C . LEU D 1 112 ? 61.700 -40.615 29.328 1.00 111.34 92 LEU D C 1
ATOM 5882 O O . LEU D 1 112 ? 61.685 -40.378 30.534 1.00 107.87 92 LEU D O 1
ATOM 5887 N N . VAL D 1 113 ? 62.556 -41.465 28.772 1.00 108.22 93 VAL D N 1
ATOM 5888 C CA . VAL D 1 113 ? 63.557 -42.152 29.568 1.00 103.79 93 VAL D CA 1
ATOM 5889 C C . VAL D 1 113 ? 64.866 -41.372 29.599 1.00 107.57 93 VAL D C 1
ATOM 5890 O O . VAL D 1 113 ? 65.557 -41.265 28.589 1.00 112.45 93 VAL D O 1
ATOM 5894 N N . VAL D 1 114 ? 65.201 -40.831 30.766 1.00 104.31 94 VAL D N 1
ATOM 5895 C CA . VAL D 1 114 ? 66.425 -40.056 30.935 1.00 105.58 94 VAL D CA 1
ATOM 5896 C C . VAL D 1 114 ? 67.438 -40.817 31.782 1.00 105.77 94 VAL D C 1
ATOM 5897 O O . VAL D 1 114 ? 67.201 -41.075 32.965 1.00 101.28 94 VAL D O 1
ATOM 5901 N N . PRO D 1 115 ? 68.577 -41.175 31.176 1.00 108.50 95 PRO D N 1
ATOM 5902 C CA . PRO D 1 115 ? 69.628 -41.929 31.854 1.00 105.14 95 PRO D CA 1
ATOM 5903 C C . PRO D 1 115 ? 70.567 -41.032 32.658 1.00 104.90 95 PRO D C 1
ATOM 5904 O O . PRO D 1 115 ? 71.125 -40.079 32.122 1.00 113.25 95 PRO D O 1
ATOM 5908 N N . VAL D 1 116 ? 70.732 -41.344 33.940 1.00 104.94 96 VAL D N 1
ATOM 5909 C CA . VAL D 1 116 ? 71.651 -40.612 34.803 1.00 105.08 96 VAL D CA 1
ATOM 5910 C C . VAL D 1 116 ? 72.788 -41.510 35.275 1.00 106.91 96 VAL D C 1
ATOM 5911 O O . VAL D 1 116 ? 72.584 -42.395 36.109 1.00 101.39 96 VAL D O 1
ATOM 5915 N N . LEU D 1 117 ? 73.983 -41.275 34.740 1.00 113.71 97 LEU D N 1
ATOM 5916 C CA . LEU D 1 117 ? 75.142 -42.108 35.054 1.00 117.27 97 LEU D CA 1
ATOM 5917 C C . LEU D 1 117 ? 75.841 -41.662 36.330 1.00 118.16 97 LEU D C 1
ATOM 5918 O O . LEU D 1 117 ? 76.151 -40.481 36.503 1.00 122.84 97 LEU D O 1
ATOM 5923 N N . GLY D 1 118 ? 76.090 -42.618 37.219 1.00 115.04 98 GLY D N 1
ATOM 5924 C CA . GLY D 1 118 ? 76.809 -42.341 38.455 1.00 116.90 98 GLY D CA 1
ATOM 5925 C C . GLY D 1 118 ? 76.245 -43.025 39.687 1.00 112.16 98 GLY D C 1
ATOM 5926 O O . GLY D 1 118 ? 75.028 -43.162 39.843 1.00 103.27 98 GLY D O 1
ATOM 5927 N N . ASN D 1 119 ? 77.150 -43.458 40.560 1.00 116.15 99 ASN D N 1
ATOM 5928 C CA . ASN D 1 119 ? 76.788 -43.997 41.862 1.00 109.78 99 ASN D CA 1
ATOM 5929 C C . ASN D 1 119 ? 75.876 -43.022 42.596 1.00 102.72 99 ASN D C 1
ATOM 5930 O O . ASN D 1 119 ? 76.226 -41.858 42.778 1.00 108.85 99 ASN D O 1
ATOM 5935 N N . PHE D 1 120 ? 74.710 -43.494 43.018 1.00 95.45 100 PHE D N 1
ATOM 5936 C CA . PHE D 1 120 ? 73.747 -42.624 43.681 1.00 99.25 100 PHE D CA 1
ATOM 5937 C C . PHE D 1 120 ? 74.341 -41.851 44.860 1.00 102.13 100 PHE D C 1
ATOM 5938 O O . PHE D 1 120 ? 74.109 -40.645 45.008 1.00 104.37 100 PHE D O 1
ATOM 5946 N N . ALA D 1 121 ? 75.092 -42.554 45.703 1.00 100.98 101 ALA D N 1
ATOM 5947 C CA . ALA D 1 121 ? 75.703 -41.947 46.887 1.00 105.35 101 ALA D CA 1
ATOM 5948 C C . ALA D 1 121 ? 76.377 -40.597 46.610 1.00 112.52 101 ALA D C 1
ATOM 5949 O O . ALA D 1 121 ? 76.150 -39.626 47.333 1.00 108.19 101 ALA D O 1
ATOM 5951 N N . LYS D 1 122 ? 77.204 -40.542 45.567 1.00 120.39 102 LYS D N 1
ATOM 5952 C CA . LYS D 1 122 ? 78.007 -39.350 45.274 1.00 130.38 102 LYS D CA 1
ATOM 5953 C C . LYS D 1 122 ? 77.357 -38.394 44.270 1.00 131.16 102 LYS D C 1
ATOM 5954 O O . LYS D 1 122 ? 77.880 -37.304 44.019 1.00 132.26 102 LYS D O 1
ATOM 5960 N N . LEU D 1 123 ? 76.219 -38.797 43.709 1.00 123.88 103 LEU D N 1
ATOM 5961 C CA . LEU D 1 123 ? 75.590 -38.035 42.631 1.00 127.65 103 LEU D CA 1
ATOM 5962 C C . LEU D 1 123 ? 74.684 -36.897 43.118 1.00 127.50 103 LEU D C 1
ATOM 5963 O O . LEU D 1 123 ? 73.816 -37.102 43.968 1.00 124.31 103 LEU D O 1
ATOM 5968 N N . ASP D 1 124 ? 74.898 -35.706 42.559 1.00 132.33 104 ASP D N 1
ATOM 5969 C CA . ASP D 1 124 ? 74.098 -34.523 42.868 1.00 135.12 104 ASP D CA 1
ATOM 5970 C C . ASP D 1 124 ? 73.055 -34.239 41.796 1.00 134.31 104 ASP D C 1
ATOM 5971 O O . ASP D 1 124 ? 73.395 -34.048 40.629 1.00 137.36 104 ASP D O 1
ATOM 5976 N N . LEU D 1 125 ? 71.789 -34.180 42.195 1.00 126.39 105 LEU D N 1
ATOM 5977 C CA . LEU D 1 125 ? 70.716 -33.867 41.253 1.00 124.00 105 LEU D CA 1
ATOM 5978 C C . LEU D 1 125 ? 70.149 -32.462 41.461 1.00 130.27 105 LEU D C 1
ATOM 5979 O O . LEU D 1 125 ? 69.080 -32.126 40.948 1.00 133.06 105 LEU D O 1
ATOM 5984 N N . GLY D 1 126 ? 70.880 -31.648 42.214 1.00 130.79 106 GLY D N 1
ATOM 5985 C CA . GLY D 1 126 ? 70.534 -30.245 42.399 1.00 133.48 106 GLY D CA 1
ATOM 5986 C C . GLY D 1 126 ? 69.067 -29.961 42.664 1.00 131.56 106 GLY D C 1
ATOM 5987 O O . GLY D 1 126 ? 68.447 -30.588 43.519 1.00 125.66 106 GLY D O 1
ATOM 5988 N N . GLU D 1 127 ? 68.521 -29.007 41.914 1.00 137.38 107 GLU D N 1
ATOM 5989 C CA . GLU D 1 127 ? 67.176 -28.479 42.141 1.00 134.32 107 GLU D CA 1
ATOM 5990 C C . GLU D 1 127 ? 66.053 -29.452 41.792 1.00 126.05 107 GLU D C 1
ATOM 5991 O O . GLU D 1 127 ? 64.925 -29.295 42.261 1.00 125.12 107 GLU D O 1
ATOM 5997 N N . GLN D 1 128 ? 66.358 -30.445 40.962 1.00 117.75 108 GLN D N 1
ATOM 5998 C CA . GLN D 1 128 ? 65.333 -31.341 40.427 1.00 114.74 108 GLN D CA 1
ATOM 5999 C C . GLN D 1 128 ? 64.667 -32.214 41.495 1.00 111.84 108 GLN D C 1
ATOM 6000 O O . GLN D 1 128 ? 65.340 -32.928 42.241 1.00 109.98 108 GLN D O 1
ATOM 6006 N N . ARG D 1 129 ? 63.338 -32.150 41.554 1.00 108.25 109 ARG D N 1
ATOM 6007 C CA . ARG D 1 129 ? 62.557 -32.929 42.513 1.00 98.72 109 ARG D CA 1
ATOM 6008 C C . ARG D 1 129 ? 61.644 -33.932 41.813 1.00 96.88 109 ARG D C 1
ATOM 6009 O O . ARG D 1 129 ? 61.399 -33.830 40.606 1.00 97.26 109 ARG D O 1
ATOM 6017 N N . TYR D 1 130 ? 61.132 -34.892 42.582 1.00 92.72 110 TYR D N 1
ATOM 6018 C CA . TYR D 1 130 ? 60.363 -36.003 42.019 1.00 89.91 110 TYR D CA 1
ATOM 6019 C C . TYR D 1 130 ? 59.085 -36.292 42.792 1.00 89.14 110 TYR D C 1
ATOM 6020 O O . TYR D 1 130 ? 59.043 -36.152 44.016 1.00 92.64 110 TYR D O 1
ATOM 6029 N N . SER D 1 131 ? 58.044 -36.695 42.066 1.00 87.45 111 SER D N 1
ATOM 6030 C CA . SER D 1 131 ? 56.808 -37.165 42.685 1.00 89.79 111 SER D CA 1
ATOM 6031 C C . SER D 1 131 ? 57.019 -38.538 43.324 1.00 83.34 111 SER D C 1
ATOM 6032 O O . SER D 1 131 ? 56.454 -38.840 44.381 1.00 85.20 111 SER D O 1
ATOM 6035 N N . VAL D 1 132 ? 57.838 -39.365 42.680 1.00 78.41 112 VAL D N 1
ATOM 6036 C CA . VAL D 1 132 ? 58.130 -40.698 43.195 1.00 79.12 112 VAL D CA 1
ATOM 6037 C C . VAL D 1 132 ? 59.583 -41.102 43.002 1.00 76.26 112 VAL D C 1
ATOM 6038 O O . VAL D 1 132 ? 60.190 -40.814 41.979 1.00 81.20 112 VAL D O 1
ATOM 6042 N N . VAL D 1 133 ? 60.138 -41.771 44.001 1.00 72.09 113 VAL D N 1
ATOM 6043 C CA . VAL D 1 133 ? 61.440 -42.399 43.863 1.00 71.38 113 VAL D CA 1
ATOM 6044 C C . VAL D 1 133 ? 61.275 -43.854 44.239 1.00 68.72 113 VAL D C 1
ATOM 6045 O O . VAL D 1 133 ? 60.740 -44.167 45.299 1.00 71.07 113 VAL D O 1
ATOM 6049 N N . PHE D 1 134 ? 61.721 -44.746 43.366 1.00 68.32 114 PHE D N 1
ATOM 6050 C CA . PHE D 1 134 ? 61.533 -46.164 43.616 1.00 68.10 114 PHE D CA 1
ATOM 6051 C C . PHE D 1 134 ? 62.745 -47.011 43.283 1.00 67.02 114 PHE D C 1
ATOM 6052 O O . PHE D 1 134 ? 63.518 -46.705 42.374 1.00 75.42 114 PHE D O 1
ATOM 6060 N N . ALA D 1 135 ? 62.889 -48.085 44.046 1.00 62.49 115 ALA D N 1
ATOM 6061 C CA . ALA D 1 135 ? 63.898 -49.094 43.808 1.00 61.59 115 ALA D CA 1
ATOM 6062 C C . ALA D 1 135 ? 63.184 -50.437 43.747 1.00 59.23 115 ALA D C 1
ATOM 6063 O O . ALA D 1 135 ? 62.505 -50.841 44.695 1.00 63.47 115 ALA D O 1
ATOM 6065 N N . ALA D 1 136 ? 63.321 -51.117 42.619 1.00 60.78 116 ALA D N 1
ATOM 6066 C CA . ALA D 1 136 ? 62.610 -52.361 42.401 1.00 51.14 116 ALA D CA 1
ATOM 6067 C C . ALA D 1 136 ? 63.543 -53.540 42.616 1.00 55.73 116 ALA D C 1
ATOM 6068 O O . ALA D 1 136 ? 64.751 -53.362 42.814 1.00 56.73 116 ALA D O 1
ATOM 6070 N N . PHE D 1 137 ? 62.965 -54.738 42.574 1.00 58.80 117 PHE D N 1
ATOM 6071 C CA . PHE D 1 137 ? 63.689 -55.998 42.750 1.00 54.90 117 PHE D CA 1
ATOM 6072 C C . PHE D 1 137 ? 65.029 -55.894 43.501 1.00 52.22 117 PHE D C 1
ATOM 6073 O O . PHE D 1 137 ? 66.096 -56.067 42.909 1.00 52.68 117 PHE D O 1
ATOM 6081 N N . ASN D 1 138 ? 64.957 -55.608 44.801 1.00 44.62 118 ASN D N 1
ATOM 6082 C CA . ASN D 1 138 ? 66.106 -55.745 45.705 1.00 44.07 118 ASN D CA 1
ATOM 6083 C C . ASN D 1 138 ? 67.223 -54.745 45.477 1.00 49.42 118 ASN D C 1
ATOM 6084 O O . ASN D 1 138 ? 68.338 -54.907 45.987 1.00 53.71 118 ASN D O 1
ATOM 6089 N N . THR D 1 139 ? 66.921 -53.708 44.715 1.00 47.44 119 THR D N 1
ATOM 6090 C CA . THR D 1 139 ? 67.917 -52.702 44.412 1.00 53.66 119 THR D CA 1
ATOM 6091 C C . THR D 1 139 ? 68.459 -52.082 45.692 1.00 52.79 119 THR D C 1
ATOM 6092 O O . THR D 1 139 ? 69.672 -51.976 45.864 1.00 52.19 119 THR D O 1
ATOM 6096 N N . LEU D 1 140 ? 67.567 -51.691 46.599 1.00 50.89 120 LEU D N 1
ATOM 6097 C CA . LEU D 1 140 ? 68.014 -51.144 47.878 1.00 50.97 120 LEU D CA 1
ATOM 6098 C C . LEU D 1 140 ? 68.991 -52.079 48.583 1.00 49.25 120 LEU D C 1
ATOM 6099 O O . LEU D 1 140 ? 69.964 -51.627 49.184 1.00 55.49 120 LEU D O 1
ATOM 6104 N N . PHE D 1 141 ? 68.735 -53.383 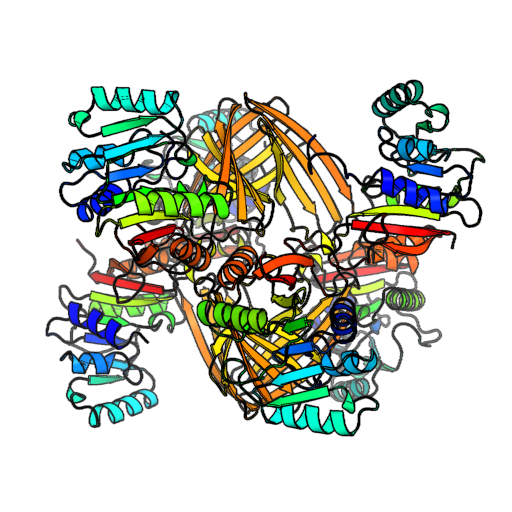48.505 1.00 45.23 121 PHE D N 1
ATOM 6105 C CA . PHE D 1 141 ? 69.588 -54.350 49.185 1.00 45.76 121 PHE D CA 1
ATOM 6106 C C . PHE D 1 141 ? 70.916 -54.606 48.471 1.00 48.19 121 PHE D C 1
ATOM 6107 O O . PHE D 1 141 ? 71.673 -55.493 48.869 1.00 50.56 121 PHE D O 1
ATOM 6115 N N . CYS D 1 142 ? 71.199 -53.834 47.427 1.00 49.43 122 CYS D N 1
ATOM 6116 C CA . CYS D 1 142 ? 72.484 -53.937 46.730 1.00 54.55 122 CYS D CA 1
ATOM 6117 C C . CYS D 1 142 ? 73.546 -53.172 47.491 1.00 52.34 122 CYS D C 1
ATOM 6118 O O . CYS D 1 142 ? 74.734 -53.450 47.382 1.00 57.52 122 CYS D O 1
ATOM 6121 N N . LEU D 1 143 ? 73.083 -52.205 48.271 1.00 49.53 123 LEU D N 1
ATOM 6122 C CA . LEU D 1 143 ? 73.906 -51.476 49.216 1.00 52.68 123 LEU D CA 1
ATOM 6123 C C . LEU D 1 143 ? 74.263 -52.394 50.400 1.00 49.59 123 LEU D C 1
ATOM 6124 O O . LEU D 1 143 ? 73.391 -52.861 51.130 1.00 50.60 123 LEU D O 1
ATOM 6129 N N . LEU D 1 144 ? 75.547 -52.654 50.593 1.00 46.22 124 LEU D N 1
ATOM 6130 C CA . LEU D 1 144 ? 75.942 -53.704 51.522 1.00 49.60 124 LEU D CA 1
ATOM 6131 C C . LEU D 1 144 ? 76.072 -53.287 52.986 1.00 46.63 124 LEU D C 1
ATOM 6132 O O . LEU D 1 144 ? 77.047 -53.617 53.649 1.00 55.59 124 LEU D O 1
ATOM 6137 N N . GLY D 1 145 ? 75.073 -52.576 53.495 1.00 47.26 125 GLY D N 1
ATOM 6138 C CA . GLY D 1 145 ? 75.084 -52.170 54.893 1.00 39.38 125 GLY D CA 1
ATOM 6139 C C . GLY D 1 145 ? 73.873 -51.377 55.318 1.00 42.94 125 GLY D C 1
ATOM 6140 O O . GLY D 1 145 ? 73.291 -50.634 54.529 1.00 53.14 125 GLY D O 1
ATOM 6141 N N . GLN D 1 146 ? 73.494 -51.521 56.580 1.00 47.01 126 GLN D N 1
ATOM 6142 C CA . GLN D 1 146 ? 72.399 -50.726 57.131 1.00 45.66 126 GLN D CA 1
ATOM 6143 C C . GLN D 1 146 ? 72.677 -49.232 56.954 1.00 43.85 126 GLN D C 1
ATOM 6144 O O . GLN D 1 146 ? 71.813 -48.480 56.505 1.00 46.80 126 GLN D O 1
ATOM 6150 N N . ASP D 1 147 ? 73.889 -48.811 57.298 1.00 40.30 127 ASP D N 1
ATOM 6151 C CA . ASP D 1 147 ? 74.254 -47.398 57.203 1.00 50.03 127 ASP D CA 1
ATOM 6152 C C . ASP D 1 147 ? 74.017 -46.855 55.802 1.00 54.72 127 ASP D C 1
ATOM 6153 O O . ASP D 1 147 ? 73.349 -45.836 55.634 1.00 56.96 127 ASP D O 1
ATOM 6158 N N . GLU D 1 148 ? 74.557 -47.536 54.792 1.00 55.52 128 GLU D N 1
ATOM 6159 C CA . GLU D 1 148 ? 74.464 -47.031 53.424 1.00 54.06 128 GLU D CA 1
ATOM 6160 C C . GLU D 1 148 ? 73.020 -47.062 52.963 1.00 55.93 128 GLU D C 1
ATOM 6161 O O . GLU D 1 148 ? 72.610 -46.254 52.138 1.00 60.44 128 GLU D O 1
ATOM 6167 N N . GLN D 1 149 ? 72.244 -47.993 53.501 1.00 48.89 129 GLN D N 1
ATOM 6168 C CA . GLN D 1 149 ? 70.854 -48.094 53.099 1.00 50.38 129 GLN D CA 1
ATOM 6169 C C . GLN D 1 149 ? 70.046 -46.937 53.661 1.00 55.72 129 GLN D C 1
ATOM 6170 O O . GLN D 1 149 ? 69.128 -46.430 53.011 1.00 60.72 129 GLN D O 1
ATOM 6176 N N . ILE D 1 150 ? 70.398 -46.511 54.867 1.00 52.17 130 ILE D N 1
ATOM 6177 C CA . ILE D 1 150 ? 69.720 -45.390 55.478 1.00 50.12 130 ILE D CA 1
ATOM 6178 C C . ILE D 1 150 ? 70.087 -44.109 54.727 1.00 58.06 130 ILE D C 1
ATOM 6179 O O . ILE D 1 150 ? 69.234 -43.248 54.501 1.00 57.89 130 ILE D O 1
ATOM 6184 N N . ASP D 1 151 ? 71.352 -44.000 54.325 1.00 50.43 131 ASP D N 1
ATOM 6185 C CA . ASP D 1 151 ? 71.800 -42.850 53.551 1.00 56.66 131 ASP D CA 1
ATOM 6186 C C . ASP D 1 151 ? 71.033 -42.757 52.243 1.00 59.96 131 ASP D C 1
ATOM 6187 O O . ASP D 1 151 ? 70.641 -41.671 51.824 1.00 69.97 131 ASP D O 1
ATOM 6192 N N . CYS D 1 152 ? 70.816 -43.897 51.598 1.00 58.39 132 CYS D N 1
ATOM 6193 C CA . CYS D 1 152 ? 70.055 -43.912 50.359 1.00 58.38 132 CYS D CA 1
ATOM 6194 C C . CYS D 1 152 ? 68.614 -43.461 50.600 1.00 61.72 132 CYS D C 1
ATOM 6195 O O . CYS D 1 152 ? 68.098 -42.593 49.890 1.00 66.06 132 CYS D O 1
ATOM 6198 N N . MET D 1 153 ? 67.966 -44.032 51.608 1.00 53.15 133 MET D N 1
ATOM 6199 C CA . MET D 1 153 ? 66.603 -43.619 51.934 1.00 57.05 133 MET D CA 1
ATOM 6200 C C . MET D 1 153 ? 66.516 -42.120 52.253 1.00 61.57 133 MET D C 1
ATOM 6201 O O . MET D 1 153 ? 65.559 -41.447 51.870 1.00 70.43 133 MET D O 1
ATOM 6206 N N . ARG D 1 154 ? 67.516 -41.590 52.946 1.00 63.26 134 ARG D N 1
ATOM 6207 C CA . ARG D 1 154 ? 67.523 -40.166 53.254 1.00 63.58 134 ARG D CA 1
ATOM 6208 C C . ARG D 1 154 ? 67.582 -39.358 51.963 1.00 69.50 134 ARG D C 1
ATOM 6209 O O . ARG D 1 154 ? 66.681 -38.578 51.666 1.00 76.85 134 ARG D O 1
ATOM 6217 N N . GLN D 1 155 ? 68.645 -39.552 51.189 1.00 70.91 135 GLN D N 1
ATOM 6218 C CA . GLN D 1 155 ? 68.796 -38.829 49.934 1.00 74.76 135 GLN D CA 1
ATOM 6219 C C . GLN D 1 155 ? 67.509 -38.918 49.125 1.00 75.20 135 GLN D C 1
ATOM 6220 O O . GLN D 1 155 ? 67.069 -37.930 48.538 1.00 83.94 135 GLN D O 1
ATOM 6226 N N . ALA D 1 156 ? 66.903 -40.102 49.101 1.00 70.25 136 ALA D N 1
ATOM 6227 C CA . ALA D 1 156 ? 65.656 -40.294 48.364 1.00 69.59 136 ALA D CA 1
ATOM 6228 C C . ALA D 1 156 ? 64.558 -39.360 48.882 1.00 74.96 136 ALA D C 1
ATOM 6229 O O . ALA D 1 156 ? 63.823 -38.749 48.096 1.00 79.19 136 ALA D O 1
ATOM 6231 N N . ARG D 1 157 ? 64.460 -39.242 50.205 1.00 69.23 137 ARG D N 1
ATOM 6232 C CA . ARG D 1 157 ? 63.515 -38.319 50.827 1.00 75.04 137 ARG D CA 1
ATOM 6233 C C . ARG D 1 157 ? 63.768 -36.868 50.425 1.00 81.57 137 ARG D C 1
ATOM 6234 O O . ARG D 1 157 ? 62.830 -36.085 50.261 1.00 88.79 137 ARG D O 1
ATOM 6242 N N . GLU D 1 158 ? 65.038 -36.505 50.284 1.00 78.48 138 GLU D N 1
ATOM 6243 C CA . GLU D 1 158 ? 65.393 -35.124 49.974 1.00 84.12 138 GLU D CA 1
ATOM 6244 C C . GLU D 1 158 ? 65.239 -34.804 48.489 1.00 85.56 138 GLU D C 1
ATOM 6245 O O . GLU D 1 158 ? 65.554 -33.703 48.052 1.00 98.52 138 GLU D O 1
ATOM 6251 N N . LEU D 1 159 ? 64.762 -35.771 47.714 1.00 85.86 139 LEU D N 1
ATOM 6252 C CA . LEU D 1 159 ? 64.487 -35.534 46.302 1.00 88.77 139 LEU D CA 1
ATOM 6253 C C . LEU D 1 159 ? 62.986 -35.617 46.047 1.00 92.29 139 LEU D C 1
ATOM 6254 O O . LEU D 1 159 ? 62.525 -35.450 44.912 1.00 93.46 139 LEU D O 1
ATOM 6259 N N . LEU D 1 160 ? 62.224 -35.875 47.106 1.00 84.37 140 LEU D N 1
ATOM 6260 C CA . LEU D 1 160 ? 60.771 -35.903 46.999 1.00 87.36 140 LEU D CA 1
ATOM 6261 C C . LEU D 1 160 ? 60.186 -34.505 47.166 1.00 97.67 140 LEU D C 1
ATOM 6262 O O . LEU D 1 160 ? 60.534 -33.788 48.104 1.00 99.90 140 LEU D O 1
ATOM 6267 N N . GLU D 1 161 ? 59.299 -34.124 46.251 1.00 98.36 141 GLU D N 1
ATOM 6268 C CA . GLU D 1 161 ? 58.494 -32.928 46.416 1.00 103.03 141 GLU D CA 1
ATOM 6269 C C . GLU D 1 161 ? 57.554 -33.127 47.604 1.00 102.96 141 GLU D C 1
ATOM 6270 O O . GLU D 1 161 ? 57.471 -34.223 48.161 1.00 100.38 141 GLU D O 1
ATOM 6276 N N . PRO D 1 162 ? 56.831 -32.069 47.997 1.00 111.08 142 PRO D N 1
ATOM 6277 C CA . PRO D 1 162 ? 55.860 -32.255 49.073 1.00 108.59 142 PRO D CA 1
ATOM 6278 C C . PRO D 1 162 ? 54.807 -33.281 48.657 1.00 105.43 142 PRO D C 1
ATOM 6279 O O . PRO D 1 162 ? 54.131 -33.093 47.640 1.00 109.18 142 PRO D O 1
ATOM 6283 N N . GLY D 1 163 ? 54.671 -34.354 49.429 1.00 91.05 143 GLY D N 1
ATOM 6284 C CA . GLY D 1 163 ? 53.686 -35.389 49.121 1.00 93.55 143 GLY D CA 1
ATOM 6285 C C . GLY D 1 163 ? 54.245 -36.565 48.330 1.00 96.09 143 GLY D C 1
ATOM 6286 O O . GLY D 1 163 ? 53.586 -37.598 48.188 1.00 98.04 143 GLY D O 1
ATOM 6287 N N . GLY D 1 164 ? 55.461 -36.412 47.813 1.00 94.37 144 GLY D N 1
ATOM 6288 C CA . GLY D 1 164 ? 56.100 -37.467 47.027 1.00 87.79 144 GLY D CA 1
ATOM 6289 C C . GLY D 1 164 ? 56.283 -38.733 47.835 1.00 85.59 144 GLY D C 1
ATOM 6290 O O . GLY D 1 164 ? 56.274 -38.689 49.064 1.00 87.44 144 GLY D O 1
ATOM 6291 N N . THR D 1 165 ? 56.443 -39.862 47.151 1.00 80.88 145 THR D N 1
ATOM 6292 C CA . THR D 1 165 ? 56.580 -41.152 47.831 1.00 76.59 145 THR D CA 1
ATOM 6293 C C . THR D 1 165 ? 57.811 -41.938 47.407 1.00 72.28 145 THR D C 1
ATOM 6294 O O . THR D 1 165 ? 58.239 -41.877 46.257 1.00 77.93 145 THR D O 1
ATOM 6298 N N . PHE D 1 166 ? 58.351 -42.695 48.355 1.00 68.69 146 PHE D N 1
ATOM 6299 C CA . PHE D 1 166 ? 59.499 -43.559 48.130 1.00 64.34 146 PHE D CA 1
ATOM 6300 C C . PHE D 1 166 ? 59.038 -45.012 48.156 1.00 63.21 146 PHE D C 1
ATOM 6301 O O . PHE D 1 166 ? 58.440 -45.474 49.127 1.00 58.15 146 PHE D O 1
ATOM 6309 N N . VAL D 1 167 ? 59.317 -45.723 47.072 1.00 64.92 147 VAL D N 1
ATOM 6310 C CA . VAL D 1 167 ? 58.815 -47.076 46.880 1.00 61.58 147 VAL D CA 1
ATOM 6311 C C . VAL D 1 167 ? 59.961 -48.081 46.762 1.00 61.06 147 VAL D C 1
ATOM 6312 O O . VAL D 1 167 ? 60.878 -47.887 45.971 1.00 64.32 147 VAL D O 1
ATOM 6316 N N . VAL D 1 168 ? 59.917 -49.144 47.560 1.00 57.42 148 VAL D N 1
ATOM 6317 C CA . VAL D 1 168 ? 60.912 -50.203 47.449 1.00 57.66 148 VAL D CA 1
ATOM 6318 C C . VAL D 1 168 ? 60.252 -51.573 47.341 1.00 58.13 148 VAL D C 1
ATOM 6319 O O . VAL D 1 168 ? 59.185 -51.814 47.916 1.00 57.05 148 VAL D O 1
ATOM 6323 N N . GLN D 1 169 ? 60.890 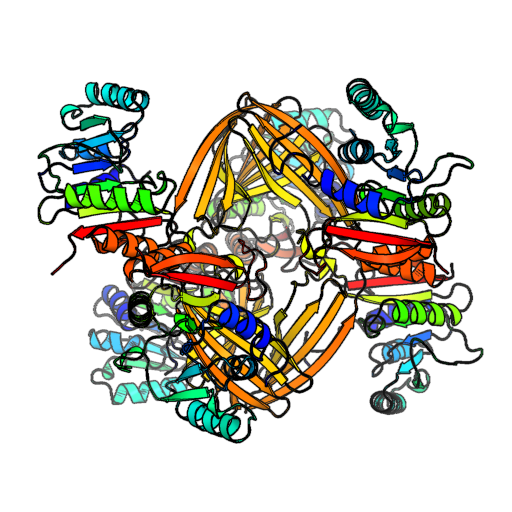-52.458 46.580 1.00 55.02 149 GLN D N 1
ATOM 6324 C CA . GLN D 1 169 ? 60.482 -53.853 46.496 1.00 53.14 149 GLN D CA 1
ATOM 6325 C C . GLN D 1 169 ? 61.665 -54.693 46.957 1.00 52.74 149 GLN D C 1
ATOM 6326 O O . GLN D 1 169 ? 62.727 -54.678 46.329 1.00 59.80 149 GLN D O 1
ATOM 6332 N N . CYS D 1 170 ? 61.471 -55.412 48.057 1.00 53.84 150 CYS D N 1
ATOM 6333 C CA . CYS D 1 170 ? 62.539 -56.165 48.720 1.00 56.40 150 CYS D CA 1
ATOM 6334 C C . CYS D 1 170 ? 62.125 -57.600 49.013 1.00 49.60 150 CYS D C 1
ATOM 6335 O O . CYS D 1 170 ? 60.939 -57.895 49.199 1.00 52.63 150 CYS D O 1
ATOM 6338 N N . LEU D 1 171 ? 63.102 -58.492 49.085 1.00 44.19 151 LEU D N 1
ATOM 6339 C CA . LEU D 1 171 ? 62.817 -59.859 49.511 1.00 45.78 151 LEU D CA 1
ATOM 6340 C C . LEU D 1 171 ? 62.450 -59.811 50.984 1.00 36.81 151 LEU D C 1
ATOM 6341 O O . LEU D 1 171 ? 62.978 -58.996 51.728 1.00 42.18 151 LEU D O 1
ATOM 6346 N N . ASN D 1 172 ? 61.517 -60.665 51.389 1.00 40.27 152 ASN D N 1
ATOM 6347 C CA . ASN D 1 172 ? 61.034 -60.712 52.765 1.00 34.54 152 ASN D CA 1
ATOM 6348 C C . ASN D 1 172 ? 61.596 -61.917 53.512 1.00 41.18 152 ASN D C 1
ATOM 6349 O O . ASN D 1 172 ? 61.079 -63.016 53.371 1.00 51.59 152 ASN D O 1
ATOM 6354 N N . PRO D 1 173 ? 62.644 -61.713 54.326 1.00 41.50 153 PRO D N 1
ATOM 6355 C CA . PRO D 1 173 ? 63.327 -62.825 54.987 1.00 39.43 153 PRO D CA 1
ATOM 6356 C C . PRO D 1 173 ? 62.366 -63.842 55.637 1.00 41.17 153 PRO D C 1
ATOM 6357 O O . PRO D 1 173 ? 62.481 -65.040 55.381 1.00 48.45 153 PRO D O 1
ATOM 6361 N N . ALA D 1 174 ? 61.424 -63.391 56.456 1.00 39.70 154 ALA D N 1
ATOM 6362 C CA . ALA D 1 174 ? 60.519 -64.359 57.091 1.00 50.99 154 ALA D CA 1
ATOM 6363 C C . ALA D 1 174 ? 59.922 -65.323 56.075 1.00 51.67 154 ALA D C 1
ATOM 6364 O O . ALA D 1 174 ? 59.861 -66.523 56.316 1.00 70.21 154 ALA D O 1
ATOM 6366 N N . GLY D 1 175 ? 59.496 -64.801 54.932 1.00 53.28 155 GLY D N 1
ATOM 6367 C CA . GLY D 1 175 ? 58.776 -65.614 53.957 1.00 50.57 155 GLY D CA 1
ATOM 6368 C C . GLY D 1 175 ? 59.680 -66.346 52.992 1.00 45.62 155 GLY D C 1
ATOM 6369 O O . GLY D 1 175 ? 59.227 -67.164 52.196 1.00 60.42 155 GLY D O 1
ATOM 6370 N N . GLN D 1 176 ? 60.966 -66.048 53.055 1.00 45.51 156 GLN D N 1
ATOM 6371 C CA . GLN D 1 176 ? 61.902 -66.567 52.074 1.00 46.72 156 GLN D CA 1
ATOM 6372 C C . GLN D 1 176 ? 62.641 -67.780 52.636 1.00 50.17 156 GLN D C 1
ATOM 6373 O O . GLN D 1 176 ? 63.410 -68.427 51.932 1.00 51.88 156 GLN D O 1
ATOM 6379 N N . ARG D 1 177 ? 62.395 -68.083 53.912 1.00 62.86 157 ARG D N 1
ATOM 6380 C CA . ARG D 1 177 ? 63.008 -69.236 54.590 1.00 68.73 157 ARG D CA 1
ATOM 6381 C C . ARG D 1 177 ? 64.435 -69.537 54.115 1.00 62.55 157 ARG D C 1
ATOM 6382 O O . ARG D 1 177 ? 64.667 -70.454 53.330 1.00 60.99 157 ARG D O 1
ATOM 6390 N N . LEU D 1 178 ? 65.377 -68.744 54.618 1.00 57.81 158 LEU D N 1
ATOM 6391 C CA . LEU D 1 178 ? 66.780 -68.804 54.237 1.00 43.90 158 LEU D CA 1
ATOM 6392 C C . LEU D 1 178 ? 67.575 -69.583 55.261 1.00 51.61 158 LEU D C 1
ATOM 6393 O O . LEU D 1 178 ? 67.740 -69.127 56.390 1.00 61.22 158 LEU D O 1
ATOM 6398 N N . ALA D 1 179 ? 68.105 -70.734 54.878 1.00 53.55 159 ALA D N 1
ATOM 6399 C CA . ALA D 1 179 ? 68.953 -71.492 55.794 1.00 50.27 159 ALA D CA 1
ATOM 6400 C C . ALA D 1 179 ? 70.187 -70.690 56.229 1.00 45.88 159 ALA D C 1
ATOM 6401 O O . ALA D 1 179 ? 70.676 -69.827 55.501 1.00 49.99 159 ALA D O 1
ATOM 6403 N N . THR D 1 180 ? 70.700 -70.990 57.412 1.00 51.10 160 THR D N 1
ATOM 6404 C CA . THR D 1 180 ? 71.987 -70.454 57.807 1.00 54.30 160 THR D CA 1
ATOM 6405 C C . THR D 1 180 ? 73.113 -71.127 57.049 1.00 50.38 160 THR D C 1
ATOM 6406 O O . THR D 1 180 ? 73.045 -72.311 56.725 1.00 55.21 160 THR D O 1
ATOM 6410 N N . GLY D 1 181 ? 74.156 -70.361 56.774 1.00 48.12 161 GLY D N 1
ATOM 6411 C CA . GLY D 1 181 ? 75.349 -70.901 56.146 1.00 39.34 161 GLY D CA 1
ATOM 6412 C C . GLY D 1 181 ? 75.198 -71.157 54.663 1.00 40.82 161 GLY D C 1
ATOM 6413 O O . GLY D 1 181 ? 74.485 -70.442 53.956 1.00 41.07 161 GLY D O 1
ATOM 6414 N N . ASN D 1 182 ? 75.877 -72.190 54.190 1.00 40.66 162 ASN D N 1
ATOM 6415 C CA . ASN D 1 182 ? 75.942 -72.466 52.771 1.00 35.70 162 ASN D CA 1
ATOM 6416 C C . ASN D 1 182 ? 74.737 -73.255 52.272 1.00 35.57 162 ASN D C 1
ATOM 6417 O O . ASN D 1 182 ? 74.245 -74.131 52.964 1.00 42.27 162 ASN D O 1
ATOM 6422 N N . THR D 1 183 ? 74.264 -72.941 51.070 1.00 32.74 163 THR D N 1
ATOM 6423 C CA . THR D 1 183 ? 73.276 -73.790 50.404 1.00 36.16 163 THR D CA 1
ATOM 6424 C C . THR D 1 183 ? 73.548 -73.915 48.900 1.00 36.09 163 THR D C 1
ATOM 6425 O O . THR D 1 183 ? 74.334 -73.154 48.328 1.00 33.94 163 THR D O 1
ATOM 6429 N N . PHE D 1 184 ? 72.891 -74.880 48.267 1.00 33.02 164 PHE D N 1
ATOM 6430 C CA . PHE D 1 184 ? 72.977 -75.055 46.826 1.00 31.65 164 PHE D CA 1
ATOM 6431 C C . PHE D 1 184 ? 71.606 -75.498 46.371 1.00 33.81 164 PHE D C 1
ATOM 6432 O O . PHE D 1 184 ? 71.038 -76.433 46.943 1.00 32.63 164 PHE D O 1
ATOM 6440 N N . GLY D 1 185 ? 71.067 -74.829 45.355 1.00 24.40 165 GLY D N 1
ATOM 6441 C CA . GLY D 1 185 ? 69.744 -75.166 44.876 1.00 23.78 165 GLY D CA 1
ATOM 6442 C C . GLY D 1 185 ? 69.562 -75.001 43.386 1.00 29.43 165 GLY D C 1
ATOM 6443 O O . GLY D 1 185 ? 70.403 -74.410 42.702 1.00 29.37 165 GLY D O 1
ATOM 6444 N N . THR D 1 186 ? 68.443 -75.528 42.897 1.00 31.08 166 THR D N 1
ATOM 6445 C CA . THR D 1 186 ? 68.047 -75.413 41.508 1.00 23.18 166 THR D CA 1
ATOM 6446 C C . THR D 1 186 ? 67.218 -74.164 41.299 1.00 30.80 166 THR D C 1
ATOM 6447 O O . THR D 1 186 ? 66.203 -73.980 41.966 1.00 31.96 166 THR D O 1
ATOM 6451 N N . VAL D 1 187 ? 67.636 -73.310 40.368 1.00 33.80 167 VAL D N 1
ATOM 6452 C CA . VAL D 1 187 ? 66.891 -72.084 40.093 1.00 28.31 167 VAL D CA 1
ATOM 6453 C C . VAL D 1 187 ? 65.896 -72.270 38.953 1.00 33.00 167 VAL D C 1
ATOM 6454 O O . VAL D 1 187 ? 64.777 -71.788 39.025 1.00 41.66 167 VAL D O 1
ATOM 6458 N N . GLU D 1 188 ? 66.310 -72.957 37.896 1.00 36.60 168 GLU D N 1
ATOM 6459 C CA . GLU D 1 188 ? 65.428 -73.199 36.762 1.00 29.04 168 GLU D CA 1
ATOM 6460 C C . GLU D 1 188 ? 66.031 -74.206 35.795 1.00 28.80 168 GLU D C 1
ATOM 6461 O O . GLU D 1 188 ? 67.237 -74.417 35.795 1.00 32.46 168 GLU D O 1
ATOM 6467 N N . LEU D 1 189 ? 65.189 -74.818 34.967 1.00 31.31 169 LEU D N 1
ATOM 6468 C CA . LEU D 1 189 ? 65.648 -75.756 33.944 1.00 36.24 169 LEU D CA 1
ATOM 6469 C C . LEU D 1 189 ? 65.282 -75.266 32.556 1.00 38.20 169 LEU D C 1
ATOM 6470 O O . LEU D 1 189 ? 64.242 -74.634 32.378 1.00 49.80 169 LEU D O 1
ATOM 6475 N N . GLU D 1 190 ? 66.145 -75.556 31.586 1.00 37.99 170 GLU D N 1
ATOM 6476 C CA . GLU D 1 190 ? 65.839 -75.402 30.174 1.00 33.71 170 GLU D CA 1
ATOM 6477 C C . GLU D 1 190 ? 66.191 -76.727 29.517 1.00 43.94 170 GLU D C 1
ATOM 6478 O O . GLU D 1 190 ? 66.817 -77.598 30.134 1.00 43.17 170 GLU D O 1
ATOM 6484 N N . ASP D 1 191 ? 65.832 -76.859 28.248 1.00 43.31 171 ASP D N 1
ATOM 6485 C CA . ASP D 1 191 ? 66.104 -78.073 27.504 1.00 54.01 171 ASP D CA 1
ATOM 6486 C C . ASP D 1 191 ? 67.594 -78.391 27.471 1.00 50.30 171 ASP D C 1
ATOM 6487 O O . ASP D 1 191 ? 67.992 -79.553 27.549 1.00 47.59 171 ASP D O 1
ATOM 6492 N N . THR D 1 192 ? 68.417 -77.354 27.351 1.00 50.31 172 THR D N 1
ATOM 6493 C CA . THR D 1 192 ? 69.846 -77.549 27.110 1.00 44.97 172 THR D CA 1
ATOM 6494 C C . THR D 1 192 ? 70.734 -76.853 28.138 1.00 44.83 172 THR D C 1
ATOM 6495 O O . THR D 1 192 ? 71.927 -76.671 27.908 1.00 44.52 172 THR D O 1
ATOM 6499 N N . ALA D 1 193 ? 70.157 -76.454 29.266 1.00 37.75 173 ALA D N 1
ATOM 6500 C CA . ALA D 1 193 ? 70.960 -75.889 30.344 1.00 34.86 173 ALA D CA 1
ATOM 6501 C C . ALA D 1 193 ? 70.189 -75.887 31.651 1.00 33.53 173 ALA D C 1
ATOM 6502 O O . ALA D 1 193 ? 68.962 -75.903 31.653 1.00 40.31 173 ALA D O 1
ATOM 6504 N N . VAL D 1 194 ? 70.909 -75.901 32.762 1.00 22.48 174 VAL D N 1
ATOM 6505 C CA . VAL D 1 194 ? 70.264 -75.774 34.056 1.00 36.78 174 VAL D CA 1
ATOM 6506 C C . VAL D 1 194 ? 70.832 -74.552 34.740 1.00 35.80 174 VAL D C 1
ATOM 6507 O O . VAL D 1 194 ? 72.009 -74.235 34.562 1.00 34.38 174 VAL D O 1
ATOM 6511 N N . HIS D 1 195 ? 69.991 -73.875 35.516 1.00 33.71 175 HIS D N 1
ATOM 6512 C CA . HIS D 1 195 ? 70.407 -72.718 36.297 1.00 31.21 175 HIS D CA 1
ATOM 6513 C C . HIS D 1 195 ? 70.395 -73.075 37.767 1.00 30.54 175 HIS D C 1
ATOM 6514 O O . HIS D 1 195 ? 69.366 -73.472 38.317 1.00 35.95 175 HIS D O 1
ATOM 6521 N N . LEU D 1 196 ? 71.549 -72.946 38.400 1.00 30.41 176 LEU D N 1
ATOM 6522 C CA . LEU D 1 196 ? 71.706 -73.374 39.785 1.00 37.70 176 LEU D CA 1
ATOM 6523 C C . LEU D 1 196 ? 72.248 -72.200 40.574 1.00 32.38 176 LEU D C 1
ATOM 6524 O O . LEU D 1 196 ? 72.637 -71.195 39.993 1.00 32.75 176 LEU D O 1
ATOM 6529 N N . GLU D 1 197 ? 72.300 -72.337 41.891 1.00 32.75 177 GLU D N 1
ATOM 6530 C CA . GLU D 1 197 ? 72.780 -71.255 42.730 1.00 33.59 177 GLU D CA 1
ATOM 6531 C C . GLU D 1 197 ? 73.543 -71.767 43.929 1.00 31.74 177 GLU D C 1
ATOM 6532 O O . GLU D 1 197 ? 73.035 -72.588 44.681 1.00 39.53 177 GLU D O 1
ATOM 6538 N N . ALA D 1 198 ? 74.772 -71.292 44.088 1.00 31.26 178 ALA D N 1
ATOM 6539 C CA . ALA D 1 198 ? 75.565 -71.581 45.268 1.00 30.73 178 ALA D CA 1
ATOM 6540 C C . ALA D 1 198 ? 75.621 -70.292 46.086 1.00 37.20 178 ALA D C 1
ATOM 6541 O O . ALA D 1 198 ? 76.071 -69.263 45.586 1.00 41.44 178 ALA D O 1
ATOM 6543 N N . SER D 1 199 ? 75.162 -70.331 47.332 1.00 31.82 179 SER D N 1
ATOM 6544 C CA . SER D 1 199 ? 75.209 -69.126 48.146 1.00 41.04 179 SER D CA 1
ATOM 6545 C C . SER D 1 199 ? 75.677 -69.340 49.580 1.00 34.27 179 SER D C 1
ATOM 6546 O O . SER D 1 199 ? 75.624 -70.453 50.115 1.00 38.15 179 SER D O 1
ATOM 6549 N N . LYS D 1 200 ? 76.136 -68.248 50.183 1.00 33.34 180 LYS D N 1
ATOM 6550 C CA . LYS D 1 200 ? 76.501 -68.217 51.591 1.00 37.21 180 LYS D CA 1
ATOM 6551 C C . LYS D 1 200 ? 75.622 -67.194 52.270 1.00 33.96 180 LYS D C 1
ATOM 6552 O O . LYS D 1 200 ? 75.516 -66.047 51.828 1.00 36.19 180 LYS D O 1
ATOM 6558 N N . HIS D 1 201 ? 74.960 -67.622 53.329 1.00 36.16 181 HIS D N 1
ATOM 6559 C CA . HIS D 1 201 ? 74.110 -66.720 54.074 1.00 36.07 181 HIS D CA 1
ATOM 6560 C C . HIS D 1 201 ? 74.678 -66.493 55.468 1.00 39.48 181 HIS D C 1
ATOM 6561 O O . HIS D 1 201 ? 74.970 -67.434 56.193 1.00 46.66 181 HIS D O 1
ATOM 6568 N N . ASP D 1 202 ? 74.855 -65.228 55.812 1.00 39.94 182 ASP D N 1
ATOM 6569 C CA . ASP D 1 202 ? 75.335 -64.818 57.115 1.00 44.20 182 ASP D CA 1
ATOM 6570 C C . ASP D 1 202 ? 74.202 -64.068 57.824 1.00 44.83 182 ASP D C 1
ATOM 6571 O O . ASP D 1 202 ? 73.941 -62.891 57.543 1.00 46.86 182 ASP D O 1
ATOM 6576 N N . PRO D 1 203 ? 73.515 -64.755 58.741 1.00 44.67 183 PRO D N 1
ATOM 6577 C CA . PRO D 1 203 ? 72.290 -64.239 59.347 1.00 43.08 183 PRO D CA 1
ATOM 6578 C C . PRO D 1 203 ? 72.502 -63.045 60.277 1.00 42.09 183 PRO D C 1
ATOM 6579 O O . PRO D 1 203 ? 71.534 -62.369 60.624 1.00 48.96 183 PRO D O 1
ATOM 6583 N N . LEU D 1 204 ? 73.744 -62.791 60.683 1.00 38.35 184 LEU D N 1
ATOM 6584 C CA . LEU D 1 204 ? 74.042 -61.688 61.594 1.00 42.81 184 LEU D CA 1
ATOM 6585 C C . LEU D 1 204 ? 74.254 -60.403 60.827 1.00 45.29 184 LEU D C 1
ATOM 6586 O O . LEU D 1 204 ? 73.596 -59.398 61.086 1.00 55.84 184 LEU D O 1
ATOM 6591 N N . ALA D 1 205 ? 75.199 -60.438 59.897 1.00 41.88 185 ALA D N 1
ATOM 6592 C CA . ALA D 1 205 ? 75.379 -59.349 58.948 1.00 40.85 185 ALA D CA 1
ATOM 6593 C C . ALA D 1 205 ? 74.187 -59.192 57.995 1.00 40.15 185 ALA D C 1
ATOM 6594 O O . ALA D 1 205 ? 74.065 -58.173 57.324 1.00 50.86 185 ALA D O 1
ATOM 6596 N N . GLN D 1 206 ? 73.334 -60.212 57.928 1.00 37.42 186 GLN D N 1
ATOM 6597 C CA . GLN D 1 206 ? 72.208 -60.266 56.987 1.00 40.59 186 GLN D CA 1
ATOM 6598 C C . GLN D 1 206 ? 72.622 -60.080 55.518 1.00 41.90 186 GLN D C 1
ATOM 6599 O O . GLN D 1 206 ? 72.000 -59.319 54.769 1.00 41.10 186 GLN D O 1
ATOM 6605 N N . THR D 1 207 ? 73.669 -60.795 55.122 1.00 35.76 187 THR D N 1
ATOM 6606 C CA . THR D 1 207 ? 74.143 -60.773 53.739 1.00 36.52 187 THR D CA 1
ATOM 6607 C C . THR D 1 207 ? 73.882 -62.092 53.028 1.00 32.86 187 THR D C 1
ATOM 6608 O O . THR D 1 207 ? 73.931 -63.163 53.633 1.00 37.74 187 THR D O 1
ATOM 6612 N N . LEU D 1 208 ? 73.600 -62.008 51.737 1.00 34.88 188 LEU D N 1
ATOM 6613 C CA . LEU D 1 208 ? 73.651 -63.179 50.872 1.00 34.43 188 LEU D CA 1
ATOM 6614 C C . LEU D 1 208 ? 74.703 -62.918 49.828 1.00 37.91 188 LEU D C 1
ATOM 6615 O O . LEU D 1 208 ? 74.704 -61.879 49.163 1.00 47.42 188 LEU D O 1
ATOM 6620 N N . SER D 1 209 ? 75.614 -63.860 49.697 1.00 41.04 189 SER D N 1
ATOM 6621 C CA . SER D 1 209 ? 76.660 -63.773 48.712 1.00 34.84 189 SER D CA 1
ATOM 6622 C C . SER D 1 209 ? 76.524 -65.061 47.914 1.00 40.10 189 SER D C 1
ATOM 6623 O O . SER D 1 209 ? 76.571 -66.160 48.476 1.00 38.14 189 SER D O 1
ATOM 6626 N N . ALA D 1 210 ? 76.303 -64.936 46.612 1.00 38.38 190 ALA D N 1
ATOM 6627 C CA . ALA D 1 210 ? 76.011 -66.116 45.814 1.00 37.14 190 ALA D CA 1
ATOM 6628 C C . ALA D 1 210 ? 76.633 -66.069 44.427 1.00 35.42 190 ALA D C 1
ATOM 6629 O O . ALA D 1 210 ? 77.134 -65.028 43.994 1.00 40.87 190 ALA D O 1
ATOM 6631 N N . HIS D 1 211 ? 76.595 -67.217 43.751 1.00 33.49 191 HIS D N 1
ATOM 6632 C CA . HIS D 1 211 ? 76.864 -67.328 42.317 1.00 33.74 191 HIS D CA 1
ATOM 6633 C C . HIS D 1 211 ? 75.659 -67.944 41.649 1.00 31.40 191 HIS D C 1
ATOM 6634 O O . HIS D 1 211 ? 75.211 -69.015 42.029 1.00 34.67 191 HIS D O 1
ATOM 6641 N N . HIS D 1 212 ? 75.133 -67.272 40.646 1.00 32.10 192 HIS D N 1
ATOM 6642 C CA . HIS D 1 212 ? 74.185 -67.908 39.772 1.00 31.10 192 HIS D CA 1
ATOM 6643 C C . HIS D 1 212 ? 75.018 -68.692 38.754 1.00 31.49 192 HIS D C 1
ATOM 6644 O O . HIS D 1 212 ? 75.898 -68.133 38.092 1.00 35.27 192 HIS D O 1
ATOM 6651 N N . ILE D 1 213 ? 74.753 -69.986 38.651 1.00 25.76 193 ILE D N 1
ATOM 6652 C CA . ILE D 1 213 ? 75.523 -70.895 37.792 1.00 30.85 193 ILE D CA 1
ATOM 6653 C C . ILE D 1 213 ? 74.703 -71.412 36.606 1.00 28.61 193 ILE D C 1
ATOM 6654 O O . ILE D 1 213 ? 73.593 -71.917 36.782 1.00 37.51 193 ILE D O 1
ATOM 6659 N N . VAL D 1 214 ? 75.242 -71.307 35.400 1.00 32.29 194 VAL D N 1
ATOM 6660 C CA . VAL D 1 214 ? 74.581 -71.910 34.244 1.00 26.91 194 VAL D CA 1
ATOM 6661 C C . VAL D 1 214 ? 75.483 -72.993 33.704 1.00 31.30 194 VAL D C 1
ATOM 6662 O O . VAL D 1 214 ? 76.634 -72.725 33.353 1.00 39.31 194 VAL D O 1
ATOM 6666 N N . LEU D 1 215 ? 74.976 -74.220 33.685 1.00 32.06 195 LEU D N 1
ATOM 6667 C CA . LEU D 1 215 ? 75.665 -75.353 33.067 1.00 26.80 195 LEU D CA 1
ATOM 6668 C C . LEU D 1 215 ? 74.936 -75.721 31.781 1.00 31.09 195 LEU D C 1
ATOM 6669 O O . LEU D 1 215 ? 73.722 -75.909 31.788 1.00 41.75 195 LEU D O 1
ATOM 6674 N N . SER D 1 216 ? 75.661 -75.846 30.679 1.00 31.56 196 SER D N 1
ATOM 6675 C CA . SER D 1 216 ? 75.002 -76.075 29.399 1.00 34.70 196 SER D CA 1
ATOM 6676 C C . SER D 1 216 ? 75.432 -77.410 28.816 1.00 33.17 196 SER D C 1
ATOM 6677 O O . SER D 1 216 ? 76.512 -77.895 29.121 1.00 37.37 196 SER D O 1
ATOM 6680 N N . GLU D 1 217 ? 74.590 -77.987 27.964 1.00 44.87 197 GLU D N 1
ATOM 6681 C CA . GLU D 1 217 ? 74.819 -79.316 27.386 1.00 49.96 197 GLU D CA 1
ATOM 6682 C C . GLU D 1 217 ? 76.204 -79.503 26.745 1.00 52.66 197 GLU D C 1
ATOM 6683 O O . GLU D 1 217 ? 76.852 -80.538 26.904 1.00 53.39 197 GLU D O 1
ATOM 6689 N N . GLY D 1 218 ? 76.678 -78.518 26.014 1.00 39.39 198 GLY D N 1
ATOM 6690 C CA . GLY D 1 218 ? 78.022 -78.680 25.473 1.00 56.30 198 GLY D CA 1
ATOM 6691 C C . GLY D 1 218 ? 79.127 -78.852 26.510 1.00 44.84 198 GLY D C 1
ATOM 6692 O O . GLY D 1 218 ? 80.214 -79.300 26.187 1.00 49.10 198 GLY D O 1
ATOM 6693 N N . GLY D 1 219 ? 78.877 -78.441 27.746 1.00 45.42 199 GLY D N 1
ATOM 6694 C CA . GLY D 1 219 ? 79.917 -78.454 28.777 1.00 38.82 199 GLY D CA 1
ATOM 6695 C C . GLY D 1 219 ? 80.402 -77.073 29.205 1.00 43.38 199 GLY D C 1
ATOM 6696 O O . GLY D 1 219 ? 81.400 -76.944 29.930 1.00 42.84 199 GLY D O 1
ATOM 6697 N N . GLY D 1 220 ? 79.708 -76.035 28.752 1.00 36.26 200 GLY D N 1
ATOM 6698 C CA . GLY D 1 220 ? 80.070 -74.677 29.118 1.00 30.27 200 GLY D CA 1
ATOM 6699 C C . GLY D 1 220 ? 79.582 -74.334 30.518 1.00 39.42 200 GLY D C 1
ATOM 6700 O O . GLY D 1 220 ? 78.561 -74.849 30.973 1.00 34.91 200 GLY D O 1
ATOM 6701 N N . ILE D 1 221 ? 80.314 -73.449 31.190 1.00 30.91 201 ILE D N 1
ATOM 6702 C CA . ILE D 1 221 ? 79.967 -73.011 32.520 1.00 27.20 201 ILE D CA 1
ATOM 6703 C C . ILE D 1 221 ? 80.088 -71.499 32.646 1.00 32.90 201 ILE D C 1
ATOM 6704 O O . ILE D 1 221 ? 81.142 -70.932 32.372 1.00 39.33 201 ILE D O 1
ATOM 6709 N N . ARG D 1 222 ? 79.015 -70.849 33.070 1.00 31.19 202 ARG D N 1
ATOM 6710 C CA . ARG D 1 222 ? 79.056 -69.420 33.336 1.00 37.33 202 ARG D CA 1
ATOM 6711 C C . ARG D 1 222 ? 78.718 -69.212 34.804 1.00 35.90 202 ARG D C 1
ATOM 6712 O O . ARG D 1 222 ? 77.826 -69.875 35.339 1.00 39.49 202 ARG D O 1
ATOM 6720 N N . LEU D 1 223 ? 79.449 -68.321 35.462 1.00 34.34 203 LEU D N 1
ATOM 6721 C CA . LEU D 1 223 ? 79.164 -67.988 36.854 1.00 36.21 203 LEU D CA 1
ATOM 6722 C C . LEU D 1 223 ? 78.796 -66.516 36.942 1.00 37.81 203 LEU D C 1
ATOM 6723 O O . LEU D 1 223 ? 79.453 -65.674 36.349 1.00 45.44 203 LEU D O 1
ATOM 6728 N N . PHE D 1 224 ? 77.747 -66.205 37.688 1.00 41.47 204 PHE D N 1
ATOM 6729 C CA . PHE D 1 224 ? 77.324 -64.822 37.829 1.00 42.43 204 PHE D CA 1
ATOM 6730 C C . PHE D 1 224 ? 77.160 -64.451 39.299 1.00 39.39 204 PHE D C 1
ATOM 6731 O O . PHE D 1 224 ? 76.088 -64.623 39.862 1.00 41.68 204 PHE D O 1
ATOM 6739 N N . PRO D 1 225 ? 78.232 -63.950 39.926 1.00 48.52 205 PRO D N 1
ATOM 6740 C CA . PRO D 1 225 ? 78.196 -63.648 41.359 1.00 45.53 205 PRO D CA 1
ATOM 6741 C C . PRO D 1 225 ? 77.371 -62.406 41.673 1.00 44.18 205 PRO D C 1
ATOM 6742 O O . PRO D 1 225 ? 77.174 -61.547 40.815 1.00 47.32 205 PRO D O 1
ATOM 6746 N N . TYR D 1 226 ? 76.895 -62.324 42.906 1.00 44.54 206 TYR D N 1
ATOM 6747 C CA . TYR D 1 226 ? 76.135 -61.173 43.356 1.00 38.69 206 TYR D CA 1
ATOM 6748 C C . TYR D 1 226 ? 76.017 -61.182 44.891 1.00 35.78 206 TYR D C 1
ATOM 6749 O O . TYR D 1 226 ? 76.187 -62.222 45.529 1.00 36.64 206 TYR D O 1
ATOM 6758 N N . ARG D 1 227 ? 75.750 -60.017 45.473 1.00 40.05 207 ARG D N 1
ATOM 6759 C CA . ARG D 1 227 ? 75.720 -59.865 46.921 1.00 40.65 207 ARG D CA 1
ATOM 6760 C C . ARG D 1 227 ? 74.548 -58.994 47.336 1.00 43.89 207 ARG D C 1
ATOM 6761 O O . ARG D 1 227 ? 74.223 -58.031 46.661 1.00 46.46 207 ARG D O 1
ATOM 6769 N N . LEU D 1 228 ? 73.921 -59.324 48.456 1.00 42.41 208 LEU D N 1
ATOM 6770 C CA . LEU D 1 228 ? 72.870 -58.484 48.995 1.00 40.24 208 LEU D CA 1
ATOM 6771 C C . LEU D 1 228 ? 73.032 -58.349 50.509 1.00 41.71 208 LEU D C 1
ATOM 6772 O O . LEU D 1 228 ? 73.554 -59.248 51.165 1.00 37.10 208 LEU D O 1
ATOM 6777 N N . ARG D 1 229 ? 72.581 -57.226 51.057 1.00 35.00 209 ARG D N 1
ATOM 6778 C CA . ARG D 1 229 ? 72.299 -57.154 52.478 1.00 40.85 209 ARG D CA 1
ATOM 6779 C C . ARG D 1 229 ? 70.839 -56.817 52.621 1.00 37.60 209 ARG D C 1
ATOM 6780 O O . ARG D 1 229 ? 70.376 -55.814 52.092 1.00 43.86 209 ARG D O 1
ATOM 6788 N N . TYR D 1 230 ? 70.108 -57.660 53.334 1.00 38.94 210 TYR D N 1
ATOM 6789 C CA . TYR D 1 230 ? 68.671 -57.486 53.439 1.00 42.11 210 TYR D CA 1
ATOM 6790 C C . TYR D 1 230 ? 68.303 -56.937 54.800 1.00 47.56 210 TYR D C 1
ATOM 6791 O O . TYR D 1 230 ? 69.099 -56.986 55.734 1.00 42.65 210 TYR D O 1
ATOM 6800 N N . ALA D 1 231 ? 67.088 -56.424 54.925 1.00 42.37 211 ALA D N 1
ATOM 6801 C CA . ALA D 1 231 ? 66.620 -56.030 56.237 1.00 38.71 211 ALA D CA 1
ATOM 6802 C C . ALA D 1 231 ? 65.246 -56.599 56.471 1.00 33.46 211 ALA D C 1
ATOM 6803 O O . ALA D 1 231 ? 64.499 -56.824 55.529 1.00 41.70 211 ALA D O 1
ATOM 6805 N N . TYR D 1 232 ? 64.919 -56.832 57.735 1.00 40.62 212 TYR D N 1
ATOM 6806 C CA . TYR D 1 232 ? 63.579 -57.246 58.102 1.00 40.44 212 TYR D CA 1
ATOM 6807 C C . TYR D 1 232 ? 62.660 -56.045 58.038 1.00 38.04 212 TYR D C 1
ATOM 6808 O O . TYR D 1 232 ? 63.093 -54.915 58.244 1.00 46.59 212 TYR D O 1
ATOM 6817 N N . PRO D 1 233 ? 61.385 -56.280 57.736 1.00 41.21 213 PRO D N 1
ATOM 6818 C CA . PRO D 1 233 ? 60.415 -55.187 57.719 1.00 43.62 213 PRO D CA 1
ATOM 6819 C C . PRO D 1 233 ? 60.555 -54.205 58.893 1.00 43.88 213 PRO D C 1
ATOM 6820 O O . PRO D 1 233 ? 60.672 -53.003 58.663 1.00 49.02 213 PRO D O 1
ATOM 6824 N N . ALA D 1 234 ? 60.562 -54.696 60.130 1.00 37.96 214 ALA D N 1
ATOM 6825 C CA . ALA D 1 234 ? 60.604 -53.793 61.291 1.00 36.25 214 ALA D CA 1
ATOM 6826 C C . ALA D 1 234 ? 61.898 -53.003 61.373 1.00 38.91 214 ALA D C 1
ATOM 6827 O O . ALA D 1 234 ? 61.916 -51.892 61.887 1.00 54.37 214 ALA D O 1
ATOM 6829 N N . GLU D 1 235 ? 62.979 -53.576 60.874 1.00 40.00 215 GLU D N 1
ATOM 6830 C CA . GLU D 1 235 ? 64.242 -52.862 60.816 1.00 39.78 215 GLU D CA 1
ATOM 6831 C C . GLU D 1 235 ? 64.171 -51.827 59.699 1.00 42.42 215 GLU D C 1
ATOM 6832 O O . GLU D 1 235 ? 64.577 -50.680 59.875 1.00 44.13 215 GLU D O 1
ATOM 6838 N N . LEU D 1 236 ? 63.640 -52.239 58.554 1.00 38.55 216 LEU D N 1
ATOM 6839 C CA . LEU D 1 236 ? 63.455 -51.339 57.428 1.00 40.08 216 LEU D CA 1
ATOM 6840 C C . LEU D 1 236 ? 62.623 -50.112 57.813 1.00 49.71 216 LEU D C 1
ATOM 6841 O O . LEU D 1 236 ? 62.979 -48.980 57.470 1.00 55.63 216 LEU D O 1
ATOM 6846 N N . ASP D 1 237 ? 61.527 -50.320 58.539 1.00 45.63 217 ASP D N 1
ATOM 6847 C CA . ASP D 1 237 ? 60.678 -49.192 58.951 1.00 45.98 217 ASP D CA 1
ATOM 6848 C C . ASP D 1 237 ? 61.380 -48.246 59.917 1.00 47.76 217 ASP D C 1
ATOM 6849 O O . ASP D 1 237 ? 61.104 -47.053 59.931 1.00 51.68 217 ASP D O 1
ATOM 6854 N N . LEU D 1 238 ? 62.277 -48.781 60.739 1.00 45.30 218 LEU D N 1
ATOM 6855 C CA . LEU D 1 238 ? 63.025 -47.944 61.666 1.00 44.81 218 LEU D CA 1
ATOM 6856 C C . LEU D 1 238 ? 64.116 -47.199 60.903 1.00 49.82 218 LEU D C 1
ATOM 6857 O O . LEU D 1 238 ? 64.417 -46.041 61.209 1.00 56.91 218 LEU D O 1
ATOM 6862 N N . MET D 1 239 ? 64.690 -47.850 59.892 1.00 39.85 219 MET D N 1
ATOM 6863 C CA . MET D 1 239 ? 65.603 -47.162 58.983 1.00 47.16 219 MET D CA 1
ATOM 6864 C C . MET D 1 239 ? 64.868 -46.025 58.256 1.00 52.60 219 MET D C 1
ATOM 6865 O O . MET D 1 239 ? 65.340 -44.884 58.209 1.00 57.10 219 MET D O 1
ATOM 6870 N N . ALA D 1 240 ? 63.699 -46.330 57.710 1.00 48.50 220 ALA D N 1
ATOM 6871 C CA . ALA D 1 240 ? 62.902 -45.301 57.065 1.00 53.02 220 ALA D CA 1
ATOM 6872 C C . ALA D 1 240 ? 62.667 -44.088 57.990 1.00 58.44 220 ALA D C 1
ATOM 6873 O O . ALA D 1 240 ? 62.813 -42.941 57.556 1.00 58.77 220 ALA D O 1
ATOM 6875 N N . ASN D 1 241 ? 62.313 -44.341 59.252 1.00 50.56 221 ASN D N 1
ATOM 6876 C CA . ASN D 1 241 ? 62.090 -43.263 60.225 1.00 57.70 221 ASN D CA 1
ATOM 6877 C C . ASN D 1 241 ? 63.352 -42.467 60.491 1.00 57.29 221 ASN D C 1
ATOM 6878 O O . ASN D 1 241 ? 63.342 -41.240 60.494 1.00 63.60 221 ASN D O 1
ATOM 6883 N N . VAL D 1 242 ? 64.448 -43.164 60.727 1.00 54.26 222 VAL D N 1
ATOM 6884 C CA . VAL D 1 242 ? 65.686 -42.467 61.005 1.00 54.15 222 VAL D CA 1
ATOM 6885 C C . VAL D 1 242 ? 66.014 -41.576 59.821 1.00 57.66 222 VAL D C 1
ATOM 6886 O O . VAL D 1 242 ? 66.637 -40.528 59.969 1.00 60.26 222 VAL D O 1
ATOM 6890 N N . ALA D 1 243 ? 65.563 -41.993 58.642 1.00 58.97 223 ALA D N 1
ATOM 6891 C CA . ALA D 1 243 ? 65.884 -41.289 57.412 1.00 57.76 223 ALA D CA 1
ATOM 6892 C C . ALA D 1 243 ? 64.894 -40.172 57.109 1.00 62.75 223 ALA D C 1
ATOM 6893 O O . ALA D 1 243 ? 65.035 -39.474 56.105 1.00 68.27 223 ALA D O 1
ATOM 6895 N N . GLY D 1 244 ? 63.887 -40.017 57.968 1.00 62.38 224 GLY D N 1
ATOM 6896 C CA . GLY D 1 244 ? 62.851 -38.996 57.784 1.00 61.20 224 GLY D CA 1
ATOM 6897 C C . GLY D 1 244 ? 61.596 -39.454 57.050 1.00 68.92 224 GLY D C 1
ATOM 6898 O O . GLY D 1 244 ? 60.769 -38.632 56.650 1.00 75.94 224 GLY D O 1
ATOM 6899 N N . LEU D 1 245 ? 61.441 -40.763 56.878 1.00 65.29 225 LEU D N 1
ATOM 6900 C CA . LEU D 1 245 ? 60.283 -41.318 56.179 1.00 60.62 225 LEU D CA 1
ATOM 6901 C C . LEU D 1 245 ? 59.385 -42.117 57.124 1.00 62.07 225 LEU D C 1
ATOM 6902 O O . LEU D 1 245 ? 59.807 -42.511 58.217 1.00 61.92 225 LEU D O 1
ATOM 6907 N N . GLU D 1 246 ? 58.148 -42.354 56.693 1.00 64.12 226 GLU D N 1
ATOM 6908 C CA . GLU D 1 246 ? 57.189 -43.178 57.439 1.00 66.60 226 GLU D CA 1
ATOM 6909 C C . GLU D 1 246 ? 56.363 -44.042 56.482 1.00 64.42 226 GLU D C 1
ATOM 6910 O O . GLU D 1 246 ? 55.906 -43.581 55.434 1.00 74.31 226 GLU D O 1
ATOM 6916 N N . LEU D 1 247 ? 56.183 -45.300 56.854 1.00 63.03 227 LEU D N 1
ATOM 6917 C CA . LEU D 1 247 ? 55.429 -46.250 56.057 1.00 59.69 227 LEU D CA 1
ATOM 6918 C C . LEU D 1 247 ? 53.963 -45.847 55.934 1.00 65.09 227 LEU D C 1
ATOM 6919 O O . LEU D 1 247 ? 53.322 -45.479 56.923 1.00 64.38 227 LEU D O 1
ATOM 6924 N N . VAL D 1 248 ? 53.429 -45.934 54.718 1.00 65.12 228 VAL D N 1
ATOM 6925 C CA . VAL D 1 248 ? 52.036 -45.586 54.471 1.00 66.97 228 VAL D CA 1
ATOM 6926 C C . VAL D 1 248 ? 51.243 -46.727 53.841 1.00 69.62 228 VAL D C 1
ATOM 6927 O O . VAL D 1 248 ? 50.016 -46.691 53.833 1.00 75.55 228 VAL D O 1
ATOM 6931 N N . GLU D 1 249 ? 51.940 -47.726 53.302 1.00 67.41 229 GLU D N 1
ATOM 6932 C CA . GLU D 1 249 ? 51.291 -48.967 52.854 1.00 68.07 229 GLU D CA 1
ATOM 6933 C C . GLU D 1 249 ? 52.294 -50.081 52.501 1.00 67.27 229 GLU D C 1
ATOM 6934 O O . GLU D 1 249 ? 53.437 -49.810 52.114 1.00 67.45 229 GLU D O 1
ATOM 6940 N N . ARG D 1 250 ? 51.868 -51.333 52.677 1.00 66.22 230 ARG D N 1
ATOM 6941 C CA . ARG D 1 250 ? 52.704 -52.488 52.348 1.00 59.81 230 ARG D CA 1
ATOM 6942 C C . ARG D 1 250 ? 51.914 -53.617 51.670 1.00 61.21 230 ARG D C 1
ATOM 6943 O O . ARG D 1 250 ? 50.858 -54.021 52.153 1.00 64.95 230 ARG D O 1
ATOM 6951 N N . HIS D 1 251 ? 52.438 -54.128 50.557 1.00 62.37 231 HIS D N 1
ATOM 6952 C CA . HIS D 1 251 ? 51.821 -55.254 49.853 1.00 59.77 231 HIS D CA 1
ATOM 6953 C C . HIS D 1 251 ? 52.837 -56.332 49.516 1.00 56.71 231 HIS D C 1
ATOM 6954 O O . HIS D 1 251 ? 54.038 -56.112 49.583 1.00 60.67 231 HIS D O 1
ATOM 6961 N N . ALA D 1 252 ? 52.346 -57.497 49.122 1.00 62.09 232 ALA D N 1
ATOM 6962 C CA . ALA D 1 252 ? 53.223 -58.579 48.695 1.00 62.84 232 ALA D CA 1
ATOM 6963 C C . ALA D 1 252 ? 53.801 -58.323 47.302 1.00 60.00 232 ALA D C 1
ATOM 6964 O O . ALA D 1 252 ? 54.840 -58.867 46.945 1.00 70.54 232 ALA D O 1
ATOM 6966 N N . ASP D 1 253 ? 53.129 -57.492 46.516 1.00 60.28 233 ASP D N 1
ATOM 6967 C CA . ASP D 1 253 ? 53.545 -57.261 45.130 1.00 67.62 233 ASP D CA 1
ATOM 6968 C C . ASP D 1 253 ? 52.920 -55.981 44.566 1.00 65.77 233 ASP D C 1
ATOM 6969 O O . ASP D 1 253 ? 52.229 -55.256 45.276 1.00 68.51 233 ASP D O 1
ATOM 6974 N N . PHE D 1 254 ? 53.161 -55.706 43.289 1.00 69.60 234 PHE D N 1
ATOM 6975 C CA . PHE D 1 254 ? 52.705 -54.451 42.694 1.00 70.15 234 PHE D CA 1
ATOM 6976 C C . PHE D 1 254 ? 51.234 -54.458 42.315 1.00 75.61 234 PHE D C 1
ATOM 6977 O O . PHE D 1 254 ? 50.678 -53.419 41.954 1.00 80.77 234 PHE D O 1
ATOM 6985 N N . GLU D 1 255 ? 50.607 -55.626 42.394 1.00 75.91 235 GLU D N 1
ATOM 6986 C CA . GLU D 1 255 ? 49.172 -55.730 42.164 1.00 77.91 235 GLU D CA 1
ATOM 6987 C C . GLU D 1 255 ? 48.419 -55.552 43.477 1.00 76.61 235 GLU D C 1
ATOM 6988 O O . GLU D 1 255 ? 47.199 -55.665 43.524 1.00 76.62 235 GLU D O 1
ATOM 6994 N N . ARG D 1 256 ? 49.169 -55.285 44.543 1.00 73.85 236 ARG D N 1
ATOM 6995 C CA . ARG D 1 256 ? 48.602 -54.923 45.842 1.00 76.31 236 ARG D CA 1
ATOM 6996 C C . ARG D 1 256 ? 47.986 -56.085 46.622 1.00 78.17 236 ARG D C 1
ATOM 6997 O O . ARG D 1 256 ? 47.105 -55.881 47.455 1.00 81.88 236 ARG D O 1
ATOM 7005 N N . ARG D 1 257 ? 48.454 -57.301 46.356 1.00 74.66 237 ARG D N 1
ATOM 7006 C CA . ARG D 1 257 ? 48.041 -58.465 47.131 1.00 74.12 237 ARG D CA 1
ATOM 7007 C C . ARG D 1 257 ? 48.426 -58.297 48.594 1.00 73.77 237 ARG D C 1
ATOM 7008 O O . ARG D 1 257 ? 49.326 -57.518 48.926 1.00 71.10 237 ARG D O 1
ATOM 7016 N N . ARG D 1 258 ? 47.741 -59.027 49.468 1.00 79.33 238 ARG D N 1
ATOM 7017 C CA . ARG D 1 258 ? 47.993 -58.913 50.896 1.00 75.80 238 ARG D CA 1
ATOM 7018 C C . ARG D 1 258 ? 49.404 -59.362 51.235 1.00 71.57 238 ARG D C 1
ATOM 7019 O O . ARG D 1 258 ? 49.845 -60.427 50.808 1.00 76.01 238 ARG D O 1
ATOM 7027 N N . PHE D 1 259 ? 50.110 -58.536 51.998 1.00 65.35 239 PHE D N 1
ATOM 7028 C CA . PHE D 1 259 ? 51.421 -58.905 52.494 1.00 59.30 239 PHE D CA 1
ATOM 7029 C C . PHE D 1 259 ? 51.284 -59.660 53.798 1.00 62.30 239 PHE D C 1
ATOM 7030 O O . PHE D 1 259 ? 50.612 -59.203 54.713 1.00 67.28 239 PHE D O 1
ATOM 7038 N N . ASP D 1 260 ? 51.918 -60.819 53.893 1.00 63.89 240 ASP D N 1
ATOM 7039 C CA . ASP D 1 260 ? 51.956 -61.517 55.171 1.00 65.24 240 ASP D CA 1
ATOM 7040 C C . ASP D 1 260 ? 53.265 -62.277 55.366 1.00 63.33 240 ASP D C 1
ATOM 7041 O O . ASP D 1 260 ? 54.167 -62.205 54.530 1.00 62.07 240 ASP D O 1
ATOM 7046 N N . ALA D 1 261 ? 53.360 -62.999 56.477 1.00 65.59 241 ALA D N 1
ATOM 7047 C CA . ALA D 1 261 ? 54.597 -63.671 56.856 1.00 61.08 241 ALA D CA 1
ATOM 7048 C C . ALA D 1 261 ? 55.171 -64.554 55.740 1.00 61.67 241 ALA D C 1
ATOM 7049 O O . ALA D 1 261 ? 56.391 -64.668 55.595 1.00 64.40 241 ALA D O 1
ATOM 7051 N N . SER D 1 262 ? 54.296 -65.171 54.953 1.00 58.22 242 SER D N 1
ATOM 7052 C CA . SER D 1 262 ? 54.740 -66.133 53.945 1.00 60.82 242 SER D CA 1
ATOM 7053 C C . SER D 1 262 ? 54.980 -65.495 52.580 1.00 60.30 242 SER D C 1
ATOM 7054 O O . SER D 1 262 ? 55.303 -66.189 51.615 1.00 63.23 242 SER D O 1
ATOM 7057 N N . SER D 1 263 ? 54.820 -64.178 52.494 1.00 49.96 243 SER D N 1
ATOM 7058 C CA . SER D 1 263 ? 55.115 -63.474 51.259 1.00 43.67 243 SER D CA 1
ATOM 7059 C C . SER D 1 263 ? 56.619 -63.465 51.018 1.00 51.41 243 SER D C 1
ATOM 7060 O O . SER D 1 263 ? 57.399 -63.178 51.934 1.00 51.50 243 SER D O 1
ATOM 7063 N N . ARG D 1 264 ? 57.029 -63.790 49.792 1.00 51.09 244 ARG D N 1
ATOM 7064 C CA . ARG D 1 264 ? 58.448 -63.811 49.455 1.00 52.22 244 ARG D CA 1
ATOM 7065 C C . ARG D 1 264 ? 59.026 -62.399 49.299 1.00 52.08 244 ARG D C 1
ATOM 7066 O O . ARG D 1 264 ? 60.213 -62.162 49.546 1.00 50.57 244 ARG D O 1
ATOM 7074 N N . TYR D 1 265 ? 58.190 -61.456 48.891 1.00 48.88 245 TYR D N 1
ATOM 7075 C CA . TYR D 1 265 ? 58.645 -60.081 48.762 1.00 47.26 245 TYR D CA 1
ATOM 7076 C C . TYR D 1 265 ? 57.661 -59.137 49.421 1.00 47.30 245 TYR D C 1
ATOM 7077 O O . TYR D 1 265 ? 56.549 -59.527 49.768 1.00 59.63 245 TYR D O 1
ATOM 7086 N N . HIS D 1 266 ? 58.074 -57.894 49.609 1.00 50.86 246 HIS D N 1
ATOM 7087 C CA . HIS D 1 266 ? 57.113 -56.851 49.919 1.00 52.54 246 HIS D CA 1
ATOM 7088 C C . HIS D 1 266 ? 57.365 -55.640 49.053 1.00 53.89 246 HIS D C 1
ATOM 7089 O O . HIS D 1 266 ? 58.484 -55.405 48.586 1.00 53.16 246 HIS D O 1
ATOM 7096 N N . VAL D 1 267 ? 56.294 -54.903 48.801 1.00 57.16 247 VAL D N 1
ATOM 7097 C CA . VAL D 1 267 ? 56.388 -53.616 48.159 1.00 58.06 247 VAL D CA 1
ATOM 7098 C C . VAL D 1 267 ? 55.978 -52.610 49.217 1.00 57.21 247 VAL D C 1
ATOM 7099 O O . VAL D 1 267 ? 54.852 -52.655 49.710 1.00 60.88 247 VAL D O 1
ATOM 7103 N N . SER D 1 268 ? 56.903 -51.731 49.590 1.00 51.07 248 SER D N 1
ATOM 7104 C CA . SER D 1 268 ? 56.644 -50.761 50.649 1.00 55.47 248 SER D CA 1
ATOM 7105 C C . SER D 1 268 ? 56.651 -49.331 50.129 1.00 60.22 248 SER D C 1
ATOM 7106 O O . SER D 1 268 ? 57.517 -48.951 49.336 1.00 64.02 248 SER D O 1
ATOM 7109 N N . VAL D 1 269 ? 55.682 -48.545 50.591 1.00 59.34 249 VAL D N 1
ATOM 7110 C CA . VAL D 1 269 ? 55.541 -47.159 50.174 1.00 60.28 249 VAL D CA 1
ATOM 7111 C C . VAL D 1 269 ? 55.737 -46.221 51.355 1.00 62.72 249 VAL D C 1
ATOM 7112 O O . VAL D 1 269 ? 55.078 -46.370 52.382 1.00 64.88 249 VAL D O 1
ATOM 7116 N N . TYR D 1 270 ? 56.635 -45.250 51.206 1.00 63.97 250 TYR D N 1
ATOM 7117 C CA . TYR D 1 270 ? 56.941 -44.320 52.293 1.00 62.37 250 TYR D CA 1
ATOM 7118 C C . TYR D 1 270 ? 56.703 -42.862 51.901 1.00 67.62 250 TYR D C 1
ATOM 7119 O O . TYR D 1 270 ? 56.872 -42.489 50.744 1.00 69.98 250 TYR D O 1
ATOM 7128 N N . ARG D 1 271 ? 56.306 -42.054 52.881 1.00 67.80 251 ARG D N 1
ATOM 7129 C CA . ARG D 1 271 ? 56.179 -40.603 52.730 1.00 69.53 251 ARG D CA 1
ATOM 7130 C C . ARG D 1 271 ? 57.198 -39.896 53.620 1.00 69.71 251 ARG D C 1
ATOM 7131 O O . ARG D 1 271 ? 57.735 -40.487 54.556 1.00 75.85 251 ARG D O 1
ATOM 7139 N N . ALA D 1 272 ? 57.444 -38.623 53.336 1.00 76.17 252 ALA D N 1
ATOM 7140 C CA . ALA D 1 272 ? 58.198 -37.770 54.244 1.00 79.44 252 ALA D CA 1
ATOM 7141 C C . ALA D 1 272 ? 57.439 -37.641 55.561 1.00 80.43 252 ALA D C 1
ATOM 7142 O O . ALA D 1 272 ? 56.223 -37.821 55.601 1.00 85.09 252 ALA D O 1
ATOM 7144 N N . ALA D 1 273 ? 58.158 -37.334 56.635 1.00 85.30 253 ALA D N 1
ATOM 7145 C CA . ALA D 1 273 ? 57.530 -37.054 57.923 1.00 89.12 253 ALA D CA 1
ATOM 7146 C C . ALA D 1 273 ? 57.704 -35.578 58.282 1.00 97.40 253 ALA D C 1
ATOM 7147 O O . ALA D 1 273 ? 56.874 -34.985 58.972 1.00 102.73 253 ALA D O 1
ATOM 7149 N N . GLU E 1 39 ? 73.314 -99.339 31.926 1.00 94.73 19 GLU E N 1
ATOM 7150 C CA . GLU E 1 39 ? 74.794 -99.304 31.737 1.00 111.63 19 GLU E CA 1
ATOM 7151 C C . GLU E 1 39 ? 75.488 -98.294 32.659 1.00 115.89 19 GLU E C 1
ATOM 7152 O O . GLU E 1 39 ? 76.719 -98.285 32.768 1.00 114.05 19 GLU E O 1
ATOM 7158 N N . TRP E 1 40 ? 74.699 -97.445 33.315 1.00 112.85 20 TRP E N 1
ATOM 7159 C CA . TRP E 1 40 ? 75.231 -96.496 34.297 1.00 103.84 20 TRP E CA 1
ATOM 7160 C C . TRP E 1 40 ? 75.395 -97.140 35.675 1.00 94.42 20 TRP E C 1
ATOM 7161 O O . TRP E 1 40 ? 74.628 -98.034 36.048 1.00 91.67 20 TRP E O 1
ATOM 7172 N N . PRO E 1 41 ? 76.366 -96.652 36.454 1.00 81.57 21 PRO E N 1
ATOM 7173 C CA . PRO E 1 41 ? 76.709 -97.269 37.727 1.00 83.92 21 PRO E CA 1
ATOM 7174 C C . PRO E 1 41 ? 75.632 -97.095 38.796 1.00 82.38 21 PRO E C 1
ATOM 7175 O O . PRO E 1 41 ? 74.771 -96.222 38.686 1.00 76.84 21 PRO E O 1
ATOM 7179 N N . GLY E 1 42 ? 75.691 -97.947 39.814 1.00 81.76 22 GLY E N 1
ATOM 7180 C CA . GLY E 1 42 ? 74.795 -97.884 40.962 1.00 77.17 22 GLY E CA 1
ATOM 7181 C C . GLY E 1 42 ? 73.423 -97.299 40.720 1.00 71.77 22 GLY E C 1
ATOM 7182 O O . GLY E 1 42 ? 72.645 -97.825 39.925 1.00 78.48 22 GLY E O 1
ATOM 7183 N N . ASP E 1 43 ? 73.124 -96.206 41.416 1.00 73.79 23 ASP E N 1
ATOM 7184 C CA . ASP E 1 43 ? 71.780 -95.617 41.399 1.00 77.67 23 ASP E CA 1
ATOM 7185 C C . ASP E 1 43 ? 71.485 -94.776 40.156 1.00 73.17 23 ASP E C 1
ATOM 7186 O O . ASP E 1 43 ? 70.343 -94.394 39.924 1.00 62.34 23 ASP E O 1
ATOM 7191 N N . ALA E 1 44 ? 72.519 -94.464 39.378 1.00 81.00 24 ALA E N 1
ATOM 7192 C CA . ALA E 1 44 ? 72.346 -93.695 38.150 1.00 72.10 24 ALA E CA 1
ATOM 7193 C C . ALA E 1 44 ? 71.721 -94.588 37.091 1.00 79.73 24 ALA E C 1
ATOM 7194 O O . ALA E 1 44 ? 70.834 -94.164 36.347 1.00 79.71 24 ALA E O 1
ATOM 7196 N N . GLY E 1 45 ? 72.191 -95.833 37.043 1.00 83.68 25 GLY E N 1
ATOM 7197 C CA . GLY E 1 45 ? 71.695 -96.820 36.098 1.00 82.58 25 GLY E CA 1
ATOM 7198 C C . GLY E 1 45 ? 70.244 -97.147 36.362 1.00 77.93 25 GLY E C 1
ATOM 7199 O O . GLY E 1 45 ? 69.606 -96.525 37.211 1.00 71.80 25 GLY E O 1
ATOM 7200 N N . PRO E 1 46 ? 69.710 -98.135 35.632 1.00 83.53 26 PRO E N 1
ATOM 7201 C CA . PRO E 1 46 ? 68.312 -98.508 35.775 1.00 79.61 26 PRO E CA 1
ATOM 7202 C C . PRO E 1 46 ? 68.168 -99.513 36.909 1.00 75.89 26 PRO E C 1
ATOM 7203 O O . PRO E 1 46 ? 69.169 -100.069 37.367 1.00 72.15 26 PRO E O 1
ATOM 7207 N N . PRO E 1 47 ? 66.932 -99.753 37.364 1.00 70.89 27 PRO E N 1
ATOM 7208 C CA . PRO E 1 47 ? 66.777 -100.680 38.482 1.00 73.17 27 PRO E CA 1
ATOM 7209 C C . PRO E 1 47 ? 67.233 -102.080 38.067 1.00 75.10 27 PRO E C 1
ATOM 7210 O O . PRO E 1 47 ? 67.043 -102.481 36.916 1.00 70.30 27 PRO E O 1
ATOM 7214 N N . PRO E 1 48 ? 67.856 -102.814 38.994 1.00 79.27 28 PRO E N 1
ATOM 7215 C CA . PRO E 1 48 ? 68.464 -104.091 38.663 1.00 82.76 28 PRO E CA 1
ATOM 7216 C C . PRO E 1 48 ? 67.484 -105.252 38.800 1.00 77.75 28 PRO E C 1
ATOM 7217 O O . PRO E 1 48 ? 67.891 -106.375 39.064 1.00 85.95 28 PRO E O 1
ATOM 7221 N N . ASP E 1 49 ? 66.202 -104.980 38.603 1.00 67.20 29 ASP E N 1
ATOM 7222 C CA . ASP E 1 49 ? 65.165 -105.956 38.874 1.00 62.68 29 ASP E CA 1
ATOM 7223 C C . ASP E 1 49 ? 64.526 -106.501 37.606 1.00 61.24 29 ASP E C 1
ATOM 7224 O O . ASP E 1 49 ? 63.429 -107.058 37.650 1.00 51.42 29 ASP E O 1
ATOM 7229 N N . GLY E 1 50 ? 65.214 -106.341 36.478 1.00 60.27 30 GLY E N 1
ATOM 7230 C CA . GLY E 1 50 ? 64.718 -106.851 35.197 1.00 56.85 30 GLY E CA 1
ATOM 7231 C C . GLY E 1 50 ? 64.290 -108.310 35.240 1.00 54.55 30 GLY E C 1
ATOM 7232 O O . GLY E 1 50 ? 63.167 -108.644 34.870 1.00 51.32 30 GLY E O 1
ATOM 7233 N N . ARG E 1 51 ? 65.187 -109.183 35.689 1.00 54.44 31 ARG E N 1
ATOM 7234 C CA . ARG E 1 51 ? 64.873 -110.608 35.809 1.00 59.21 31 ARG E CA 1
ATOM 7235 C C . ARG E 1 51 ? 63.666 -110.862 36.711 1.00 56.52 31 ARG E C 1
ATOM 7236 O O . ARG E 1 51 ? 62.778 -111.637 36.365 1.00 55.36 31 ARG E O 1
ATOM 7244 N N . GLU E 1 52 ? 63.638 -110.214 37.872 1.00 58.28 32 GLU E N 1
ATOM 7245 C CA . GLU E 1 52 ? 62.510 -110.365 38.780 1.00 50.11 32 GLU E CA 1
ATOM 7246 C C . GLU E 1 52 ? 61.216 -109.908 38.119 1.00 51.24 32 GLU E C 1
ATOM 7247 O O . GLU E 1 52 ? 60.160 -110.485 38.341 1.00 58.13 32 GLU E O 1
ATOM 7253 N N . ALA E 1 53 ? 61.297 -108.866 37.301 1.00 52.19 33 ALA E N 1
ATOM 7254 C CA . ALA E 1 53 ? 60.110 -108.349 36.642 1.00 48.11 33 ALA E CA 1
ATOM 7255 C C . ALA E 1 53 ? 59.614 -109.367 35.634 1.00 48.86 33 ALA E C 1
ATOM 7256 O O . ALA E 1 53 ? 58.413 -109.550 35.454 1.00 49.66 33 ALA E O 1
ATOM 7258 N N . ALA E 1 54 ? 60.550 -110.041 34.983 1.00 49.64 34 ALA E N 1
ATOM 7259 C CA . ALA E 1 54 ? 60.191 -111.029 33.980 1.00 51.04 34 ALA E CA 1
ATOM 7260 C C . ALA E 1 54 ? 59.501 -112.228 34.622 1.00 49.81 34 ALA E C 1
ATOM 7261 O O . ALA E 1 54 ? 58.464 -112.680 34.143 1.00 55.97 34 ALA E O 1
ATOM 7263 N N . LEU E 1 55 ? 60.066 -112.736 35.711 1.00 53.12 35 LEU E N 1
ATOM 7264 C CA . LEU E 1 55 ? 59.464 -113.879 36.403 1.00 58.79 35 LEU E CA 1
ATOM 7265 C C . LEU E 1 55 ? 58.038 -113.555 36.831 1.00 56.38 35 LEU E C 1
ATOM 7266 O O . LEU E 1 55 ? 57.127 -114.376 36.682 1.00 54.99 35 LEU E O 1
ATOM 7271 N N . PHE E 1 56 ? 57.857 -112.354 37.368 1.00 44.72 36 PHE E N 1
ATOM 7272 C CA . PHE E 1 56 ? 56.559 -111.920 37.850 1.00 42.37 36 PHE E CA 1
ATOM 7273 C C . PHE E 1 56 ? 55.562 -111.820 36.698 1.00 48.58 36 PHE E C 1
ATOM 7274 O O . PHE E 1 56 ? 54.438 -112.309 36.807 1.00 55.39 36 PHE E O 1
ATOM 7282 N N . VAL E 1 57 ? 55.971 -111.200 35.592 1.00 46.65 37 VAL E N 1
ATOM 7283 C CA . VAL E 1 57 ? 55.088 -111.097 34.437 1.00 46.31 37 VAL E CA 1
ATOM 7284 C C . VAL E 1 57 ? 54.788 -112.478 33.831 1.00 54.17 37 VAL E C 1
ATOM 7285 O O . VAL E 1 57 ? 53.652 -112.750 33.444 1.00 57.27 37 VAL E O 1
ATOM 7289 N N . ALA E 1 58 ? 55.791 -113.354 33.757 1.00 49.79 38 ALA E N 1
ATOM 7290 C CA . ALA E 1 58 ? 55.588 -114.679 33.155 1.00 52.46 38 ALA E CA 1
ATOM 7291 C C . ALA E 1 58 ? 54.589 -115.536 33.932 1.00 50.92 38 ALA E C 1
ATOM 7292 O O . ALA E 1 58 ? 53.855 -116.322 33.349 1.00 52.61 38 ALA E O 1
ATOM 7294 N N . ALA E 1 59 ? 54.565 -115.385 35.250 1.00 51.76 39 ALA E N 1
ATOM 7295 C CA . ALA E 1 59 ? 53.636 -116.139 36.081 1.00 54.86 39 ALA E CA 1
ATOM 7296 C C . ALA E 1 59 ? 52.194 -115.730 35.802 1.00 59.17 39 ALA E C 1
ATOM 7297 O O . ALA E 1 59 ? 51.264 -116.504 36.040 1.00 67.55 39 ALA E O 1
ATOM 7299 N N . LEU E 1 60 ? 52.021 -114.511 35.300 1.00 54.40 40 LEU E N 1
ATOM 7300 C CA . LEU E 1 60 ? 50.706 -113.979 34.957 1.00 52.39 40 LEU E CA 1
ATOM 7301 C C . LEU E 1 60 ? 50.371 -114.217 33.491 1.00 57.33 40 LEU E C 1
ATOM 7302 O O . LEU E 1 60 ? 49.202 -114.188 33.103 1.00 58.73 40 LEU E O 1
ATOM 7307 N N . ALA E 1 61 ? 51.401 -114.427 32.675 1.00 61.81 41 ALA E N 1
ATOM 7308 C CA . ALA E 1 61 ? 51.209 -114.681 31.251 1.00 58.58 41 ALA E CA 1
ATOM 7309 C C . ALA E 1 61 ? 50.531 -116.025 31.089 1.00 61.35 41 ALA E C 1
ATOM 7310 O O . ALA E 1 61 ? 50.160 -116.654 32.073 1.00 73.59 41 ALA E O 1
ATOM 7312 N N . ALA E 1 62 ? 50.377 -116.470 29.849 1.00 73.04 42 ALA E N 1
ATOM 7313 C CA . ALA E 1 62 ? 49.645 -117.693 29.582 1.00 68.76 42 ALA E CA 1
ATOM 7314 C C . ALA E 1 62 ? 49.643 -118.026 28.094 1.00 78.50 42 ALA E C 1
ATOM 7315 O O . ALA E 1 62 ? 48.638 -117.827 27.401 1.00 89.02 42 ALA E O 1
ATOM 7317 N N . ALA E 1 63 ? 50.767 -118.535 27.600 1.00 82.14 43 ALA E N 1
ATOM 7318 C CA . ALA E 1 63 ? 50.831 -119.015 26.209 1.00 92.12 43 ALA E CA 1
ATOM 7319 C C . ALA E 1 63 ? 49.944 -118.179 25.293 1.00 77.70 43 ALA E C 1
ATOM 7320 O O . ALA E 1 63 ? 48.962 -118.667 24.751 1.00 78.60 43 ALA E O 1
ATOM 7322 N N . ARG E 1 64 ? 50.323 -116.913 25.157 1.00 77.04 44 ARG E N 1
ATOM 7323 C CA . ARG E 1 64 ? 49.632 -115.875 24.387 1.00 71.79 44 ARG E CA 1
ATOM 7324 C C . ARG E 1 64 ? 50.310 -114.569 24.813 1.00 62.40 44 ARG E C 1
ATOM 7325 O O . ARG E 1 64 ? 50.481 -114.317 26.004 1.00 58.99 44 ARG E O 1
ATOM 7333 N N . PRO E 1 65 ? 50.711 -113.745 23.839 1.00 59.54 45 PRO E N 1
ATOM 7334 C CA . PRO E 1 65 ? 51.786 -112.775 24.066 1.00 55.07 45 PRO E CA 1
ATOM 7335 C C . PRO E 1 65 ? 51.535 -111.707 25.137 1.00 60.74 45 PRO E C 1
ATOM 7336 O O . PRO E 1 65 ? 50.394 -111.418 25.500 1.00 63.94 45 PRO E O 1
ATOM 7340 N N . VAL E 1 66 ? 52.622 -111.137 25.644 1.00 56.46 46 VAL E N 1
ATOM 7341 C CA . VAL E 1 66 ? 52.538 -110.022 26.557 1.00 52.82 46 VAL E CA 1
ATOM 7342 C C . VAL E 1 66 ? 52.948 -108.782 25.787 1.00 58.75 46 VAL E C 1
ATOM 7343 O O . VAL E 1 66 ? 53.707 -108.879 24.820 1.00 66.49 46 VAL E O 1
ATOM 7347 N N . LEU E 1 67 ? 52.439 -107.627 26.212 1.00 54.61 47 LEU E N 1
ATOM 7348 C CA . LEU E 1 67 ? 52.756 -106.352 25.588 1.00 47.67 47 LEU E CA 1
ATOM 7349 C C . LEU E 1 67 ? 53.450 -105.481 26.612 1.00 47.70 47 LEU E C 1
ATOM 7350 O O . LEU E 1 67 ? 52.857 -105.123 27.634 1.00 52.64 47 LEU E O 1
ATOM 7355 N N . GLU E 1 68 ? 54.714 -105.160 26.367 1.00 47.32 48 GLU E N 1
ATOM 7356 C CA . GLU E 1 68 ? 55.406 -104.209 27.223 1.00 44.12 48 GLU E CA 1
ATOM 7357 C C . GLU E 1 68 ? 55.324 -102.815 26.621 1.00 46.03 48 GLU E C 1
ATOM 7358 O O . GLU E 1 68 ? 55.689 -102.613 25.470 1.00 52.11 48 GLU E O 1
ATOM 7364 N N . LEU E 1 69 ? 54.833 -101.859 27.400 1.00 46.35 49 LEU E N 1
ATOM 7365 C CA . LEU E 1 69 ? 54.851 -100.463 26.987 1.00 48.12 49 LEU E CA 1
ATOM 7366 C C . LEU E 1 69 ? 56.156 -99.840 27.479 1.00 50.09 49 LEU E C 1
ATOM 7367 O O . LEU E 1 69 ? 56.512 -99.977 28.647 1.00 52.29 49 LEU E O 1
ATOM 7372 N N . GLY E 1 70 ? 56.878 -99.171 26.589 1.00 51.23 50 GLY E N 1
ATOM 7373 C CA . GLY E 1 70 ? 58.185 -98.631 26.939 1.00 49.36 50 GLY E CA 1
ATOM 7374 C C . GLY E 1 70 ? 59.198 -99.744 27.162 1.00 52.06 50 GLY E C 1
ATOM 7375 O O . GLY E 1 70 ? 59.775 -99.873 28.240 1.00 52.22 50 GLY E O 1
ATOM 7376 N N . VAL E 1 71 ? 59.422 -100.550 26.133 1.00 54.19 51 VAL E N 1
ATOM 7377 C CA . VAL E 1 71 ? 60.309 -101.697 26.252 1.00 46.34 51 VAL E CA 1
ATOM 7378 C C . VAL E 1 71 ? 61.802 -101.333 26.286 1.00 50.44 51 VAL E C 1
ATOM 7379 O O . VAL E 1 71 ? 62.635 -102.156 26.659 1.00 61.78 51 VAL E O 1
ATOM 7383 N N . GLY E 1 72 ? 62.140 -100.107 25.899 1.00 53.70 52 GLY E N 1
ATOM 7384 C CA . GLY E 1 72 ? 63.535 -99.658 25.906 1.00 51.65 52 GLY E CA 1
ATOM 7385 C C . GLY E 1 72 ? 64.467 -100.585 25.153 1.00 59.94 52 GLY E C 1
ATOM 7386 O O . GLY E 1 72 ? 64.187 -100.959 24.019 1.00 65.24 52 GLY E O 1
ATOM 7387 N N . THR E 1 73 ? 65.576 -100.964 25.782 1.00 64.11 53 THR E N 1
ATOM 7388 C CA . THR E 1 73 ? 66.515 -101.905 25.169 1.00 65.29 53 THR E CA 1
ATOM 7389 C C . THR E 1 73 ? 66.349 -103.349 25.631 1.00 61.97 53 THR E C 1
ATOM 7390 O O . THR E 1 73 ? 67.288 -104.133 25.559 1.00 67.64 53 THR E O 1
ATOM 7394 N N . GLY E 1 74 ? 65.165 -103.703 26.111 1.00 52.72 54 GLY E N 1
ATOM 7395 C CA . GLY E 1 74 ? 64.883 -105.091 26.449 1.00 56.69 54 GLY E CA 1
ATOM 7396 C C . GLY E 1 74 ? 65.217 -105.538 27.859 1.00 56.42 54 GLY E C 1
ATOM 7397 O O . GLY E 1 74 ? 65.266 -106.731 28.137 1.00 62.51 54 GLY E O 1
ATOM 7398 N N . ARG E 1 75 ? 65.423 -104.589 28.763 1.00 62.14 55 ARG E N 1
ATOM 7399 C CA . ARG E 1 75 ? 65.749 -104.924 30.144 1.00 60.14 55 ARG E CA 1
ATOM 7400 C C . ARG E 1 75 ? 64.809 -105.996 30.726 1.00 60.66 55 ARG E C 1
ATOM 7401 O O . ARG E 1 75 ? 65.203 -106.778 31.594 1.00 62.51 55 ARG E O 1
ATOM 7409 N N . VAL E 1 76 ? 63.577 -106.050 30.237 1.00 54.08 56 VAL E N 1
ATOM 7410 C CA . VAL E 1 76 ? 62.640 -107.065 30.706 1.00 49.98 56 VAL E CA 1
ATOM 7411 C C . VAL E 1 76 ? 62.236 -108.038 29.596 1.00 54.36 56 VAL E C 1
ATOM 7412 O O . VAL E 1 76 ? 61.994 -109.210 29.846 1.00 60.10 56 VAL E O 1
ATOM 7416 N N . ALA E 1 77 ? 62.180 -107.548 28.364 1.00 64.27 57 ALA E N 1
ATOM 7417 C CA . ALA E 1 77 ? 61.729 -108.366 27.240 1.00 59.75 57 ALA E CA 1
ATOM 7418 C C . ALA E 1 77 ? 62.616 -109.591 27.016 1.00 63.17 57 ALA E C 1
ATOM 7419 O O . ALA E 1 77 ? 62.128 -110.663 26.663 1.00 65.95 57 ALA E O 1
ATOM 7421 N N . PHE E 1 78 ? 63.917 -109.437 27.223 1.00 60.34 58 PHE E N 1
ATOM 7422 C CA . PHE E 1 78 ? 64.834 -110.536 26.964 1.00 63.93 58 PHE E CA 1
ATOM 7423 C C . PHE E 1 78 ? 64.789 -111.617 28.048 1.00 65.92 58 PHE E C 1
ATOM 7424 O O . PHE E 1 78 ? 64.593 -112.793 27.740 1.00 70.62 58 PHE E O 1
ATOM 7432 N N . PRO E 1 79 ? 64.953 -111.231 29.320 1.00 63.45 59 PRO E N 1
ATOM 7433 C CA . PRO E 1 79 ? 64.679 -112.203 30.368 1.00 62.35 59 PRO E CA 1
ATOM 7434 C C . PRO E 1 79 ? 63.354 -112.930 30.138 1.00 63.35 59 PRO E C 1
ATOM 7435 O O . PRO E 1 79 ? 63.267 -114.140 30.378 1.00 67.38 59 PRO E O 1
ATOM 7439 N N . LEU E 1 80 ? 62.337 -112.211 29.668 1.00 53.55 60 LEU E N 1
ATOM 7440 C CA . LEU E 1 80 ? 61.062 -112.843 29.338 1.00 52.76 60 LEU E CA 1
ATOM 7441 C C . LEU E 1 80 ? 61.173 -113.849 28.197 1.00 59.80 60 LEU E C 1
ATOM 7442 O O . LEU E 1 80 ? 60.515 -114.885 28.209 1.00 67.07 60 LEU E O 1
ATOM 7447 N N . ALA E 1 81 ? 62.004 -113.554 27.208 1.00 60.39 61 ALA E N 1
ATOM 7448 C CA . ALA E 1 81 ? 62.146 -114.460 26.076 1.00 63.86 61 ALA E CA 1
ATOM 7449 C C . ALA E 1 81 ? 62.886 -115.734 26.487 1.00 70.35 61 ALA E C 1
ATOM 7450 O O . ALA E 1 81 ? 62.757 -116.776 25.847 1.00 75.36 61 ALA E O 1
ATOM 7452 N N . ASP E 1 82 ? 63.667 -115.643 27.558 1.00 72.53 62 ASP E N 1
ATOM 7453 C CA . ASP E 1 82 ? 64.390 -116.799 28.078 1.00 72.54 62 ASP E CA 1
ATOM 7454 C C . ASP E 1 82 ? 63.441 -117.810 28.711 1.00 72.17 62 ASP E C 1
ATOM 7455 O O . ASP E 1 82 ? 63.766 -118.992 28.806 1.00 76.99 62 ASP E O 1
ATOM 7460 N N . LEU E 1 83 ? 62.277 -117.336 29.149 1.00 65.77 63 LEU E N 1
ATOM 7461 C CA . LEU E 1 83 ? 61.240 -118.208 29.678 1.00 59.68 63 LEU E CA 1
ATOM 7462 C C . LEU E 1 83 ? 60.244 -118.573 28.583 1.00 66.49 63 LEU E C 1
ATOM 7463 O O . LEU E 1 83 ? 59.135 -119.028 28.865 1.00 70.95 63 LEU E O 1
ATOM 7468 N N . GLY E 1 84 ? 60.636 -118.353 27.332 1.00 65.02 64 GLY E N 1
ATOM 7469 C CA . GLY E 1 84 ? 59.806 -118.715 26.192 1.00 64.37 64 GLY E CA 1
ATOM 7470 C C . GLY E 1 84 ? 58.550 -117.878 26.028 1.00 70.04 64 GLY E C 1
ATOM 7471 O O . GLY E 1 84 ? 57.650 -118.257 25.281 1.00 76.01 64 GLY E O 1
ATOM 7472 N N . VAL E 1 85 ? 58.475 -116.741 26.719 1.00 60.75 65 VAL E N 1
ATOM 7473 C CA . VAL E 1 85 ? 57.317 -115.854 26.593 1.00 59.75 65 VAL E CA 1
ATOM 7474 C C . VAL E 1 85 ? 57.492 -114.857 25.443 1.00 62.47 65 VAL E C 1
ATOM 7475 O O . VAL E 1 85 ? 58.499 -114.159 25.370 1.00 65.30 65 VAL E O 1
ATOM 7479 N N . GLU E 1 86 ? 56.514 -114.791 24.546 1.00 64.31 66 GLU E N 1
ATOM 7480 C CA . GLU E 1 86 ? 56.571 -113.843 23.426 1.00 67.61 66 GLU E CA 1
ATOM 7481 C C . GLU E 1 86 ? 56.220 -112.425 23.871 1.00 64.31 66 GLU E C 1
ATOM 7482 O O . GLU E 1 86 ? 55.179 -112.203 24.487 1.00 62.41 66 GLU E O 1
ATOM 7488 N N . VAL E 1 87 ? 57.087 -111.470 23.547 1.00 64.06 67 VAL E N 1
ATOM 7489 C CA . VAL E 1 87 ? 56.875 -110.080 23.943 1.00 59.56 67 VAL E CA 1
ATOM 7490 C C . VAL E 1 87 ? 56.775 -109.135 22.751 1.00 59.72 67 VAL E C 1
ATOM 7491 O O . VAL E 1 87 ? 57.676 -109.078 21.915 1.00 64.28 67 VAL E O 1
ATOM 7495 N N . HIS E 1 88 ? 55.669 -108.402 22.683 1.00 56.47 68 HIS E N 1
ATOM 7496 C CA . HIS E 1 88 ? 55.525 -107.295 21.749 1.00 56.97 68 HIS E CA 1
ATOM 7497 C C . HIS E 1 88 ? 55.861 -106.009 22.507 1.00 58.30 68 HIS E C 1
ATOM 7498 O O . HIS E 1 88 ? 55.173 -105.649 23.466 1.00 59.71 68 HIS E O 1
ATOM 7505 N N . GLY E 1 89 ? 56.930 -105.334 22.090 1.00 55.64 69 GLY E N 1
ATOM 7506 C CA . GLY E 1 89 ? 57.453 -104.187 22.838 1.00 57.63 69 GLY E CA 1
ATOM 7507 C C . GLY E 1 89 ? 57.243 -102.854 22.141 1.00 61.34 69 GLY E C 1
ATOM 7508 O O . GLY E 1 89 ? 57.678 -102.658 21.007 1.00 64.40 69 GLY E O 1
ATOM 7509 N N . VAL E 1 90 ? 56.580 -101.929 22.826 1.00 51.42 70 VAL E N 1
ATOM 7510 C CA . VAL E 1 90 ? 56.238 -100.650 22.234 1.00 57.91 70 VAL E CA 1
ATOM 7511 C C . VAL E 1 90 ? 57.201 -99.538 22.642 1.00 65.15 70 VAL E C 1
ATOM 7512 O O . VAL E 1 90 ? 57.504 -99.364 23.825 1.00 63.36 70 VAL E O 1
ATOM 7516 N N . GLU E 1 91 ? 57.686 -98.799 21.646 1.00 64.29 71 GLU E N 1
ATOM 7517 C CA . GLU E 1 91 ? 58.483 -97.600 21.870 1.00 70.35 71 GLU E CA 1
ATOM 7518 C C . GLU E 1 91 ? 58.073 -96.536 20.863 1.00 80.55 71 GLU E C 1
ATOM 7519 O O . GLU E 1 91 ? 57.441 -96.843 19.851 1.00 83.93 71 GLU E O 1
ATOM 7525 N N . SER E 1 92 ? 58.423 -95.287 21.149 1.00 82.89 72 SER E N 1
ATOM 7526 C CA . SER E 1 92 ? 58.240 -94.207 20.193 1.00 97.06 72 SER E CA 1
ATOM 7527 C C . SER E 1 92 ? 59.613 -93.777 19.698 1.00 102.50 72 SER E C 1
ATOM 7528 O O . SER E 1 92 ? 59.780 -93.385 18.542 1.00 96.08 72 SER E O 1
ATOM 7531 N N . SER E 1 93 ? 60.593 -93.881 20.594 1.00 103.88 73 SER E N 1
ATOM 7532 C CA . SER E 1 93 ? 61.981 -93.542 20.301 1.00 110.17 73 SER E CA 1
ATOM 7533 C C . SER E 1 93 ? 62.607 -94.550 19.342 1.00 109.60 73 SER E C 1
ATOM 7534 O O . SER E 1 93 ? 63.115 -95.586 19.768 1.00 107.28 73 SER E O 1
ATOM 7537 N N . GLU E 1 94 ? 62.574 -94.238 18.049 1.00 114.39 74 GLU E N 1
ATOM 7538 C CA . GLU E 1 94 ? 63.123 -95.126 17.029 1.00 115.92 74 GLU E CA 1
ATOM 7539 C C . GLU E 1 94 ? 64.555 -95.559 17.337 1.00 120.25 74 GLU E C 1
ATOM 7540 O O . GLU E 1 94 ? 64.937 -96.688 17.033 1.00 115.76 74 GLU E O 1
ATOM 7546 N N . PRO E 1 95 ? 65.358 -94.656 17.927 1.00 127.23 75 PRO E N 1
ATOM 7547 C CA . PRO E 1 95 ? 66.737 -94.962 18.318 1.00 128.24 75 PRO E CA 1
ATOM 7548 C C . PRO E 1 95 ? 66.863 -96.245 19.145 1.00 117.17 75 PRO E C 1
ATOM 7549 O O . PRO E 1 95 ? 67.657 -97.122 18.809 1.00 116.22 75 PRO E O 1
ATOM 7553 N N . MET E 1 96 ? 66.090 -96.354 20.220 1.00 111.61 76 MET E N 1
ATOM 7554 C CA . MET E 1 96 ? 66.132 -97.551 21.058 1.00 103.10 76 MET E CA 1
ATOM 7555 C C . MET E 1 96 ? 65.483 -98.757 20.379 1.00 102.40 76 MET E C 1
ATOM 7556 O O . MET E 1 96 ? 65.867 -99.900 20.633 1.00 104.92 76 MET E O 1
ATOM 7561 N N . LEU E 1 97 ? 64.504 -98.502 19.515 1.00 96.67 77 LEU E N 1
ATOM 7562 C CA . LEU E 1 97 ? 63.852 -99.581 18.784 1.00 94.60 77 LEU E CA 1
ATOM 7563 C C . LEU E 1 97 ? 64.806 -100.167 17.743 1.00 101.45 77 LEU E C 1
ATOM 7564 O O . LEU E 1 97 ? 64.804 -101.370 17.494 1.00 102.01 77 LEU E O 1
ATOM 7569 N N . ASP E 1 98 ? 65.624 -99.312 17.136 1.00 107.53 78 ASP E N 1
ATOM 7570 C CA . ASP E 1 98 ? 66.677 -99.785 16.241 1.00 112.33 78 ASP E CA 1
ATOM 7571 C C . ASP E 1 98 ? 67.716 -100.557 17.041 1.00 110.67 78 ASP E C 1
ATOM 7572 O O . ASP E 1 98 ? 68.292 -101.527 16.553 1.00 113.03 78 ASP E O 1
ATOM 7577 N N . LYS E 1 99 ? 67.951 -100.124 18.277 1.00 104.99 79 LYS E N 1
ATOM 7578 C CA . LYS E 1 99 ? 68.920 -100.792 19.136 1.00 106.49 79 LYS E CA 1
ATOM 7579 C C . LYS E 1 99 ? 68.355 -102.080 19.724 1.00 100.30 79 LYS E C 1
ATOM 7580 O O . LYS E 1 99 ? 69.097 -103.028 19.973 1.00 103.48 79 LYS E O 1
ATOM 7586 N N . LEU E 1 100 ? 67.044 -102.111 19.950 1.00 92.70 80 LEU E N 1
ATOM 7587 C CA . LEU E 1 100 ? 66.388 -103.340 20.383 1.00 85.76 80 LEU E CA 1
ATOM 7588 C C . LEU E 1 100 ? 66.514 -104.389 19.285 1.00 91.12 80 LEU E C 1
ATOM 7589 O O . LEU E 1 100 ? 66.915 -105.522 19.545 1.00 89.71 80 LEU E O 1
ATOM 7594 N N . ARG E 1 101 ? 66.176 -104.000 18.057 1.00 93.08 81 ARG E N 1
ATOM 7595 C CA . ARG E 1 101 ? 66.258 -104.907 16.915 1.00 97.27 81 ARG E CA 1
ATOM 7596 C C . ARG E 1 101 ? 67.651 -105.515 16.784 1.00 101.19 81 ARG E C 1
ATOM 7597 O O . ARG E 1 101 ? 67.800 -106.655 16.344 1.00 102.29 81 ARG E O 1
ATOM 7605 N N . GLU E 1 102 ? 68.665 -104.747 17.170 1.00 104.27 82 GLU E N 1
ATOM 7606 C CA . GLU E 1 102 ? 70.055 -105.167 17.003 1.00 111.06 82 GLU E CA 1
ATOM 7607 C C . GLU E 1 102 ? 70.462 -106.168 18.079 1.00 106.68 82 GLU E C 1
ATOM 7608 O O . GLU E 1 102 ? 71.189 -107.118 17.809 1.00 110.56 82 GLU E O 1
ATOM 7614 N N . LYS E 1 103 ? 69.995 -105.955 19.302 1.00 100.79 83 LYS E N 1
ATOM 7615 C CA . LYS E 1 103 ? 70.246 -106.916 20.369 1.00 101.82 83 LYS E CA 1
ATOM 7616 C C . LYS E 1 103 ? 69.434 -108.197 20.151 1.00 100.49 83 LYS E C 1
ATOM 7617 O O . LYS E 1 103 ? 69.842 -109.276 20.579 1.00 103.13 83 LYS E O 1
ATOM 7623 N N . ALA E 1 104 ? 68.295 -108.068 19.470 1.00 96.30 84 ALA E N 1
ATOM 7624 C CA . ALA E 1 104 ? 67.393 -109.196 19.222 1.00 90.36 84 ALA E CA 1
ATOM 7625 C C . ALA E 1 104 ? 67.872 -110.112 18.099 1.00 97.74 84 ALA E C 1
ATOM 7626 O O . ALA E 1 104 ? 67.499 -111.284 18.043 1.00 101.26 84 ALA E O 1
ATOM 7628 N N . ALA E 1 105 ? 68.681 -109.574 17.195 1.00 101.90 85 ALA E N 1
ATOM 7629 C CA . ALA E 1 105 ? 69.238 -110.374 16.112 1.00 106.45 85 ALA E CA 1
ATOM 7630 C C . ALA E 1 105 ? 70.430 -111.172 16.624 1.00 109.50 85 ALA E C 1
ATOM 7631 O O . ALA E 1 105 ? 70.771 -112.215 16.076 1.00 115.81 85 ALA E O 1
ATOM 7633 N N . ALA E 1 106 ? 71.055 -110.675 17.686 1.00 111.54 86 ALA E N 1
ATOM 7634 C CA . ALA E 1 106 ? 72.219 -111.332 18.270 1.00 115.04 86 ALA E CA 1
ATOM 7635 C C . ALA E 1 106 ? 71.856 -112.084 19.547 1.00 110.94 86 ALA E C 1
ATOM 7636 O O . ALA E 1 106 ? 72.731 -112.589 20.249 1.00 112.02 86 ALA E O 1
ATOM 7638 N N . HIS E 1 107 ? 70.564 -112.152 19.849 1.00 104.28 87 HIS E N 1
ATOM 7639 C CA . HIS E 1 107 ? 70.095 -112.880 21.023 1.00 99.43 87 HIS E CA 1
ATOM 7640 C C . HIS E 1 107 ? 69.502 -114.224 20.623 1.00 103.73 87 HIS E C 1
ATOM 7641 O O . HIS E 1 107 ? 68.778 -114.322 19.627 1.00 102.59 87 HIS E O 1
ATOM 7648 N N . PRO E 1 108 ? 69.807 -115.269 21.408 1.00 107.00 88 PRO E N 1
ATOM 7649 C CA . PRO E 1 108 ? 69.388 -116.636 21.109 1.00 103.62 88 PRO E CA 1
ATOM 7650 C C . PRO E 1 108 ? 67.871 -116.760 21.047 1.00 97.02 88 PRO E C 1
ATOM 7651 O O . PRO E 1 108 ? 67.351 -117.695 20.446 1.00 96.56 88 PRO E O 1
ATOM 7655 N N . ASN E 1 109 ? 67.163 -115.822 21.664 1.00 90.67 89 ASN E N 1
ATOM 7656 C CA . ASN E 1 109 ? 65.707 -115.903 21.701 1.00 85.94 89 ASN E CA 1
ATOM 7657 C C . ASN E 1 109 ? 65.029 -114.625 21.229 1.00 79.98 89 ASN E C 1
ATOM 7658 O O . ASN E 1 109 ? 63.880 -114.358 21.567 1.00 75.53 89 ASN E O 1
ATOM 7663 N N . GLY E 1 110 ? 65.755 -113.858 20.423 1.00 82.55 90 GLY E N 1
ATOM 7664 C CA . GLY E 1 110 ? 65.240 -112.633 19.833 1.00 81.06 90 GLY E CA 1
ATOM 7665 C C . GLY E 1 110 ? 63.962 -112.788 19.028 1.00 82.63 90 GLY E C 1
ATOM 7666 O O . GLY E 1 110 ? 63.158 -111.859 18.953 1.00 84.94 90 GLY E O 1
ATOM 7667 N N . ASN E 1 111 ? 63.765 -113.950 18.413 1.00 85.32 91 ASN E N 1
ATOM 7668 C CA . ASN E 1 111 ? 62.544 -114.184 17.644 1.00 90.45 91 ASN E CA 1
ATOM 7669 C C . ASN E 1 111 ? 61.284 -114.052 18.503 1.00 83.92 91 ASN E C 1
ATOM 7670 O O . ASN E 1 111 ? 60.170 -114.007 17.986 1.00 86.96 91 ASN E O 1
ATOM 7675 N N . LEU E 1 112 ? 61.466 -113.985 19.817 1.00 76.51 92 LEU E N 1
ATOM 7676 C CA . LEU E 1 112 ? 60.343 -113.869 20.736 1.00 72.15 92 LEU E CA 1
ATOM 7677 C C . LEU E 1 112 ? 60.062 -112.418 21.104 1.00 74.22 92 LEU E C 1
ATOM 7678 O O . LEU E 1 112 ? 59.060 -112.117 21.758 1.00 71.89 92 LEU E O 1
ATOM 7683 N N . VAL E 1 113 ? 60.953 -111.521 20.695 1.00 72.89 93 VAL E N 1
ATOM 7684 C CA . VAL E 1 113 ? 60.812 -110.113 21.026 1.00 67.61 93 VAL E CA 1
ATOM 7685 C C . VAL E 1 113 ? 60.382 -109.321 19.802 1.00 71.22 93 VAL E C 1
ATOM 7686 O O . VAL E 1 113 ? 61.197 -109.011 18.935 1.00 72.22 93 VAL E O 1
ATOM 7690 N N . VAL E 1 114 ? 59.095 -108.994 19.740 1.00 68.69 94 VAL E N 1
ATOM 7691 C CA . VAL E 1 114 ? 58.548 -108.281 18.596 1.00 70.68 94 VAL E CA 1
ATOM 7692 C C . VAL E 1 114 ? 58.469 -106.782 18.870 1.00 73.54 94 VAL E C 1
ATOM 7693 O O . VAL E 1 114 ? 57.675 -106.335 19.697 1.00 71.52 94 VAL E O 1
ATOM 7697 N N . PRO E 1 115 ? 59.309 -106.000 18.177 1.00 75.80 95 PRO E N 1
ATOM 7698 C CA . PRO E 1 115 ? 59.377 -104.567 18.370 1.00 73.69 95 PRO E CA 1
ATOM 7699 C C . PRO E 1 115 ? 58.289 -103.850 17.585 1.00 75.38 95 PRO E C 1
ATOM 7700 O O . PRO E 1 115 ? 58.091 -104.126 16.405 1.00 83.50 95 PRO E O 1
ATOM 7704 N N . VAL E 1 116 ? 57.595 -102.936 18.250 1.00 75.02 96 VAL E N 1
ATOM 7705 C CA . VAL E 1 116 ? 56.545 -102.153 17.627 1.00 76.13 96 VAL E CA 1
ATOM 7706 C C . VAL E 1 116 ? 56.871 -100.663 17.760 1.00 80.74 96 VAL E C 1
ATOM 7707 O O . VAL E 1 116 ? 56.997 -100.143 18.873 1.00 77.98 96 VAL E O 1
ATOM 7711 N N . LEU E 1 117 ? 57.015 -99.984 16.624 1.00 86.82 97 LEU E N 1
ATOM 7712 C CA . LEU E 1 117 ? 57.417 -98.575 16.606 1.00 93.30 97 LEU E CA 1
ATOM 7713 C C . LEU E 1 117 ? 56.234 -97.614 16.708 1.00 93.22 97 LEU E C 1
ATOM 7714 O O . LEU E 1 117 ? 55.230 -97.771 16.014 1.00 99.22 97 LEU E O 1
ATOM 7719 N N . GLY E 1 118 ? 56.364 -96.615 17.574 1.00 89.59 98 GLY E N 1
ATOM 7720 C CA . GLY E 1 118 ? 55.378 -95.544 17.642 1.00 93.33 98 GLY E CA 1
ATOM 7721 C C . GLY E 1 118 ? 54.773 -95.258 19.010 1.00 91.27 98 GLY E C 1
ATOM 7722 O O . GLY E 1 118 ? 54.959 -96.011 19.973 1.00 76.59 98 GLY E O 1
ATOM 7723 N N . ASN E 1 119 ? 54.050 -94.141 19.078 1.00 97.74 99 ASN E N 1
ATOM 7724 C CA . ASN E 1 119 ? 53.312 -93.742 20.271 1.00 90.57 99 ASN E CA 1
ATOM 7725 C C . ASN E 1 119 ? 52.219 -94.761 20.589 1.00 81.17 99 ASN E C 1
ATOM 7726 O O . ASN E 1 119 ? 51.643 -95.360 19.684 1.00 82.57 99 ASN E O 1
ATOM 7731 N N . PHE E 1 120 ? 51.928 -94.963 21.868 1.00 75.02 100 PHE E N 1
ATOM 7732 C CA . PHE E 1 120 ? 50.844 -95.863 22.219 1.00 77.03 100 PHE E CA 1
ATOM 7733 C C . PHE E 1 120 ? 49.466 -95.278 21.925 1.00 80.33 100 PHE E C 1
ATOM 7734 O O . PHE E 1 120 ? 48.559 -95.988 21.471 1.00 79.19 100 PHE E O 1
ATOM 7742 N N . ALA E 1 121 ? 49.310 -93.987 22.195 1.00 78.13 101 ALA E N 1
ATOM 7743 C CA . ALA E 1 121 ? 48.020 -93.337 22.028 1.00 84.51 101 ALA E CA 1
ATOM 7744 C C . ALA E 1 121 ? 47.497 -93.498 20.601 1.00 91.24 101 ALA E C 1
ATOM 7745 O O . ALA E 1 121 ? 46.287 -93.556 20.377 1.00 87.35 101 ALA E O 1
ATOM 7747 N N . LYS E 1 122 ? 48.420 -93.582 19.645 1.00 98.97 102 LYS E N 1
ATOM 7748 C CA . LYS E 1 122 ? 48.067 -93.617 18.222 1.00 107.82 102 LYS E CA 1
ATOM 7749 C C . LYS E 1 122 ? 48.126 -95.013 17.597 1.00 105.58 102 LYS E C 1
ATOM 7750 O O . LYS E 1 122 ? 47.495 -95.262 16.568 1.00 107.98 102 LYS E O 1
ATOM 7756 N N . LEU E 1 123 ? 48.875 -95.920 18.215 1.00 97.51 103 LEU E N 1
ATOM 7757 C CA . LEU E 1 123 ? 49.050 -97.255 17.640 1.00 102.49 103 LEU E CA 1
ATOM 7758 C C . LEU E 1 123 ? 47.822 -98.165 17.752 1.00 101.74 103 LEU E C 1
ATOM 7759 O O . LEU E 1 123 ? 47.404 -98.563 18.846 1.00 96.36 103 LEU E O 1
ATOM 7764 N N . ASP E 1 124 ? 47.256 -98.488 16.594 1.00 107.15 104 ASP E N 1
ATOM 7765 C CA . ASP E 1 124 ? 46.141 -99.413 16.504 1.00 110.34 104 ASP E CA 1
ATOM 7766 C C . ASP E 1 124 ? 46.675 -100.827 16.313 1.00 108.17 104 ASP E C 1
ATOM 7767 O O . ASP E 1 124 ? 47.175 -101.164 15.239 1.00 109.50 104 ASP E O 1
ATOM 7772 N N . LEU E 1 125 ? 46.565 -101.653 17.350 1.00 99.74 105 LEU E N 1
ATOM 7773 C CA . LEU E 1 125 ? 47.141 -102.999 17.319 1.00 92.40 105 LEU E CA 1
ATOM 7774 C C . LEU E 1 125 ? 46.203 -104.082 16.773 1.00 98.14 105 LEU E C 1
ATOM 7775 O O . LEU E 1 125 ? 46.562 -105.257 16.742 1.00 102.04 105 LEU E O 1
ATOM 7780 N N . GLY E 1 126 ? 45.005 -103.686 16.350 1.00 100.19 106 GLY E N 1
ATOM 7781 C CA . GLY E 1 126 ? 44.081 -104.596 15.670 1.00 102.04 106 GLY E CA 1
ATOM 7782 C C . GLY E 1 126 ? 43.463 -105.701 16.510 1.00 99.69 106 GLY E C 1
ATOM 7783 O O . GLY E 1 126 ? 43.110 -105.491 17.668 1.00 94.95 106 GLY E O 1
ATOM 7784 N N . GLU E 1 127 ? 43.337 -106.882 15.909 1.00 102.82 107 GLU E N 1
ATOM 7785 C CA . GLU E 1 127 ? 42.680 -108.035 16.526 1.00 99.60 107 GLU E CA 1
ATOM 7786 C C . GLU E 1 127 ? 43.487 -108.688 17.648 1.00 92.75 107 GLU E C 1
ATOM 7787 O O . GLU E 1 127 ? 42.923 -109.379 18.498 1.00 90.93 107 GLU E O 1
ATOM 7793 N N . GLN E 1 128 ? 44.804 -108.490 17.637 1.00 84.15 108 GLN E N 1
ATOM 7794 C CA . GLN E 1 128 ? 45.687 -109.153 18.598 1.00 80.19 108 GLN E CA 1
ATOM 7795 C C . GLN E 1 128 ? 45.334 -108.833 20.055 1.00 75.62 108 GLN E C 1
ATOM 7796 O O . GLN E 1 128 ? 45.064 -107.686 20.403 1.00 77.91 108 GLN E O 1
ATOM 7802 N N . ARG E 1 129 ? 45.338 -109.860 20.898 1.00 69.80 109 ARG E N 1
ATOM 7803 C CA . ARG E 1 129 ? 45.051 -109.704 22.316 1.00 63.07 109 ARG E CA 1
ATOM 7804 C C . ARG E 1 129 ? 46.174 -110.291 23.163 1.00 62.22 109 ARG E C 1
ATOM 7805 O O . ARG E 1 129 ? 46.922 -111.159 22.716 1.00 62.35 109 ARG E O 1
ATOM 7813 N N . TYR E 1 130 ? 46.275 -109.822 24.398 1.00 55.25 110 TYR E N 1
ATOM 7814 C CA . TYR E 1 130 ? 47.404 -110.157 25.234 1.00 54.76 110 TYR E CA 1
ATOM 7815 C C . TYR E 1 130 ? 46.978 -110.708 26.586 1.00 57.68 110 TYR E C 1
ATOM 7816 O O . TYR E 1 130 ? 45.956 -110.291 27.141 1.00 60.94 110 TYR E O 1
ATOM 7825 N N . SER E 1 131 ? 47.764 -111.644 27.114 1.00 53.16 111 SER E N 1
ATOM 7826 C CA . SER E 1 131 ? 47.522 -112.143 28.458 1.00 54.73 111 SER E CA 1
ATOM 7827 C C . SER E 1 131 ? 47.987 -111.124 29.491 1.00 50.36 111 SER E C 1
ATOM 7828 O O . SER E 1 131 ? 47.405 -111.005 30.563 1.00 57.10 111 SER E O 1
ATOM 7831 N N . VAL E 1 132 ? 49.024 -110.369 29.155 1.00 51.30 112 VAL E N 1
ATOM 7832 C CA . VAL E 1 132 ? 49.519 -109.338 30.055 1.00 49.25 112 VAL E CA 1
ATOM 7833 C C . VAL E 1 132 ? 49.955 -108.094 29.286 1.00 51.67 112 VAL E C 1
ATOM 7834 O O . VAL E 1 132 ? 50.639 -108.198 28.270 1.00 54.12 112 VAL E O 1
ATOM 7838 N N . VAL E 1 133 ? 49.555 -106.921 29.769 1.00 45.72 113 VAL E N 1
ATOM 7839 C CA . VAL E 1 133 ? 50.121 -105.671 29.288 1.00 41.74 113 VAL E CA 1
ATOM 7840 C C . VAL E 1 133 ? 50.782 -105.012 30.477 1.00 47.58 113 VAL E C 1
ATOM 7841 O O . VAL E 1 133 ? 50.150 -104.844 31.520 1.00 54.65 113 VAL E O 1
ATOM 7845 N N . PHE E 1 134 ? 52.043 -104.627 30.352 1.00 45.08 114 PHE E N 1
ATOM 7846 C CA . PHE E 1 134 ? 52.694 -104.037 31.508 1.00 40.60 114 PHE E CA 1
ATOM 7847 C C . PHE E 1 134 ? 53.584 -102.874 31.186 1.00 43.63 114 PHE E C 1
ATOM 7848 O O . PHE E 1 134 ? 54.117 -102.752 30.086 1.00 54.72 114 PHE E O 1
ATOM 7856 N N . ALA E 1 135 ? 53.748 -102.026 32.189 1.00 38.33 115 ALA E N 1
ATOM 7857 C CA . ALA E 1 135 ? 54.538 -100.836 32.083 1.00 39.12 115 ALA E CA 1
ATOM 7858 C C . ALA E 1 135 ? 55.401 -100.775 33.324 1.00 39.40 115 ALA E C 1
ATOM 7859 O O . ALA E 1 135 ? 54.907 -100.504 34.421 1.00 48.26 115 ALA E O 1
ATOM 7861 N N . ALA E 1 136 ? 56.690 -101.032 33.139 1.00 37.16 116 ALA E N 1
ATOM 7862 C CA . ALA E 1 136 ? 57.660 -101.024 34.226 1.00 32.59 116 ALA E CA 1
ATOM 7863 C C . ALA E 1 136 ? 58.228 -99.638 34.536 1.00 39.93 116 ALA E C 1
ATOM 7864 O O . ALA E 1 136 ? 58.044 -98.676 33.781 1.00 40.56 116 ALA E O 1
ATOM 7866 N N . PHE E 1 137 ? 58.936 -99.565 35.656 1.00 42.83 117 PHE E N 1
ATOM 7867 C CA . PHE E 1 137 ? 59.628 -98.363 36.098 1.00 39.39 117 PHE E CA 1
ATOM 7868 C C . PHE E 1 137 ? 59.062 -97.047 35.577 1.00 36.42 117 PHE E C 1
ATOM 7869 O O . PHE E 1 137 ? 59.707 -96.356 34.804 1.00 37.05 117 PHE E O 1
ATOM 7877 N N . ASN E 1 138 ? 57.861 -96.704 36.025 1.00 30.84 118 ASN E N 1
ATOM 7878 C CA . ASN E 1 138 ? 57.296 -95.378 35.804 1.00 31.95 118 ASN E CA 1
ATOM 7879 C C . ASN E 1 138 ? 56.806 -95.059 34.410 1.00 34.47 118 ASN E C 1
ATOM 7880 O O . ASN E 1 138 ? 56.437 -93.918 34.134 1.00 46.35 118 ASN E O 1
ATOM 7885 N N . THR E 1 139 ? 56.816 -96.038 33.520 1.00 34.49 119 THR E N 1
ATOM 7886 C CA . THR E 1 139 ? 56.413 -95.771 32.153 1.00 40.78 119 THR E CA 1
ATOM 7887 C C . THR E 1 139 ? 55.049 -95.078 32.061 1.00 37.99 119 THR E C 1
ATOM 7888 O O . THR E 1 139 ? 54.881 -94.119 31.313 1.00 38.69 119 THR E O 1
ATOM 7892 N N . LEU E 1 140 ? 54.092 -95.559 32.841 1.00 33.87 120 LEU E N 1
ATOM 7893 C CA . LEU E 1 140 ? 52.767 -94.969 32.880 1.00 34.17 120 LEU E CA 1
ATOM 7894 C C . LEU E 1 140 ? 52.797 -93.495 33.271 1.00 35.84 120 LEU E C 1
ATOM 7895 O O . LEU E 1 140 ? 51.933 -92.717 32.853 1.00 41.27 120 LEU E O 1
ATOM 7900 N N . PHE E 1 141 ? 53.784 -93.114 34.079 1.00 32.34 121 PHE E N 1
ATOM 7901 C CA . PHE E 1 141 ? 53.899 -91.736 34.531 1.00 31.89 121 PHE E CA 1
ATOM 7902 C C . PHE E 1 141 ? 54.633 -90.842 33.538 1.00 35.72 121 PHE E C 1
ATOM 7903 O O . PHE E 1 141 ? 54.821 -89.638 33.775 1.00 38.17 121 PHE E O 1
ATOM 7911 N N . CYS E 1 142 ? 55.049 -91.422 32.421 1.00 35.33 122 CYS E N 1
ATOM 7912 C CA . CYS E 1 142 ? 55.630 -90.608 31.352 1.00 40.69 122 CYS E CA 1
ATOM 7913 C C . CYS E 1 142 ? 54.560 -89.853 30.586 1.00 38.15 122 CYS E C 1
ATOM 7914 O O . CYS E 1 142 ? 54.847 -88.857 29.946 1.00 43.73 122 CYS E O 1
ATOM 7917 N N . LEU E 1 143 ? 53.320 -90.337 30.660 1.00 38.30 123 LEU E N 1
ATOM 7918 C CA . LEU E 1 143 ? 52.167 -89.611 30.120 1.00 36.98 123 LEU E CA 1
ATOM 7919 C C . LEU E 1 143 ? 51.813 -88.455 31.070 1.00 36.76 123 LEU E C 1
ATOM 7920 O O . LEU E 1 143 ? 51.526 -88.676 32.236 1.00 38.89 123 LEU E O 1
ATOM 7925 N N . LEU E 1 144 ? 51.840 -87.222 30.581 1.00 32.98 124 LEU E N 1
ATOM 7926 C CA . LEU E 1 144 ? 51.831 -86.079 31.487 1.00 36.14 124 LEU E CA 1
ATOM 7927 C C . LEU E 1 144 ? 50.468 -85.556 31.881 1.00 32.38 124 LEU E C 1
ATOM 7928 O O . LEU E 1 144 ? 50.264 -84.357 31.928 1.00 43.07 124 LEU E O 1
ATOM 7933 N N . GLY E 1 145 ? 49.545 -86.444 32.207 1.00 37.49 125 GLY E N 1
ATOM 7934 C CA . GLY E 1 145 ? 48.250 -85.999 32.702 1.00 30.62 125 GLY E CA 1
ATOM 7935 C C . GLY E 1 145 ? 47.383 -87.149 33.158 1.00 36.40 125 GLY E C 1
ATOM 7936 O O . GLY E 1 145 ? 47.456 -88.257 32.605 1.00 39.39 125 GLY E O 1
ATOM 7937 N N . GLN E 1 146 ? 46.552 -86.893 34.164 1.00 33.99 126 GLN E N 1
ATOM 7938 C CA . GLN E 1 146 ? 45.600 -87.901 34.620 1.00 35.26 126 GLN E CA 1
ATOM 7939 C C . GLN E 1 146 ? 44.788 -88.470 33.436 1.00 36.30 126 GLN E C 1
ATOM 7940 O O . GLN E 1 146 ? 44.622 -89.679 33.303 1.00 41.45 126 GLN E O 1
ATOM 7946 N N . ASP E 1 147 ? 44.306 -87.594 32.563 1.00 34.29 127 ASP E N 1
ATOM 7947 C CA . ASP E 1 147 ? 43.477 -88.020 31.435 1.00 39.47 127 ASP E CA 1
ATOM 7948 C C . ASP E 1 147 ? 44.192 -88.964 30.466 1.00 39.40 127 ASP E C 1
ATOM 7949 O O . ASP E 1 147 ? 43.629 -89.969 30.056 1.00 40.55 127 ASP E O 1
ATOM 7954 N N . GLU E 1 148 ? 45.419 -88.630 30.079 1.00 40.04 128 GLU E N 1
ATOM 7955 C CA . GLU E 1 148 ? 46.166 -89.487 29.170 1.00 35.50 128 GLU E CA 1
ATOM 7956 C C . GLU E 1 148 ? 46.395 -90.829 29.845 1.00 40.96 128 GLU E C 1
ATOM 7957 O O . GLU E 1 148 ? 46.429 -91.869 29.188 1.00 40.98 128 GLU E O 1
ATOM 7963 N N . GLN E 1 149 ? 46.563 -90.810 31.163 1.00 34.75 129 GLN E N 1
ATOM 7964 C CA . GLN E 1 149 ? 46.902 -92.042 31.862 1.00 36.99 129 GLN E CA 1
ATOM 7965 C C . GLN E 1 149 ? 45.693 -92.974 31.892 1.00 40.53 129 GLN E C 1
ATOM 7966 O O . GLN E 1 149 ? 45.801 -94.164 31.597 1.00 43.81 129 GLN E O 1
ATOM 7972 N N . ILE E 1 150 ? 44.535 -92.419 32.224 1.00 34.55 130 ILE E N 1
ATOM 7973 C CA . ILE E 1 150 ? 43.290 -93.148 32.090 1.00 37.62 130 ILE E CA 1
ATOM 7974 C C . ILE E 1 150 ? 43.126 -93.719 30.675 1.00 41.40 130 ILE E C 1
ATOM 7975 O O . ILE E 1 150 ? 42.845 -94.902 30.514 1.00 40.89 130 ILE E O 1
ATOM 7980 N N . ASP E 1 151 ? 43.331 -92.890 29.655 1.00 32.17 131 ASP E N 1
ATOM 7981 C CA . ASP E 1 151 ? 43.227 -93.352 28.270 1.00 39.03 131 ASP E CA 1
ATOM 7982 C C . ASP E 1 151 ? 44.151 -94.532 27.963 1.00 44.56 131 ASP E C 1
ATOM 7983 O O . ASP E 1 151 ? 43.767 -95.471 27.268 1.00 51.25 131 ASP E O 1
ATOM 7988 N N . CYS E 1 152 ? 45.375 -94.470 28.471 1.00 41.02 132 CYS E N 1
ATOM 7989 C CA . CYS E 1 152 ? 46.329 -95.547 28.293 1.00 35.11 132 CYS E CA 1
ATOM 7990 C C . CYS E 1 152 ? 45.828 -96.835 28.974 1.00 41.66 132 CYS E C 1
ATOM 7991 O O . CYS E 1 152 ? 45.791 -97.909 28.365 1.00 44.59 132 CYS E O 1
ATOM 7994 N N . MET E 1 153 ? 45.439 -96.722 30.238 1.00 36.57 133 MET E N 1
ATOM 7995 C CA . MET E 1 153 ? 44.887 -97.850 30.965 1.00 36.18 133 MET E CA 1
ATOM 7996 C C . MET E 1 153 ? 43.726 -98.463 30.213 1.00 41.82 133 MET E C 1
ATOM 7997 O O . MET E 1 153 ? 43.644 -99.679 30.073 1.00 50.31 133 MET E O 1
ATOM 8002 N N . ARG E 1 154 ? 42.825 -97.621 29.724 1.00 45.85 134 ARG E N 1
ATOM 8003 C CA . ARG E 1 154 ? 41.691 -98.107 28.947 1.00 45.23 134 ARG E CA 1
ATOM 8004 C C . ARG E 1 154 ? 42.146 -98.840 27.681 1.00 47.44 134 ARG E C 1
ATOM 8005 O O . ARG E 1 154 ? 41.663 -99.928 27.389 1.00 55.20 134 ARG E O 1
ATOM 8013 N N . GLN E 1 155 ? 43.073 -98.250 26.931 1.00 45.07 135 GLN E N 1
ATOM 8014 C CA . GLN E 1 155 ? 43.583 -98.914 25.738 1.00 51.65 135 GLN E CA 1
ATOM 8015 C C . GLN E 1 155 ? 44.124 -100.275 26.141 1.00 52.94 135 GLN E C 1
ATOM 8016 O O . GLN E 1 155 ? 43.956 -101.255 25.413 1.00 60.88 135 GLN E O 1
ATOM 8022 N N . ALA E 1 156 ? 44.764 -100.342 27.306 1.00 47.85 136 ALA E N 1
ATOM 8023 C CA . ALA E 1 156 ? 45.313 -101.621 27.779 1.00 46.33 136 ALA E CA 1
ATOM 8024 C C . ALA E 1 156 ? 44.200 -102.635 28.055 1.00 48.77 136 ALA E C 1
ATOM 8025 O O . ALA E 1 156 ? 44.246 -103.771 27.578 1.00 51.57 136 ALA E O 1
ATOM 8027 N N . ARG E 1 157 ? 43.191 -102.212 28.809 1.00 45.65 137 ARG E N 1
ATOM 8028 C CA . ARG E 1 157 ? 42.071 -103.080 29.118 1.00 49.09 137 ARG E CA 1
ATOM 8029 C C . ARG E 1 157 ? 41.472 -103.697 27.868 1.00 50.71 137 ARG E C 1
ATOM 8030 O O . ARG E 1 157 ? 41.061 -104.852 27.879 1.00 59.43 137 ARG E O 1
ATOM 8038 N N . GLU E 1 158 ? 41.416 -102.932 26.790 1.00 45.71 138 GLU E N 1
ATOM 8039 C CA . GLU E 1 158 ? 40.739 -103.403 25.586 1.00 56.29 138 GLU E CA 1
ATOM 8040 C C . GLU E 1 158 ? 41.585 -104.423 24.818 1.00 57.28 138 GLU E C 1
ATOM 8041 O O . GLU E 1 158 ? 41.075 -105.183 23.992 1.00 62.85 138 GLU E O 1
ATOM 8047 N N . LEU E 1 159 ? 42.875 -104.454 25.135 1.00 56.72 139 LEU E N 1
ATOM 8048 C CA . LEU E 1 159 ? 43.812 -105.367 24.497 1.00 56.03 139 LEU E CA 1
ATOM 8049 C C . LEU E 1 159 ? 43.982 -106.685 25.264 1.00 59.84 139 LEU E C 1
ATOM 8050 O O . LEU E 1 159 ? 44.535 -107.657 24.737 1.00 55.66 139 LEU E O 1
ATOM 8055 N N . LEU E 1 160 ? 43.502 -106.718 26.505 1.00 55.45 140 LEU E N 1
ATOM 8056 C CA . LEU E 1 160 ? 43.588 -107.924 27.316 1.00 54.42 140 LEU E CA 1
ATOM 8057 C C . LEU E 1 160 ? 42.616 -108.993 26.848 1.00 66.04 140 LEU E C 1
ATOM 8058 O O . LEU E 1 160 ? 41.463 -108.704 26.505 1.00 68.02 140 LEU E O 1
ATOM 8063 N N . GLU E 1 161 ? 43.090 -110.233 26.830 1.00 63.53 141 GLU E N 1
ATOM 8064 C CA . GLU E 1 161 ? 42.201 -111.359 26.685 1.00 65.74 141 GLU E CA 1
ATOM 8065 C C . GLU E 1 161 ? 41.429 -111.471 27.992 1.00 66.56 141 GLU E C 1
ATOM 8066 O O . GLU E 1 161 ? 41.806 -110.849 28.990 1.00 61.22 141 GLU E O 1
ATOM 8072 N N . PRO E 1 162 ? 40.338 -112.253 27.990 1.00 75.12 142 PRO E N 1
ATOM 8073 C CA . PRO E 1 162 ? 39.590 -112.603 29.204 1.00 72.98 142 PRO E CA 1
ATOM 8074 C C . PRO E 1 162 ? 40.515 -113.167 30.284 1.00 69.27 142 PRO E C 1
ATOM 8075 O O . PRO E 1 162 ? 41.281 -114.093 30.017 1.00 68.69 142 PRO E O 1
ATOM 8079 N N . GLY E 1 163 ? 40.443 -112.613 31.492 1.00 61.93 143 GLY E N 1
ATOM 8080 C CA . GLY E 1 163 ? 41.339 -113.014 32.566 1.00 57.17 143 GLY E CA 1
ATOM 8081 C C . GLY E 1 163 ? 42.730 -112.414 32.455 1.00 62.20 143 GLY E C 1
ATOM 8082 O O . GLY E 1 163 ? 43.558 -112.604 33.346 1.00 68.21 143 GLY E O 1
ATOM 8083 N N . GLY E 1 164 ? 42.996 -111.692 31.367 1.00 60.57 144 GLY E N 1
ATOM 8084 C CA . GLY E 1 164 ? 44.275 -110.996 31.190 1.00 50.16 144 GLY E CA 1
ATOM 8085 C C . GLY E 1 164 ? 44.489 -109.906 32.232 1.00 54.24 144 GLY E C 1
ATOM 8086 O O . GLY E 1 164 ? 43.538 -109.470 32.885 1.00 56.02 144 GLY E O 1
ATOM 8087 N N . THR E 1 165 ? 45.735 -109.463 32.397 1.00 52.41 145 THR E N 1
ATOM 8088 C CA . THR E 1 165 ? 46.056 -108.475 33.429 1.00 45.63 145 THR E CA 1
ATOM 8089 C C . THR E 1 165 ? 46.918 -107.343 32.919 1.00 47.19 145 THR E C 1
ATOM 8090 O O . THR E 1 165 ? 47.631 -107.471 31.922 1.00 50.49 145 THR E O 1
ATOM 8094 N N . PHE E 1 166 ? 46.846 -106.235 33.644 1.00 42.90 146 PHE E N 1
ATOM 8095 C CA . PHE E 1 166 ? 47.615 -105.050 33.359 1.00 38.90 146 PHE E CA 1
ATOM 8096 C C . PHE E 1 166 ? 48.460 -104.753 34.592 1.00 43.84 146 PHE E C 1
ATOM 8097 O O . PHE E 1 166 ? 47.942 -104.594 35.702 1.00 46.46 146 PHE E O 1
ATOM 8105 N N . VAL E 1 167 ? 49.768 -104.685 34.395 1.00 44.00 147 VAL E N 1
ATOM 8106 C CA . VAL E 1 167 ? 50.705 -104.563 35.499 1.00 37.87 147 VAL E CA 1
ATOM 8107 C C . VAL E 1 167 ? 51.476 -103.263 35.356 1.00 38.65 147 VAL E C 1
ATOM 8108 O O . VAL E 1 167 ? 51.970 -102.964 34.274 1.00 43.67 147 VAL E O 1
ATOM 8112 N N . VAL E 1 168 ? 51.580 -102.489 36.434 1.00 38.40 148 VAL E N 1
ATOM 8113 C CA . VAL E 1 168 ? 52.390 -101.276 36.392 1.00 40.60 148 VAL E CA 1
ATOM 8114 C C . VAL E 1 168 ? 53.310 -101.183 37.593 1.00 36.89 148 VAL E C 1
ATOM 8115 O O . VAL E 1 168 ? 52.960 -101.596 38.696 1.00 40.80 148 VAL E O 1
ATOM 8119 N N . GLN E 1 169 ? 54.489 -100.624 37.368 1.00 33.59 149 GLN E N 1
ATOM 8120 C CA . GLN E 1 169 ? 55.410 -100.328 38.444 1.00 33.46 149 GLN E CA 1
ATOM 8121 C C . GLN E 1 169 ? 55.646 -98.823 38.490 1.00 31.91 149 GLN E C 1
ATOM 8122 O O . GLN E 1 169 ? 56.216 -98.262 37.561 1.00 43.32 149 GLN E O 1
ATOM 8128 N N . CYS E 1 170 ? 55.230 -98.184 39.580 1.00 34.67 150 CYS E N 1
ATOM 8129 C CA . CYS E 1 170 ? 55.240 -96.722 39.686 1.00 42.57 150 CYS E CA 1
ATOM 8130 C C . CYS E 1 170 ? 55.813 -96.261 41.015 1.00 40.20 150 CYS E C 1
ATOM 8131 O O . CYS E 1 170 ? 55.646 -96.936 42.033 1.00 44.98 150 CYS E O 1
ATOM 8134 N N . LEU E 1 171 ? 56.471 -95.103 41.013 1.00 39.34 151 LEU E N 1
ATOM 8135 C CA . LEU E 1 171 ? 56.943 -94.500 42.262 1.00 36.43 151 LEU E CA 1
ATOM 8136 C C . LEU E 1 171 ? 55.764 -94.333 43.211 1.00 36.42 151 LEU E C 1
ATOM 8137 O O . LEU E 1 171 ? 54.634 -94.102 42.781 1.00 36.02 151 LEU E O 1
ATOM 8142 N N . ASN E 1 172 ? 56.029 -94.491 44.501 1.00 39.72 152 ASN E N 1
ATOM 8143 C CA . ASN E 1 172 ? 55.005 -94.319 45.514 1.00 32.65 152 ASN E CA 1
ATOM 8144 C C . ASN E 1 172 ? 55.285 -93.043 46.294 1.00 38.19 152 ASN E C 1
ATOM 8145 O O . ASN E 1 172 ? 56.224 -92.981 47.093 1.00 40.37 152 ASN E O 1
ATOM 8150 N N . PRO E 1 173 ? 54.479 -92.009 46.045 1.00 37.54 153 PRO E N 1
ATOM 8151 C CA . PRO E 1 173 ? 54.709 -90.671 46.585 1.00 34.04 153 PRO E CA 1
ATOM 8152 C C . PRO E 1 173 ? 54.881 -90.648 48.113 1.00 38.28 153 PRO E C 1
ATOM 8153 O O . PRO E 1 173 ? 55.819 -90.023 48.618 1.00 46.24 153 PRO E O 1
ATOM 8157 N N . ALA E 1 174 ? 54.007 -91.326 48.850 1.00 40.28 154 ALA E N 1
ATOM 8158 C CA . ALA E 1 174 ? 54.145 -91.349 50.309 1.00 42.52 154 ALA E CA 1
ATOM 8159 C C . ALA E 1 174 ? 55.532 -91.761 50.727 1.00 45.70 154 ALA E C 1
ATOM 8160 O O . ALA E 1 174 ? 56.108 -91.155 51.623 1.00 69.40 154 ALA E O 1
ATOM 8162 N N . GLY E 1 175 ? 56.072 -92.793 50.087 1.00 47.30 155 GLY E N 1
ATOM 8163 C CA . GLY E 1 175 ? 57.377 -93.335 50.487 1.00 45.29 155 GLY E CA 1
ATOM 8164 C C . GLY E 1 175 ? 58.560 -92.567 49.918 1.00 42.20 155 GLY E C 1
ATOM 8165 O O . GLY E 1 175 ? 59.671 -92.648 50.421 1.00 60.39 155 GLY E O 1
ATOM 8166 N N . GLN E 1 176 ? 58.325 -91.812 48.861 1.00 46.47 156 GLN E N 1
ATOM 8167 C CA . GLN E 1 176 ? 59.388 -91.053 48.229 1.00 43.57 156 GLN E CA 1
ATOM 8168 C C . GLN E 1 176 ? 59.644 -89.722 48.959 1.00 44.59 156 GLN E C 1
ATOM 8169 O O . GLN E 1 176 ? 60.672 -89.094 48.758 1.00 49.00 156 GLN E O 1
ATOM 8175 N N . ARG E 1 177 ? 58.712 -89.287 49.802 1.00 56.14 157 ARG E N 1
ATOM 8176 C CA . ARG E 1 177 ? 58.886 -88.031 50.543 1.00 66.34 157 ARG E CA 1
ATOM 8177 C C . ARG E 1 177 ? 59.522 -86.917 49.694 1.00 60.93 157 ARG E C 1
ATOM 8178 O O . ARG E 1 177 ? 60.636 -86.475 49.975 1.00 62.78 157 ARG E O 1
ATOM 8186 N N . LEU E 1 178 ? 58.801 -86.464 48.672 1.00 55.41 158 LEU E N 1
ATOM 8187 C CA . LEU E 1 178 ? 59.292 -85.471 47.713 1.00 42.01 158 LEU E CA 1
ATOM 8188 C C . LEU E 1 178 ? 59.061 -84.048 48.179 1.00 46.80 158 LEU E C 1
ATOM 8189 O O . LEU E 1 178 ? 57.911 -83.616 48.314 1.00 53.67 158 LEU E O 1
ATOM 8194 N N . ALA E 1 179 ? 60.141 -83.301 48.379 1.00 46.93 159 ALA E N 1
ATOM 8195 C CA . ALA E 1 179 ? 60.022 -81.899 48.753 1.00 42.17 159 ALA E CA 1
ATOM 8196 C C . ALA E 1 179 ? 59.262 -81.086 47.699 1.00 43.99 159 ALA E C 1
ATOM 8197 O O . ALA E 1 179 ? 59.272 -81.386 46.502 1.00 41.40 159 ALA E O 1
ATOM 8199 N N . THR E 1 180 ? 58.590 -80.054 48.172 1.00 48.63 160 THR E N 1
ATOM 8200 C CA . THR E 1 180 ? 57.875 -79.154 47.310 1.00 52.66 160 THR E CA 1
ATOM 8201 C C . THR E 1 180 ? 58.878 -78.217 46.666 1.00 48.44 160 THR E C 1
ATOM 8202 O O . THR E 1 180 ? 59.892 -77.872 47.267 1.00 58.43 160 THR E O 1
ATOM 8206 N N . GLY E 1 181 ? 58.604 -77.814 45.436 1.00 44.61 161 GLY E N 1
ATOM 8207 C CA . GLY E 1 181 ? 59.450 -76.846 44.768 1.00 36.42 161 GLY E CA 1
ATOM 8208 C C . GLY E 1 181 ? 60.713 -77.484 44.248 1.00 41.42 161 GLY E C 1
ATOM 8209 O O . GLY E 1 181 ? 60.757 -78.689 43.953 1.00 31.31 161 GLY E O 1
ATOM 8210 N N . ASN E 1 182 ? 61.753 -76.670 44.149 1.00 40.39 162 ASN E N 1
ATOM 8211 C CA . ASN E 1 182 ? 62.999 -77.104 43.541 1.00 35.78 162 ASN E CA 1
ATOM 8212 C C . ASN E 1 182 ? 63.921 -77.827 44.527 1.00 35.28 162 ASN E C 1
ATOM 8213 O O . ASN E 1 182 ? 63.922 -77.529 45.718 1.00 42.00 162 ASN E O 1
ATOM 8218 N N . THR E 1 183 ? 64.685 -78.792 44.029 1.00 30.59 163 THR E N 1
ATOM 8219 C CA . THR E 1 183 ? 65.694 -79.464 44.844 1.00 35.62 163 THR E CA 1
ATOM 8220 C C . THR E 1 183 ? 66.925 -79.769 43.989 1.00 34.27 163 THR E C 1
ATOM 8221 O O . THR E 1 183 ? 66.860 -79.707 42.758 1.00 29.67 163 THR E O 1
ATOM 8225 N N . PHE E 1 184 ? 68.048 -80.065 44.640 1.00 31.99 164 PHE E N 1
ATOM 8226 C CA . PHE E 1 184 ? 69.257 -80.495 43.931 1.00 30.47 164 PHE E CA 1
ATOM 8227 C C . PHE E 1 184 ? 69.941 -81.523 44.799 1.00 27.75 164 PHE E C 1
ATOM 8228 O O . PHE E 1 184 ? 70.074 -81.331 46.012 1.00 32.83 164 PHE E O 1
ATOM 8236 N N . GLY E 1 185 ? 70.358 -82.623 44.196 1.00 18.23 165 GLY E N 1
ATOM 8237 C CA . GLY E 1 185 ? 70.898 -83.716 44.987 1.00 24.20 165 GLY E CA 1
ATOM 8238 C C . GLY E 1 185 ? 71.911 -84.568 44.264 1.00 28.61 165 GLY E C 1
ATOM 8239 O O . GLY E 1 185 ? 72.074 -84.467 43.048 1.00 28.61 165 GLY E O 1
ATOM 8240 N N . THR E 1 186 ? 72.609 -85.396 45.032 1.00 32.49 166 THR E N 1
ATOM 8241 C CA . THR E 1 186 ? 73.549 -86.348 44.473 1.00 25.76 166 THR E CA 1
ATOM 8242 C C . THR E 1 186 ? 72.822 -87.649 44.191 1.00 31.12 166 THR E C 1
ATOM 8243 O O . THR E 1 186 ? 72.188 -88.210 45.081 1.00 31.37 166 THR E O 1
ATOM 8247 N N . VAL E 1 187 ? 72.907 -88.127 42.958 1.00 30.93 167 VAL E N 1
ATOM 8248 C CA . VAL E 1 187 ? 72.329 -89.413 42.621 1.00 27.64 167 VAL E CA 1
ATOM 8249 C C . VAL E 1 187 ? 73.324 -90.566 42.844 1.00 33.29 167 VAL E C 1
ATOM 8250 O O . VAL E 1 187 ? 72.962 -91.590 43.407 1.00 46.03 167 VAL E O 1
ATOM 8254 N N . GLU E 1 188 ? 74.568 -90.386 42.414 1.00 32.50 168 GLU E N 1
ATOM 8255 C CA . GLU E 1 188 ? 75.587 -91.438 42.474 1.00 31.27 168 GLU E CA 1
ATOM 8256 C C . GLU E 1 188 ? 76.999 -90.872 42.278 1.00 33.11 168 GLU E C 1
ATOM 8257 O O . GLU E 1 188 ? 77.160 -89.782 41.737 1.00 35.37 168 GLU E O 1
ATOM 8263 N N . LEU E 1 189 ? 78.016 -91.613 42.708 1.00 32.26 169 LEU E N 1
ATOM 8264 C CA . LEU E 1 189 ? 79.403 -91.200 42.510 1.00 36.40 169 LEU E CA 1
ATOM 8265 C C . LEU E 1 189 ? 80.176 -92.282 41.793 1.00 37.93 169 LEU E C 1
ATOM 8266 O O . LEU E 1 189 ? 79.929 -93.458 42.023 1.00 50.99 169 LEU E O 1
ATOM 8271 N N . GLU E 1 190 ? 81.106 -91.878 40.930 1.00 39.29 170 GLU E N 1
ATOM 8272 C CA . GLU E 1 190 ? 82.085 -92.778 40.332 1.00 39.86 170 GLU E CA 1
ATOM 8273 C C . GLU E 1 190 ? 83.444 -92.134 40.511 1.00 44.63 170 GLU E C 1
ATOM 8274 O O . GLU E 1 190 ? 83.540 -90.963 40.855 1.00 47.22 170 GLU E O 1
ATOM 8280 N N . ASP E 1 191 ? 84.498 -92.881 40.219 1.00 50.37 171 ASP E N 1
ATOM 8281 C CA . ASP E 1 191 ? 85.853 -92.366 40.346 1.00 57.85 171 ASP E CA 1
ATOM 8282 C C . ASP E 1 191 ? 86.045 -91.062 39.561 1.00 55.46 171 ASP E C 1
ATOM 8283 O O . ASP E 1 191 ? 86.621 -90.101 40.063 1.00 55.39 171 ASP E O 1
ATOM 8288 N N . THR E 1 192 ? 85.553 -91.023 38.329 1.00 56.58 172 THR E N 1
ATOM 8289 C CA . THR E 1 192 ? 85.846 -89.897 37.447 1.00 48.90 172 THR E CA 1
ATOM 8290 C C . THR E 1 192 ? 84.613 -89.077 37.102 1.00 48.83 172 THR E C 1
ATOM 8291 O O . THR E 1 192 ? 84.668 -88.200 36.243 1.00 49.68 172 THR E O 1
ATOM 8295 N N . ALA E 1 193 ? 83.496 -89.354 37.756 1.00 42.16 173 ALA E N 1
ATOM 8296 C CA . ALA E 1 193 ? 82.294 -88.606 37.447 1.00 39.15 173 ALA E CA 1
ATOM 8297 C C . ALA E 1 193 ? 81.278 -88.642 38.585 1.00 39.70 173 ALA E C 1
ATOM 8298 O O . ALA E 1 193 ? 81.226 -89.601 39.360 1.00 41.82 173 ALA E O 1
ATOM 8300 N N . VAL E 1 194 ? 80.466 -87.596 38.680 1.00 29.54 174 VAL E N 1
ATOM 8301 C CA . VAL E 1 194 ? 79.380 -87.581 39.644 1.00 34.07 174 VAL E CA 1
ATOM 8302 C C . VAL E 1 194 ? 78.089 -87.489 38.882 1.00 34.78 174 VAL E C 1
ATOM 8303 O O . VAL E 1 194 ? 78.017 -86.813 37.862 1.00 34.17 174 VAL E O 1
ATOM 8307 N N . HIS E 1 195 ? 77.067 -88.175 39.379 1.00 37.80 175 HIS E N 1
ATOM 8308 C CA . HIS E 1 195 ? 75.724 -88.047 38.843 1.00 31.09 175 HIS E CA 1
ATOM 8309 C C . HIS E 1 195 ? 74.880 -87.223 39.801 1.00 30.51 175 HIS E C 1
ATOM 8310 O O . HIS E 1 195 ? 74.761 -87.542 40.983 1.00 34.78 175 HIS E O 1
ATOM 8317 N N . LEU E 1 196 ? 74.320 -86.138 39.288 1.00 31.78 176 LEU E N 1
ATOM 8318 C CA . LEU E 1 196 ? 73.517 -85.239 40.104 1.00 29.97 176 LEU E CA 1
ATOM 8319 C C . LEU E 1 196 ? 72.121 -85.098 39.520 1.00 27.43 176 LEU E C 1
ATOM 8320 O O . LEU E 1 196 ? 71.844 -85.567 38.414 1.00 32.84 176 LEU E O 1
ATOM 8325 N N . GLU E 1 197 ? 71.242 -84.438 40.257 1.00 30.81 177 GLU E N 1
ATOM 8326 C CA . GLU E 1 197 ? 69.884 -84.237 39.784 1.00 30.97 177 GLU E CA 1
ATOM 8327 C C . GLU E 1 197 ? 69.350 -82.892 40.216 1.00 30.09 177 GLU E C 1
ATOM 8328 O O . GLU E 1 197 ? 69.418 -82.545 41.396 1.00 41.88 177 GLU E O 1
ATOM 8334 N N . ALA E 1 198 ? 68.836 -82.126 39.257 1.00 31.21 178 ALA E N 1
ATOM 8335 C CA . ALA E 1 198 ? 68.122 -80.888 39.562 1.00 31.86 178 ALA E CA 1
ATOM 8336 C C . ALA E 1 198 ? 66.687 -81.112 39.164 1.00 37.34 178 ALA E C 1
ATOM 8337 O O . ALA E 1 198 ? 66.422 -81.526 38.026 1.00 37.72 178 ALA E O 1
ATOM 8339 N N . SER E 1 199 ? 65.755 -80.861 40.084 1.00 28.53 179 SER E N 1
ATOM 8340 C CA . SER E 1 199 ? 64.358 -81.102 39.753 1.00 35.74 179 SER E CA 1
ATOM 8341 C C . SER E 1 199 ? 63.407 -80.042 40.266 1.00 32.49 179 SER E C 1
ATOM 8342 O O . SER E 1 199 ? 63.721 -79.283 41.191 1.00 38.35 179 SER E O 1
ATOM 8345 N N . LYS E 1 200 ? 62.234 -80.012 39.640 1.00 31.87 180 LYS E N 1
ATOM 8346 C CA . LYS E 1 200 ? 61.166 -79.109 40.026 1.00 34.39 180 LYS E CA 1
ATOM 8347 C C . LYS E 1 200 ? 59.932 -79.932 40.317 1.00 32.39 180 LYS E C 1
ATOM 8348 O O . LYS E 1 200 ? 59.423 -80.642 39.447 1.00 37.93 180 LYS E O 1
ATOM 8354 N N . HIS E 1 201 ? 59.470 -79.863 41.560 1.00 37.47 181 HIS E N 1
ATOM 8355 C CA . HIS E 1 201 ? 58.311 -80.634 41.963 1.00 35.59 181 HIS E CA 1
ATOM 8356 C C . HIS E 1 201 ? 57.099 -79.750 42.197 1.00 37.99 181 HIS E C 1
ATOM 8357 O O . HIS E 1 201 ? 57.120 -78.864 43.047 1.00 44.86 181 HIS E O 1
ATOM 8364 N N . ASP E 1 202 ? 56.039 -80.005 41.441 1.00 40.95 182 ASP E N 1
ATOM 8365 C CA . ASP E 1 202 ? 54.765 -79.344 41.669 1.00 40.84 182 ASP E CA 1
ATOM 8366 C C . ASP E 1 202 ? 53.781 -80.343 42.293 1.00 41.36 182 ASP E C 1
ATOM 8367 O O . ASP E 1 202 ? 53.267 -81.234 41.615 1.00 38.23 182 ASP E O 1
ATOM 8372 N N . PRO E 1 203 ? 53.523 -80.197 43.596 1.00 42.30 183 PRO E N 1
ATOM 8373 C CA . PRO E 1 203 ? 52.680 -81.161 44.313 1.00 40.24 183 PRO E CA 1
ATOM 8374 C C . PRO E 1 203 ? 51.176 -81.083 43.980 1.00 40.65 183 PRO E C 1
ATOM 8375 O O . PRO E 1 203 ? 50.461 -82.031 44.243 1.00 46.63 183 PRO E O 1
ATOM 8379 N N . LEU E 1 204 ? 50.694 -79.982 43.412 1.00 41.28 184 LEU E N 1
ATOM 8380 C CA . LEU E 1 204 ? 49.279 -79.909 43.024 1.00 41.87 184 LEU E CA 1
ATOM 8381 C C . LEU E 1 204 ? 49.046 -80.605 41.713 1.00 40.25 184 LEU E C 1
ATOM 8382 O O . LEU E 1 204 ? 48.099 -81.365 41.563 1.00 51.73 184 LEU E O 1
ATOM 8387 N N . ALA E 1 205 ? 49.911 -80.316 40.752 1.00 42.19 185 ALA E N 1
ATOM 8388 C CA . ALA E 1 205 ? 49.830 -80.930 39.439 1.00 39.11 185 ALA E CA 1
ATOM 8389 C C . ALA E 1 205 ? 50.413 -82.332 39.501 1.00 41.13 185 ALA E C 1
ATOM 8390 O O . ALA E 1 205 ? 50.243 -83.124 38.577 1.00 51.80 185 ALA E O 1
ATOM 8392 N N . GLN E 1 206 ? 51.115 -82.629 40.590 1.00 34.25 186 GLN E N 1
ATOM 8393 C CA . GLN E 1 206 ? 51.783 -83.912 40.732 1.00 34.64 186 GLN E CA 1
ATOM 8394 C C . GLN E 1 206 ? 52.763 -84.209 39.582 1.00 33.70 186 GLN E C 1
ATOM 8395 O O . GLN E 1 206 ? 52.814 -85.324 39.051 1.00 38.37 186 GLN E O 1
ATOM 8401 N N . THR E 1 207 ? 53.555 -83.205 39.222 1.00 27.94 187 THR E N 1
ATOM 8402 C CA . THR E 1 207 ? 54.561 -83.352 38.174 1.00 28.20 187 THR E CA 1
ATOM 8403 C C . THR E 1 207 ? 55.951 -83.204 38.728 1.00 30.21 187 THR E C 1
ATOM 8404 O O . THR E 1 207 ? 56.173 -82.452 39.684 1.00 34.76 187 THR E O 1
ATOM 8408 N N . LEU E 1 208 ? 56.881 -83.933 38.111 1.00 34.24 188 LEU E N 1
ATOM 8409 C CA . LEU E 1 208 ? 58.309 -83.781 38.355 1.00 36.13 188 LEU E CA 1
ATOM 8410 C C . LEU E 1 208 ? 58.947 -83.466 37.029 1.00 34.40 188 LEU E C 1
ATOM 8411 O O . LEU E 1 208 ? 58.747 -84.186 36.053 1.00 40.66 188 LEU E O 1
ATOM 8416 N N . SER E 1 209 ? 59.719 -82.394 36.993 1.00 36.19 189 SER E N 1
ATOM 8417 C CA . SER E 1 209 ? 60.517 -82.091 35.830 1.00 34.59 189 SER E CA 1
ATOM 8418 C C . SER E 1 209 ? 61.952 -81.968 36.301 1.00 36.46 189 SER E C 1
ATOM 8419 O O . SER E 1 209 ? 62.238 -81.238 37.247 1.00 36.17 189 SER E O 1
ATOM 8422 N N . ALA E 1 210 ? 62.855 -82.687 35.649 1.00 34.17 190 ALA E N 1
ATOM 8423 C CA . ALA E 1 210 ? 64.211 -82.776 36.151 1.00 35.69 190 ALA E CA 1
ATOM 8424 C C . ALA E 1 210 ? 65.261 -82.958 35.061 1.00 32.29 190 ALA E C 1
ATOM 8425 O O . ALA E 1 210 ? 64.931 -83.187 33.901 1.00 38.70 190 ALA E O 1
ATOM 8427 N N . HIS E 1 211 ? 66.526 -82.836 35.458 1.00 30.38 191 HIS E N 1
ATOM 8428 C CA . HIS E 1 211 ? 67.675 -83.167 34.624 1.00 28.62 191 HIS E CA 1
ATOM 8429 C C . HIS E 1 211 ? 68.533 -84.103 35.441 1.00 35.75 191 HIS E C 1
ATOM 8430 O O . HIS E 1 211 ? 68.899 -83.772 36.571 1.00 38.27 191 HIS E O 1
ATOM 8437 N N . HIS E 1 212 ? 68.837 -85.279 34.901 1.00 33.91 192 HIS E N 1
ATOM 8438 C CA . HIS E 1 212 ? 69.948 -86.062 35.416 1.00 31.29 192 HIS E CA 1
ATOM 8439 C C . HIS E 1 212 ? 71.203 -85.403 34.847 1.00 31.09 192 HIS E C 1
ATOM 8440 O O . HIS E 1 212 ? 71.295 -85.183 33.644 1.00 34.33 192 HIS E O 1
ATOM 8447 N N . ILE E 1 213 ? 72.146 -85.067 35.717 1.00 28.62 193 ILE E N 1
ATOM 8448 C CA . ILE E 1 213 ? 73.362 -84.377 35.323 1.00 28.87 193 ILE E CA 1
ATOM 8449 C C . ILE E 1 213 ? 74.568 -85.253 35.589 1.00 27.27 193 ILE E C 1
ATOM 8450 O O . ILE E 1 213 ? 74.712 -85.784 36.685 1.00 38.40 193 ILE E O 1
ATOM 8455 N N . VAL E 1 214 ? 75.430 -85.394 34.590 1.00 27.25 194 VAL E N 1
ATOM 8456 C CA . VAL E 1 214 ? 76.687 -86.109 34.738 1.00 26.21 194 VAL E CA 1
ATOM 8457 C C . VAL E 1 214 ? 77.815 -85.104 34.519 1.00 34.01 194 VAL E C 1
ATOM 8458 O O . VAL E 1 214 ? 77.920 -84.509 33.435 1.00 40.00 194 VAL E O 1
ATOM 8462 N N . LEU E 1 215 ? 78.637 -84.902 35.549 1.00 29.50 195 LEU E N 1
ATOM 8463 C CA . LEU E 1 215 ? 79.831 -84.067 35.460 1.00 27.61 195 LEU E CA 1
ATOM 8464 C C . LEU E 1 215 ? 81.082 -84.944 35.502 1.00 34.17 195 LEU E C 1
ATOM 8465 O O . LEU E 1 215 ? 81.193 -85.814 36.363 1.00 41.23 195 LEU E O 1
ATOM 8470 N N . SER E 1 216 ? 82.020 -84.724 34.578 1.00 31.55 196 SER E N 1
ATOM 8471 C CA . SER E 1 216 ? 83.163 -85.634 34.422 1.00 36.68 196 SER E CA 1
ATOM 8472 C C . SER E 1 216 ? 84.486 -84.915 34.602 1.00 37.18 196 SER E C 1
ATOM 8473 O O . SER E 1 216 ? 84.603 -83.740 34.290 1.00 40.81 196 SER E O 1
ATOM 8476 N N . GLU E 1 217 ? 85.486 -85.639 35.089 1.00 47.85 197 GLU E N 1
ATOM 8477 C CA . GLU E 1 217 ? 86.763 -85.041 35.465 1.00 52.46 197 GLU E CA 1
ATOM 8478 C C . GLU E 1 217 ? 87.350 -84.093 34.416 1.00 54.45 197 GLU E C 1
ATOM 8479 O O . GLU E 1 217 ? 87.963 -83.084 34.771 1.00 59.69 197 GLU E O 1
ATOM 8485 N N . GLY E 1 218 ? 87.185 -84.398 33.135 1.00 37.12 198 GLY E N 1
ATOM 8486 C CA . GLY E 1 218 ? 87.735 -83.503 32.110 1.00 56.34 198 GLY E CA 1
ATOM 8487 C C . GLY E 1 218 ? 87.014 -82.180 31.838 1.00 52.32 198 GLY E C 1
ATOM 8488 O O . GLY E 1 218 ? 87.443 -81.398 30.995 1.00 50.86 198 GLY E O 1
ATOM 8489 N N . GLY E 1 219 ? 85.911 -81.928 32.535 1.00 51.27 199 GLY E N 1
ATOM 8490 C CA . GLY E 1 219 ? 85.098 -80.733 32.297 1.00 40.93 199 GLY E CA 1
ATOM 8491 C C . GLY E 1 219 ? 83.809 -81.009 31.528 1.00 48.76 199 GLY E C 1
ATOM 8492 O O . GLY E 1 219 ? 83.118 -80.077 31.099 1.00 46.66 199 GLY E O 1
ATOM 8493 N N . GLY E 1 220 ? 83.483 -82.291 31.350 1.00 45.13 200 GLY E N 1
ATOM 8494 C CA . GLY E 1 220 ? 82.330 -82.693 30.545 1.00 38.18 200 GLY E CA 1
ATOM 8495 C C . GLY E 1 220 ? 81.038 -82.516 31.302 1.00 39.70 200 GLY E C 1
ATOM 8496 O O . GLY E 1 220 ? 80.995 -82.727 32.511 1.00 39.01 200 GLY E O 1
ATOM 8497 N N . ILE E 1 221 ? 79.986 -82.113 30.593 1.00 34.99 201 ILE E N 1
ATOM 8498 C CA . ILE E 1 221 ? 78.666 -81.942 31.196 1.00 33.17 201 ILE E CA 1
ATOM 8499 C C . ILE E 1 221 ? 77.626 -82.609 30.313 1.00 37.92 201 ILE E C 1
ATOM 8500 O O . ILE E 1 221 ? 77.485 -82.243 29.150 1.00 41.75 201 ILE E O 1
ATOM 8505 N N . ARG E 1 222 ? 76.899 -83.590 30.841 1.00 35.24 202 ARG E N 1
ATOM 8506 C CA . ARG E 1 222 ? 75.788 -84.170 30.073 1.00 36.56 202 ARG E CA 1
ATOM 8507 C C . ARG E 1 222 ? 74.492 -83.978 30.842 1.00 36.18 202 ARG E C 1
ATOM 8508 O O . ARG E 1 222 ? 74.418 -84.275 32.035 1.00 39.70 202 ARG E O 1
ATOM 8516 N N . LEU E 1 223 ? 73.483 -83.452 30.158 1.00 38.07 203 LEU E N 1
ATOM 8517 C CA . LEU E 1 223 ? 72.171 -83.219 30.757 1.00 33.40 203 LEU E CA 1
ATOM 8518 C C . LEU E 1 223 ? 71.148 -84.201 30.200 1.00 32.30 203 LEU E C 1
ATOM 8519 O O . LEU E 1 223 ? 71.054 -84.395 28.994 1.00 44.53 203 LEU E O 1
ATOM 8524 N N . PHE E 1 224 ? 70.378 -84.834 31.064 1.00 39.75 204 PHE E N 1
ATOM 8525 C CA . PHE E 1 224 ? 69.329 -85.719 30.566 1.00 40.88 204 PHE E CA 1
ATOM 8526 C C . PHE E 1 224 ? 67.999 -85.350 31.206 1.00 41.40 204 PHE E C 1
ATOM 8527 O O . PHE E 1 224 ? 67.707 -85.745 32.330 1.00 40.00 204 PHE E O 1
ATOM 8535 N N . PRO E 1 225 ? 67.203 -84.552 30.495 1.00 45.84 205 PRO E N 1
ATOM 8536 C CA . PRO E 1 225 ? 65.907 -84.048 30.945 1.00 43.72 205 PRO E CA 1
ATOM 8537 C C . PRO E 1 225 ? 64.849 -85.130 30.967 1.00 38.46 205 PRO E C 1
ATOM 8538 O O . PRO E 1 225 ? 64.858 -86.004 30.119 1.00 48.06 205 PRO E O 1
ATOM 8542 N N . TYR E 1 226 ? 63.935 -85.065 31.922 1.00 37.07 206 TYR E N 1
ATOM 8543 C CA . TYR E 1 226 ? 62.759 -85.928 31.895 1.00 34.13 206 TYR E CA 1
ATOM 8544 C C . TYR E 1 226 ? 61.609 -85.321 32.712 1.00 33.23 206 TYR E C 1
ATOM 8545 O O . TYR E 1 226 ? 61.820 -84.436 33.541 1.00 35.13 206 TYR E O 1
ATOM 8554 N N . ARG E 1 227 ? 60.392 -85.782 32.448 1.00 36.00 207 ARG E N 1
ATOM 8555 C CA . ARG E 1 227 ? 59.211 -85.313 33.157 1.00 33.84 207 ARG E CA 1
ATOM 8556 C C . ARG E 1 227 ? 58.336 -86.489 33.577 1.00 37.73 207 ARG E C 1
ATOM 8557 O O . ARG E 1 227 ? 58.223 -87.470 32.858 1.00 37.37 207 ARG E O 1
ATOM 8565 N N . LEU E 1 228 ? 57.700 -86.380 34.735 1.00 39.23 208 LEU E N 1
ATOM 8566 C CA . LEU E 1 228 ? 56.703 -87.359 35.135 1.00 38.94 208 LEU E CA 1
ATOM 8567 C C . LEU E 1 228 ? 55.455 -86.660 35.662 1.00 38.56 208 LEU E C 1
ATOM 8568 O O . LEU E 1 228 ? 55.536 -85.541 36.167 1.00 38.12 208 LEU E O 1
ATOM 8573 N N . ARG E 1 229 ? 54.305 -87.318 35.536 1.00 31.37 209 ARG E N 1
ATOM 8574 C CA . ARG E 1 229 ? 53.165 -86.970 36.355 1.00 35.09 209 ARG E CA 1
ATOM 8575 C C . ARG E 1 229 ? 52.801 -88.205 37.104 1.00 30.99 209 ARG E C 1
ATOM 8576 O O . ARG E 1 229 ? 52.477 -89.216 36.488 1.00 38.70 209 ARG E O 1
ATOM 8584 N N . TYR E 1 230 ? 52.832 -88.136 38.428 1.00 31.21 210 TYR E N 1
ATOM 8585 C CA . TYR E 1 230 ? 52.552 -89.330 39.223 1.00 33.56 210 TYR E CA 1
ATOM 8586 C C . TYR E 1 230 ? 51.130 -89.298 39.752 1.00 41.84 210 TYR E C 1
ATOM 8587 O O . TYR E 1 230 ? 50.461 -88.259 39.699 1.00 34.33 210 TYR E O 1
ATOM 8596 N N . ALA E 1 231 ? 50.675 -90.447 40.245 1.00 34.83 211 ALA E N 1
ATOM 8597 C CA . ALA E 1 231 ? 49.391 -90.551 40.924 1.00 27.68 211 ALA E CA 1
ATOM 8598 C C . ALA E 1 231 ? 49.589 -91.307 42.225 1.00 21.09 211 ALA E C 1
ATOM 8599 O O . ALA E 1 231 ? 50.435 -92.185 42.316 1.00 35.85 211 ALA E O 1
ATOM 8601 N N . TYR E 1 232 ? 48.829 -90.940 43.243 1.00 31.48 212 TYR E N 1
ATOM 8602 C CA . TYR E 1 232 ? 48.795 -91.716 44.469 1.00 35.78 212 TYR E CA 1
ATOM 8603 C C . TYR E 1 232 ? 48.043 -93.016 44.215 1.00 31.27 212 TYR E C 1
ATOM 8604 O O . TYR E 1 232 ? 47.270 -93.119 43.271 1.00 38.67 212 TYR E O 1
ATOM 8613 N N . PRO E 1 233 ? 48.307 -94.031 45.030 1.00 35.61 213 PRO E N 1
ATOM 8614 C CA . PRO E 1 233 ? 47.618 -95.300 44.873 1.00 37.42 213 PRO E CA 1
ATOM 8615 C C . PRO E 1 233 ? 46.095 -95.167 44.822 1.00 39.59 213 PRO E C 1
ATOM 8616 O O . PRO E 1 233 ? 45.465 -95.731 43.925 1.00 39.18 213 PRO E O 1
ATOM 8620 N N . ALA E 1 234 ? 45.487 -94.429 45.747 1.00 29.82 214 ALA E N 1
ATOM 8621 C CA . ALA E 1 234 ? 44.038 -94.399 45.717 1.00 28.90 214 ALA E CA 1
ATOM 8622 C C . ALA E 1 234 ? 43.555 -93.777 44.403 1.00 32.75 214 ALA E C 1
ATOM 8623 O O . ALA E 1 234 ? 42.628 -94.281 43.774 1.00 45.72 214 ALA E O 1
ATOM 8625 N N . GLU E 1 235 ? 44.208 -92.702 43.980 1.00 36.92 215 GLU E N 1
ATOM 8626 C CA . GLU E 1 235 ? 43.872 -92.049 42.723 1.00 32.00 215 GLU E CA 1
ATOM 8627 C C . GLU E 1 235 ? 44.012 -93.030 41.573 1.00 36.39 215 GLU E C 1
ATOM 8628 O O . GLU E 1 235 ? 43.115 -93.160 40.722 1.00 33.29 215 GLU E O 1
ATOM 8634 N N . LEU E 1 236 ? 45.142 -93.727 41.567 1.00 27.19 216 LEU E N 1
ATOM 8635 C CA . LEU E 1 236 ? 45.450 -94.682 40.515 1.00 31.79 216 LEU E CA 1
ATOM 8636 C C . LEU E 1 236 ? 44.386 -95.758 40.407 1.00 39.81 216 LEU E C 1
ATOM 8637 O O . LEU E 1 236 ? 43.983 -96.133 39.310 1.00 43.04 216 LEU E O 1
ATOM 8642 N N . ASP E 1 237 ? 43.925 -96.253 41.548 1.00 34.20 217 ASP E N 1
ATOM 8643 C CA . ASP E 1 237 ? 42.902 -97.287 41.547 1.00 35.43 217 ASP E CA 1
ATOM 8644 C C . ASP E 1 237 ? 41.601 -96.746 40.999 1.00 36.67 217 ASP E C 1
ATOM 8645 O O . ASP E 1 237 ? 40.854 -97.464 40.340 1.00 40.38 217 ASP E O 1
ATOM 8650 N N . LEU E 1 238 ? 41.314 -95.482 41.288 1.00 30.49 218 LEU E N 1
ATOM 8651 C CA . LEU E 1 238 ? 40.071 -94.889 40.806 1.00 39.16 218 LEU E CA 1
ATOM 8652 C C . LEU E 1 238 ? 40.176 -94.657 39.290 1.00 38.92 218 LEU E C 1
ATOM 8653 O O . LEU E 1 238 ? 39.209 -94.840 38.560 1.00 38.75 218 LEU E O 1
ATOM 8658 N N . MET E 1 239 ? 41.368 -94.293 38.830 1.00 27.66 219 MET E N 1
ATOM 8659 C CA . MET E 1 239 ? 41.635 -94.199 37.406 1.00 36.13 219 MET E CA 1
ATOM 8660 C C . MET E 1 239 ? 41.387 -95.566 36.764 1.00 37.52 219 MET E C 1
ATOM 8661 O O . MET E 1 239 ? 40.683 -95.678 35.773 1.00 47.43 219 MET E O 1
ATOM 8666 N N . ALA E 1 240 ? 41.943 -96.610 37.357 1.00 40.19 220 ALA E N 1
ATOM 8667 C CA . ALA E 1 240 ? 41.747 -97.951 36.849 1.00 39.59 220 ALA E CA 1
ATOM 8668 C C . ALA E 1 240 ? 40.259 -98.263 36.705 1.00 43.75 220 ALA E C 1
ATOM 8669 O O . ALA E 1 240 ? 39.808 -98.782 35.671 1.00 41.71 220 ALA E O 1
ATOM 8671 N N . ASN E 1 241 ? 39.493 -97.950 37.740 1.00 36.30 221 ASN E N 1
ATOM 8672 C CA . ASN E 1 241 ? 38.061 -98.192 37.678 1.00 43.21 221 ASN E CA 1
ATOM 8673 C C . ASN E 1 241 ? 37.460 -97.476 36.483 1.00 46.03 221 ASN E C 1
ATOM 8674 O O . ASN E 1 241 ? 36.701 -98.062 35.714 1.00 44.88 221 ASN E O 1
ATOM 8679 N N . VAL E 1 242 ? 37.806 -96.202 36.322 1.00 42.09 222 VAL E N 1
ATOM 8680 C CA . VAL E 1 242 ? 37.249 -95.427 35.230 1.00 41.50 222 VAL E CA 1
ATOM 8681 C C . VAL E 1 242 ? 37.555 -96.084 33.888 1.00 41.49 222 VAL E C 1
ATOM 8682 O O . VAL E 1 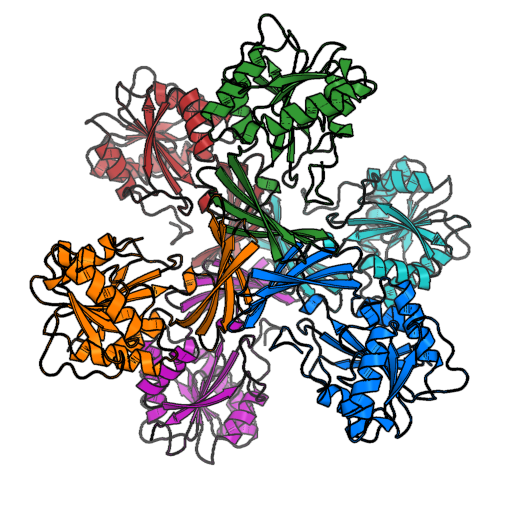242 ? 36.739 -96.028 32.969 1.00 47.30 222 VAL E O 1
ATOM 8686 N N . ALA E 1 243 ? 38.719 -96.719 33.791 1.00 40.14 223 ALA E N 1
ATOM 8687 C CA . ALA E 1 243 ? 39.119 -97.427 32.575 1.00 41.27 223 ALA E CA 1
ATOM 8688 C C . ALA E 1 243 ? 38.611 -98.872 32.488 1.00 46.08 223 ALA E C 1
ATOM 8689 O O . ALA E 1 243 ? 39.054 -99.645 31.633 1.00 49.15 223 ALA E O 1
ATOM 8691 N N . GLY E 1 244 ? 37.691 -99.248 33.365 1.00 40.05 224 GLY E N 1
ATOM 8692 C CA . GLY E 1 244 ? 37.169 -100.606 33.338 1.00 41.04 224 GLY E CA 1
ATOM 8693 C C . GLY E 1 244 ? 38.064 -101.669 33.962 1.00 51.37 224 GLY E C 1
ATOM 8694 O O . GLY E 1 244 ? 37.893 -102.853 33.679 1.00 57.74 224 GLY E O 1
ATOM 8695 N N . LEU E 1 245 ? 39.003 -101.261 34.818 1.00 45.30 225 LEU E N 1
ATOM 8696 C CA . LEU E 1 245 ? 39.887 -102.206 35.514 1.00 41.47 225 LEU E CA 1
ATOM 8697 C C . LEU E 1 245 ? 39.665 -102.221 37.032 1.00 45.55 225 LEU E C 1
ATOM 8698 O O . LEU E 1 245 ? 39.210 -101.230 37.607 1.00 48.87 225 LEU E O 1
ATOM 8703 N N . GLU E 1 246 ? 39.996 -103.339 37.679 1.00 43.28 226 GLU E N 1
ATOM 8704 C CA . GLU E 1 246 ? 39.972 -103.412 39.150 1.00 47.63 226 GLU E CA 1
ATOM 8705 C C . GLU E 1 246 ? 41.271 -103.991 39.723 1.00 43.83 226 GLU E C 1
ATOM 8706 O O . GLU E 1 246 ? 41.842 -104.944 39.183 1.00 51.37 226 GLU E O 1
ATOM 8712 N N . LEU E 1 247 ? 41.749 -103.388 40.805 1.00 44.72 227 LEU E N 1
ATOM 8713 C CA . LEU E 1 247 ? 42.980 -103.828 41.454 1.00 44.69 227 LEU E CA 1
ATOM 8714 C C . LEU E 1 247 ? 42.823 -105.236 42.024 1.00 46.39 227 LEU E C 1
ATOM 8715 O O . LEU E 1 247 ? 41.891 -105.493 42.787 1.00 45.04 227 LEU E O 1
ATOM 8720 N N . VAL E 1 248 ? 43.720 -106.149 41.666 1.00 40.11 228 VAL E N 1
ATOM 8721 C CA . VAL E 1 248 ? 43.681 -107.481 42.282 1.00 47.38 228 VAL E CA 1
ATOM 8722 C C . VAL E 1 248 ? 44.848 -107.745 43.233 1.00 47.22 228 VAL E C 1
ATOM 8723 O O . VAL E 1 248 ? 44.727 -108.543 44.144 1.00 50.01 228 VAL E O 1
ATOM 8727 N N . GLU E 1 249 ? 45.972 -107.064 43.029 1.00 46.33 229 GLU E N 1
ATOM 8728 C CA . GLU E 1 249 ? 47.059 -107.145 43.989 1.00 48.29 229 GLU E CA 1
ATOM 8729 C C . GLU E 1 249 ? 48.045 -105.973 43.913 1.00 45.82 229 GLU E C 1
ATOM 8730 O O . GLU E 1 249 ? 48.230 -105.372 42.855 1.00 46.85 229 GLU E O 1
ATOM 8736 N N . ARG E 1 250 ? 48.657 -105.651 45.052 1.00 41.82 230 ARG E N 1
ATOM 8737 C CA . ARG E 1 250 ? 49.687 -104.635 45.122 1.00 34.65 230 ARG E CA 1
ATOM 8738 C C . ARG E 1 250 ? 50.877 -105.093 45.953 1.00 41.83 230 ARG E C 1
ATOM 8739 O O . ARG E 1 250 ? 50.708 -105.557 47.079 1.00 42.88 230 ARG E O 1
ATOM 8747 N N . HIS E 1 251 ? 52.082 -104.942 45.408 1.00 43.58 231 HIS E N 1
ATOM 8748 C CA . HIS E 1 251 ? 53.309 -105.270 46.143 1.00 42.02 231 HIS E CA 1
ATOM 8749 C C . HIS E 1 251 ? 54.273 -104.082 46.155 1.00 42.09 231 HIS E C 1
ATOM 8750 O O . HIS E 1 251 ? 54.036 -103.078 45.492 1.00 46.95 231 HIS E O 1
ATOM 8757 N N . ALA E 1 252 ? 55.359 -104.192 46.913 1.00 44.82 232 ALA E N 1
ATOM 8758 C CA . ALA E 1 252 ? 56.386 -103.142 46.917 1.00 45.58 232 ALA E CA 1
ATOM 8759 C C . ALA E 1 252 ? 57.314 -103.274 45.713 1.00 44.72 232 ALA E C 1
ATOM 8760 O O . ALA E 1 252 ? 57.947 -102.306 45.295 1.00 56.36 232 ALA E O 1
ATOM 8762 N N . ASP E 1 253 ? 57.400 -104.484 45.171 1.00 43.74 233 ASP E N 1
ATOM 8763 C CA . ASP E 1 253 ? 58.361 -104.795 44.120 1.00 44.42 233 ASP E CA 1
ATOM 8764 C C . ASP E 1 253 ? 58.001 -106.114 43.449 1.00 42.29 233 ASP E C 1
ATOM 8765 O O . ASP E 1 253 ? 57.067 -106.786 43.872 1.00 43.62 233 ASP E O 1
ATOM 8770 N N . PHE E 1 254 ? 58.738 -106.486 42.409 1.00 44.50 234 PHE E N 1
ATOM 8771 C CA . PHE E 1 254 ? 58.441 -107.720 41.673 1.00 44.93 234 PHE E CA 1
ATOM 8772 C C . PHE E 1 254 ? 58.758 -109.020 42.430 1.00 47.46 234 PHE E C 1
ATOM 8773 O O . PHE E 1 254 ? 58.493 -110.115 41.929 1.00 56.43 234 PHE E O 1
ATOM 8781 N N . GLU E 1 255 ? 59.329 -108.916 43.625 1.00 49.70 235 GLU E N 1
ATOM 8782 C CA . GLU E 1 255 ? 59.540 -110.112 44.446 1.00 51.95 235 GLU E CA 1
ATOM 8783 C C . GLU E 1 255 ? 58.430 -110.252 45.478 1.00 50.29 235 GLU E C 1
ATOM 8784 O O . GLU E 1 255 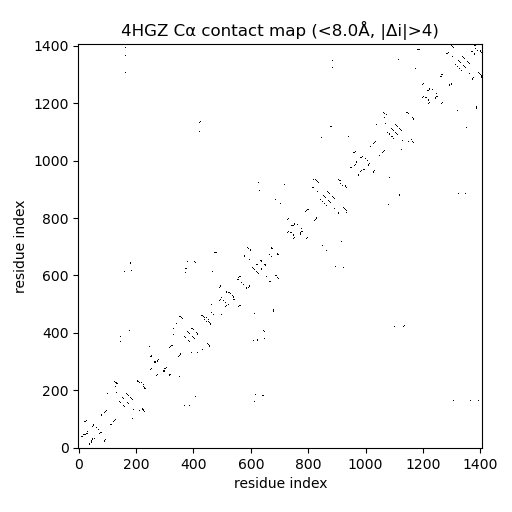? 58.489 -111.103 46.354 1.00 45.83 235 GLU E O 1
ATOM 8790 N N . ARG E 1 256 ? 57.428 -109.391 45.375 1.00 43.74 236 ARG E N 1
ATOM 8791 C CA . ARG E 1 256 ? 56.235 -109.517 46.189 1.00 51.59 236 ARG E CA 1
ATOM 8792 C C . ARG E 1 256 ? 56.441 -109.159 47.667 1.00 53.78 236 ARG E C 1
ATOM 8793 O O . ARG E 1 256 ? 55.712 -109.633 48.529 1.00 57.42 236 ARG E O 1
ATOM 8801 N N . ARG E 1 257 ? 57.418 -108.309 47.958 1.00 48.30 237 ARG E N 1
ATOM 8802 C CA . ARG E 1 257 ? 57.531 -107.752 49.297 1.00 46.89 237 ARG E CA 1
ATOM 8803 C C . ARG E 1 257 ? 56.292 -106.932 49.636 1.00 47.62 237 ARG E C 1
ATOM 8804 O O . ARG E 1 257 ? 55.660 -106.352 48.757 1.00 48.02 237 ARG E O 1
ATOM 8812 N N . ARG E 1 258 ? 55.948 -106.879 50.916 1.00 49.35 238 ARG E N 1
ATOM 8813 C CA . ARG E 1 258 ? 54.775 -106.140 51.344 1.00 50.69 238 ARG E CA 1
ATOM 8814 C C . ARG E 1 258 ? 54.906 -104.666 50.971 1.00 48.90 238 ARG E C 1
ATOM 8815 O O . ARG E 1 258 ? 55.959 -104.059 51.143 1.00 57.37 238 ARG E O 1
ATOM 8823 N N . PHE E 1 259 ? 53.823 -104.104 50.456 1.00 46.31 239 PHE E N 1
ATOM 8824 C CA . PHE E 1 259 ? 53.736 -102.690 50.178 1.00 43.75 239 PHE E CA 1
ATOM 8825 C C . PHE E 1 259 ? 53.273 -101.923 51.418 1.00 48.22 239 PHE E C 1
ATOM 8826 O O . PHE E 1 259 ? 52.326 -102.328 52.083 1.00 50.36 239 PHE E O 1
ATOM 8834 N N . ASP E 1 260 ? 53.948 -100.825 51.743 1.00 47.21 240 ASP E N 1
ATOM 8835 C CA . ASP E 1 260 ? 53.491 -99.970 52.836 1.00 49.69 240 ASP E CA 1
ATOM 8836 C C . ASP E 1 260 ? 53.931 -98.534 52.650 1.00 49.75 240 ASP E C 1
ATOM 8837 O O . ASP E 1 260 ? 54.604 -98.200 51.681 1.00 49.15 240 ASP E O 1
ATOM 8842 N N . ALA E 1 261 ? 53.561 -97.692 53.602 1.00 54.18 241 ALA E N 1
ATOM 8843 C CA . ALA E 1 261 ? 53.828 -96.262 53.512 1.00 52.52 241 ALA E CA 1
ATOM 8844 C C . ALA E 1 261 ? 55.269 -95.947 53.134 1.00 55.02 241 ALA E C 1
ATOM 8845 O O . ALA E 1 261 ? 55.543 -94.923 52.510 1.00 63.78 241 ALA E O 1
ATOM 8847 N N . SER E 1 262 ? 56.197 -96.819 53.506 1.00 51.93 242 SER E N 1
ATOM 8848 C CA . SER E 1 262 ? 57.609 -96.506 53.299 1.00 56.25 242 SER E CA 1
ATOM 8849 C C . SER E 1 262 ? 58.185 -97.127 52.023 1.00 48.36 242 SER E C 1
ATOM 8850 O O . SER E 1 262 ? 59.362 -96.970 51.731 1.00 52.87 242 SER E O 1
ATOM 8853 N N . SER E 1 263 ? 57.363 -97.833 51.265 1.00 35.30 243 SER E N 1
ATOM 8854 C CA . SER E 1 263 ? 57.846 -98.412 50.025 1.00 36.95 243 SER E CA 1
ATOM 8855 C C . SER E 1 263 ? 58.077 -97.306 48.996 1.00 42.32 243 SER E C 1
ATOM 8856 O O . SER E 1 263 ? 57.205 -96.466 48.778 1.00 42.78 243 SER E O 1
ATOM 8859 N N . ARG E 1 264 ? 59.244 -97.298 48.364 1.00 38.97 244 ARG E N 1
ATOM 8860 C CA . ARG E 1 264 ? 59.523 -96.283 47.356 1.00 42.97 244 ARG E CA 1
ATOM 8861 C C . ARG E 1 264 ? 58.698 -96.487 46.072 1.00 40.64 244 ARG E C 1
ATOM 8862 O O . ARG E 1 264 ? 58.342 -95.533 45.387 1.00 44.27 244 ARG E O 1
ATOM 8870 N N . TYR E 1 265 ? 58.368 -97.731 45.763 1.00 41.62 245 TYR E N 1
ATOM 8871 C CA . TYR E 1 265 ? 57.612 -98.038 44.553 1.00 33.26 245 TYR E CA 1
ATOM 8872 C C . TYR E 1 265 ? 56.451 -98.965 44.856 1.00 31.20 245 TYR E C 1
ATOM 8873 O O . TYR E 1 265 ? 56.261 -99.405 45.985 1.00 45.66 245 TYR E O 1
ATOM 8882 N N . HIS E 1 266 ? 55.652 -99.253 43.846 1.00 38.68 246 HIS E N 1
ATOM 8883 C CA . HIS E 1 266 ? 54.703 -100.337 43.979 1.00 38.92 246 HIS E CA 1
ATOM 8884 C C . HIS E 1 266 ? 54.525 -101.023 42.641 1.00 37.86 246 HIS E C 1
ATOM 8885 O O . HIS E 1 266 ? 54.782 -100.445 41.580 1.00 42.16 246 HIS E O 1
ATOM 8892 N N . VAL E 1 267 ? 54.149 -102.285 42.716 1.00 36.46 247 VAL E N 1
ATOM 8893 C CA . VAL E 1 267 ? 53.777 -103.050 41.555 1.00 40.93 247 VAL E CA 1
ATOM 8894 C C . VAL E 1 267 ? 52.306 -103.371 41.729 1.00 42.12 247 VAL E C 1
ATOM 8895 O O . VAL E 1 267 ? 51.912 -104.039 42.692 1.00 43.84 247 VAL E O 1
ATOM 8899 N N . SER E 1 268 ? 51.491 -102.862 40.817 1.00 35.05 248 SER E N 1
ATOM 8900 C CA . SER E 1 268 ? 50.061 -103.082 40.897 1.00 38.74 248 SER E CA 1
ATOM 8901 C C . SER E 1 268 ? 49.564 -103.949 39.751 1.00 39.18 248 SER E C 1
ATOM 8902 O O . SER E 1 268 ? 50.006 -103.802 38.616 1.00 43.53 248 SER E O 1
ATOM 8905 N N . VAL E 1 269 ? 48.662 -104.870 40.077 1.00 37.70 249 VAL E N 1
ATOM 8906 C CA . VAL E 1 269 ? 48.079 -105.769 39.103 1.00 37.68 249 VAL E CA 1
ATOM 8907 C C . VAL E 1 269 ? 46.583 -105.520 38.978 1.00 40.36 249 VAL E C 1
ATOM 8908 O O . VAL E 1 269 ? 45.846 -105.640 39.959 1.00 45.67 249 VAL E O 1
ATOM 8912 N N . TYR E 1 270 ? 46.138 -105.183 37.769 1.00 38.57 250 TYR E N 1
ATOM 8913 C CA . TYR E 1 270 ? 44.723 -104.901 37.514 1.00 39.34 250 TYR E CA 1
ATOM 8914 C C . TYR E 1 270 ? 44.152 -105.935 36.553 1.00 42.25 250 TYR E C 1
ATOM 8915 O O . TYR E 1 270 ? 44.854 -106.399 35.648 1.00 44.53 250 TYR E O 1
ATOM 8924 N N . ARG E 1 271 ? 42.888 -106.301 36.751 1.00 39.03 251 ARG E N 1
ATOM 8925 C CA . ARG E 1 271 ? 42.156 -107.091 35.752 1.00 45.11 251 ARG E CA 1
ATOM 8926 C C . ARG E 1 271 ? 40.897 -106.350 35.282 1.00 45.28 251 ARG E C 1
ATOM 8927 O O . ARG E 1 271 ? 40.522 -105.341 35.869 1.00 52.82 251 ARG E O 1
ATOM 8935 N N . ALA E 1 272 ? 40.249 -106.845 34.226 1.00 56.32 252 ALA E N 1
ATOM 8936 C CA . ALA E 1 272 ? 39.019 -106.211 33.703 1.00 56.85 252 ALA E CA 1
ATOM 8937 C C . ALA E 1 272 ? 37.855 -106.369 34.677 1.00 55.75 252 ALA E C 1
ATOM 8938 O O . ALA E 1 272 ? 37.670 -107.441 35.239 1.00 64.64 252 ALA E O 1
ATOM 8940 N N . ALA E 1 273 ? 37.076 -105.308 34.877 1.00 59.37 253 ALA E N 1
ATOM 8941 C CA . ALA E 1 273 ? 35.976 -105.331 35.853 1.00 65.78 253 ALA E CA 1
ATOM 8942 C C . ALA E 1 273 ? 34.751 -106.110 35.375 1.00 77.75 253 ALA E C 1
ATOM 8943 O O . ALA E 1 273 ? 34.119 -105.744 34.386 1.00 78.19 253 ALA E O 1
ATOM 8945 N N . ALA E 1 274 ? 34.408 -107.177 36.093 1.00 96.41 254 ALA E N 1
ATOM 8946 C CA . ALA E 1 274 ? 33.253 -108.002 35.732 1.00 108.50 254 ALA E CA 1
ATOM 8947 C C . ALA E 1 274 ? 31.932 -107.264 35.952 1.00 107.98 254 ALA E C 1
ATOM 8948 O O . ALA E 1 274 ? 31.625 -106.294 35.256 1.00 104.86 254 ALA E O 1
ATOM 8950 N N . TRP F 1 40 ? 93.486 -72.704 47.515 1.00 107.58 20 TRP F N 1
ATOM 8951 C CA . TRP F 1 40 ? 92.107 -73.114 47.944 1.00 105.05 20 TRP F CA 1
ATOM 8952 C C . TRP F 1 40 ? 91.606 -72.289 49.128 1.00 92.93 20 TRP F C 1
ATOM 8953 O O . TRP F 1 40 ? 92.015 -72.516 50.268 1.00 86.61 20 TRP F O 1
ATOM 8964 N N . PRO F 1 41 ? 90.705 -71.332 48.850 1.00 88.64 21 PRO F N 1
ATOM 8965 C CA . PRO F 1 41 ? 90.287 -70.309 49.799 1.00 85.92 21 PRO F CA 1
ATOM 8966 C C . PRO F 1 41 ? 89.370 -70.824 50.899 1.00 88.75 21 PRO F C 1
ATOM 8967 O O . PRO F 1 41 ? 88.689 -71.841 50.734 1.00 78.87 21 PRO F O 1
ATOM 8971 N N . GLY F 1 42 ? 89.378 -70.110 52.020 1.00 94.59 22 GLY F N 1
ATOM 8972 C CA . GLY F 1 42 ? 88.464 -70.351 53.126 1.00 86.65 22 GLY F CA 1
ATOM 8973 C C . GLY F 1 42 ? 88.247 -71.799 53.485 1.00 79.49 22 GLY F C 1
ATOM 8974 O O . GLY F 1 42 ? 89.187 -72.508 53.834 1.00 90.48 22 GLY F O 1
ATOM 8975 N N . ASP F 1 43 ? 86.995 -72.238 53.405 1.00 82.83 23 ASP F N 1
ATOM 8976 C CA . ASP F 1 43 ? 86.619 -73.562 53.896 1.00 82.59 23 ASP F CA 1
ATOM 8977 C C . ASP F 1 43 ? 86.932 -74.666 52.892 1.00 70.00 23 ASP F C 1
ATOM 8978 O O . ASP F 1 43 ? 86.749 -75.841 53.187 1.00 60.96 23 ASP F O 1
ATOM 8983 N N . ALA F 1 44 ? 87.387 -74.281 51.702 1.00 75.28 24 ALA F N 1
ATOM 8984 C CA . ALA F 1 44 ? 87.839 -75.248 50.708 1.00 68.56 24 ALA F CA 1
ATOM 8985 C C . ALA F 1 44 ? 89.199 -75.782 51.140 1.00 73.19 24 ALA F C 1
ATOM 8986 O O . ALA F 1 44 ? 89.440 -76.991 51.125 1.00 77.18 24 ALA F O 1
ATOM 8988 N N . GLY F 1 45 ? 90.074 -74.868 51.547 1.00 77.17 25 GLY F N 1
ATOM 8989 C CA . GLY F 1 45 ? 91.402 -75.217 52.030 1.00 83.16 25 GLY F CA 1
ATOM 8990 C C . GLY F 1 45 ? 91.372 -75.994 53.333 1.00 81.37 25 GLY F C 1
ATOM 8991 O O . GLY F 1 45 ? 90.302 -76.327 53.842 1.00 73.34 25 GLY F O 1
ATOM 8992 N N . PRO F 1 46 ? 92.561 -76.291 53.879 1.00 86.29 26 PRO F N 1
ATOM 8993 C CA . PRO F 1 46 ? 92.686 -77.042 55.122 1.00 81.33 26 PRO F CA 1
ATOM 8994 C C . PRO F 1 46 ? 92.466 -76.128 56.319 1.00 80.52 26 PRO F C 1
ATOM 8995 O O . PRO F 1 46 ? 92.552 -74.907 56.186 1.00 73.53 26 PRO F O 1
ATOM 8999 N N . PRO F 1 47 ? 92.186 -76.717 57.488 1.00 80.96 27 PRO F N 1
ATOM 9000 C CA . PRO F 1 47 ? 91.906 -75.962 58.708 1.00 83.98 27 PRO F CA 1
ATOM 9001 C C . PRO F 1 47 ? 93.079 -75.072 59.132 1.00 83.30 27 PRO F C 1
ATOM 9002 O O . PRO F 1 47 ? 94.232 -75.496 59.080 1.00 74.77 27 PRO F O 1
ATOM 9006 N N . PRO F 1 48 ? 92.775 -73.838 59.559 1.00 91.73 28 PRO F N 1
ATOM 9007 C CA . PRO F 1 48 ? 93.773 -72.826 59.863 1.00 95.09 28 PRO F CA 1
ATOM 9008 C C . PRO F 1 48 ? 94.372 -72.967 61.261 1.00 91.87 28 PRO F C 1
ATOM 9009 O O . PRO F 1 48 ? 94.855 -71.987 61.818 1.00 99.99 28 PRO F O 1
ATOM 9013 N N . ASP F 1 49 ? 94.346 -74.172 61.819 1.00 79.19 29 ASP F N 1
ATOM 9014 C CA . ASP F 1 49 ? 94.831 -74.383 63.182 1.00 78.19 29 ASP F CA 1
ATOM 9015 C C . ASP F 1 49 ? 96.249 -74.977 63.254 1.00 76.41 29 ASP F C 1
ATOM 9016 O O . ASP F 1 49 ? 96.681 -75.456 64.303 1.00 70.03 29 ASP F O 1
ATOM 9021 N N . GLY F 1 50 ? 96.977 -74.931 62.144 1.00 71.38 30 GLY F N 1
ATOM 9022 C CA . GLY F 1 50 ? 98.343 -75.440 62.122 1.00 71.58 30 GLY F CA 1
ATOM 9023 C C . GLY F 1 50 ? 99.184 -75.004 63.313 1.00 69.55 30 GLY F C 1
ATOM 9024 O O . GLY F 1 50 ? 99.766 -75.837 64.013 1.00 64.21 30 GLY F O 1
ATOM 9025 N N . ARG F 1 51 ? 99.253 -73.694 63.535 1.00 71.48 31 ARG F N 1
ATOM 9026 C CA . ARG F 1 51 ? 100.045 -73.142 64.629 1.00 76.68 31 ARG F CA 1
ATOM 9027 C C . ARG F 1 51 ? 99.581 -73.741 65.945 1.00 76.40 31 ARG F C 1
ATOM 9028 O O . ARG F 1 51 ? 100.387 -74.219 66.743 1.00 80.76 31 ARG F O 1
ATOM 9036 N N . GLU F 1 52 ? 98.269 -73.706 66.157 1.00 76.82 32 GLU F N 1
ATOM 9037 C CA . GLU F 1 52 ? 97.655 -74.159 67.402 1.00 72.16 32 GLU F CA 1
ATOM 9038 C C . GLU F 1 52 ? 97.955 -75.630 67.673 1.00 70.61 32 GLU F C 1
ATOM 9039 O O . GLU F 1 52 ? 98.335 -76.008 68.790 1.00 72.85 32 GLU F O 1
ATOM 9045 N N . ALA F 1 53 ? 97.786 -76.454 66.643 1.00 65.39 33 ALA F N 1
ATOM 9046 C CA . ALA F 1 53 ? 98.173 -77.857 66.719 1.00 64.67 33 ALA F CA 1
ATOM 9047 C C . ALA F 1 53 ? 99.602 -77.967 67.259 1.00 68.32 33 ALA F C 1
ATOM 9048 O O . ALA F 1 53 ? 99.844 -78.600 68.286 1.00 71.01 33 ALA F O 1
ATOM 9050 N N . ALA F 1 54 ? 100.542 -77.328 66.569 1.00 69.52 34 ALA F N 1
ATOM 9051 C CA . ALA F 1 54 ? 101.950 -77.358 66.961 1.00 70.96 34 ALA F CA 1
ATOM 9052 C C . ALA F 1 54 ? 102.149 -77.004 68.431 1.00 72.32 34 ALA F C 1
ATOM 9053 O O . ALA F 1 54 ? 102.864 -77.702 69.150 1.00 74.59 34 ALA F O 1
ATOM 9055 N N . LEU F 1 55 ? 101.523 -75.913 68.866 1.00 74.74 35 LEU F N 1
ATOM 9056 C CA . LEU F 1 55 ? 101.620 -75.472 70.259 1.00 78.84 35 LEU F CA 1
ATOM 9057 C C . LEU F 1 55 ? 101.107 -76.542 71.207 1.00 78.05 35 LEU F C 1
ATOM 9058 O O . LEU F 1 55 ? 101.720 -76.827 72.238 1.00 76.28 35 LEU F O 1
ATOM 9063 N N . PHE F 1 56 ? 99.965 -77.121 70.853 1.00 70.47 36 PHE F N 1
ATOM 9064 C CA . PHE F 1 56 ? 99.379 -78.186 71.647 1.00 68.80 36 PHE F CA 1
ATOM 9065 C C . PHE F 1 56 ? 100.355 -79.357 71.750 1.00 71.00 36 PHE F C 1
ATOM 9066 O O . PHE F 1 56 ? 100.657 -79.843 72.846 1.00 76.23 36 PHE F O 1
ATOM 9074 N N . VAL F 1 57 ? 100.850 -79.796 70.598 1.00 66.87 37 VAL F N 1
ATOM 9075 C CA . VAL F 1 57 ? 101.766 -80.921 70.532 1.00 69.25 37 VAL F CA 1
ATOM 9076 C C . VAL F 1 57 ? 103.093 -80.595 71.225 1.00 76.42 37 VAL F C 1
ATOM 9077 O O . VAL F 1 57 ? 103.655 -81.430 71.937 1.00 77.43 37 VAL F O 1
ATOM 9081 N N . ALA F 1 58 ? 103.582 -79.375 71.020 1.00 74.02 38 ALA F N 1
ATOM 9082 C CA . ALA F 1 58 ? 104.820 -78.932 71.649 1.00 76.83 38 ALA F CA 1
ATOM 9083 C C . ALA F 1 58 ? 104.721 -79.024 73.165 1.00 79.69 38 ALA F C 1
ATOM 9084 O O . ALA F 1 58 ? 105.666 -79.436 73.839 1.00 83.72 38 ALA F O 1
ATOM 9086 N N . ALA F 1 59 ? 103.574 -78.633 73.703 1.00 79.75 39 ALA F N 1
ATOM 9087 C CA . ALA F 1 59 ? 103.399 -78.617 75.147 1.00 83.84 39 ALA F CA 1
ATOM 9088 C C . ALA F 1 59 ? 103.572 -80.020 75.720 1.00 85.92 39 ALA F C 1
ATOM 9089 O O . ALA F 1 59 ? 104.070 -80.188 76.829 1.00 93.11 39 ALA F O 1
ATOM 9091 N N . LEU F 1 60 ? 103.167 -81.023 74.945 1.00 82.86 40 LEU F N 1
ATOM 9092 C CA . LEU F 1 60 ? 103.240 -82.416 75.379 1.00 78.88 40 LEU F CA 1
ATOM 9093 C C . LEU F 1 60 ? 104.567 -83.085 75.020 1.00 84.64 40 LEU F C 1
ATOM 9094 O O . LEU F 1 60 ? 104.861 -84.171 75.508 1.00 88.49 40 LEU F O 1
ATOM 9099 N N . ALA F 1 61 ? 105.368 -82.432 74.180 1.00 85.23 41 ALA F N 1
ATOM 9100 C CA . ALA F 1 61 ? 106.531 -83.073 73.550 1.00 85.29 41 ALA F CA 1
ATOM 9101 C C . ALA F 1 61 ? 107.762 -83.206 74.449 1.00 94.85 41 ALA F C 1
ATOM 9102 O O . ALA F 1 61 ? 108.525 -84.169 74.343 1.00 99.92 41 ALA F O 1
ATOM 9104 N N . ALA F 1 62 ? 107.968 -82.228 75.318 1.00 97.88 42 ALA F N 1
ATOM 9105 C CA . ALA F 1 62 ? 109.065 -82.307 76.261 1.00 108.12 42 ALA F CA 1
ATOM 9106 C C . ALA F 1 62 ? 110.376 -82.714 75.590 1.00 111.85 42 ALA F C 1
ATOM 9107 O O . ALA F 1 62 ? 110.938 -83.766 75.902 1.00 113.15 42 ALA F O 1
ATOM 9109 N N . ALA F 1 63 ? 110.856 -81.884 74.668 1.00 111.20 43 ALA F N 1
ATOM 9110 C CA . ALA F 1 63 ? 112.219 -82.022 74.130 1.00 118.13 43 ALA F CA 1
ATOM 9111 C C . ALA F 1 63 ? 112.590 -83.434 73.657 1.00 113.39 43 ALA F C 1
ATOM 9112 O O . ALA F 1 63 ? 113.753 -83.832 73.723 1.00 113.22 43 ALA F O 1
ATOM 9114 N N . ARG F 1 64 ? 111.598 -84.185 73.192 1.00 108.34 44 ARG F N 1
ATOM 9115 C CA . ARG F 1 64 ? 111.841 -85.464 72.537 1.00 103.94 44 ARG F CA 1
ATOM 9116 C C . ARG F 1 64 ? 111.072 -85.457 71.218 1.00 99.00 44 ARG F C 1
ATOM 9117 O O . ARG F 1 64 ? 110.156 -84.651 71.037 1.00 86.06 44 ARG F O 1
ATOM 9125 N N . PRO F 1 65 ? 111.432 -86.362 70.295 1.00 94.77 45 PRO F N 1
ATOM 9126 C CA . PRO F 1 65 ? 110.856 -86.327 68.957 1.00 86.37 45 PRO F CA 1
ATOM 9127 C C . PRO F 1 65 ? 109.389 -86.723 68.962 1.00 84.78 45 PRO F C 1
ATOM 9128 O O . PRO F 1 65 ? 108.967 -87.533 69.785 1.00 85.67 45 PRO F O 1
ATOM 9132 N N . VAL F 1 66 ? 108.623 -86.141 68.046 1.00 79.76 46 VAL F N 1
ATOM 9133 C CA . VAL F 1 66 ? 107.239 -86.520 67.858 1.00 73.76 46 VAL F CA 1
ATOM 9134 C C . VAL F 1 66 ? 107.034 -87.046 66.444 1.00 75.88 46 VAL F C 1
ATOM 9135 O O . VAL F 1 66 ? 107.743 -86.665 65.511 1.00 79.35 46 VAL F O 1
ATOM 9139 N N . LEU F 1 67 ? 106.057 -87.931 66.299 1.00 74.52 47 LEU F N 1
ATOM 9140 C CA . LEU F 1 67 ? 105.761 -88.558 65.023 1.00 70.22 47 LEU F CA 1
ATOM 9141 C C . LEU F 1 67 ? 104.407 -88.073 64.542 1.00 66.02 47 LEU F C 1
ATOM 9142 O O . LEU F 1 67 ? 103.405 -88.275 65.223 1.00 70.44 47 LEU F O 1
ATOM 9147 N N . GLU F 1 68 ? 104.365 -87.415 63.388 1.00 64.67 48 GLU F N 1
ATOM 9148 C CA . GLU F 1 68 ? 103.075 -87.052 62.812 1.00 62.72 48 GLU F CA 1
ATOM 9149 C C . GLU F 1 68 ? 102.658 -88.063 61.762 1.00 62.95 48 GLU F C 1
ATOM 9150 O O . GLU F 1 68 ? 103.359 -88.272 60.776 1.00 70.75 48 GLU F O 1
ATOM 9156 N N . LEU F 1 69 ? 101.514 -88.695 61.977 1.00 60.36 49 LEU F N 1
ATOM 9157 C CA . LEU F 1 69 ? 100.940 -89.553 60.957 1.00 61.20 49 LEU F CA 1
ATOM 9158 C C . LEU F 1 69 ? 100.249 -88.661 59.928 1.00 62.15 49 LEU F C 1
ATOM 9159 O O . LEU F 1 69 ? 99.532 -87.726 60.289 1.00 61.19 49 LEU F O 1
ATOM 9164 N N . GLY F 1 70 ? 100.489 -88.933 58.648 1.00 64.83 50 GLY F N 1
ATOM 9165 C CA . GLY F 1 70 ? 99.943 -88.100 57.568 1.00 63.53 50 GLY F CA 1
ATOM 9166 C C . GLY F 1 70 ? 100.482 -86.678 57.589 1.00 62.60 50 GLY F C 1
ATOM 9167 O O . GLY F 1 70 ? 99.724 -85.713 57.629 1.00 65.11 50 GLY F O 1
ATOM 9168 N N . VAL F 1 71 ? 101.803 -86.560 57.548 1.00 68.33 51 VAL F N 1
ATOM 9169 C CA . VAL F 1 71 ? 102.498 -85.288 57.710 1.00 61.60 51 VAL F CA 1
ATOM 9170 C C . VAL F 1 71 ? 102.159 -84.265 56.629 1.00 64.65 51 VAL F C 1
ATOM 9171 O O . VAL F 1 71 ? 102.347 -83.067 56.826 1.00 73.82 51 VAL F O 1
ATOM 9175 N N . GLY F 1 72 ? 101.662 -84.736 55.490 1.00 66.10 52 GLY F N 1
ATOM 9176 C CA . GLY F 1 72 ? 101.198 -83.842 54.430 1.00 65.62 52 GLY F CA 1
ATOM 9177 C C . GLY F 1 72 ? 102.298 -82.999 53.815 1.00 74.23 52 GLY F C 1
ATOM 9178 O O . GLY F 1 72 ? 103.305 -83.525 53.344 1.00 78.60 52 GLY F O 1
ATOM 9179 N N . THR F 1 73 ? 102.101 -81.685 53.801 1.00 75.87 53 THR F N 1
ATOM 9180 C CA . THR F 1 73 ? 103.111 -80.772 53.272 1.00 79.78 53 THR F CA 1
ATOM 9181 C C . THR F 1 73 ? 103.730 -79.963 54.399 1.00 77.18 53 THR F C 1
ATOM 9182 O O . THR F 1 73 ? 104.375 -78.942 54.160 1.00 80.57 53 THR F O 1
ATOM 9186 N N . GLY F 1 74 ? 103.520 -80.421 55.628 1.00 69.87 54 GLY F N 1
ATOM 9187 C CA . GLY F 1 74 ? 104.140 -79.803 56.789 1.00 72.66 54 GLY F CA 1
ATOM 9188 C C . GLY F 1 74 ? 103.272 -78.755 57.448 1.00 72.80 54 GLY F C 1
ATOM 9189 O O . GLY F 1 74 ? 103.754 -77.962 58.255 1.00 80.46 54 GLY F O 1
ATOM 9190 N N . ARG F 1 75 ? 101.989 -78.749 57.107 1.00 72.61 55 ARG F N 1
ATOM 9191 C CA . ARG F 1 75 ? 101.051 -77.796 57.693 1.00 72.17 55 ARG F CA 1
ATOM 9192 C C . ARG F 1 75 ? 101.176 -77.703 59.220 1.00 70.63 55 ARG F C 1
ATOM 9193 O O . ARG F 1 75 ? 100.941 -76.646 59.802 1.00 73.94 55 ARG F O 1
ATOM 9201 N N . VAL F 1 76 ? 101.540 -78.803 59.869 1.00 64.44 56 VAL F N 1
ATOM 9202 C CA . VAL F 1 76 ? 101.785 -78.762 61.305 1.00 63.96 56 VAL F CA 1
ATOM 9203 C C . VAL F 1 76 ? 103.266 -78.957 61.599 1.00 74.88 56 VAL F C 1
ATOM 9204 O O . VAL F 1 76 ? 103.832 -78.296 62.473 1.00 81.17 56 VAL F O 1
ATOM 9208 N N . ALA F 1 77 ? 103.894 -79.865 60.861 1.00 76.88 57 ALA F N 1
ATOM 9209 C CA . ALA F 1 77 ? 105.302 -80.165 61.079 1.00 75.66 57 ALA F CA 1
ATOM 9210 C C . ALA F 1 77 ? 106.176 -78.905 61.108 1.00 80.86 57 ALA F C 1
ATOM 9211 O O . ALA F 1 77 ? 106.950 -78.696 62.045 1.00 84.43 57 ALA F O 1
ATOM 9213 N N . PHE F 1 78 ? 106.062 -78.063 60.089 1.00 77.79 58 PHE F N 1
ATOM 9214 C CA . PHE F 1 78 ? 106.914 -76.879 60.039 1.00 84.83 58 PHE F CA 1
ATOM 9215 C C . PHE F 1 78 ? 106.684 -75.956 61.237 1.00 85.53 58 PHE F C 1
ATOM 9216 O O . PHE F 1 78 ? 107.633 -75.626 61.948 1.00 91.30 58 PHE F O 1
ATOM 9224 N N . PRO F 1 79 ? 105.423 -75.544 61.470 1.00 83.35 59 PRO F N 1
ATOM 9225 C CA . PRO F 1 79 ? 105.105 -74.717 62.637 1.00 83.43 59 PRO F CA 1
ATOM 9226 C C . PRO F 1 79 ? 105.702 -75.284 63.926 1.00 82.53 59 PRO F C 1
ATOM 9227 O O . PRO F 1 79 ? 106.078 -74.517 64.823 1.00 82.19 59 PRO F O 1
ATOM 9231 N N . LEU F 1 80 ? 105.784 -76.614 64.003 1.00 74.38 60 LEU F N 1
ATOM 9232 C CA . LEU F 1 80 ? 106.426 -77.303 65.125 1.00 76.06 60 LEU F CA 1
ATOM 9233 C C . LEU F 1 80 ? 107.935 -77.111 65.115 1.00 82.62 60 LEU F C 1
ATOM 9234 O O . LEU F 1 80 ? 108.562 -76.959 66.169 1.00 88.65 60 LEU F O 1
ATOM 9239 N N . ALA F 1 81 ? 108.514 -77.146 63.919 1.00 83.63 61 ALA F N 1
ATOM 9240 C CA . ALA F 1 81 ? 109.944 -76.928 63.759 1.00 87.77 61 ALA F CA 1
ATOM 9241 C C . ALA F 1 81 ? 110.310 -75.524 64.234 1.00 94.01 61 ALA F C 1
ATOM 9242 O O . ALA F 1 81 ? 111.374 -75.316 64.818 1.00 99.47 61 ALA F O 1
ATOM 9244 N N . ASP F 1 82 ? 109.421 -74.566 63.987 1.00 93.47 62 ASP F N 1
ATOM 9245 C CA . ASP F 1 82 ? 109.614 -73.200 64.465 1.00 95.88 62 ASP F CA 1
ATOM 9246 C C . ASP F 1 82 ? 109.663 -73.136 65.990 1.00 95.88 62 ASP F C 1
ATOM 9247 O O . ASP F 1 82 ? 110.184 -72.178 66.564 1.00 102.73 62 ASP F O 1
ATOM 9252 N N . LEU F 1 83 ? 109.115 -74.157 66.643 1.00 90.04 63 LEU F N 1
ATOM 9253 C CA . LEU F 1 83 ? 109.116 -74.222 68.101 1.00 90.97 63 LEU F CA 1
ATOM 9254 C C . LEU F 1 83 ? 110.275 -75.078 68.617 1.00 95.92 63 LEU F C 1
ATOM 9255 O O . LEU F 1 83 ? 110.378 -75.343 69.815 1.00 96.68 63 LEU F O 1
ATOM 9260 N N . GLY F 1 84 ? 111.142 -75.504 67.700 1.00 94.97 64 GLY F N 1
ATOM 9261 C CA . GLY F 1 84 ? 112.316 -76.303 68.048 1.00 97.47 64 GLY F CA 1
ATOM 9262 C C . GLY F 1 84 ? 112.040 -77.773 68.326 1.00 95.78 64 GLY F C 1
ATOM 9263 O O . GLY F 1 84 ? 112.876 -78.466 68.897 1.00 102.36 64 GLY F O 1
ATOM 9264 N N . VAL F 1 85 ? 110.868 -78.256 67.924 1.00 91.75 65 VAL F N 1
ATOM 9265 C CA . VAL F 1 85 ? 110.509 -79.659 68.139 1.00 87.68 65 VAL F CA 1
ATOM 9266 C C . VAL F 1 85 ? 110.866 -80.517 66.927 1.00 87.50 65 VAL F C 1
ATOM 9267 O O . VAL F 1 85 ? 110.533 -80.169 65.793 1.00 90.56 65 VAL F O 1
ATOM 9271 N N . GLU F 1 86 ? 111.548 -81.633 67.162 1.00 88.26 66 GLU F N 1
ATOM 9272 C CA . GLU F 1 86 ? 111.888 -82.538 66.072 1.00 91.35 66 GLU F CA 1
ATOM 9273 C C . GLU F 1 86 ? 110.660 -83.326 65.626 1.00 89.52 66 GLU F C 1
ATOM 9274 O O . GLU F 1 86 ? 109.992 -83.960 66.445 1.00 87.41 66 GLU F O 1
ATOM 9280 N N . VAL F 1 87 ? 110.363 -83.280 64.329 1.00 87.63 67 VAL F N 1
ATOM 9281 C CA . VAL F 1 87 ? 109.182 -83.953 63.788 1.00 81.04 67 VAL F CA 1
ATOM 9282 C C . VAL F 1 87 ? 109.541 -85.057 62.799 1.00 81.86 67 VAL F C 1
ATOM 9283 O O . VAL F 1 87 ? 110.269 -84.828 61.834 1.00 87.86 67 VAL F O 1
ATOM 9287 N N . HIS F 1 88 ? 109.025 -86.255 63.048 1.00 79.61 68 HIS F N 1
ATOM 9288 C CA . HIS F 1 88 ? 109.133 -87.345 62.092 1.00 79.45 68 HIS F CA 1
ATOM 9289 C C . HIS F 1 88 ? 107.777 -87.528 61.410 1.00 79.94 68 HIS F C 1
ATOM 9290 O O . HIS F 1 88 ? 106.803 -87.957 62.037 1.00 81.44 68 HIS F O 1
ATOM 9297 N N . GLY F 1 89 ? 107.717 -87.174 60.130 1.00 75.86 69 GLY F N 1
ATOM 9298 C CA . GLY F 1 89 ? 106.459 -87.156 59.399 1.00 73.19 69 GLY F CA 1
ATOM 9299 C C . GLY F 1 89 ? 106.307 -88.348 58.486 1.00 78.08 69 GLY F C 1
ATOM 9300 O O . GLY F 1 89 ? 107.166 -88.613 57.648 1.00 84.12 69 GLY F O 1
ATOM 9301 N N . VAL F 1 90 ? 105.204 -89.066 58.647 1.00 74.50 70 VAL F N 1
ATOM 9302 C CA . VAL F 1 90 ? 104.967 -90.270 57.872 1.00 78.09 70 VAL F CA 1
ATOM 9303 C C . VAL F 1 90 ? 103.979 -90.001 56.745 1.00 81.71 70 VAL F C 1
ATOM 9304 O O . VAL F 1 90 ? 103.049 -89.208 56.898 1.00 80.84 70 VAL F O 1
ATOM 9308 N N . GLU F 1 91 ? 104.189 -90.667 55.615 1.00 85.13 71 GLU F N 1
ATOM 9309 C CA . GLU F 1 91 ? 103.322 -90.526 54.460 1.00 87.87 71 GLU F CA 1
ATOM 9310 C C . GLU F 1 91 ? 103.511 -91.742 53.562 1.00 98.99 71 GLU F C 1
ATOM 9311 O O . GLU F 1 91 ? 104.584 -92.352 53.555 1.00 107.83 71 GLU F O 1
ATOM 9317 N N . SER F 1 92 ? 102.474 -92.109 52.819 1.00 103.93 72 SER F N 1
ATOM 9318 C CA . SER F 1 92 ? 102.560 -93.270 51.937 1.00 115.50 72 SER F CA 1
ATOM 9319 C C . SER F 1 92 ? 102.755 -92.825 50.494 1.00 119.84 72 SER F C 1
ATOM 9320 O O . SER F 1 92 ? 103.244 -93.586 49.654 1.00 116.44 72 SER F O 1
ATOM 9323 N N . SER F 1 93 ? 102.378 -91.577 50.225 1.00 120.08 73 SER F N 1
ATOM 9324 C CA . SER F 1 93 ? 102.451 -91.005 48.884 1.00 128.71 73 SER F CA 1
ATOM 9325 C C . SER F 1 93 ? 103.804 -90.335 48.620 1.00 133.39 73 SER F C 1
ATOM 9326 O O . SER F 1 93 ? 104.017 -89.181 49.000 1.00 131.51 73 SER F O 1
ATOM 9329 N N . GLU F 1 94 ? 104.711 -91.058 47.965 1.00 138.36 74 GLU F N 1
ATOM 9330 C CA . GLU F 1 94 ? 106.040 -90.527 47.657 1.00 142.74 74 GLU F CA 1
ATOM 9331 C C . GLU F 1 94 ? 105.975 -89.090 47.138 1.00 144.75 74 GLU F C 1
ATOM 9332 O O . GLU F 1 94 ? 106.689 -88.218 47.632 1.00 144.33 74 GLU F O 1
ATOM 9338 N N . PRO F 1 95 ? 105.121 -88.841 46.132 1.00 147.89 75 PRO F N 1
ATOM 9339 C CA . PRO F 1 95 ? 104.898 -87.497 45.601 1.00 147.07 75 PRO F CA 1
ATOM 9340 C C . PRO F 1 95 ? 104.810 -86.412 46.686 1.00 138.07 75 PRO F C 1
ATOM 9341 O O . PRO F 1 95 ? 105.702 -85.565 46.779 1.00 135.67 75 PRO F O 1
ATOM 9345 N N . MET F 1 96 ? 103.750 -86.429 47.492 1.00 131.46 76 MET F N 1
ATOM 9346 C CA . MET F 1 96 ? 103.606 -85.444 48.571 1.00 124.33 76 MET F CA 1
ATOM 9347 C C . MET F 1 96 ? 104.854 -85.391 49.444 1.00 120.70 76 MET F C 1
ATOM 9348 O O . MET F 1 96 ? 105.260 -84.322 49.906 1.00 115.91 76 MET F O 1
ATOM 9353 N N . LEU F 1 97 ? 105.453 -86.557 49.666 1.00 116.14 77 LEU F N 1
ATOM 9354 C CA . LEU F 1 97 ? 106.664 -86.660 50.466 1.00 114.85 77 LEU F CA 1
ATOM 9355 C C . LEU F 1 97 ? 107.801 -85.874 49.817 1.00 121.91 77 LEU F C 1
ATOM 9356 O O . LEU F 1 97 ? 108.617 -85.261 50.506 1.00 122.05 77 LEU F O 1
ATOM 9361 N N . ASP F 1 98 ? 107.848 -85.896 48.489 1.00 126.69 78 ASP F N 1
ATOM 9362 C CA . ASP F 1 98 ? 108.841 -85.123 47.751 1.00 132.19 78 ASP F CA 1
ATOM 9363 C C . ASP F 1 98 ? 108.648 -83.633 47.986 1.00 129.29 78 ASP F C 1
ATOM 9364 O O . ASP F 1 98 ? 109.591 -82.927 48.338 1.00 131.79 78 ASP F O 1
ATOM 9369 N N . LYS F 1 99 ? 107.421 -83.158 47.795 1.00 122.87 79 LYS F N 1
ATOM 9370 C CA . LYS F 1 99 ? 107.138 -81.741 47.972 1.00 123.75 79 LYS F CA 1
ATOM 9371 C C . LYS F 1 99 ? 107.549 -81.263 49.364 1.00 118.45 79 LYS F C 1
ATOM 9372 O O . LYS F 1 99 ? 108.075 -80.159 49.517 1.00 122.31 79 LYS F O 1
ATOM 9378 N N . LEU F 1 100 ? 107.309 -82.095 50.375 1.00 111.27 80 LEU F N 1
ATOM 9379 C CA . LEU F 1 100 ? 107.716 -81.766 51.735 1.00 103.89 80 LEU F CA 1
ATOM 9380 C C . LEU F 1 100 ? 109.219 -81.528 51.774 1.00 110.16 80 LEU F C 1
ATOM 9381 O O . LEU F 1 100 ? 109.684 -80.518 52.306 1.00 109.18 80 LEU F O 1
ATOM 9386 N N . ARG F 1 101 ? 109.973 -82.465 51.200 1.00 114.09 81 ARG F N 1
ATOM 9387 C CA . ARG F 1 101 ? 111.431 -82.374 51.171 1.00 119.80 81 ARG F CA 1
ATOM 9388 C C . ARG F 1 101 ? 111.886 -81.042 50.592 1.00 124.01 81 ARG F C 1
ATOM 9389 O O . ARG F 1 101 ? 112.843 -80.435 51.072 1.00 125.99 81 ARG F O 1
ATOM 9397 N N . GLU F 1 102 ? 111.190 -80.596 49.553 1.00 125.93 82 GLU F N 1
ATOM 9398 C CA . GLU F 1 102 ? 111.558 -79.374 48.855 1.00 132.96 82 GLU F CA 1
ATOM 9399 C C . GLU F 1 102 ? 111.319 -78.156 49.740 1.00 128.77 82 GLU F C 1
ATOM 9400 O O . GLU F 1 102 ? 112.171 -77.275 49.843 1.00 131.39 82 GLU F O 1
ATOM 9406 N N . LYS F 1 103 ? 110.156 -78.111 50.379 1.00 121.24 83 LYS F N 1
ATOM 9407 C CA . LYS F 1 103 ? 109.839 -77.014 51.280 1.00 120.18 83 LYS F CA 1
ATOM 9408 C C . LYS F 1 103 ? 110.737 -77.070 52.513 1.00 118.85 83 LYS F C 1
ATOM 9409 O O . LYS F 1 103 ? 110.954 -76.062 53.184 1.00 121.70 83 LYS F O 1
ATOM 9415 N N . ALA F 1 104 ? 111.264 -78.254 52.801 1.00 116.46 84 ALA F N 1
ATOM 9416 C CA . ALA F 1 104 ? 112.135 -78.438 53.955 1.00 113.39 84 ALA F CA 1
ATOM 9417 C C . ALA F 1 104 ? 113.498 -77.794 53.735 1.00 122.86 84 ALA F C 1
ATOM 9418 O O . ALA F 1 104 ? 114.016 -77.100 54.613 1.00 128.37 84 ALA F O 1
ATOM 9420 N N . ALA F 1 105 ? 114.083 -78.036 52.565 1.00 126.88 85 ALA F N 1
ATOM 9421 C CA . ALA F 1 105 ? 115.379 -77.457 52.230 1.00 133.49 85 ALA F CA 1
ATOM 9422 C C . ALA F 1 105 ? 115.306 -75.933 52.193 1.00 135.87 85 ALA F C 1
ATOM 9423 O O . ALA F 1 105 ? 116.289 -75.254 52.459 1.00 143.03 85 ALA F O 1
ATOM 9425 N N . ALA F 1 106 ? 114.132 -75.403 51.866 1.00 136.81 86 ALA F N 1
ATOM 9426 C CA . ALA F 1 106 ? 113.946 -73.958 51.759 1.00 138.87 86 ALA F CA 1
ATOM 9427 C C . ALA F 1 106 ? 113.484 -73.330 53.074 1.00 133.95 86 ALA F C 1
ATOM 9428 O O . ALA F 1 106 ? 113.388 -72.109 53.183 1.00 135.23 86 ALA F O 1
ATOM 9430 N N . HIS F 1 107 ? 113.195 -74.166 54.067 1.00 127.04 87 HIS F N 1
ATOM 9431 C CA . HIS F 1 107 ? 112.749 -73.674 55.369 1.00 122.30 87 HIS F CA 1
ATOM 9432 C C . HIS F 1 107 ? 113.934 -73.478 56.313 1.00 128.54 87 HIS F C 1
ATOM 9433 O O . HIS F 1 107 ? 114.871 -74.284 56.323 1.00 130.34 87 HIS F O 1
ATOM 9440 N N . PRO F 1 108 ? 113.893 -72.401 57.113 1.00 130.71 88 PRO F N 1
ATOM 9441 C CA . PRO F 1 108 ? 114.990 -72.061 58.019 1.00 130.05 88 PRO F CA 1
ATOM 9442 C C . PRO F 1 108 ? 115.179 -73.135 59.077 1.00 123.85 88 PRO F C 1
ATOM 9443 O O . PRO F 1 108 ? 116.174 -73.135 59.790 1.00 125.92 88 PRO F O 1
ATOM 9447 N N . ASN F 1 109 ? 114.218 -74.044 59.178 1.00 116.51 89 ASN F N 1
ATOM 9448 C CA . ASN F 1 109 ? 114.276 -75.092 60.186 1.00 111.85 89 ASN F CA 1
ATOM 9449 C C . ASN F 1 109 ? 113.946 -76.466 59.612 1.00 107.19 89 ASN F C 1
ATOM 9450 O O . ASN F 1 109 ? 113.606 -77.393 60.347 1.00 100.97 89 ASN F O 1
ATOM 9455 N N . GLY F 1 110 ? 114.063 -76.590 58.293 1.00 109.47 90 GLY F N 1
ATOM 9456 C CA . GLY F 1 110 ? 113.760 -77.840 57.604 1.00 107.83 90 GLY F CA 1
ATOM 9457 C C . GLY F 1 110 ? 114.405 -79.077 58.209 1.00 109.44 90 GLY F C 1
ATOM 9458 O O . GLY F 1 110 ? 113.779 -80.135 58.298 1.00 108.24 90 GLY F O 1
ATOM 9459 N N . ASN F 1 111 ? 115.660 -78.959 58.624 1.00 111.32 91 ASN F N 1
ATOM 9460 C CA . ASN F 1 111 ? 116.372 -80.112 59.161 1.00 115.26 91 ASN F CA 1
ATOM 9461 C C . ASN F 1 111 ? 115.697 -80.743 60.384 1.00 111.42 91 ASN F C 1
ATOM 9462 O O . ASN F 1 111 ? 116.055 -81.850 60.788 1.00 113.67 91 ASN F O 1
ATOM 9467 N N . LEU F 1 112 ? 114.729 -80.044 60.973 1.00 106.06 92 LEU F N 1
ATOM 9468 C CA . LEU F 1 112 ? 113.959 -80.602 62.093 1.00 101.92 92 LEU F CA 1
ATOM 9469 C C . LEU F 1 112 ? 112.795 -81.458 61.612 1.00 98.25 92 LEU F C 1
ATOM 9470 O O . LEU F 1 112 ? 112.087 -82.056 62.420 1.00 98.52 92 LEU F O 1
ATOM 9475 N N . VAL F 1 113 ? 112.605 -81.516 60.298 1.00 97.20 93 VAL F N 1
ATOM 9476 C CA . VAL F 1 113 ? 111.494 -82.255 59.712 1.00 91.65 93 VAL F CA 1
ATOM 9477 C C . VAL F 1 113 ? 111.957 -83.492 58.947 1.00 95.25 93 VAL F C 1
ATOM 9478 O O . VAL F 1 113 ? 112.316 -83.405 57.776 1.00 99.58 93 VAL F O 1
ATOM 9482 N N . VAL F 1 114 ? 111.928 -84.644 59.610 1.00 93.56 94 VAL F N 1
ATOM 9483 C CA . VAL F 1 114 ? 112.388 -85.893 59.006 1.00 96.72 94 VAL F CA 1
ATOM 9484 C C . VAL F 1 114 ? 111.254 -86.678 58.348 1.00 96.70 94 VAL F C 1
ATOM 9485 O O . VAL F 1 114 ? 110.428 -87.276 59.035 1.00 92.31 94 VAL F O 1
ATOM 9489 N N . PRO F 1 115 ? 111.224 -86.691 57.007 1.00 98.86 95 PRO F N 1
ATOM 9490 C CA . PRO F 1 115 ? 110.192 -87.387 56.247 1.00 95.61 95 PRO F CA 1
ATOM 9491 C C . PRO F 1 115 ? 110.392 -88.898 56.242 1.00 97.77 95 PRO F C 1
ATOM 9492 O O . PRO F 1 115 ? 111.481 -89.376 55.937 1.00 105.65 95 PRO F O 1
ATOM 9496 N N . VAL F 1 116 ? 109.339 -89.638 56.574 1.00 97.97 96 VAL F N 1
ATOM 9497 C CA . VAL F 1 116 ? 109.399 -91.092 56.609 1.00 100.30 96 VAL F CA 1
ATOM 9498 C C . VAL F 1 116 ? 108.329 -91.714 55.720 1.00 105.56 96 VAL F C 1
ATOM 9499 O O . VAL F 1 116 ? 107.134 -91.513 55.938 1.00 102.11 96 VAL F O 1
ATOM 9503 N N . LEU F 1 117 ? 108.758 -92.475 54.719 1.00 115.51 97 LEU F N 1
ATOM 9504 C CA . LEU F 1 117 ? 107.825 -93.198 53.868 1.00 119.22 97 LEU F CA 1
ATOM 9505 C C . LEU F 1 117 ? 107.364 -94.473 54.565 1.00 122.23 97 LEU F C 1
ATOM 9506 O O . LEU F 1 117 ? 108.187 -95.276 55.011 1.00 121.53 97 LEU F O 1
ATOM 9511 N N . GLY F 1 118 ? 106.049 -94.656 54.665 1.00 120.76 98 GLY F N 1
ATOM 9512 C CA . GLY F 1 118 ? 105.507 -95.841 55.320 1.00 120.53 98 GLY F CA 1
ATOM 9513 C C . GLY F 1 118 ? 103.994 -95.945 55.366 1.00 113.57 98 GLY F C 1
ATOM 9514 O O . GLY F 1 118 ? 103.284 -95.275 54.615 1.00 109.39 98 GLY F O 1
ATOM 9515 N N . ASN F 1 119 ? 103.509 -96.794 56.266 1.00 109.47 99 ASN F N 1
ATOM 9516 C CA . ASN F 1 119 ? 102.097 -97.109 56.359 1.00 105.59 99 ASN F CA 1
ATOM 9517 C C . ASN F 1 119 ? 101.626 -97.064 57.808 1.00 102.95 99 ASN F C 1
ATOM 9518 O O . ASN F 1 119 ? 102.057 -97.877 58.636 1.00 90.86 99 ASN F O 1
ATOM 9523 N N . PHE F 1 120 ? 100.742 -96.107 58.095 1.00 104.33 100 PHE F N 1
ATOM 9524 C CA . PHE F 1 120 ? 100.175 -95.900 59.432 1.00 105.59 100 PHE F CA 1
ATOM 9525 C C . PHE F 1 120 ? 100.079 -97.185 60.239 1.00 114.07 100 PHE F C 1
ATOM 9526 O O . PHE F 1 120 ? 100.796 -97.372 61.226 1.00 121.35 100 PHE F O 1
ATOM 9534 N N . ALA F 1 121 ? 99.169 -98.059 59.818 1.00 116.65 101 ALA F N 1
ATOM 9535 C CA . ALA F 1 121 ? 98.966 -99.339 60.480 1.00 121.02 101 ALA F CA 1
ATOM 9536 C C . ALA F 1 121 ? 100.283 -100.093 60.644 1.00 126.22 101 ALA F C 1
ATOM 9537 O O . ALA F 1 121 ? 100.737 -100.326 61.767 1.00 123.00 101 ALA F O 1
ATOM 9539 N N . LYS F 1 122 ? 100.899 -100.455 59.522 1.00 132.94 102 LYS F N 1
ATOM 9540 C CA . LYS F 1 122 ? 102.086 -101.305 59.543 1.00 141.17 102 LYS F CA 1
ATOM 9541 C C . LYS F 1 122 ? 103.335 -100.609 59.024 1.00 144.97 102 LYS F C 1
ATOM 9542 O O . LYS F 1 122 ? 103.401 -100.222 57.856 1.00 149.37 102 LYS F O 1
ATOM 9548 N N . LEU F 1 123 ? 104.330 -100.463 59.892 1.00 146.05 103 LEU F N 1
ATOM 9549 C CA . LEU F 1 123 ? 105.654 -100.022 59.461 1.00 144.55 103 LEU F CA 1
ATOM 9550 C C . LEU F 1 123 ? 106.713 -100.175 60.546 1.00 141.32 103 LEU F C 1
ATOM 9551 O O . LEU F 1 123 ? 106.442 -100.009 61.738 1.00 136.18 103 LEU F O 1
ATOM 9556 N N . ASP F 1 124 ? 107.928 -100.480 60.108 1.00 138.27 104 ASP F N 1
ATOM 9557 C CA . ASP F 1 124 ? 109.037 -100.755 61.003 1.00 135.61 104 ASP F CA 1
ATOM 9558 C C . ASP F 1 124 ? 109.929 -99.526 61.168 1.00 131.93 104 ASP F C 1
ATOM 9559 O O . ASP F 1 124 ? 110.626 -99.130 60.235 1.00 134.88 104 ASP F O 1
ATOM 9564 N N . LEU F 1 125 ? 109.903 -98.922 62.353 1.00 120.85 105 LEU F N 1
ATOM 9565 C CA . LEU F 1 125 ? 110.750 -97.762 62.632 1.00 118.53 105 LEU F CA 1
ATOM 9566 C C . LEU F 1 125 ? 111.875 -98.105 63.609 1.00 126.28 105 LEU F C 1
ATOM 9567 O O . LEU F 1 125 ? 112.515 -97.220 64.182 1.00 127.63 105 LEU F O 1
ATOM 9572 N N . GLY F 1 126 ? 112.112 -99.400 63.788 1.00 130.63 106 GLY F N 1
ATOM 9573 C CA . GLY F 1 126 ? 113.178 -99.865 64.659 1.00 135.29 106 GLY F CA 1
ATOM 9574 C C . GLY F 1 126 ? 112.952 -99.514 66.115 1.00 131.32 106 GLY F C 1
ATOM 9575 O O . GLY F 1 126 ? 111.820 -99.524 66.602 1.00 124.07 106 GLY F O 1
ATOM 9576 N N . GLU F 1 127 ? 114.039 -99.197 66.809 1.00 135.88 107 GLU F N 1
ATOM 9577 C CA . GLU F 1 127 ? 113.987 -98.942 68.242 1.00 131.81 107 GLU F CA 1
ATOM 9578 C C . GLU F 1 127 ? 113.568 -97.507 68.562 1.00 121.33 107 GLU F C 1
ATOM 9579 O O . GLU F 1 127 ? 113.385 -97.145 69.725 1.00 119.63 107 GLU F O 1
ATOM 9585 N N . GLN F 1 128 ? 113.406 -96.696 67.523 1.00 111.47 108 GLN F N 1
ATOM 9586 C CA . GLN F 1 128 ? 113.043 -95.297 67.695 1.00 106.95 108 GLN F CA 1
ATOM 9587 C C . GLN F 1 128 ? 111.707 -95.153 68.434 1.00 105.51 108 GLN F C 1
ATOM 9588 O O . GLN F 1 128 ? 110.728 -95.830 68.110 1.00 102.98 108 GLN F O 1
ATOM 9594 N N . ARG F 1 129 ? 111.679 -94.272 69.431 1.00 100.18 109 ARG F N 1
ATOM 9595 C CA . ARG F 1 129 ? 110.478 -94.037 70.226 1.00 89.82 109 ARG F CA 1
ATOM 9596 C C . ARG F 1 129 ? 110.139 -92.552 70.256 1.00 87.49 109 ARG F C 1
ATOM 9597 O O . ARG F 1 129 ? 111.006 -91.708 70.042 1.00 89.89 109 ARG F O 1
ATOM 9605 N N . TYR F 1 130 ? 108.879 -92.232 70.535 1.00 81.58 110 TYR F N 1
ATOM 9606 C CA . TYR F 1 130 ? 108.434 -90.842 70.495 1.00 78.33 110 TYR F CA 1
ATOM 9607 C C . TYR F 1 130 ? 107.680 -90.412 71.746 1.00 77.31 110 TYR F C 1
ATOM 9608 O O . TYR F 1 130 ? 107.038 -91.225 72.411 1.00 79.96 110 TYR F O 1
ATOM 9617 N N . SER F 1 131 ? 107.766 -89.123 72.056 1.00 75.50 111 SER F N 1
ATOM 9618 C CA . SER F 1 131 ? 107.033 -88.555 73.173 1.00 78.16 111 SER F CA 1
ATOM 9619 C C . SER F 1 131 ? 105.588 -88.344 72.767 1.00 73.33 111 SER F C 1
ATOM 9620 O O . SER F 1 131 ? 104.680 -88.476 73.586 1.00 80.95 111 SER F O 1
ATOM 9623 N N . VAL F 1 132 ? 105.377 -88.029 71.493 1.00 72.24 112 VAL F N 1
ATOM 9624 C CA . VAL F 1 132 ? 104.020 -87.858 70.965 1.00 70.94 112 VAL F CA 1
ATOM 9625 C C . VAL F 1 132 ? 103.862 -88.426 69.554 1.00 69.23 112 VAL F C 1
ATOM 9626 O O . VAL F 1 132 ? 104.701 -88.200 68.681 1.00 70.36 112 VAL F O 1
ATOM 9630 N N . VAL F 1 133 ? 102.778 -89.162 69.342 1.00 63.99 113 VAL F N 1
ATOM 9631 C CA . VAL F 1 133 ? 102.380 -89.573 68.006 1.00 61.62 113 VAL F CA 1
ATOM 9632 C C . VAL F 1 133 ? 101.006 -88.976 67.755 1.00 64.67 113 VAL F C 1
ATOM 9633 O O . VAL F 1 133 ? 100.047 -89.273 68.474 1.00 70.08 113 VAL F O 1
ATOM 9637 N N . PHE F 1 134 ? 100.898 -88.117 66.751 1.00 62.45 114 PHE F N 1
ATOM 9638 C CA . PHE F 1 134 ? 99.615 -87.486 66.486 1.00 58.16 114 PHE F CA 1
ATOM 9639 C C . PHE F 1 134 ? 99.141 -87.661 65.061 1.00 57.60 114 PHE F C 1
ATOM 9640 O O . PHE F 1 134 ? 99.933 -87.861 64.147 1.00 66.66 114 PHE F O 1
ATOM 9648 N N . ALA F 1 135 ? 97.825 -87.588 64.900 1.00 56.44 115 ALA F N 1
ATOM 9649 C CA . ALA F 1 135 ? 97.171 -87.628 63.609 1.00 53.41 115 ALA F CA 1
ATOM 9650 C C . ALA F 1 135 ? 96.096 -86.540 63.583 1.00 52.20 115 ALA F C 1
ATOM 9651 O O . ALA F 1 135 ? 95.058 -86.647 64.242 1.00 54.71 115 ALA F O 1
ATOM 9653 N N . ALA F 1 136 ? 96.361 -85.478 62.833 1.00 53.58 116 ALA F N 1
ATOM 9654 C CA . ALA F 1 136 ? 95.451 -84.341 62.786 1.00 48.58 116 ALA F CA 1
ATOM 9655 C C . ALA F 1 136 ? 94.408 -84.490 61.691 1.00 51.05 116 ALA F C 1
ATOM 9656 O O . ALA F 1 136 ? 94.471 -85.411 60.871 1.00 51.11 116 ALA F O 1
ATOM 9658 N N . PHE F 1 137 ? 93.442 -83.576 61.711 1.00 54.46 117 PHE F N 1
ATOM 9659 C CA . PHE F 1 137 ? 92.357 -83.507 60.731 1.00 51.61 117 PHE F CA 1
ATOM 9660 C C . PHE F 1 137 ? 91.984 -84.826 60.036 1.00 47.65 117 PHE F C 1
ATOM 9661 O O . PHE F 1 137 ? 92.252 -85.014 58.860 1.00 48.91 117 PHE F O 1
ATOM 9669 N N . ASN F 1 138 ? 91.363 -85.733 60.780 1.00 42.89 118 ASN F N 1
ATOM 9670 C CA . ASN F 1 138 ? 90.751 -86.923 60.206 1.00 39.35 118 ASN F CA 1
ATOM 9671 C C . ASN F 1 138 ? 91.709 -87.965 59.631 1.00 47.61 118 ASN F C 1
ATOM 9672 O O . ASN F 1 138 ? 91.285 -88.943 59.020 1.00 55.82 118 ASN F O 1
ATOM 9677 N N . THR F 1 139 ? 93.003 -87.767 59.839 1.00 48.28 119 THR F N 1
ATOM 9678 C CA . THR F 1 139 ? 93.975 -88.722 59.350 1.00 49.76 119 THR F CA 1
ATOM 9679 C C . THR F 1 139 ? 93.601 -90.154 59.747 1.00 51.05 119 THR F C 1
ATOM 9680 O O . THR F 1 139 ? 93.602 -91.060 58.912 1.00 52.93 119 THR F O 1
ATOM 9684 N N . LEU F 1 140 ? 93.277 -90.358 61.018 1.00 46.92 120 LEU F N 1
ATOM 9685 C CA . LEU F 1 140 ? 92.961 -91.701 61.492 1.00 45.30 120 LEU F CA 1
ATOM 9686 C C . LEU F 1 140 ? 91.758 -92.283 60.752 1.00 45.73 120 LEU F C 1
ATOM 9687 O O . LEU F 1 140 ? 91.717 -93.475 60.466 1.00 53.08 120 LEU F O 1
ATOM 9692 N N . PHE F 1 141 ? 90.793 -91.433 60.419 1.00 44.53 121 PHE F N 1
ATOM 9693 C CA . PHE F 1 141 ? 89.595 -91.888 59.728 1.00 40.26 121 PHE F CA 1
ATOM 9694 C C . PHE F 1 141 ? 89.828 -92.120 58.244 1.00 47.73 121 PHE F C 1
ATOM 9695 O O . PHE F 1 141 ? 88.892 -92.422 57.500 1.00 51.48 121 PHE F O 1
ATOM 9703 N N . CYS F 1 142 ? 91.075 -91.973 57.807 1.00 49.86 122 CYS F N 1
ATOM 9704 C CA . CYS F 1 142 ? 91.420 -92.282 56.420 1.00 54.22 122 CYS F CA 1
ATOM 9705 C C . CYS F 1 142 ? 91.529 -93.783 56.204 1.00 50.67 122 CYS F C 1
ATOM 9706 O O . CYS F 1 142 ? 91.355 -94.266 55.093 1.00 53.63 122 CYS F O 1
ATOM 9709 N N . LEU F 1 143 ? 91.819 -94.512 57.278 1.00 46.64 123 LEU F N 1
ATOM 9710 C CA . LEU F 1 143 ? 91.812 -95.969 57.247 1.00 48.72 123 LEU F CA 1
ATOM 9711 C C . LEU F 1 143 ? 90.374 -96.449 57.297 1.00 46.63 123 LEU F C 1
ATOM 9712 O O . LEU F 1 143 ? 89.665 -96.183 58.258 1.00 45.44 123 LEU F O 1
ATOM 9717 N N . LEU F 1 144 ? 89.965 -97.184 56.271 1.00 48.36 124 LEU F N 1
ATOM 9718 C CA . LEU F 1 144 ? 88.559 -97.489 56.038 1.00 48.47 124 LEU F CA 1
ATOM 9719 C C . LEU F 1 144 ? 88.021 -98.709 56.779 1.00 47.48 124 LEU F C 1
ATOM 9720 O O . LEU F 1 144 ? 87.471 -99.617 56.163 1.00 60.61 124 LEU F O 1
ATOM 9725 N N . GLY F 1 145 ? 88.162 -98.734 58.096 1.00 47.81 125 GLY F N 1
ATOM 9726 C CA . GLY F 1 145 ? 87.643 -99.858 58.871 1.00 41.18 125 GLY F CA 1
ATOM 9727 C C . GLY F 1 145 ? 88.041 -99.775 60.326 1.00 45.43 125 GLY F C 1
ATOM 9728 O O . GLY F 1 145 ? 89.109 -99.262 60.663 1.00 50.69 125 GLY F O 1
ATOM 9729 N N . GLN F 1 146 ? 87.183 -100.286 61.198 1.00 45.54 126 GLN F N 1
ATOM 9730 C CA . GLN F 1 146 ? 87.458 -100.252 62.629 1.00 44.07 126 GLN F CA 1
ATOM 9731 C C . GLN F 1 146 ? 88.714 -101.029 63.005 1.00 45.49 126 GLN F C 1
ATOM 9732 O O . GLN F 1 146 ? 89.499 -100.597 63.854 1.00 44.72 126 GLN F O 1
ATOM 9738 N N . ASP F 1 147 ? 88.892 -102.186 62.377 1.00 46.58 127 ASP F N 1
ATOM 9739 C CA . ASP F 1 147 ? 90.057 -103.016 62.646 1.00 50.82 127 ASP F CA 1
ATOM 9740 C C . ASP F 1 147 ? 91.350 -102.301 62.284 1.00 52.21 127 ASP F C 1
ATOM 9741 O O . ASP F 1 147 ? 92.297 -102.297 63.074 1.00 52.69 127 ASP F O 1
ATOM 9746 N N . GLU F 1 148 ? 91.399 -101.703 61.095 1.00 48.44 128 GLU F N 1
ATOM 9747 C CA . GLU F 1 148 ? 92.620 -101.029 60.678 1.00 49.54 128 GLU F CA 1
ATOM 9748 C C . GLU F 1 148 ? 92.883 -99.892 61.643 1.00 49.41 128 GLU F C 1
ATOM 9749 O O . GLU F 1 148 ? 94.020 -99.609 61.992 1.00 53.27 128 GLU F O 1
ATOM 9755 N N . GLN F 1 149 ? 91.820 -99.243 62.092 1.00 45.98 129 GLN F N 1
ATOM 9756 C CA . GLN F 1 149 ? 91.986 -98.096 62.969 1.00 47.68 129 GLN F CA 1
ATOM 9757 C C . GLN F 1 149 ? 92.532 -98.504 64.330 1.00 50.51 129 GLN F C 1
ATOM 9758 O O . GLN F 1 149 ? 93.337 -97.786 64.926 1.00 54.39 129 GLN F O 1
ATOM 9764 N N . ILE F 1 150 ? 92.097 -99.662 64.816 1.00 46.41 130 ILE F N 1
ATOM 9765 C CA . ILE F 1 150 ? 92.615 -100.203 66.065 1.00 46.77 130 ILE F CA 1
ATOM 9766 C C . ILE F 1 150 ? 94.089 -100.592 65.908 1.00 53.32 130 ILE F C 1
ATOM 9767 O O . ILE F 1 150 ? 94.897 -100.346 66.801 1.00 52.77 130 ILE F O 1
ATOM 9772 N N . ASP F 1 151 ? 94.435 -101.182 64.765 1.00 47.68 131 ASP F N 1
ATOM 9773 C CA . ASP F 1 151 ? 95.811 -101.566 64.488 1.00 52.42 131 ASP F CA 1
ATOM 9774 C C . ASP F 1 151 ? 96.731 -100.351 64.453 1.00 53.48 131 ASP F C 1
ATOM 9775 O O . ASP F 1 151 ? 97.877 -100.417 64.884 1.00 62.59 131 ASP F O 1
ATOM 9780 N N . CYS F 1 152 ? 96.228 -99.236 63.945 1.00 51.09 132 CYS F N 1
ATOM 9781 C CA . CYS F 1 152 ? 97.045 -98.038 63.867 1.00 50.83 132 CYS F CA 1
ATOM 9782 C C . CYS F 1 152 ? 97.257 -97.493 65.268 1.00 53.61 132 CYS F C 1
ATOM 9783 O O . CYS F 1 152 ? 98.368 -97.127 65.639 1.00 56.28 132 CYS F O 1
ATOM 9786 N N . MET F 1 153 ? 96.185 -97.448 66.049 1.00 47.72 133 MET F N 1
ATOM 9787 C CA . MET F 1 153 ? 96.279 -97.003 67.430 1.00 49.78 133 MET F CA 1
ATOM 9788 C C . MET F 1 153 ? 97.256 -97.879 68.221 1.00 55.34 133 MET F C 1
ATOM 9789 O O . MET F 1 153 ? 98.047 -97.369 69.013 1.00 63.92 133 MET F O 1
ATOM 9794 N N . ARG F 1 154 ? 97.211 -99.191 68.003 1.00 57.69 134 ARG F N 1
ATOM 9795 C CA . ARG F 1 154 ? 98.125 -100.095 68.699 1.00 59.35 134 ARG F CA 1
ATOM 9796 C C . ARG F 1 154 ? 99.576 -99.866 68.290 1.00 63.38 134 ARG F C 1
ATOM 9797 O O . ARG F 1 154 ? 100.455 -99.743 69.147 1.00 71.34 134 ARG F O 1
ATOM 9805 N N . GLN F 1 155 ? 99.828 -99.818 66.985 1.00 61.07 135 GLN F N 1
ATOM 9806 C CA . GLN F 1 155 ? 101.175 -99.543 66.489 1.00 64.53 135 GLN F CA 1
ATOM 9807 C C . GLN F 1 155 ? 101.668 -98.225 67.092 1.00 64.57 135 GLN F C 1
ATOM 9808 O O . GLN F 1 155 ? 102.803 -98.124 67.549 1.00 69.91 135 GLN F O 1
ATOM 9814 N N . ALA F 1 156 ? 100.794 -97.226 67.134 1.00 62.06 136 ALA F N 1
ATOM 9815 C CA . ALA F 1 156 ? 101.147 -95.952 67.745 1.00 60.52 136 ALA F CA 1
ATOM 9816 C C . ALA F 1 156 ? 101.550 -96.122 69.208 1.00 62.61 136 ALA F C 1
ATOM 9817 O O . ALA F 1 156 ? 102.585 -95.614 69.632 1.00 67.41 136 ALA F O 1
ATOM 9819 N N . ARG F 1 157 ? 100.739 -96.838 69.978 1.00 61.49 137 ARG F N 1
ATOM 9820 C CA . ARG F 1 157 ? 101.063 -97.072 71.387 1.00 68.65 137 ARG F CA 1
ATOM 9821 C C . ARG F 1 157 ? 102.464 -97.647 71.526 1.00 72.03 137 ARG F C 1
ATOM 9822 O O . ARG F 1 157 ? 103.209 -97.277 72.435 1.00 77.03 137 ARG F O 1
ATOM 9830 N N . GLU F 1 158 ? 102.821 -98.552 70.620 1.00 66.68 138 GLU F N 1
ATOM 9831 C CA . GLU F 1 158 ? 104.100 -99.253 70.718 1.00 74.80 138 GLU F CA 1
ATOM 9832 C C . GLU F 1 158 ? 105.289 -98.422 70.257 1.00 74.60 138 GLU F C 1
ATOM 9833 O O . GLU F 1 158 ? 106.397 -98.936 70.168 1.00 89.84 138 GLU F O 1
ATOM 9839 N N . LEU F 1 159 ? 105.060 -97.145 69.963 1.00 75.88 139 LEU F N 1
ATOM 9840 C CA . LEU F 1 159 ? 106.147 -96.239 69.581 1.00 77.15 139 LEU F CA 1
ATOM 9841 C C . LEU F 1 159 ? 106.311 -95.132 70.613 1.00 79.22 139 LEU F C 1
ATOM 9842 O O . LEU F 1 159 ? 107.203 -94.287 70.503 1.00 76.04 139 LEU F O 1
ATOM 9847 N N . LEU F 1 160 ? 105.445 -95.150 71.620 1.00 74.23 140 LEU F N 1
ATOM 9848 C CA . LEU F 1 160 ? 105.498 -94.166 72.687 1.00 76.99 140 LEU F CA 1
ATOM 9849 C C . LEU F 1 160 ? 106.496 -94.551 73.771 1.00 86.09 140 LEU F C 1
ATOM 9850 O O . LEU F 1 160 ? 106.506 -95.685 74.242 1.00 91.11 140 LEU F O 1
ATOM 9855 N N . GLU F 1 161 ? 107.331 -93.601 74.171 1.00 86.44 141 GLU F N 1
ATOM 9856 C CA . GLU F 1 161 ? 108.123 -93.774 75.373 1.00 92.82 141 GLU F CA 1
ATOM 9857 C C . GLU F 1 161 ? 107.170 -93.766 76.567 1.00 93.21 141 GLU F C 1
ATOM 9858 O O . GLU F 1 161 ? 105.960 -93.554 76.403 1.00 87.68 141 GLU F O 1
ATOM 9864 N N . PRO F 1 162 ? 107.710 -93.998 77.773 1.00 97.75 142 PRO F N 1
ATOM 9865 C CA . PRO F 1 162 ? 106.912 -93.929 78.994 1.00 97.75 142 PRO F CA 1
ATOM 9866 C C . PRO F 1 162 ? 106.276 -92.548 79.144 1.00 94.44 142 PRO F C 1
ATOM 9867 O O . PRO F 1 162 ? 106.925 -91.538 78.875 1.00 97.04 142 PRO F O 1
ATOM 9871 N N . GLY F 1 163 ? 105.020 -92.504 79.569 1.00 87.65 143 GLY F N 1
ATOM 9872 C CA . GLY F 1 163 ? 104.326 -91.231 79.723 1.00 86.72 143 GLY F CA 1
ATOM 9873 C C . GLY F 1 163 ? 103.941 -90.605 78.394 1.00 85.96 143 GLY F C 1
ATOM 9874 O O . GLY F 1 163 ? 103.172 -89.643 78.354 1.00 88.52 143 GLY F O 1
ATOM 9875 N N . GLY F 1 164 ? 104.469 -91.150 77.300 1.00 84.73 144 GLY F N 1
ATOM 9876 C CA . GLY F 1 164 ? 104.153 -90.639 75.961 1.00 78.84 144 GLY F CA 1
ATOM 9877 C C . GLY F 1 164 ? 102.660 -90.506 75.721 1.00 75.44 144 GLY F C 1
ATOM 9878 O O . GLY F 1 164 ? 101.858 -91.075 76.460 1.00 77.46 144 GLY F O 1
ATOM 9879 N N . THR F 1 165 ? 102.278 -89.756 74.691 1.00 69.98 145 THR F N 1
ATOM 9880 C CA . THR F 1 165 ? 100.860 -89.561 74.392 1.00 66.25 145 THR F CA 1
ATOM 9881 C C . THR F 1 165 ? 100.542 -89.660 72.903 1.00 63.25 145 THR F C 1
ATOM 9882 O O . THR F 1 165 ? 101.351 -89.289 72.052 1.00 69.74 145 THR F O 1
ATOM 9886 N N . PHE F 1 166 ? 99.349 -90.161 72.611 1.00 58.14 146 PHE F N 1
ATOM 9887 C CA . PHE F 1 166 ? 98.856 -90.290 71.253 1.00 55.66 146 PHE F CA 1
ATOM 9888 C C . PHE F 1 166 ? 97.677 -89.354 71.076 1.00 55.10 146 PHE F C 1
ATOM 9889 O O . PHE F 1 166 ? 96.678 -89.468 71.781 1.00 54.07 146 PHE F O 1
ATOM 9897 N N . VAL F 1 167 ? 97.805 -88.432 70.130 1.00 56.65 147 VAL F N 1
ATOM 9898 C CA . VAL F 1 167 ? 96.833 -87.369 69.935 1.00 51.27 147 VAL F CA 1
ATOM 9899 C C . VAL F 1 167 ? 96.149 -87.475 68.573 1.00 52.78 147 VAL F C 1
ATOM 9900 O O . VAL F 1 167 ? 96.813 -87.593 67.548 1.00 55.55 147 VAL F O 1
ATOM 9904 N N . VAL F 1 168 ? 94.822 -87.437 68.555 1.00 53.34 148 VAL F N 1
ATOM 9905 C CA . VAL F 1 168 ? 94.090 -87.457 67.282 1.00 51.79 148 VAL F CA 1
ATOM 9906 C C . VAL F 1 168 ? 93.061 -86.340 67.197 1.00 46.42 148 VAL F C 1
ATOM 9907 O O . VAL F 1 168 ? 92.510 -85.906 68.208 1.00 48.81 148 VAL F O 1
ATOM 9911 N N . GLN F 1 169 ? 92.813 -85.877 65.980 1.00 46.38 149 GLN F N 1
ATOM 9912 C CA . GLN F 1 169 ? 91.795 -84.863 65.736 1.00 43.82 149 GLN F CA 1
ATOM 9913 C C . GLN F 1 169 ? 90.791 -85.415 64.749 1.00 40.60 149 GLN F C 1
ATOM 9914 O O . GLN F 1 169 ? 91.149 -85.750 63.627 1.00 55.68 149 GLN F O 1
ATOM 9920 N N . CYS F 1 170 ? 89.535 -85.503 65.160 1.00 46.67 150 CYS F N 1
ATOM 9921 C CA . CYS F 1 170 ? 88.534 -86.255 64.402 1.00 52.21 150 CYS F CA 1
ATOM 9922 C C . CYS F 1 170 ? 87.198 -85.542 64.328 1.00 46.61 150 CYS F C 1
ATOM 9923 O O . CYS F 1 170 ? 86.781 -84.882 65.283 1.00 49.27 150 CYS F O 1
ATOM 9926 N N . LEU F 1 171 ? 86.514 -85.697 63.203 1.00 36.19 151 LEU F N 1
ATOM 9927 C CA . LEU F 1 171 ? 85.170 -85.184 63.101 1.00 37.73 151 LEU F CA 1
ATOM 9928 C C . LEU F 1 171 ? 84.296 -85.864 64.165 1.00 36.64 151 LEU F C 1
ATOM 9929 O O . LEU F 1 171 ? 84.476 -87.027 64.488 1.00 38.79 151 LEU F O 1
ATOM 9934 N N . ASN F 1 172 ? 83.369 -85.112 64.733 1.00 39.98 152 ASN F N 1
ATOM 9935 C CA . ASN F 1 172 ? 82.506 -85.604 65.786 1.00 29.56 152 ASN F CA 1
ATOM 9936 C C . ASN F 1 172 ? 81.099 -85.754 65.229 1.00 39.32 152 ASN F C 1
ATOM 9937 O O . ASN F 1 172 ? 80.374 -84.779 65.094 1.00 47.08 152 ASN F O 1
ATOM 9942 N N . PRO F 1 173 ? 80.711 -86.990 64.891 1.00 45.33 153 PRO F N 1
ATOM 9943 C CA . PRO F 1 173 ? 79.457 -87.276 64.172 1.00 35.31 153 PRO F CA 1
ATOM 9944 C C . PRO F 1 173 ? 78.220 -86.576 64.757 1.00 36.94 153 PRO F C 1
ATOM 9945 O O . PRO F 1 173 ? 77.395 -86.059 64.007 1.00 48.59 153 PRO F O 1
ATOM 9949 N N . ALA F 1 174 ? 78.091 -86.561 66.079 1.00 37.08 154 ALA F N 1
ATOM 9950 C CA . ALA F 1 174 ? 76.980 -85.872 66.733 1.00 43.94 154 ALA F CA 1
ATOM 9951 C C . ALA F 1 174 ? 76.905 -84.398 66.361 1.00 51.07 154 ALA F C 1
ATOM 9952 O O . ALA F 1 174 ? 75.818 -83.866 66.152 1.00 69.21 154 ALA F O 1
ATOM 9954 N N . GLY F 1 175 ? 78.059 -83.742 66.286 1.00 52.24 155 GLY F N 1
ATOM 9955 C CA . GLY F 1 175 ? 78.108 -82.296 66.081 1.00 48.20 155 GLY F CA 1
ATOM 9956 C C . GLY F 1 175 ? 78.097 -81.925 64.615 1.00 46.51 155 GLY F C 1
ATOM 9957 O O . GLY F 1 175 ? 77.846 -80.779 64.239 1.00 60.09 155 GLY F O 1
ATOM 9958 N N . GLN F 1 176 ? 78.371 -82.912 63.782 1.00 46.06 156 GLN F N 1
ATOM 9959 C CA . GLN F 1 176 ? 78.471 -82.704 62.354 1.00 43.18 156 GLN F CA 1
ATOM 9960 C C . GLN F 1 176 ? 77.087 -82.856 61.699 1.00 46.21 156 GLN F C 1
ATOM 9961 O O . GLN F 1 176 ? 76.912 -82.517 60.538 1.00 48.90 156 GLN F O 1
ATOM 9967 N N . ARG F 1 177 ? 76.109 -83.361 62.452 1.00 59.12 157 ARG F N 1
ATOM 9968 C CA . ARG F 1 177 ? 74.740 -83.549 61.948 1.00 66.65 157 ARG F CA 1
ATOM 9969 C C . ARG F 1 177 ? 74.705 -84.058 60.510 1.00 62.47 157 ARG F C 1
ATOM 9970 O O . ARG F 1 177 ? 74.210 -83.369 59.615 1.00 62.79 157 ARG F O 1
ATOM 9978 N N . LEU F 1 178 ? 75.224 -85.266 60.302 1.00 58.51 158 LEU F N 1
ATOM 9979 C CA . LEU F 1 178 ? 75.346 -85.868 58.970 1.00 43.76 158 LEU F CA 1
ATOM 9980 C C . LEU F 1 178 ? 74.057 -86.525 58.481 1.00 50.93 158 LEU F C 1
ATOM 9981 O O . LEU F 1 178 ? 73.584 -87.511 59.055 1.00 57.21 158 LEU F O 1
ATOM 9986 N N . ALA F 1 179 ? 73.514 -85.996 57.396 1.00 49.77 159 ALA F N 1
ATOM 9987 C CA . ALA F 1 179 ? 72.326 -86.564 56.792 1.00 50.02 159 ALA F CA 1
ATOM 9988 C C . ALA F 1 179 ? 72.558 -88.025 56.415 1.00 48.78 159 ALA F C 1
ATOM 9989 O O . ALA F 1 179 ? 73.653 -88.402 55.999 1.00 49.03 159 ALA F O 1
ATOM 9991 N N . THR F 1 180 ? 71.528 -88.852 56.545 1.00 48.10 160 THR F N 1
ATOM 9992 C CA . THR F 1 180 ? 71.625 -90.179 55.977 1.00 53.71 160 THR F CA 1
ATOM 9993 C C . THR F 1 180 ? 71.582 -90.068 54.463 1.00 50.04 160 THR F C 1
ATOM 9994 O O . THR F 1 180 ? 70.828 -89.269 53.909 1.00 57.76 160 THR F O 1
ATOM 9998 N N . GLY F 1 181 ? 72.398 -90.868 53.794 1.00 46.59 161 GLY F N 1
ATOM 9999 C CA . GLY F 1 181 ? 72.345 -90.948 52.341 1.00 40.61 161 GLY F CA 1
ATOM 10000 C C . GLY F 1 181 ? 73.124 -89.871 51.622 1.00 41.90 161 GLY F C 1
ATOM 10001 O O . GLY F 1 181 ? 74.121 -89.332 52.131 1.00 34.00 161 GLY F O 1
ATOM 10002 N N . ASN F 1 182 ? 72.663 -89.549 50.423 1.00 37.84 162 ASN F N 1
ATOM 10003 C CA . ASN F 1 182 ? 73.404 -88.638 49.587 1.00 36.61 162 ASN F CA 1
ATOM 10004 C C . ASN F 1 182 ? 73.110 -87.202 49.980 1.00 38.72 162 ASN F C 1
ATOM 10005 O O . ASN F 1 182 ? 72.008 -86.900 50.420 1.00 46.84 162 ASN F O 1
ATOM 10010 N N . THR F 1 183 ? 74.093 -86.320 49.842 1.00 32.18 163 THR F N 1
ATOM 10011 C CA . THR F 1 183 ? 73.838 -84.893 49.989 1.00 37.30 163 THR F CA 1
ATOM 10012 C C . THR F 1 183 ? 74.642 -84.111 48.955 1.00 33.88 163 THR F C 1
ATOM 10013 O O . THR F 1 183 ? 75.574 -84.654 48.370 1.00 35.63 163 THR F O 1
ATOM 10017 N N . PHE F 1 184 ? 74.276 -82.851 48.722 1.00 29.97 164 PHE F N 1
ATOM 10018 C CA . PHE F 1 184 ? 75.056 -81.967 47.846 1.00 28.65 164 PHE F CA 1
ATOM 10019 C C . PHE F 1 184 ? 75.082 -80.574 48.458 1.00 30.92 164 PHE F C 1
ATOM 10020 O O . PHE F 1 184 ? 74.051 -80.046 48.867 1.00 28.14 164 PHE F O 1
ATOM 10028 N N . GLY F 1 185 ? 76.252 -79.961 48.530 1.00 28.76 165 GLY F N 1
ATOM 10029 C CA . GLY F 1 185 ? 76.340 -78.690 49.235 1.00 29.40 165 GLY F CA 1
ATOM 10030 C C . GLY F 1 185 ? 77.413 -77.764 48.715 1.00 31.76 165 GLY F C 1
ATOM 10031 O O . GLY F 1 185 ? 78.317 -78.184 47.989 1.00 32.57 165 GLY F O 1
ATOM 10032 N N . THR F 1 186 ? 77.306 -76.495 49.095 1.00 29.75 166 THR F N 1
ATOM 10033 C CA . THR F 1 186 ? 78.281 -75.503 48.723 1.00 26.20 166 THR F CA 1
ATOM 10034 C C . THR F 1 186 ? 79.378 -75.480 49.776 1.00 32.35 166 THR F C 1
ATOM 10035 O O . THR F 1 186 ? 79.099 -75.247 50.940 1.00 32.09 166 THR F O 1
ATOM 10039 N N . VAL F 1 187 ? 80.622 -75.726 49.368 1.00 34.34 167 VAL F N 1
ATOM 10040 C CA . VAL F 1 187 ? 81.753 -75.647 50.284 1.00 34.60 167 VAL F CA 1
ATOM 10041 C C . VAL F 1 187 ? 82.316 -74.229 50.418 1.00 39.68 167 VAL F C 1
ATOM 10042 O O . VAL F 1 187 ? 82.496 -73.737 51.529 1.00 43.37 167 VAL F O 1
ATOM 10046 N N . GLU F 1 188 ? 82.613 -73.585 49.293 1.00 36.81 168 GLU F N 1
ATOM 10047 C CA . GLU F 1 188 ? 83.138 -72.227 49.333 1.00 35.41 168 GLU F CA 1
ATOM 10048 C C . GLU F 1 188 ? 82.945 -71.469 48.013 1.00 38.11 168 GLU F C 1
ATOM 10049 O O . GLU F 1 188 ? 82.767 -72.087 46.962 1.00 35.64 168 GLU F O 1
ATOM 10055 N N . LEU F 1 189 ? 82.974 -70.136 48.068 1.00 35.64 169 LEU F N 1
ATOM 10056 C CA . LEU F 1 189 ? 82.910 -69.330 46.840 1.00 40.85 169 LEU F CA 1
ATOM 10057 C C . LEU F 1 189 ? 84.197 -68.543 46.577 1.00 42.55 169 LEU F C 1
ATOM 10058 O O . LEU F 1 189 ? 84.878 -68.120 47.508 1.00 51.99 169 LEU F O 1
ATOM 10063 N N . GLU F 1 190 ? 84.508 -68.356 45.300 1.00 42.31 170 GLU F N 1
ATOM 10064 C CA . GLU F 1 190 ? 85.616 -67.527 44.840 1.00 41.18 170 GLU F CA 1
ATOM 10065 C C . GLU F 1 190 ? 85.035 -66.675 43.721 1.00 46.66 170 GLU F C 1
ATOM 10066 O O . GLU F 1 190 ? 83.966 -66.984 43.195 1.00 45.92 170 GLU F O 1
ATOM 10072 N N . ASP F 1 191 ? 85.756 -65.643 43.306 1.00 45.54 171 ASP F N 1
ATOM 10073 C CA . ASP F 1 191 ? 85.267 -64.762 42.254 1.00 56.29 171 ASP F CA 1
ATOM 10074 C C . ASP F 1 191 ? 85.023 -65.516 40.951 1.00 53.48 171 ASP F C 1
ATOM 10075 O O . ASP F 1 191 ? 84.097 -65.194 40.211 1.00 54.00 171 ASP F O 1
ATOM 10080 N N . THR F 1 192 ? 85.847 -66.518 40.661 1.00 53.85 172 THR F N 1
ATOM 10081 C CA . THR F 1 192 ? 85.780 -67.169 39.349 1.00 47.56 172 THR F CA 1
ATOM 10082 C C . THR F 1 192 ? 85.561 -68.663 39.440 1.00 48.19 172 THR F C 1
ATOM 10083 O O . THR F 1 192 ? 85.682 -69.367 38.442 1.00 48.56 172 THR F O 1
ATOM 10087 N N . ALA F 1 193 ? 85.246 -69.157 40.628 1.00 44.24 173 ALA F N 1
ATOM 10088 C CA . ALA F 1 193 ? 84.965 -70.574 40.769 1.00 40.67 173 ALA F CA 1
ATOM 10089 C C . ALA F 1 193 ? 84.126 -70.827 42.007 1.00 38.72 173 ALA F C 1
ATOM 10090 O O . ALA F 1 193 ? 84.137 -70.030 42.944 1.00 42.67 173 ALA F O 1
ATOM 10092 N N . VAL F 1 194 ? 83.397 -71.936 42.007 1.00 32.46 174 VAL F N 1
ATOM 10093 C CA . VAL F 1 194 ? 82.667 -72.355 43.187 1.00 37.69 174 VAL F CA 1
ATOM 10094 C C . VAL F 1 194 ? 83.228 -73.695 43.644 1.00 38.49 174 VAL F C 1
ATOM 10095 O O . VAL F 1 194 ? 83.618 -74.517 42.818 1.00 34.79 174 VAL F O 1
ATOM 10099 N N . HIS F 1 195 ? 83.254 -73.912 44.955 1.00 37.35 175 HIS F N 1
ATOM 10100 C CA . HIS F 1 195 ? 83.689 -75.183 45.520 1.00 32.49 175 HIS F CA 1
ATOM 10101 C C . HIS F 1 195 ? 82.493 -75.897 46.104 1.00 36.78 175 HIS F C 1
ATOM 10102 O O . HIS F 1 195 ? 81.836 -75.373 47.004 1.00 42.97 175 HIS F O 1
ATOM 10109 N N . LEU F 1 196 ? 82.206 -77.085 45.582 1.00 34.33 176 LEU F N 1
ATOM 10110 C CA . LEU F 1 196 ? 81.025 -77.836 45.994 1.00 33.08 176 LEU F CA 1
ATOM 10111 C C . LEU F 1 196 ? 81.421 -79.226 46.460 1.00 32.06 176 LEU F C 1
ATOM 10112 O O . LEU F 1 196 ? 82.570 -79.645 46.296 1.00 34.71 176 LEU F O 1
ATOM 10117 N N . GLU F 1 197 ? 80.464 -79.948 47.034 1.00 34.49 177 GLU F N 1
ATOM 10118 C CA . GLU F 1 197 ? 80.728 -81.299 47.533 1.00 35.44 177 GLU F CA 1
ATOM 10119 C C . GLU F 1 197 ? 79.535 -82.190 47.336 1.00 30.78 177 GLU F C 1
ATOM 10120 O O . GLU F 1 197 ? 78.416 -81.819 47.680 1.00 36.24 177 GLU F O 1
ATOM 10126 N N . ALA F 1 198 ? 79.787 -83.362 46.762 1.00 32.94 178 ALA F N 1
ATOM 10127 C CA . ALA F 1 198 ? 78.788 -84.414 46.642 1.00 31.08 178 ALA F CA 1
ATOM 10128 C C . ALA F 1 198 ? 79.213 -85.586 47.535 1.00 36.77 178 ALA F C 1
ATOM 10129 O O . ALA F 1 198 ? 80.356 -86.035 47.460 1.00 40.80 178 ALA F O 1
ATOM 10131 N N . SER F 1 199 ? 78.318 -86.084 48.383 1.00 27.74 179 SER F N 1
ATOM 10132 C CA . SER F 1 199 ? 78.714 -87.164 49.288 1.00 37.84 179 SER F CA 1
ATOM 10133 C C . SER F 1 199 ? 77.650 -88.222 49.504 1.00 31.04 179 SER F C 1
ATOM 10134 O O . SER F 1 199 ? 76.452 -87.951 49.404 1.00 42.39 179 SER F O 1
ATOM 10137 N N . LYS F 1 200 ? 78.114 -89.439 49.776 1.00 33.08 180 LYS F N 1
ATOM 10138 C CA . LYS F 1 200 ? 77.248 -90.546 50.156 1.00 36.56 180 LYS F CA 1
ATOM 10139 C C . LYS F 1 200 ? 77.667 -90.947 51.560 1.00 35.23 180 LYS F C 1
ATOM 10140 O O . LYS F 1 200 ? 78.838 -91.235 51.797 1.00 41.87 180 LYS F O 1
ATOM 10146 N N . HIS F 1 201 ? 76.721 -90.943 52.490 1.00 38.40 181 HIS F N 1
ATOM 10147 C CA . HIS F 1 201 ? 77.000 -91.282 53.879 1.00 33.09 181 HIS F CA 1
ATOM 10148 C C . HIS F 1 201 ? 76.313 -92.584 54.210 1.00 39.58 181 HIS F C 1
ATOM 10149 O O . HIS F 1 201 ? 75.101 -92.680 54.091 1.00 46.67 181 HIS F O 1
ATOM 10156 N N . ASP F 1 202 ? 77.075 -93.592 54.615 1.00 44.49 182 ASP F N 1
ATOM 10157 C CA . ASP F 1 202 ? 76.462 -94.839 55.071 1.00 44.53 182 ASP F CA 1
ATOM 10158 C C . ASP F 1 202 ? 76.548 -94.931 56.593 1.00 44.56 182 ASP F C 1
ATOM 10159 O O . ASP F 1 202 ? 77.604 -95.243 57.144 1.00 46.78 182 ASP F O 1
ATOM 10164 N N . PRO F 1 203 ? 75.436 -94.644 57.280 1.00 45.24 183 PRO F N 1
ATOM 10165 C CA . PRO F 1 203 ? 75.444 -94.495 58.732 1.00 41.33 183 PRO F CA 1
ATOM 10166 C C . PRO F 1 203 ? 75.667 -95.808 59.456 1.00 40.76 183 PRO F C 1
ATOM 10167 O O . PRO F 1 203 ? 75.897 -95.801 60.661 1.00 47.55 183 PRO F O 1
ATOM 10171 N N . LEU F 1 204 ? 75.599 -96.924 58.731 1.00 45.08 184 LEU F N 1
ATOM 10172 C CA . LEU F 1 204 ? 75.852 -98.243 59.325 1.00 46.08 184 LEU F CA 1
ATOM 10173 C C . LEU F 1 204 ? 77.324 -98.570 59.294 1.00 42.83 184 LEU F C 1
ATOM 10174 O O . LEU F 1 204 ? 77.909 -98.928 60.308 1.00 55.01 184 LEU F O 1
ATOM 10179 N N . ALA F 1 205 ? 77.919 -98.466 58.116 1.00 44.07 185 ALA F N 1
ATOM 10180 C CA . ALA F 1 205 ? 79.347 -98.704 57.981 1.00 42.32 185 ALA F CA 1
ATOM 10181 C C . ALA F 1 205 ? 80.115 -97.510 58.545 1.00 40.55 185 ALA F C 1
ATOM 10182 O O . ALA F 1 205 ? 81.328 -97.550 58.688 1.00 47.22 185 ALA F O 1
ATOM 10184 N N . GLN F 1 206 ? 79.387 -96.449 58.868 1.00 38.50 186 GLN F N 1
ATOM 10185 C CA . GLN F 1 206 ? 79.996 -95.222 59.340 1.00 37.60 186 GLN F CA 1
ATOM 10186 C C . GLN F 1 206 ? 81.019 -94.650 58.349 1.00 40.19 186 GLN F C 1
ATOM 10187 O O . GLN F 1 206 ? 82.089 -94.165 58.738 1.00 44.97 186 GLN F O 1
ATOM 10193 N N . THR F 1 207 ? 80.668 -94.689 57.065 1.00 34.78 187 THR F N 1
ATOM 10194 C CA . THR F 1 207 ? 81.548 -94.183 56.007 1.00 36.38 187 THR F CA 1
ATOM 10195 C C . THR F 1 207 ? 81.000 -92.940 55.334 1.00 38.15 187 THR F C 1
ATOM 10196 O O . THR F 1 207 ? 79.775 -92.777 55.173 1.00 38.45 187 THR F O 1
ATOM 10200 N N . LEU F 1 208 ? 81.938 -92.098 54.909 1.00 38.10 188 LEU F N 1
ATOM 10201 C CA . LEU F 1 208 ? 81.680 -90.938 54.073 1.00 31.96 188 LEU F CA 1
ATOM 10202 C C . LEU F 1 208 ? 82.471 -91.085 52.776 1.00 37.50 188 LEU F C 1
ATOM 10203 O O . LEU F 1 208 ? 83.685 -91.279 52.775 1.00 43.92 188 LEU F O 1
ATOM 10208 N N . SER F 1 209 ? 81.778 -91.007 51.662 1.00 40.50 189 SER F N 1
ATOM 10209 C CA . SER F 1 209 ? 82.426 -91.077 50.383 1.00 38.36 189 SER F CA 1
ATOM 10210 C C . SER F 1 209 ? 81.972 -89.845 49.614 1.00 41.92 189 SER F C 1
ATOM 10211 O O . SER F 1 209 ? 80.773 -89.602 49.458 1.00 41.00 189 SER F O 1
ATOM 10214 N N . ALA F 1 210 ? 82.925 -89.055 49.145 1.00 39.23 190 ALA F N 1
ATOM 10215 C CA . ALA F 1 210 ? 82.589 -87.765 48.580 1.00 38.15 190 ALA F CA 1
ATOM 10216 C C . ALA F 1 210 ? 83.507 -87.353 47.445 1.00 37.25 190 ALA F C 1
ATOM 10217 O O . ALA F 1 210 ? 84.579 -87.925 47.262 1.00 40.00 190 ALA F O 1
ATOM 10219 N N . HIS F 1 211 ? 83.056 -86.344 46.701 1.00 34.62 191 HIS F N 1
ATOM 10220 C CA . HIS F 1 211 ? 83.858 -85.640 45.708 1.00 34.86 191 HIS F CA 1
ATOM 10221 C C . HIS F 1 211 ? 83.853 -84.178 46.072 1.00 32.24 191 HIS F C 1
ATOM 10222 O O . HIS F 1 211 ? 82.789 -83.590 46.200 1.00 36.02 191 HIS F O 1
ATOM 10229 N N . HIS F 1 212 ? 85.030 -83.594 46.255 1.00 30.63 192 HIS F N 1
ATOM 10230 C CA . HIS F 1 212 ? 85.136 -82.148 46.285 1.00 32.80 192 HIS F CA 1
ATOM 10231 C C . HIS F 1 212 ? 85.164 -81.687 44.828 1.00 32.29 192 HIS F C 1
ATOM 10232 O O . HIS F 1 212 ? 86.022 -82.106 44.052 1.00 34.31 192 HIS F O 1
ATOM 10239 N N . ILE F 1 213 ? 84.210 -80.843 44.461 1.00 28.57 193 ILE F N 1
ATOM 10240 C CA . ILE F 1 213 ? 84.043 -80.405 43.087 1.00 28.90 193 ILE F CA 1
ATOM 10241 C C . ILE F 1 213 ? 84.438 -78.944 42.896 1.00 29.29 193 ILE F C 1
ATOM 10242 O O . ILE F 1 213 ? 83.965 -78.073 43.621 1.00 37.18 193 ILE F O 1
ATOM 10247 N N . VAL F 1 214 ? 85.294 -78.665 41.920 1.00 33.28 194 VAL F N 1
ATOM 10248 C CA . VAL F 1 214 ? 85.553 -77.272 41.558 1.00 28.36 194 VAL F CA 1
ATOM 10249 C C . VAL F 1 214 ? 84.983 -76.958 40.167 1.00 31.14 194 VAL F C 1
ATOM 10250 O O . VAL F 1 214 ? 85.366 -77.581 39.176 1.00 39.54 194 VAL F O 1
ATOM 10254 N N . LEU F 1 215 ? 84.032 -76.029 40.108 1.00 31.03 195 LEU F N 1
ATOM 10255 C CA . LEU F 1 215 ? 83.518 -75.507 38.842 1.00 31.37 195 LEU F CA 1
ATOM 10256 C C . LEU F 1 215 ? 84.069 -74.101 38.636 1.00 36.60 195 LEU F C 1
ATOM 10257 O O . LEU F 1 215 ? 83.963 -73.246 39.524 1.00 42.54 195 LEU F O 1
ATOM 10262 N N . SER F 1 216 ? 84.663 -73.858 37.474 1.00 33.39 196 SER F N 1
ATOM 10263 C CA . SER F 1 216 ? 85.286 -72.564 37.217 1.00 39.45 196 SER F CA 1
ATOM 10264 C C . SER F 1 216 ? 84.781 -71.984 35.920 1.00 31.65 196 SER F C 1
ATOM 10265 O O . SER F 1 216 ? 84.438 -72.726 35.010 1.00 36.28 196 SER F O 1
ATOM 10268 N N . GLU F 1 217 ? 84.730 -70.654 35.857 1.00 45.38 197 GLU F N 1
ATOM 10269 C CA . GLU F 1 217 ? 84.303 -69.921 34.665 1.00 45.14 197 GLU F CA 1
ATOM 10270 C C . GLU F 1 217 ? 85.102 -70.377 33.460 1.00 49.10 197 GLU F C 1
ATOM 10271 O O . GLU F 1 217 ? 86.323 -70.517 33.525 1.00 48.91 197 GLU F O 1
ATOM 10277 N N . GLY F 1 218 ? 84.418 -70.621 32.353 1.00 42.02 198 GLY F N 1
ATOM 10278 C CA . GLY F 1 218 ? 85.115 -71.046 31.156 1.00 54.90 198 GLY F CA 1
ATOM 10279 C C . GLY F 1 218 ? 84.988 -72.523 30.848 1.00 51.05 198 GLY F C 1
ATOM 10280 O O . GLY F 1 218 ? 85.414 -72.966 29.783 1.00 52.80 198 GLY F O 1
ATOM 10281 N N . GLY F 1 219 ? 84.428 -73.288 31.782 1.00 45.96 199 GLY F N 1
ATOM 10282 C CA . GLY F 1 219 ? 84.036 -74.668 31.510 1.00 39.85 199 GLY F CA 1
ATOM 10283 C C . GLY F 1 219 ? 84.799 -75.752 32.247 1.00 46.46 199 GLY F C 1
ATOM 10284 O O . GLY F 1 219 ? 84.581 -76.943 31.999 1.00 42.83 199 GLY F O 1
ATOM 10285 N N . GLY F 1 220 ? 85.690 -75.346 33.153 1.00 44.00 200 GLY F N 1
ATOM 10286 C CA . GLY F 1 220 ? 86.570 -76.286 33.859 1.00 36.68 200 GLY F CA 1
ATOM 10287 C C . GLY F 1 220 ? 85.886 -76.998 35.016 1.00 45.20 200 GLY F C 1
ATOM 10288 O O . GLY F 1 220 ? 85.128 -76.392 35.782 1.00 36.91 200 GLY F O 1
ATOM 10289 N N . ILE F 1 221 ? 86.158 -78.294 35.140 1.00 38.26 201 ILE F N 1
ATOM 10290 C CA . ILE F 1 221 ? 85.638 -79.085 36.237 1.00 31.08 201 ILE F CA 1
ATOM 10291 C C . ILE F 1 221 ? 86.749 -79.944 36.798 1.00 33.65 201 ILE F C 1
ATOM 10292 O O . ILE F 1 221 ? 87.426 -80.637 36.050 1.00 37.43 201 ILE F O 1
ATOM 10297 N N . ARG F 1 222 ? 86.962 -79.870 38.109 1.00 38.59 202 ARG F N 1
ATOM 10298 C CA . ARG F 1 222 ? 87.906 -80.765 38.790 1.00 40.96 202 ARG F CA 1
ATOM 10299 C C . ARG F 1 222 ? 87.156 -81.558 39.849 1.00 34.11 202 ARG F C 1
ATOM 10300 O O . ARG F 1 222 ? 86.377 -80.991 40.614 1.00 39.64 202 ARG F O 1
ATOM 10308 N N . LEU F 1 223 ? 87.385 -82.866 39.882 1.00 34.97 203 LEU F N 1
ATOM 10309 C CA . LEU F 1 223 ? 86.804 -83.729 40.911 1.00 35.17 203 LEU F CA 1
ATOM 10310 C C . LEU F 1 223 ? 87.902 -84.242 41.840 1.00 32.82 203 LEU F C 1
ATOM 10311 O O . LEU F 1 223 ? 88.927 -84.710 41.381 1.00 41.14 203 LEU F O 1
ATOM 10316 N N . PHE F 1 224 ? 87.701 -84.145 43.144 1.00 38.30 204 PHE F N 1
ATOM 10317 C CA . PHE F 1 224 ? 88.683 -84.696 44.077 1.00 42.41 204 PHE F CA 1
ATOM 10318 C C . PHE F 1 224 ? 87.989 -85.620 45.062 1.00 41.49 204 PHE F C 1
ATOM 10319 O O . PHE F 1 224 ? 87.469 -85.174 46.075 1.00 43.26 204 PHE F O 1
ATOM 10327 N N . PRO F 1 225 ? 87.968 -86.914 44.754 1.00 48.26 205 PRO F N 1
ATOM 10328 C CA . PRO F 1 225 ? 87.298 -87.908 45.577 1.00 46.59 205 PRO F CA 1
ATOM 10329 C C . PRO F 1 225 ? 88.055 -88.188 46.868 1.00 45.08 205 PRO F C 1
ATOM 10330 O O . PRO F 1 225 ? 89.272 -88.078 46.914 1.00 48.76 205 PRO F O 1
ATOM 10334 N N . TYR F 1 226 ? 87.325 -88.556 47.908 1.00 42.95 206 TYR F N 1
ATOM 10335 C CA . TYR F 1 226 ? 87.944 -88.978 49.145 1.00 39.82 206 TYR F CA 1
ATOM 10336 C C . TYR F 1 226 ? 86.953 -89.825 49.960 1.00 35.38 206 TYR F C 1
ATOM 10337 O O . TYR F 1 226 ? 85.750 -89.740 49.745 1.00 36.32 206 TYR F O 1
ATOM 10346 N N . ARG F 1 227 ? 87.472 -90.657 50.862 1.00 37.25 207 ARG F N 1
ATOM 10347 C CA . ARG F 1 227 ? 86.665 -91.581 51.650 1.00 37.06 207 ARG F CA 1
ATOM 10348 C C . ARG F 1 227 ? 87.126 -91.553 53.096 1.00 39.86 207 ARG F C 1
ATOM 10349 O O . ARG F 1 227 ? 88.314 -91.476 53.360 1.00 44.93 207 ARG F O 1
ATOM 10357 N N . LEU F 1 228 ? 86.189 -91.648 54.030 1.00 42.12 208 LEU F N 1
ATOM 10358 C CA . LEU F 1 228 ? 86.525 -91.737 55.442 1.00 38.44 208 LEU F CA 1
ATOM 10359 C C . LEU F 1 228 ? 85.674 -92.814 56.072 1.00 39.85 208 LEU F C 1
ATOM 10360 O O . LEU F 1 228 ? 84.566 -93.079 55.594 1.00 40.04 208 LEU F O 1
ATOM 10365 N N . ARG F 1 229 ? 86.183 -93.433 57.135 1.00 32.73 209 ARG F N 1
ATOM 10366 C CA . ARG F 1 229 ? 85.321 -94.138 58.073 1.00 37.93 209 ARG F CA 1
ATOM 10367 C C . ARG F 1 229 ? 85.492 -93.458 59.405 1.00 37.33 209 ARG F C 1
ATOM 10368 O O . ARG F 1 229 ? 86.610 -93.364 59.900 1.00 43.93 209 ARG F O 1
ATOM 10376 N N . TYR F 1 230 ? 84.398 -92.983 59.994 1.00 34.15 210 TYR F N 1
ATOM 10377 C CA . TYR F 1 230 ? 84.504 -92.312 61.281 1.00 38.06 210 TYR F CA 1
ATOM 10378 C C . TYR F 1 230 ? 84.111 -93.224 62.441 1.00 45.39 210 TYR F C 1
ATOM 10379 O O . TYR F 1 230 ? 83.529 -94.294 62.252 1.00 37.86 210 TYR F O 1
ATOM 10388 N N . ALA F 1 231 ? 84.435 -92.789 63.649 1.00 39.24 211 ALA F N 1
ATOM 10389 C CA . ALA F 1 231 ? 84.009 -93.497 64.826 1.00 33.13 211 ALA F CA 1
ATOM 10390 C C . ALA F 1 231 ? 83.385 -92.496 65.774 1.00 35.02 211 ALA F C 1
ATOM 10391 O O . ALA F 1 231 ? 83.770 -91.323 65.805 1.00 41.98 211 ALA F O 1
ATOM 10393 N N . TYR F 1 232 ? 82.415 -92.951 66.551 1.00 39.34 212 TYR F N 1
ATOM 10394 C CA . TYR F 1 232 ? 81.900 -92.122 67.614 1.00 36.85 212 TYR F CA 1
ATOM 10395 C C . TYR F 1 232 ? 82.886 -92.199 68.753 1.00 38.91 212 TYR F C 1
ATOM 10396 O O . TYR F 1 232 ? 83.580 -93.200 68.906 1.00 44.60 212 TYR F O 1
ATOM 10405 N N . PRO F 1 233 ? 82.954 -91.138 69.555 1.00 42.92 213 PRO F N 1
ATOM 10406 C CA . PRO F 1 233 ? 83.788 -91.034 70.745 1.00 42.22 213 PRO F CA 1
ATOM 10407 C C . PRO F 1 233 ? 83.823 -92.304 71.591 1.00 45.43 213 PRO F C 1
ATOM 10408 O O . PRO F 1 233 ? 84.910 -92.821 71.892 1.00 41.42 213 PRO F O 1
ATOM 10412 N N . ALA F 1 234 ? 82.653 -92.814 71.971 1.00 38.77 214 ALA F N 1
ATOM 10413 C CA . ALA F 1 234 ? 82.622 -93.968 72.871 1.00 32.44 214 ALA F CA 1
ATOM 10414 C C . ALA F 1 234 ? 83.200 -95.212 72.213 1.00 37.97 214 ALA F C 1
ATOM 10415 O O . ALA F 1 234 ? 83.827 -96.041 72.872 1.00 50.08 214 ALA F O 1
ATOM 10417 N N . GLU F 1 235 ? 82.994 -95.326 70.906 1.00 42.04 215 GLU F N 1
ATOM 10418 C CA . GLU F 1 235 ? 83.568 -96.404 70.121 1.00 38.90 215 GLU F CA 1
ATOM 10419 C C . GLU F 1 235 ? 85.071 -96.208 70.037 1.00 43.06 215 GLU F C 1
ATOM 10420 O O . GLU F 1 235 ? 85.843 -97.139 70.250 1.00 46.48 215 GLU F O 1
ATOM 10426 N N . LEU F 1 236 ? 85.483 -94.980 69.750 1.00 37.50 216 LEU F N 1
ATOM 10427 C CA . LEU F 1 236 ? 86.893 -94.655 69.619 1.00 39.15 216 LEU F CA 1
ATOM 10428 C C . LEU F 1 236 ? 87.645 -94.980 70.905 1.00 46.14 216 LEU F C 1
ATOM 10429 O O . LEU F 1 236 ? 88.690 -95.631 70.893 1.00 49.55 216 LEU F O 1
ATOM 10434 N N . ASP F 1 237 ? 87.093 -94.541 72.023 1.00 44.74 217 ASP F N 1
ATOM 10435 C CA . ASP F 1 237 ? 87.678 -94.840 73.320 1.00 44.07 217 ASP F CA 1
ATOM 10436 C C . ASP F 1 237 ? 87.816 -96.336 73.573 1.00 48.48 217 ASP F C 1
ATOM 10437 O O . ASP F 1 237 ? 88.822 -96.783 74.141 1.00 52.63 217 ASP F O 1
ATOM 10442 N N . LEU F 1 238 ? 86.809 -97.115 73.176 1.00 42.17 218 LEU F N 1
ATOM 10443 C CA . LEU F 1 238 ? 86.883 -98.566 73.396 1.00 46.28 218 LEU F CA 1
ATOM 10444 C C . LEU F 1 238 ? 87.934 -99.165 72.462 1.00 45.91 218 LEU F C 1
ATOM 10445 O O . LEU F 1 238 ? 88.713 -100.025 72.854 1.00 50.33 218 LEU F O 1
ATOM 10450 N N . MET F 1 239 ? 87.959 -98.675 71.227 1.00 44.05 219 MET F N 1
ATOM 10451 C CA . MET F 1 239 ? 89.050 -98.951 70.306 1.00 46.03 219 MET F CA 1
ATOM 10452 C C . MET F 1 239 ? 90.399 -98.665 70.957 1.00 51.80 219 MET F C 1
ATOM 10453 O O . MET F 1 239 ? 91.317 -99.481 70.887 1.00 58.99 219 MET F O 1
ATOM 10458 N N . ALA F 1 240 ? 90.523 -97.508 71.594 1.00 47.38 220 ALA F N 1
ATOM 10459 C CA . ALA F 1 240 ? 91.777 -97.167 72.243 1.00 47.51 220 ALA F CA 1
ATOM 10460 C C . ALA F 1 240 ? 92.127 -98.171 73.347 1.00 54.66 220 ALA F C 1
ATOM 10461 O O . ALA F 1 240 ? 93.281 -98.587 73.474 1.00 55.86 220 ALA F O 1
ATOM 10463 N N . ASN F 1 241 ? 91.135 -98.560 74.144 1.00 51.54 221 ASN F N 1
ATOM 10464 C CA . ASN F 1 241 ? 91.373 -99.526 75.217 1.00 55.35 221 ASN F CA 1
ATOM 10465 C C . ASN F 1 241 ? 91.852 -100.846 74.640 1.00 55.88 221 ASN F C 1
ATOM 10466 O O . ASN F 1 241 ? 92.822 -101.432 75.115 1.00 58.79 221 ASN F O 1
ATOM 10471 N N . VAL F 1 242 ? 91.174 -101.314 73.604 1.00 50.80 222 VAL F N 1
ATOM 10472 C CA . VAL F 1 242 ? 91.615 -102.526 72.950 1.00 52.96 222 VAL F CA 1
ATOM 10473 C C . VAL F 1 242 ? 93.065 -102.382 72.485 1.00 53.96 222 VAL F C 1
ATOM 10474 O O . VAL F 1 242 ? 93.825 -103.348 72.491 1.00 60.60 222 VAL F O 1
ATOM 10478 N N . ALA F 1 243 ? 93.452 -101.170 72.100 1.00 52.96 223 ALA F N 1
ATOM 10479 C CA . ALA F 1 243 ? 94.813 -100.925 71.631 1.00 54.36 223 ALA F CA 1
ATOM 10480 C C . ALA F 1 243 ? 95.801 -100.702 72.780 1.00 62.09 223 ALA F C 1
ATOM 10481 O O . ALA F 1 243 ? 96.976 -100.415 72.545 1.00 67.69 223 ALA F O 1
ATOM 10483 N N . GLY F 1 244 ? 95.330 -100.829 74.018 1.00 58.11 224 GLY F N 1
ATOM 10484 C CA . GLY F 1 244 ? 96.177 -100.575 75.178 1.00 55.87 224 GLY F CA 1
ATOM 10485 C C . GLY F 1 244 ? 96.387 -99.095 75.461 1.00 65.66 224 GLY F C 1
ATOM 10486 O O . GLY F 1 244 ? 97.414 -98.704 76.010 1.00 73.52 224 GLY F O 1
ATOM 10487 N N . LEU F 1 245 ? 95.421 -98.262 75.086 1.00 60.35 225 LEU F N 1
ATOM 10488 C CA . LEU F 1 245 ? 95.495 -96.838 75.406 1.00 57.42 225 LEU F CA 1
ATOM 10489 C C . LEU F 1 245 ? 94.309 -96.416 76.260 1.00 58.41 225 LEU F C 1
ATOM 10490 O O . LEU F 1 245 ? 93.241 -97.020 76.174 1.00 58.81 225 LEU F O 1
ATOM 10495 N N . GLU F 1 246 ? 94.501 -95.388 77.086 1.00 59.84 226 GLU F N 1
ATOM 10496 C CA . GLU F 1 246 ? 93.393 -94.782 77.834 1.00 64.51 226 GLU F CA 1
ATOM 10497 C C . GLU F 1 246 ? 93.285 -93.258 77.635 1.00 60.40 226 GLU F C 1
ATOM 10498 O O . GLU F 1 246 ? 94.287 -92.552 77.558 1.00 68.83 226 GLU F O 1
ATOM 10504 N N . LEU F 1 247 ? 92.056 -92.762 77.548 1.00 60.66 227 LEU F N 1
ATOM 10505 C CA . LEU F 1 247 ? 91.796 -91.342 77.318 1.00 54.86 227 LEU F CA 1
ATOM 10506 C C . LEU F 1 247 ? 92.212 -90.483 78.503 1.00 56.09 227 LEU F C 1
ATOM 10507 O O . LEU F 1 247 ? 91.749 -90.711 79.609 1.00 60.92 227 LEU F O 1
ATOM 10512 N N . VAL F 1 248 ? 93.061 -89.481 78.287 1.00 58.72 228 VAL F N 1
ATOM 10513 C CA . VAL F 1 248 ? 93.403 -88.557 79.385 1.00 63.92 228 VAL F CA 1
ATOM 10514 C C . VAL F 1 248 ? 92.717 -87.192 79.293 1.00 62.42 228 VAL F C 1
ATOM 10515 O O . VAL F 1 248 ? 92.548 -86.514 80.301 1.00 65.85 228 VAL F O 1
ATOM 10519 N N . GLU F 1 249 ? 92.335 -86.779 78.088 1.00 61.41 229 GLU F N 1
ATOM 10520 C CA . GLU F 1 249 ? 91.567 -85.544 77.934 1.00 60.83 229 GLU F CA 1
ATOM 10521 C C . GLU F 1 249 ? 90.988 -85.395 76.538 1.00 56.81 229 GLU F C 1
ATOM 10522 O O . GLU F 1 249 ? 91.467 -86.006 75.579 1.00 57.52 229 GLU F O 1
ATOM 10528 N N . ARG F 1 250 ? 89.928 -84.597 76.442 1.00 57.42 230 ARG F N 1
ATOM 10529 C CA . ARG F 1 250 ? 89.264 -84.342 75.168 1.00 53.13 230 ARG F CA 1
ATOM 10530 C C . ARG F 1 250 ? 88.833 -82.884 75.063 1.00 55.07 230 ARG F C 1
ATOM 10531 O O . ARG F 1 250 ? 88.226 -82.326 75.983 1.00 55.43 230 ARG F O 1
ATOM 10539 N N . HIS F 1 251 ? 89.156 -82.265 73.935 1.00 54.30 231 HIS F N 1
ATOM 10540 C CA . HIS F 1 251 ? 88.778 -80.880 73.712 1.00 50.94 231 HIS F CA 1
ATOM 10541 C C . HIS F 1 251 ? 88.024 -80.789 72.407 1.00 46.45 231 HIS F C 1
ATOM 10542 O O . HIS F 1 251 ? 87.945 -81.756 71.659 1.00 52.93 231 HIS F O 1
ATOM 10549 N N . ALA F 1 252 ? 87.479 -79.619 72.126 1.00 49.14 232 ALA F N 1
ATOM 10550 C CA . ALA F 1 252 ? 86.851 -79.376 70.843 1.00 50.21 232 ALA F CA 1
ATOM 10551 C C . ALA F 1 252 ? 87.912 -79.064 69.791 1.00 49.87 232 ALA F C 1
ATOM 10552 O O . ALA F 1 252 ? 87.715 -79.308 68.603 1.00 57.23 232 ALA F O 1
ATOM 10554 N N . ASP F 1 253 ? 89.044 -78.532 70.236 1.00 50.36 233 ASP F N 1
ATOM 10555 C CA . ASP F 1 253 ? 90.088 -78.097 69.317 1.00 55.91 233 ASP F CA 1
ATOM 10556 C C . ASP F 1 253 ? 91.431 -77.928 70.031 1.00 55.23 233 ASP F C 1
ATOM 10557 O O . ASP F 1 253 ? 91.518 -78.104 71.244 1.00 56.95 233 ASP F O 1
ATOM 10562 N N . PHE F 1 254 ? 92.474 -77.571 69.283 1.00 58.48 234 PHE F N 1
ATOM 10563 C CA . PHE F 1 254 ? 93.815 -77.460 69.865 1.00 59.96 234 PHE F CA 1
ATOM 10564 C C . PHE F 1 254 ? 93.986 -76.274 70.812 1.00 64.19 234 PHE F C 1
ATOM 10565 O O . PHE F 1 254 ? 95.074 -76.038 71.333 1.00 69.07 234 PHE F O 1
ATOM 10573 N N . GLU F 1 255 ? 92.915 -75.524 71.033 1.00 64.31 235 GLU F N 1
ATOM 10574 C CA . GLU F 1 255 ? 92.988 -74.397 71.951 1.00 63.45 235 GLU F CA 1
ATOM 10575 C C . GLU F 1 255 ? 92.328 -74.769 73.267 1.00 65.50 235 GLU F C 1
ATOM 10576 O O . GLU F 1 255 ? 92.255 -73.957 74.189 1.00 64.20 235 GLU F O 1
ATOM 10582 N N . ARG F 1 256 ? 91.847 -76.007 73.340 1.00 61.23 236 ARG F N 1
ATOM 10583 C CA . ARG F 1 256 ? 91.319 -76.566 74.576 1.00 62.21 236 ARG F CA 1
ATOM 10584 C C . ARG F 1 256 ? 89.945 -76.016 74.959 1.00 65.97 236 ARG F C 1
ATOM 10585 O O . ARG F 1 256 ? 89.597 -75.972 76.137 1.00 70.03 236 ARG F O 1
ATOM 10593 N N . ARG F 1 257 ? 89.164 -75.600 73.967 1.00 62.96 237 ARG F N 1
ATOM 10594 C CA . ARG F 1 257 ? 87.761 -75.260 74.215 1.00 63.52 237 ARG F CA 1
ATOM 10595 C C . ARG F 1 257 ? 86.981 -76.497 74.658 1.00 59.82 237 ARG F C 1
ATOM 10596 O O . ARG F 1 257 ? 87.224 -77.595 74.178 1.00 55.57 237 ARG F O 1
ATOM 10604 N N . ARG F 1 258 ? 86.040 -76.309 75.573 1.00 70.50 238 ARG F N 1
ATOM 10605 C CA . ARG F 1 258 ? 85.205 -77.402 76.059 1.00 70.72 238 ARG F CA 1
ATOM 10606 C C . ARG F 1 258 ? 84.662 -78.221 74.893 1.00 67.49 238 ARG F C 1
ATOM 10607 O O . ARG F 1 258 ? 84.259 -77.667 73.874 1.00 66.32 238 ARG F O 1
ATOM 10615 N N . PHE F 1 259 ? 84.651 -79.540 75.049 1.00 62.89 239 PHE F N 1
ATOM 10616 C CA . PHE F 1 259 ? 84.044 -80.433 74.066 1.00 51.96 239 PHE F CA 1
ATOM 10617 C C . PHE F 1 259 ? 82.635 -80.785 74.505 1.00 55.60 239 PHE F C 1
ATOM 10618 O O . PHE F 1 259 ? 82.419 -81.161 75.652 1.00 59.84 239 PHE F O 1
ATOM 10626 N N . ASP F 1 260 ? 81.670 -80.642 73.606 1.00 54.71 240 ASP F N 1
ATOM 10627 C CA . ASP F 1 260 ? 80.317 -81.104 73.893 1.00 57.33 240 ASP F CA 1
ATOM 10628 C C . ASP F 1 260 ? 79.654 -81.641 72.631 1.00 55.43 240 ASP F C 1
ATOM 10629 O O . ASP F 1 260 ? 80.294 -81.752 71.594 1.00 51.88 240 ASP F O 1
ATOM 10634 N N . ALA F 1 261 ? 78.368 -81.958 72.723 1.00 58.58 241 ALA F N 1
ATOM 10635 C CA . ALA F 1 261 ? 77.666 -82.614 71.625 1.00 52.56 241 ALA F CA 1
ATOM 10636 C C . ALA F 1 261 ? 77.656 -81.804 70.337 1.00 56.66 241 ALA F C 1
ATOM 10637 O O . ALA F 1 261 ? 77.553 -82.366 69.247 1.00 64.32 241 ALA F O 1
ATOM 10639 N N . SER F 1 262 ? 77.749 -80.486 70.447 1.00 51.53 242 SER F N 1
ATOM 10640 C CA . SER F 1 262 ? 77.674 -79.667 69.247 1.00 54.44 242 SER F CA 1
ATOM 10641 C C . SER F 1 262 ? 79.047 -79.336 68.634 1.00 52.01 242 SER F C 1
ATOM 10642 O O . SER F 1 262 ? 79.122 -78.680 67.594 1.00 56.84 242 SER F O 1
ATOM 10645 N N . SER F 1 263 ? 80.126 -79.807 69.251 1.00 42.08 243 SER F N 1
ATOM 10646 C CA . SER F 1 263 ? 81.460 -79.592 68.686 1.00 38.87 243 SER F CA 1
ATOM 10647 C C . SER F 1 263 ? 81.614 -80.357 67.370 1.00 46.50 243 SER F C 1
ATOM 10648 O O . SER F 1 263 ? 81.363 -81.561 67.302 1.00 50.61 243 SER F O 1
ATOM 10651 N N . ARG F 1 264 ? 82.036 -79.668 66.321 1.00 47.14 244 ARG F N 1
ATOM 10652 C CA . ARG F 1 264 ? 82.157 -80.330 65.040 1.00 46.21 244 ARG F CA 1
ATOM 10653 C C . ARG F 1 264 ? 83.308 -81.321 65.055 1.00 42.34 244 ARG F C 1
ATOM 10654 O O . ARG F 1 264 ? 83.237 -82.353 64.401 1.00 47.86 244 ARG F O 1
ATOM 10662 N N . TYR F 1 265 ? 84.366 -81.007 65.795 1.00 44.56 245 TYR F N 1
ATOM 10663 C CA . TYR F 1 265 ? 85.528 -81.911 65.912 1.00 42.75 245 TYR F CA 1
ATOM 10664 C C . TYR F 1 265 ? 85.872 -82.215 67.366 1.00 42.27 245 TYR F C 1
ATOM 10665 O O . TYR F 1 265 ? 85.293 -81.644 68.297 1.00 51.37 245 TYR F O 1
ATOM 10674 N N . HIS F 1 266 ? 86.821 -83.123 67.560 1.00 46.92 246 HIS F N 1
ATOM 10675 C CA . HIS F 1 266 ? 87.435 -83.272 68.873 1.00 47.77 246 HIS F CA 1
ATOM 10676 C C . HIS F 1 266 ? 88.918 -83.576 68.769 1.00 46.04 246 HIS F C 1
ATOM 10677 O O . HIS F 1 266 ? 89.388 -84.144 67.784 1.00 44.46 246 HIS F O 1
ATOM 10684 N N . VAL F 1 267 ? 89.649 -83.136 69.780 1.00 46.73 247 VAL F N 1
ATOM 10685 C CA . VAL F 1 267 ? 91.035 -83.492 69.940 1.00 46.96 247 VAL F CA 1
ATOM 10686 C C . VAL F 1 267 ? 91.096 -84.349 71.185 1.00 50.46 247 VAL F C 1
ATOM 10687 O O . VAL F 1 267 ? 90.712 -83.913 72.276 1.00 52.42 247 VAL F O 1
ATOM 10691 N N . SER F 1 268 ? 91.534 -85.587 71.006 1.00 46.51 248 SER F N 1
ATOM 10692 C CA . SER F 1 268 ? 91.599 -86.535 72.098 1.00 47.91 248 SER F CA 1
ATOM 10693 C C . SER F 1 268 ? 93.048 -86.910 72.330 1.00 50.37 248 SER F C 1
ATOM 10694 O O . SER F 1 268 ? 93.796 -87.144 71.379 1.00 50.64 248 SER F O 1
ATOM 10697 N N . VAL F 1 269 ? 93.424 -86.967 73.605 1.00 51.22 249 VAL F N 1
ATOM 10698 C CA . VAL F 1 269 ? 94.764 -87.340 74.017 1.00 52.84 249 VAL F CA 1
ATOM 10699 C C . VAL F 1 269 ? 94.751 -88.638 74.818 1.00 56.66 249 VAL F C 1
ATOM 10700 O O . VAL F 1 269 ? 94.067 -88.732 75.843 1.00 56.92 249 VAL F O 1
ATOM 10704 N N . TYR F 1 270 ? 95.525 -89.626 74.369 1.00 53.20 250 TYR F N 1
ATOM 10705 C CA . TYR F 1 270 ? 95.576 -90.925 75.046 1.00 54.88 250 TYR F CA 1
ATOM 10706 C C . TYR F 1 270 ? 96.947 -91.239 75.651 1.00 60.44 250 TYR F C 1
ATOM 10707 O O . TYR F 1 270 ? 97.973 -90.795 75.140 1.00 66.69 250 TYR F O 1
ATOM 10716 N N . ARG F 1 271 ? 96.951 -92.012 76.737 1.00 57.37 251 ARG F N 1
ATOM 10717 C CA . ARG F 1 271 ? 98.177 -92.561 77.321 1.00 62.61 251 ARG F CA 1
ATOM 10718 C C . ARG F 1 271 ? 98.174 -94.078 77.209 1.00 62.60 251 ARG F C 1
ATOM 10719 O O . ARG F 1 271 ? 97.126 -94.698 77.057 1.00 71.33 251 ARG F O 1
ATOM 10727 N N . ALA F 1 272 ? 99.350 -94.679 77.307 1.00 71.76 252 ALA F N 1
ATOM 10728 C CA . ALA F 1 272 ? 99.448 -96.123 77.454 1.00 74.09 252 ALA F CA 1
ATOM 10729 C C . ALA F 1 272 ? 98.708 -96.543 78.717 1.00 73.50 252 ALA F C 1
ATOM 10730 O O . ALA F 1 272 ? 98.835 -95.899 79.755 1.00 79.72 252 ALA F O 1
ATOM 10732 N N . ALA F 1 273 ? 97.936 -97.622 78.626 1.00 78.88 253 ALA F N 1
ATOM 10733 C CA . ALA F 1 273 ? 97.168 -98.129 79.764 1.00 81.43 253 ALA F CA 1
ATOM 10734 C C . ALA F 1 273 ? 98.017 -98.195 81.027 1.00 91.31 253 ALA F C 1
ATOM 10735 O O . ALA F 1 273 ? 98.694 -99.192 81.274 1.00 93.77 253 ALA F O 1
#

Secondary structure (DSSP, 8-state):
---GGGS--S-HHHHHHHHHHHS-SS-EEEET-TT-TTHHHHHHTT--EEEEES-HHHHHHHHHHHHTSTTGGGEEEEE--SSS---TT--EEEEEE-TTGGGGS-SHHHHHHHHHHHHHHEEEEEEEEEEEE-HHHH-PPSEEEEEEEEE-SSEEEEEEEEEETTTTEEEEEEEEEETTS-EEEEEEEEE---HHHHHHHHHHTTEEEEEEESSTT-PPP-TT-SEEEEEEEE--/--HHHHHHHHHHHHTTS-EEEET--SSTTHHHHHTTT--EEEEES-HHHHHHHHHHHHHSTTGGGEEEEES-SSS---TT--EEEEEE-TTGGGGS-SHHHHHHHHHHHHHHEEEEEEEEEEEE-HHHHTPPSEEEEEEEEE-SSEEEEEEEEEETTTTEEEEEEEEEETTS-EEEEEEEEE---HHHHHHHHHHTTEEEEEEESSTT-PPP-TT-SEEEEEEEE---/----GGGSS-S-HHHHHHHHHHHHTTS-EEEET-TTSTTHHHHHHTT--EEEEES-HHHHHHHHHHHHHSTTGGGEEEEES-TTT---TT--EEEEEE-TTSGGGSSSHHHHHHHHHHHHHHEEEEEEEEEEEE-HHHHTPPSEEEEEEEEE-SSEEEEEEEEEETTTTEEEEEEEEEETTS-EEEEEEEEE---HHHHHHHHHHTTEEEEEEESSTT-PPP-TT-SEEEEEEEE--/---GGGS--S-HHHHHHHHHTT--SS-EEEET--SSTTHHHHHTTT--EEEEES-HHHHHHHHHHHHHSTTGGGEEEEES-GGG---TT--EEEEEE-TTSGGGS-SHHHHHHHHHHHHTTEEEEEEEEEEEE-HHHH---SEEEEEEEEEETTEEEEEEEEEETTTTEEEEEEEEEETTS-EEEEEEEEE---HHHHHHHHHHTTEEEEEEESSTT-PBP-TT-SEEEEEEEE-/---TTTS--S-HHHHHHHHHHH--SS-EEEES-TT-TTHHHHHHTT--EEEEES-HHHHHHHHHHHHSSTTGGGEEEEES-TTT---TT--EEEEEE-TTGGGGS-SHHHHHHHHHHHHHHEEEEEEEEEEEE-HHHH-PPSEEEEEEEEE-SSEEEEEEEEEETTTTEEEEEEEEEETTTEEEEEEEEEE---HHHHHHHHHHTTEEEEEEESSTT-PPP-TT-SEEEEEEEE--/--TTTS--S-HHHHHHHHHHHHTTS-EEEET-TTSTTHHHHHTTT--EEEEES-HHHHHHHHHHHHTSTTGGGEEEEE--SSS---TT--EEEEEE-TTSGGGS-SHHHHHHHHHHHHTTEEEEEEEEEEEE-HHHHTPPSEEEEEEEEE-SSEEEEEEEEEETTTTEEEEEEEEEETTTEEEEEEEEEE---HHHHHHHHHHTTEEEEEEESSTT-PPP-TT-SEEEEEEEE-

Sequence (1406 aa):
EWPGDAGPPPDGREAALFVAALAAARPVLELGVGTGRVAFPLADLGVEVHGVESSEPMLDKLREKAAAHPNGNLVVPVLGNFAKLDLGEQRYSVVFAAFNTLFCLLGQDEQIDCMRQARELLEPGGTFVVQCLNPAGQRLATGNTFGTVELEDTAVHLEASKHDPLAQTLSAHHIVLSEGGGIRLFPYRLRYAYPAELDLMANVAGLELVERHADFERRRFDASSRYHVSVYRAAAPDGREAALFVAALAAARPVLELGVGTGRVAFPLADLGVEVHGVESSEPMLDKLREKAAAHPNGNLVVPVLGNFAKLDLGEQRYSVVFAAFNTLFCLLGQDEQIDCMRQARELLEPGGTFVVQCLNPAGQRLATGNTFGTVELEDTAVHLEASKHDPLAQTLSAHHIVLSEGGGIRLFPYRLRYAYPAELDLMANVAGLELVERHADFERRRFDASSRYHVSVYRAAASDEWPGDAGPPPDGREAALFVAALAAARPVLELGVGTGRVAFPLADLGVEVHGVESSEPMLDKLREKAAAHPNGNLVVPVLGNFAKLDLGEQRYSVVFAAFNTLFCLLGQDEQIDCMRQARELLEPGGTFVVQCLNPAGQRLATGNTFGTVELEDTAVHLEASKHDPLAQTLSAHHIVLSEGGGIRLFPYRLRYAYPAELDLMANVAGLELVERHADFERRRFDASSRYHVSVYRAAAEWPGDAGPPPDGREAALFVAALAAARPVLELGVGTGRVAFPLADLGVEVHGVESSEPMLDKLREKAAAHPNGNLVVPVLGNFAKLDLGEQRYSVVFAAFNTLFCLLGQDEQIDCMRQARELLEPGGTFVVQCLNPAGQRLATGNTFGTVELEDTAVHLEASKHDPLAQTLSAHHIVLSEGGGIRLFPYRLRYAYPAELDLMANVAGLELVERHADFERRRFDASSRYHVSVYRAAEWPGDAGPPPDGREAALFVAALAAARPVLELGVGTGRVAFPLADLGVEVHGVESSEPMLDKLREKAAAHPNGNLVVPVLGNFAKLDLGEQRYSVVFAAFNTLFCLLGQDEQIDCMRQARELLEPGGTFVVQCLNPAGQRLATGNTFGTVELEDTAVHLEASKHDPLAQTLSAHHIVLSEGGGIRLFPYRLRYAYPAELDLMANVAGLELVERHADFERRRFDASSRYHVSVYRAAAWPGDAGPPPDGREAALFVAALAAARPVLELGVGTGRVAFPLADLGVEVHGVESSEPMLDKLREKAAAHPNGNLVVPVLGNFAKLDLGEQRYSVVFAAFNTLFCLLGQDEQIDCMRQARELLEPGGTFVVQCLNPAGQRLATGNTFGTVELEDTAVHLEASKHDPLAQTLSAHHIVLSEGGGIRLFPYRLRYAYPAELDLMANVAGLELVERHADFERRRFDASSRYHVSVYRAA

Foldseek 3Di:
DDDDLLDDDQCQLLLLVLVVVQFPLWAEEEECCQQPSNPLSNLVVVHQYEYEDQDPVRLVNNVVVLVVHPRSVSYHYDHDDLLDDDPDPAAGLEYEYEDQSLQLPQALVSSLSSLLVNQVRHDVNHKYKYKHFAPLQQVDDAAWDKAWRDDDPFKTWIKIWGADVVSQKIWMWTWIQGNVRDIDTDIGMGRHDHPVSVQVSNVVSQKHWDDKALDSVRHHDDSNRRMMMTMIHGHD/DCLLLLLVLVLVQFPQWAEEEECQFLNSNPQSNQVVVHQYEYEDADPVRLVNNVVVLVVHPRSVSYHYDYDDLLDDPPDPAAGLEYEYEDQSLQLPQALVSSLSSLLVNQVRHDPNHKYKYKHFACLQLVDDAAKDKAWDDDDPFKTWIKIWTADVVSQKIWIWTWIQGNVRDIDTDIGMGRGDHPVSVQVSNVVSQKHWDDKALDSVRHHDDSNRRMMMTMIHGDDD/DPDDDLLDDPQCLLLVLVLVVVQFPLAEEEEEACFLNSNPLSNLVVVHQYEYEHADPVRLVNNVVVLVVHPRSVSYHYDHDDPLPDDPDPAAGQEYEYEDQSLQQPQALVVSLSVLLVNQVRHDANHKYKYKHFACLQQVDDAAWDKAWRDDDPFKTWIKIWGAHVVSQKIWMWTWIAGNVRDIDTDIGMGRGDHPVRVQVSQVVSQKHWDDKALDSVRHHDDSNRRMMMTMIHGHD/DDDDQVDDDQCLLLLLVLVLVQFDLWEEEEECQFLNSNPLSNQVVVHAYEYEDADPVRLVNNVVVLVVHPRSVSYHYDHDDPLPDDPPPAAGLEYEYEDQSLQLPQALVVSLSNLLVRQVRHDANHKYKYKHFACLQQPDDAAWDKAWRADDPFKTWIKTWTADVVSQKIWIWTWIAGNVGDIDTHIGMGRHDHPVSVQVSNVVSQKHWDDKALDSVRHHDDSNRRMMMTMIHGD/DDDDQVDDDLCQLLLLVLVVVQFDPAAEEEECCFQPSNPQSNLVVVHAYEYEDAPVVRLVNNLVVLVVHPRSVRYHYDYRDPLPDDPPPGAGLEYEYEDQSLFLPQALVVSLSSLLSNQVRHDASGKYKYKHFACLQQVDDAAWDKAWRADDPFKTWIKIWGADVVSQKIWIWTWIAGNVGDIDTHIGMGRDDHVVSVQVSNVVSQKHWDDKALDSVRHHDDSNRRMMMTMIHGHD/DDDQLDDDPCLLLLLVLCVVQFVQWAEEEECCFLPSNPLSNLVVVHQYEYEDQDVVSLVNNQVVLVVHPRSVSYHYDHDDLLDDDPDPAAGLEYEYEDQSLQQPQALVSSLSSLLVNQVRHDANGKYKYKFFACLQQVDDAAWDKAWRADDPFKTWIKIWTAHVVSQKIWMWTWIDGPPGDIDTDIGMGRHDHPVSVQVSNVVSQKHWDDKALDSVRHHDDSNRRMMMTMIHGD

Radius of gyration: 36.23 Å; Cα contacts (8 Å, |Δi|>4): 3335; chains: 6; bounding box: 105×100×90 Å

Nearest PDB structures (foldseek):
  4hgy-assembly1_E  TM=1.001E+00  e=4.504E-51  Streptomyces caelestis
  4hh4-assembly1_D  TM=9.971E-01  e=1.120E-50  Streptomyces caelestis
  7wzg-assembly1_A  TM=8.806E-01  e=4.336E-23  Streptomyces sp.
  1y8c-assembly1_A  TM=8.624E-01  e=3.267E-19  Clostridium acetobutylicum ATCC 824
  3g2p-assembly1_A  TM=7.098E-01  e=2.938E-16  Amycolatopsis orientalis